Protein AF-0000000075576157 (afdb_homodimer)

pLDDT: mean 91.42, std 15.42, range [28.52, 98.88]

Radius of gyration: 27.67 Å; Cα contacts (8 Å, |Δi|>4): 1828; chains: 2; bounding box: 52×94×72 Å

Secondary structure (DSSP, 8-state):
--SSS--SS-EEEEEEEBTEEEETTTEEEEETTHHHHT-TT-BT-HHHHHHHHHHHTT-S---TTEE-SHHHHHHHHHHHHHT-SS-EEEEEES-HHHHHHHHHHHHHHHHS--EEEEETT----SSTTTSSSPPTTTEEEE--GGGTTSS-SSSS---------S--STTTT--HHHH-TTTT--GGGEEEEEE-SS-GGGT--PPPHHHHHHHHHHHHHTT-EEEEE-TTTTTTTTSSSSGGGGSGGGSSGGGS-SEEEE-GGGTTTS--EEEEEEHHHHHHHHHTT-----TTTT-HHHHHHHHHHHHHHHHHTHHHHHHHHHHHHHHHHHHHHHH-TTEEEEEEETTEEEEEEPTT--HHHHHHHHHHTTEE-EEETTTTEEEE---TT--HHHHHHHHHHHHHHHHHT-/--SSS--SS-EEEEEEEBTEEEETTTEEEEETTHHHHT-TT-BT-HHHHHHHHHHHTT-S---TTEE-SHHHHHHHHHHHHHT-SS-EEEEEES-HHHHHHHHHHHHHHHHS--EEEEETT----SSTTTSSSPPTTTEEEE--GGGTTSS-SSSS---------S--STTTT--HHHH-TTTT--GGGEEEEEE-SS-GGGT--PPPHHHHHHHHHHHHHTT-EEEEE-TTTTTTTTSSSSGGGGSGGGSSGGGS-SEEEE-GGGTTTS--EEEEEEHHHHHHHHHTT-----TTTT-HHHHHHHHHHHHHHHHHTHHHHHHHHHHHHHHHHHHHHHH-TTEEEEEEETTEEEEEEPTT--HHHHHHHHHHTTEE-EEETTTTEEEE---TT--HHHHHHHHHHHHHHHHHT-

Solvent-accessible surface area (backbone atoms only — not comparable to full-atom values): 41954 Å² total; per-residue (Å²): 104,70,57,64,59,79,67,95,77,72,39,36,55,69,32,40,42,44,55,34,36,34,28,76,79,60,41,62,21,42,36,25,28,15,38,61,48,7,9,35,72,15,30,54,36,65,71,54,44,50,46,51,51,60,33,40,75,32,37,41,50,48,30,76,76,45,39,67,70,34,56,62,50,34,44,52,53,50,36,59,74,53,60,51,48,57,62,62,34,56,38,32,39,40,36,39,32,57,16,36,50,49,45,54,50,49,34,23,69,75,58,71,28,69,27,31,35,35,43,62,61,46,59,54,44,59,42,80,85,46,23,85,82,56,59,67,86,38,36,46,64,40,82,47,74,86,44,52,67,52,79,57,82,56,84,72,75,82,70,82,71,77,79,72,78,81,89,62,73,69,65,78,71,60,40,60,75,72,65,42,80,66,66,82,60,68,45,66,53,28,11,23,40,44,44,40,61,17,45,32,79,68,59,36,54,52,72,30,61,65,53,51,42,48,54,50,50,47,22,43,76,45,65,14,40,39,35,38,45,25,28,71,30,23,67,13,30,43,34,32,48,40,28,58,66,78,31,71,66,35,59,36,56,91,46,30,65,42,26,39,18,28,10,35,40,47,32,37,43,46,74,21,15,22,32,35,25,28,42,71,57,39,50,47,39,54,73,71,62,55,66,67,74,58,65,54,42,59,28,50,41,50,31,45,43,27,40,52,47,52,50,52,36,59,78,64,42,36,30,60,48,11,23,54,49,18,51,50,52,51,53,55,51,48,57,48,38,74,75,29,84,57,37,64,48,74,35,59,45,22,30,36,35,26,44,31,37,25,89,88,52,59,28,60,59,46,48,53,46,32,38,75,70,30,33,42,64,43,68,33,66,90,78,18,26,40,32,36,33,39,23,49,71,62,47,69,66,57,50,52,51,47,53,51,46,49,50,53,42,60,60,58,75,104,106,69,57,64,59,80,66,97,78,72,38,36,54,69,33,40,42,45,57,32,35,33,28,76,78,61,41,62,22,43,37,25,28,16,39,61,50,9,9,37,70,14,28,50,33,67,71,54,43,50,48,50,51,59,32,40,74,31,39,42,50,48,31,77,75,44,38,67,69,36,57,63,49,32,44,53,54,49,38,60,76,55,60,52,48,58,64,62,34,54,40,33,40,40,37,38,32,57,17,36,52,48,46,53,49,50,34,22,69,75,58,72,29,69,27,30,36,36,44,62,62,46,59,56,44,61,42,80,86,46,24,83,83,58,59,68,87,38,34,47,62,40,81,49,75,85,44,52,67,53,80,57,83,55,86,70,76,82,72,82,74,77,77,74,74,82,89,62,74,68,65,77,69,60,42,62,74,73,66,41,82,66,66,81,62,67,44,68,53,28,11,25,40,43,44,40,62,17,46,32,79,68,58,37,54,50,70,30,58,65,53,50,43,48,54,50,51,48,23,44,76,46,66,16,40,40,34,38,46,25,29,71,27,22,67,12,30,43,35,32,49,40,27,58,65,76,32,72,67,34,60,36,56,93,45,28,63,41,26,39,18,27,10,36,38,48,31,38,46,45,73,22,14,23,33,35,26,28,41,72,58,41,52,48,39,54,75,71,63,57,66,65,74,59,66,54,41,58,28,52,41,50,31,45,42,27,42,52,48,53,50,51,36,62,76,62,41,37,30,61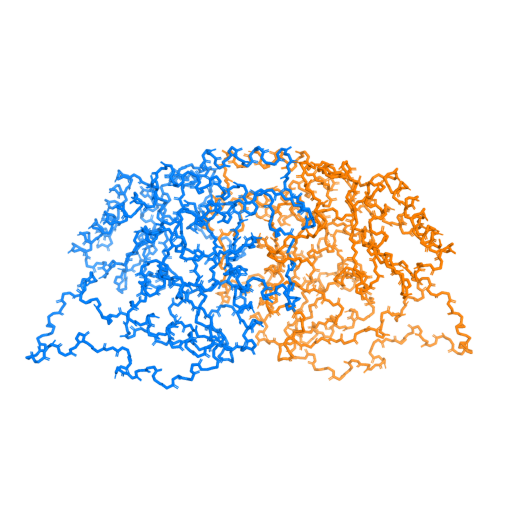,49,11,25,53,50,18,53,49,52,51,52,54,50,49,57,47,37,74,75,29,84,56,37,63,49,72,36,60,43,24,30,35,34,27,42,31,38,25,89,89,50,60,29,59,60,46,48,54,45,33,36,75,71,30,32,42,63,43,65,33,66,91,78,18,25,40,33,35,33,38,22,48,70,60,47,68,66,59,51,50,52,48,52,50,44,48,50,52,42,60,62,58,75,103

Organism: Acetobacterium woodii (strain ATCC 29683 / DSM 1030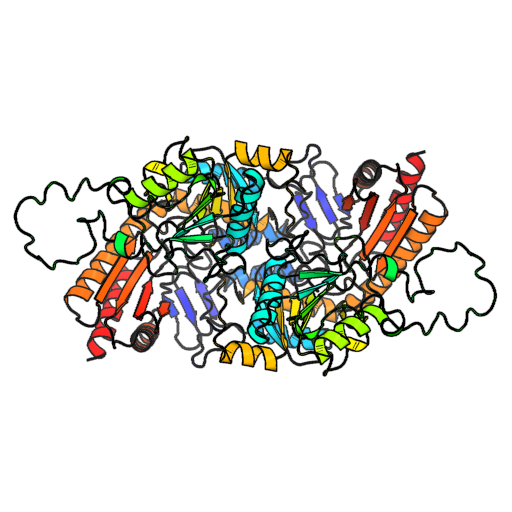 / JCM 2381 / KCTC 1655 / WB1) (NCBI:txid931626)

InterPro domains:
  IPR005814 Aminotransferase class-III [PF00202] (16-410)
  IPR015421 Pyridoxal phosphate-dependent transferase, major domain [G3DSA:3.40.640.10] (45-317)
  IPR015422 Pyridoxal phosphate-dependent transferase, small domain [G3DSA:3.90.1150.10] (16-404)
  IPR015424 Pyridoxal phosphate-dependent transferase [SSF53383] (5-413)
  IPR050103 Class-III Pyridoxal-phosphate-dependent Aminotransferase [PTHR11986] (16-411)

Nearest PDB structures (foldseek):
  4atp-assembly2_H  TM=8.299E-01  e=3.707E-27  Paenarthrobacter aurescens TC1
  4atp-assembly3_K  TM=8.215E-01  e=3.125E-27  Paenarthrobacter aurescens TC1
  4atq-assembly3_I  TM=8.291E-01  e=5.216E-27  Paenarthrobacter aurescens TC1
  4atq-assembly2_F  TM=8.213E-01  e=8.704E-27  Paenarthrobacter aurescens TC1
  4atq-assembly3_L  TM=8.216E-01  e=8.971E-26  Paenarthrobacter aurescens TC1

Structure (mmCIF, N/CA/C/O backbone):
data_AF-0000000075576157-model_v1
#
loop_
_entity.id
_entity.type
_entity.pdbx_description
1 polymer '4-aminobutyrate aminotransferase GabT1'
#
loop_
_atom_site.group_PDB
_atom_site.id
_atom_site.type_symbol
_atom_site.label_atom_id
_atom_site.label_alt_id
_atom_site.label_comp_id
_atom_site.label_asym_id
_atom_site.label_entity_id
_atom_site.label_seq_id
_atom_site.pdbx_PDB_ins_code
_atom_site.Cartn_x
_atom_site.Cartn_y
_atom_site.Cartn_z
_atom_site.occupancy
_atom_site.B_iso_or_equiv
_atom_site.auth_seq_id
_atom_site.auth_comp_id
_atom_site.auth_asym_id
_atom_site.auth_atom_id
_atom_site.pdbx_PDB_model_num
ATOM 1 N N . MET A 1 1 ? -13.992 -11.062 -5.684 1 58.94 1 MET A N 1
ATOM 2 C CA . MET A 1 1 ? -13.984 -10.758 -4.254 1 58.94 1 MET A CA 1
ATOM 3 C C . MET A 1 1 ? -14.711 -9.453 -3.971 1 58.94 1 MET A C 1
ATOM 5 O O . MET A 1 1 ? -14.555 -8.477 -4.707 1 58.94 1 MET A O 1
ATOM 9 N N . ARG A 1 2 ? -15.609 -9.547 -2.957 1 64.38 2 ARG A N 1
ATOM 10 C CA . ARG A 1 2 ? -16.438 -8.391 -2.629 1 64.38 2 ARG A CA 1
ATOM 11 C C . ARG A 1 2 ? -15.648 -7.348 -1.849 1 64.38 2 ARG A C 1
ATOM 13 O O . ARG A 1 2 ? -14.75 -7.691 -1.073 1 64.38 2 ARG A O 1
ATOM 20 N N . LEU A 1 3 ? -15.82 -6.121 -2.211 1 78.81 3 LEU A N 1
ATOM 21 C CA . LEU A 1 3 ? -15.141 -4.992 -1.582 1 78.81 3 LEU A CA 1
ATOM 22 C C . LEU A 1 3 ? -15.812 -4.613 -0.268 1 78.81 3 LEU A C 1
ATOM 24 O O . LEU A 1 3 ? -15.133 -4.352 0.729 1 78.81 3 LEU A O 1
ATOM 28 N N . PHE A 1 4 ? -17.203 -4.672 -0.301 1 82.5 4 PHE A N 1
ATOM 29 C CA . PHE A 1 4 ? -17.859 -4.027 0.825 1 82.5 4 PHE A CA 1
ATOM 30 C C . PHE A 1 4 ? -18.906 -4.953 1.436 1 82.5 4 PHE A C 1
ATOM 32 O O . PHE A 1 4 ? -19.406 -4.691 2.529 1 82.5 4 PHE A O 1
ATOM 39 N N . VAL A 1 5 ? -19.266 -6.051 0.739 1 69.62 5 VAL A N 1
ATOM 40 C CA . VAL A 1 5 ? -20.359 -6.898 1.218 1 69.62 5 VAL A CA 1
ATOM 41 C C . VAL A 1 5 ? -19.828 -8.289 1.565 1 69.62 5 VAL A C 1
ATOM 43 O O . VAL A 1 5 ? -18.875 -8.766 0.937 1 69.62 5 VAL A O 1
ATOM 46 N N . ARG A 1 6 ? -20.391 -8.797 2.523 1 70.69 6 ARG A N 1
ATOM 47 C CA . ARG A 1 6 ? -20 -10.133 2.965 1 70.69 6 ARG A CA 1
ATOM 48 C C . ARG A 1 6 ? -20.672 -11.203 2.123 1 70.69 6 ARG A C 1
ATOM 50 O O . ARG A 1 6 ? -21.812 -11.023 1.658 1 70.69 6 ARG A O 1
ATOM 57 N N . PRO A 1 7 ? -19.906 -12.258 1.978 1 70.06 7 PRO A N 1
ATOM 58 C CA . PRO A 1 7 ? -20.5 -13.352 1.215 1 70.06 7 PRO A CA 1
ATOM 59 C C . PRO A 1 7 ? -21.656 -14.023 1.947 1 70.06 7 PRO A C 1
ATOM 61 O O . PRO A 1 7 ? -21.75 -13.953 3.178 1 70.06 7 PRO A O 1
ATOM 64 N N . GLU A 1 8 ? -22.5 -14.648 1.133 1 75 8 GLU A N 1
ATOM 65 C CA . GLU A 1 8 ? -23.641 -15.391 1.662 1 75 8 GLU A CA 1
ATOM 66 C C . GLU A 1 8 ? -23.188 -16.625 2.43 1 75 8 GLU A C 1
ATOM 68 O O . GLU A 1 8 ? -23.891 -17.109 3.326 1 75 8 GLU A O 1
ATOM 73 N N . TRP A 1 9 ? -22.016 -17.188 2.125 1 82.81 9 TRP A N 1
ATOM 74 C CA . TRP A 1 9 ? -21.438 -18.359 2.789 1 82.81 9 TRP A CA 1
ATOM 75 C C . TRP A 1 9 ? -20.141 -17.984 3.5 1 82.81 9 TRP A C 1
ATOM 77 O O . TRP A 1 9 ? -19.062 -18.328 3.025 1 82.81 9 TRP A O 1
ATOM 87 N N . PRO A 1 10 ? -20.328 -17.562 4.727 1 88.81 10 PRO A N 1
ATOM 88 C CA . PRO A 1 10 ? -19.156 -17.031 5.434 1 88.81 10 PRO A CA 1
ATOM 89 C C . PRO A 1 10 ? -18.203 -18.125 5.914 1 88.81 10 PRO A C 1
ATOM 91 O O . PRO A 1 10 ? -18.656 -19.203 6.293 1 88.81 10 PRO A O 1
ATOM 94 N N . ILE A 1 11 ? -16.969 -17.953 5.84 1 95.19 11 ILE A N 1
ATOM 95 C CA . ILE A 1 11 ? -15.906 -18.734 6.469 1 95.19 11 ILE A CA 1
ATOM 96 C C . ILE A 1 11 ? -15.18 -17.859 7.496 1 95.19 11 ILE A C 1
ATOM 98 O O . ILE A 1 11 ? -14.266 -17.109 7.152 1 95.19 11 ILE A O 1
ATOM 102 N N . THR A 1 12 ? -15.523 -18 8.789 1 96.12 12 THR A N 1
ATOM 103 C CA . THR A 1 12 ? -14.961 -17.172 9.836 1 96.12 12 THR A CA 1
ATOM 104 C C . THR A 1 12 ? -13.664 -17.766 10.375 1 96.12 12 THR A C 1
ATOM 106 O O . THR A 1 12 ? -13.672 -18.859 10.953 1 96.12 12 THR A O 1
ATOM 109 N N . ALA A 1 13 ? -12.602 -17.094 10.219 1 97.19 13 ALA A N 1
ATOM 110 C CA . ALA A 1 13 ? -11.312 -17.562 10.711 1 97.19 13 ALA A CA 1
ATOM 111 C C . ALA A 1 13 ? -11.156 -17.297 12.203 1 97.19 13 ALA A C 1
ATOM 113 O O . ALA A 1 13 ? -11.484 -16.219 12.688 1 97.19 13 ALA A O 1
ATOM 114 N N . LEU A 1 14 ? -10.656 -18.266 12.914 1 97.44 14 LEU A N 1
ATOM 115 C CA . LEU A 1 14 ? -10.422 -18.156 14.344 1 97.44 14 LEU A CA 1
ATOM 116 C C . LEU A 1 14 ? -8.93 -18.062 14.648 1 97.44 14 LEU A C 1
ATOM 118 O O . LEU A 1 14 ? -8.5 -17.188 15.398 1 97.44 14 LEU A O 1
ATOM 122 N N . TRP A 1 15 ? -8.188 -18.922 14.164 1 97.75 15 TRP A N 1
ATOM 123 C CA . TRP A 1 15 ? -6.727 -18.922 14.242 1 97.75 15 TRP A CA 1
ATOM 124 C C . TRP A 1 15 ? -6.109 -19.672 13.07 1 97.75 15 TRP A C 1
ATOM 126 O O . TRP A 1 15 ? -6.816 -20.359 12.328 1 97.75 15 TRP A O 1
ATOM 136 N N . SER A 1 16 ? -4.824 -19.453 12.812 1 98 16 SER A N 1
ATOM 137 C CA . SER A 1 16 ? -4.133 -20.172 11.742 1 98 16 SER A CA 1
ATOM 138 C C . SER A 1 16 ? -2.717 -20.547 12.164 1 98 16 SER A C 1
ATOM 140 O O . SER A 1 16 ? -2.131 -19.922 13.047 1 98 16 SER A O 1
ATOM 142 N N . ARG A 1 17 ? -2.188 -21.625 11.594 1 97.75 17 ARG A N 1
ATOM 143 C CA . ARG A 1 17 ? -0.841 -22.125 11.852 1 97.75 17 ARG A CA 1
ATOM 144 C C . ARG A 1 17 ? -0.388 -23.078 10.758 1 97.75 17 ARG A C 1
ATOM 146 O O . ARG A 1 17 ? -1.129 -23.984 10.375 1 97.75 17 ARG A O 1
ATOM 153 N N . GLY A 1 18 ? 0.816 -22.859 10.344 1 98.12 18 GLY A N 1
ATOM 154 C CA . GLY A 1 18 ? 1.29 -23.75 9.289 1 98.12 18 GLY A CA 1
ATOM 155 C C . GLY A 1 18 ? 0.421 -23.703 8.039 1 98.12 18 GLY A C 1
ATOM 156 O O . GLY A 1 18 ? 0.15 -22.625 7.504 1 98.12 18 GLY A O 1
ATOM 157 N N . THR A 1 19 ? -0.032 -24.906 7.664 1 98.56 19 THR A N 1
ATOM 158 C CA . THR A 1 19 ? -0.847 -24.984 6.457 1 98.56 19 THR A CA 1
ATOM 159 C C . THR A 1 19 ? -2.332 -24.922 6.805 1 98.56 19 THR A C 1
ATOM 161 O O . THR A 1 19 ? -3.186 -25.078 5.93 1 98.56 19 THR A O 1
ATOM 164 N N . ARG A 1 20 ? -2.668 -24.562 8.031 1 98.38 20 ARG A N 1
ATOM 165 C CA . ARG A 1 20 ? -4.043 -24.766 8.469 1 98.38 20 ARG A CA 1
ATOM 166 C C . ARG A 1 20 ? -4.668 -23.469 8.961 1 98.38 20 ARG A C 1
ATOM 168 O O . ARG A 1 20 ? -3.971 -22.609 9.5 1 98.38 20 ARG A O 1
ATOM 175 N N . VAL A 1 21 ? -5.961 -23.344 8.773 1 98.38 21 VAL A N 1
ATOM 176 C CA . VAL A 1 21 ? -6.805 -22.297 9.32 1 98.38 21 VAL A CA 1
ATOM 177 C C . VAL A 1 21 ? -7.996 -22.906 10.047 1 98.38 21 VAL A C 1
ATOM 179 O O . VAL A 1 21 ? -8.734 -23.703 9.477 1 98.38 21 VAL A O 1
ATOM 182 N N . MET A 1 22 ? -8.141 -22.578 11.281 1 98.5 22 MET A N 1
ATOM 183 C CA . MET A 1 22 ? -9.312 -22.984 12.047 1 98.5 22 MET A CA 1
ATOM 184 C C . MET A 1 22 ? -10.469 -22.016 11.82 1 98.5 22 MET A C 1
ATOM 186 O O . MET A 1 22 ? -10.312 -20.812 11.953 1 98.5 22 MET A O 1
ATOM 190 N N . THR A 1 23 ? -11.633 -22.594 11.453 1 98 23 THR A N 1
ATOM 191 C CA . THR A 1 23 ? -12.789 -21.766 11.164 1 98 23 THR A CA 1
ATOM 192 C C . THR A 1 23 ? -13.961 -22.125 12.062 1 98 23 THR A C 1
ATOM 194 O O . THR A 1 23 ? -14 -23.219 12.633 1 98 23 THR A O 1
ATOM 197 N N . LYS A 1 24 ? -14.867 -21.203 12.195 1 97.19 24 LYS A N 1
ATOM 198 C CA . LYS A 1 24 ? -16.078 -21.438 13 1 97.19 24 LYS A CA 1
ATOM 199 C C . LYS A 1 24 ? -17.016 -22.406 12.305 1 97.19 24 LYS A C 1
ATOM 201 O O . LYS A 1 24 ? -17.594 -23.281 12.961 1 97.19 24 LYS A O 1
ATOM 206 N N . GLU A 1 25 ? -17.219 -22.359 11.023 1 96.5 25 GLU A N 1
ATOM 207 C CA . GLU A 1 25 ? -18.25 -23.047 10.273 1 96.5 25 GLU A CA 1
ATOM 208 C C . GLU A 1 25 ? -17.766 -24.406 9.766 1 96.5 25 GLU A C 1
ATOM 210 O O . GLU A 1 25 ? -18.547 -25.359 9.664 1 96.5 25 GLU A O 1
ATOM 215 N N . TYR A 1 26 ? -16.375 -24.516 9.5 1 97.19 26 TYR A N 1
ATOM 216 C CA . TYR A 1 26 ? -15.922 -25.672 8.75 1 97.19 26 TYR A CA 1
ATOM 217 C C . TYR A 1 26 ? -14.789 -26.391 9.484 1 97.19 26 TYR A C 1
ATOM 219 O O . TYR A 1 26 ? -14.141 -27.281 8.922 1 97.19 26 TYR A O 1
ATOM 227 N N . GLY A 1 27 ? -14.555 -25.984 10.672 1 97.94 27 GLY A N 1
ATOM 228 C CA . GLY A 1 27 ? -13.453 -26.594 11.398 1 97.94 27 GLY A CA 1
ATOM 229 C C . GLY A 1 27 ? -12.094 -26.219 10.836 1 97.94 27 GLY A C 1
ATOM 230 O O . GLY A 1 27 ? -11.898 -25.109 10.344 1 97.94 27 GLY A O 1
ATOM 231 N N . GLU A 1 28 ? -11.172 -27.188 10.992 1 98.31 28 GLU A N 1
ATOM 232 C CA . GLU A 1 28 ? -9.82 -26.922 10.508 1 98.31 28 GLU A CA 1
ATOM 233 C C . GLU A 1 28 ? -9.703 -27.203 9.016 1 98.31 28 GLU A C 1
ATOM 235 O O . GLU A 1 28 ? -10.07 -28.297 8.555 1 98.31 28 GLU A O 1
ATOM 240 N N . LEU A 1 29 ? -9.203 -26.234 8.297 1 98.56 29 LEU A N 1
ATOM 241 C CA . LEU A 1 29 ? -9.023 -26.344 6.855 1 98.56 29 LEU A CA 1
ATOM 242 C C . LEU A 1 29 ? -7.539 -26.297 6.488 1 98.56 29 LEU A C 1
ATOM 244 O O . LEU A 1 29 ? -6.777 -25.516 7.062 1 98.56 29 LEU A O 1
ATOM 248 N N . VAL A 1 30 ? -7.121 -27.219 5.609 1 98.81 30 VAL A N 1
ATOM 249 C CA . VAL A 1 30 ? -5.836 -27.016 4.949 1 98.81 30 VAL A CA 1
ATOM 250 C C . VAL A 1 30 ? -5.961 -25.938 3.883 1 98.81 30 VAL A C 1
ATOM 252 O O . VAL A 1 30 ? -6.777 -26.047 2.965 1 98.81 30 VAL A O 1
ATOM 255 N N . ASP A 1 31 ? -5.238 -24.906 4.008 1 98.56 31 ASP A N 1
ATOM 256 C CA . ASP A 1 31 ? -5.301 -23.766 3.09 1 98.56 31 ASP A CA 1
ATOM 257 C C . ASP A 1 31 ? -4.41 -24 1.872 1 98.56 31 ASP A C 1
ATOM 259 O O . ASP A 1 31 ? -3.195 -23.797 1.938 1 98.56 31 ASP A O 1
ATOM 263 N N . MET A 1 32 ? -5.004 -24.25 0.774 1 98.62 32 MET A N 1
ATOM 264 C CA . MET A 1 32 ? -4.262 -24.5 -0.459 1 98.62 32 MET A CA 1
ATOM 265 C C . MET A 1 32 ? -3.998 -23.188 -1.208 1 98.62 32 MET A C 1
ATOM 267 O O . MET A 1 32 ? -3.566 -23.219 -2.361 1 98.62 32 MET A O 1
ATOM 271 N N . GLU A 1 33 ? -4.234 -22.031 -0.579 1 97.38 33 GLU A N 1
ATOM 272 C CA . GLU A 1 33 ? -4.023 -20.719 -1.175 1 97.38 33 GLU A CA 1
ATOM 273 C C . GLU A 1 33 ? -2.967 -19.922 -0.406 1 97.38 33 GLU A C 1
ATOM 275 O O . GLU A 1 33 ? -2.504 -18.875 -0.872 1 97.38 33 GLU A O 1
ATOM 280 N N . SER A 1 34 ? -2.607 -20.406 0.728 1 97.62 34 SER A N 1
ATOM 281 C CA . SER A 1 34 ? -1.552 -19.812 1.545 1 97.62 34 SER A CA 1
ATOM 282 C C . SER A 1 34 ? -1.84 -18.359 1.846 1 97.62 34 SER A C 1
ATOM 284 O O . SER A 1 34 ? -0.981 -17.484 1.643 1 97.62 34 SER A O 1
ATOM 286 N N . GLY A 1 35 ? -3.021 -18.047 2.287 1 95.88 35 GLY A N 1
ATOM 287 C CA . GLY A 1 35 ? -3.35 -16.672 2.631 1 95.88 35 GLY A CA 1
ATOM 288 C C . GLY A 1 35 ? -3.205 -15.719 1.462 1 95.88 35 GLY A C 1
ATOM 289 O O . GLY A 1 35 ? -2.502 -14.711 1.562 1 95.88 35 GLY A O 1
ATOM 290 N N . CYS A 1 36 ? -3.887 -15.961 0.371 1 94.5 36 CYS A N 1
ATOM 291 C CA . CYS A 1 36 ? -3.809 -15.164 -0.851 1 94.5 36 CYS A CA 1
ATOM 292 C C . CYS A 1 36 ? -2.391 -15.156 -1.405 1 94.5 36 CYS A C 1
ATOM 294 O O . CYS A 1 36 ? -1.872 -14.102 -1.779 1 94.5 36 CYS A O 1
ATOM 296 N N . TRP A 1 37 ? -1.771 -16.234 -1.283 1 96.88 37 TRP A N 1
ATOM 297 C CA . TRP A 1 37 ? -0.481 -16.516 -1.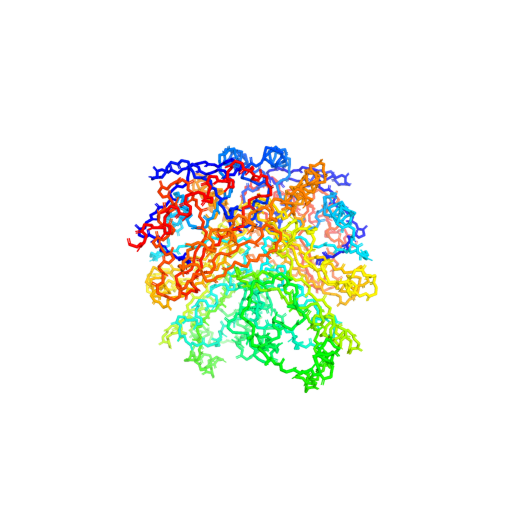903 1 96.88 37 TRP A CA 1
ATOM 298 C C . TRP A 1 37 ? 0.65 -15.844 -1.137 1 96.88 37 TRP A C 1
ATOM 300 O O . TRP A 1 37 ? 1.803 -15.859 -1.576 1 96.88 37 TRP A O 1
ATOM 310 N N . ALA A 1 38 ? 0.402 -15.289 0.044 1 97.31 38 ALA A N 1
ATOM 311 C CA . ALA A 1 38 ? 1.387 -14.477 0.753 1 97.31 38 ALA A CA 1
ATOM 312 C C . ALA A 1 38 ? 2.135 -15.305 1.794 1 97.31 38 ALA A C 1
ATOM 314 O O . ALA A 1 38 ? 3.312 -15.055 2.064 1 97.31 38 ALA A O 1
ATOM 315 N N . ALA A 1 39 ? 1.505 -16.266 2.369 1 97.94 39 ALA A N 1
ATOM 316 C CA . ALA A 1 39 ? 2.113 -17.062 3.422 1 97.94 39 ALA A CA 1
ATOM 317 C C . ALA A 1 39 ? 2.879 -18.25 2.836 1 97.94 39 ALA A C 1
ATOM 319 O O . ALA A 1 39 ? 2.537 -19.406 3.09 1 97.94 39 ALA A O 1
ATOM 320 N N . VAL A 1 40 ? 3.967 -17.984 2.186 1 98.06 40 VAL A N 1
ATOM 321 C CA . VAL A 1 40 ? 4.719 -19 1.458 1 98.06 40 VAL A CA 1
ATOM 322 C C . VAL A 1 40 ? 5.301 -20.016 2.439 1 98.06 40 VAL A C 1
ATOM 324 O O . VAL A 1 40 ? 5.461 -21.188 2.104 1 98.06 40 VAL A O 1
ATOM 327 N N . LEU A 1 41 ? 5.586 -19.609 3.697 1 98.56 41 LEU A N 1
ATOM 328 C CA . LEU A 1 41 ? 6.133 -20.484 4.723 1 98.56 41 LEU A CA 1
ATOM 329 C C . LEU A 1 41 ? 5.043 -20.922 5.695 1 98.56 41 LEU A C 1
ATOM 331 O O . LEU A 1 41 ? 5.344 -21.422 6.785 1 98.56 41 LEU A O 1
ATOM 335 N N . GLY A 1 42 ? 3.814 -20.719 5.312 1 98.31 42 GLY A N 1
ATOM 336 C CA . GLY A 1 42 ? 2.693 -21.078 6.168 1 98.31 42 GLY A CA 1
ATOM 337 C C . GLY A 1 42 ? 2.27 -19.969 7.102 1 98.31 42 GLY A C 1
ATOM 338 O O . GLY A 1 42 ? 3.004 -18.984 7.285 1 98.31 42 GLY A O 1
ATOM 339 N N . HIS A 1 43 ? 1.118 -20.172 7.691 1 98.25 43 HIS A N 1
ATOM 340 C CA . HIS A 1 43 ? 0.495 -19.172 8.562 1 98.25 43 HIS A CA 1
ATOM 341 C C . HIS A 1 43 ? 1.192 -19.109 9.914 1 98.25 43 HIS A C 1
ATOM 343 O O . HIS A 1 43 ? 1.601 -20.141 10.453 1 98.25 43 HIS A O 1
ATOM 349 N N . ASN A 1 44 ? 1.306 -17.875 10.383 1 97.44 44 ASN A N 1
ATOM 350 C CA . ASN A 1 44 ? 1.808 -17.656 11.734 1 97.44 44 ASN A CA 1
ATOM 351 C C . ASN A 1 44 ? 3.068 -18.469 12.008 1 97.44 44 ASN A C 1
ATOM 353 O O . ASN A 1 44 ? 3.16 -19.156 13.031 1 97.44 44 ASN A O 1
ATOM 357 N N . HIS A 1 45 ? 3.939 -18.375 11.094 1 97.94 45 HIS A N 1
ATOM 358 C CA . HIS A 1 45 ? 5.195 -19.094 11.297 1 97.94 45 HIS A CA 1
ATOM 359 C C . HIS A 1 45 ? 5.871 -18.656 12.594 1 97.94 45 HIS A C 1
ATOM 361 O O . HIS A 1 45 ? 6.027 -17.453 12.844 1 97.94 45 HIS A O 1
ATOM 367 N N . PRO A 1 46 ? 6.355 -19.547 13.398 1 98.12 46 PRO A N 1
ATOM 368 C CA . PRO A 1 46 ? 6.836 -19.203 14.734 1 98.12 46 PRO A CA 1
ATOM 369 C C . PRO A 1 46 ? 8 -18.219 14.703 1 98.12 46 PRO A C 1
ATOM 371 O O . PRO A 1 46 ? 8.07 -17.312 15.539 1 98.12 46 PRO A O 1
ATOM 374 N N . ASP A 1 47 ? 8.93 -18.359 13.781 1 98.25 47 ASP A N 1
ATOM 375 C CA . ASP A 1 47 ? 10.07 -17.453 13.688 1 98.25 47 ASP A CA 1
ATOM 376 C C . ASP A 1 47 ? 9.625 -16.047 13.297 1 98.25 47 ASP A C 1
ATOM 378 O O . ASP A 1 47 ? 10.188 -15.055 13.773 1 98.25 47 ASP A O 1
ATOM 382 N N . VAL A 1 48 ? 8.641 -15.961 12.438 1 97.44 48 VAL A N 1
ATOM 383 C CA . VAL A 1 48 ? 8.094 -14.672 12.023 1 97.44 48 VAL A CA 1
ATOM 384 C C . VAL A 1 48 ? 7.387 -14 13.195 1 97.44 48 VAL A C 1
ATOM 386 O O . VAL A 1 48 ? 7.59 -12.812 13.461 1 97.44 48 VAL A O 1
ATOM 389 N N . VAL A 1 49 ? 6.59 -14.781 13.906 1 98.19 49 VAL A N 1
ATOM 390 C CA . VAL A 1 49 ? 5.855 -14.281 15.062 1 98.19 49 VAL A CA 1
ATOM 391 C C . VAL A 1 49 ? 6.84 -13.758 16.109 1 98.19 49 VAL A C 1
ATOM 393 O O . VAL A 1 49 ? 6.641 -12.688 16.672 1 98.19 49 VAL A O 1
ATOM 396 N N . ARG A 1 50 ? 7.883 -14.484 16.328 1 98.56 50 ARG A N 1
ATOM 397 C CA . ARG A 1 50 ? 8.906 -14.086 17.297 1 98.56 50 ARG A CA 1
ATOM 398 C C . ARG A 1 50 ? 9.523 -12.734 16.906 1 98.56 50 ARG A C 1
ATOM 400 O O . ARG A 1 50 ? 9.672 -11.859 17.766 1 98.56 50 ARG A O 1
ATOM 407 N N . VAL A 1 51 ? 9.875 -12.578 15.664 1 98.25 51 VAL A N 1
ATOM 408 C CA . VAL A 1 51 ? 10.5 -11.352 15.18 1 98.25 51 VAL A CA 1
ATOM 409 C C . VAL A 1 51 ? 9.531 -10.18 15.344 1 98.25 51 VAL A C 1
ATOM 411 O O . VAL A 1 51 ? 9.945 -9.07 15.688 1 98.25 51 VAL A O 1
ATOM 414 N N . ILE A 1 52 ? 8.258 -10.406 15.055 1 98.38 52 ILE A N 1
ATOM 415 C CA . ILE A 1 52 ? 7.266 -9.344 15.234 1 98.38 52 ILE A CA 1
ATOM 416 C C . ILE A 1 52 ? 7.223 -8.914 16.703 1 98.38 52 ILE A C 1
ATOM 418 O O . ILE A 1 52 ? 7.277 -7.723 17 1 98.38 52 ILE A O 1
ATOM 422 N N . HIS A 1 53 ? 7.215 -9.898 17.625 1 98.31 53 HIS A N 1
ATOM 423 C CA . HIS A 1 53 ? 7.211 -9.602 19.062 1 98.31 53 HIS A CA 1
ATOM 424 C C . HIS A 1 53 ? 8.422 -8.75 19.438 1 98.31 53 HIS A C 1
ATOM 426 O O . HIS A 1 53 ? 8.266 -7.695 20.062 1 98.31 53 HIS A O 1
ATOM 432 N N . GLU A 1 54 ? 9.547 -9.172 19.031 1 98.19 54 GLU A N 1
ATOM 433 C CA . GLU A 1 54 ? 10.797 -8.516 19.406 1 98.19 54 GLU A CA 1
ATOM 434 C C . GLU A 1 54 ? 10.852 -7.094 18.844 1 98.19 54 GLU A C 1
ATOM 436 O O . GLU A 1 54 ? 11.211 -6.156 19.562 1 98.19 54 GLU A O 1
ATOM 441 N N . GLN A 1 55 ? 10.5 -6.949 17.609 1 97.81 55 GLN A N 1
ATOM 442 C CA . GLN A 1 55 ? 10.648 -5.664 16.938 1 97.81 55 GLN A CA 1
ATOM 443 C C . GLN A 1 55 ? 9.648 -4.645 17.469 1 97.81 55 GLN A C 1
ATOM 445 O O . GLN A 1 55 ? 9.984 -3.473 17.656 1 97.81 55 GLN A O 1
ATOM 450 N N . VAL A 1 56 ? 8.406 -5.055 17.703 1 97.25 56 VAL A N 1
ATOM 451 C CA . VAL A 1 56 ? 7.363 -4.105 18.094 1 97.25 56 VAL A CA 1
ATOM 452 C C . VAL A 1 56 ? 7.605 -3.637 19.531 1 97.25 56 VAL A C 1
ATOM 454 O O . VAL A 1 56 ? 7.145 -2.562 19.922 1 97.25 56 VAL A O 1
ATOM 457 N N . ASP A 1 57 ? 8.336 -4.414 20.281 1 97.25 57 ASP A N 1
ATOM 458 C CA . ASP A 1 57 ? 8.68 -4.02 21.656 1 97.25 57 ASP A CA 1
ATOM 459 C C . ASP A 1 57 ? 9.711 -2.898 21.656 1 97.25 57 ASP A C 1
ATOM 461 O O . ASP A 1 57 ? 9.883 -2.207 22.656 1 97.25 57 ASP A O 1
ATOM 465 N N . THR A 1 58 ? 10.383 -2.727 20.531 1 96.56 58 THR A N 1
ATOM 466 C CA . THR A 1 58 ? 11.484 -1.773 20.5 1 96.56 58 THR A CA 1
ATOM 467 C C . THR A 1 58 ? 11.203 -0.645 19.516 1 96.56 58 THR A C 1
ATOM 469 O O . THR A 1 58 ? 11.344 0.532 19.859 1 96.56 58 THR A O 1
ATOM 472 N N . LEU A 1 59 ? 10.875 -0.988 18.312 1 97.56 59 LEU A N 1
ATOM 473 C CA . LEU A 1 59 ? 10.727 -0.009 17.234 1 97.56 59 LEU A CA 1
ATOM 474 C C . LEU A 1 59 ? 9.711 -0.49 16.203 1 97.56 59 LEU A C 1
ATOM 476 O O . LEU A 1 59 ? 10.07 -1.209 15.266 1 97.56 59 LEU A O 1
ATOM 480 N N . LEU A 1 60 ? 8.547 0.039 16.328 1 96.75 60 LEU A N 1
ATOM 481 C CA . LEU A 1 60 ? 7.473 -0.34 15.414 1 96.75 60 LEU A CA 1
ATOM 482 C C . LEU A 1 60 ? 7.574 0.436 14.102 1 96.75 60 LEU A C 1
ATOM 484 O O . LEU A 1 60 ? 7.414 -0.138 13.023 1 96.75 60 LEU A O 1
ATOM 488 N N . HIS A 1 61 ? 7.793 1.656 14.141 1 96.38 61 HIS A N 1
ATOM 489 C CA . HIS A 1 61 ? 7.715 2.598 13.031 1 96.38 61 HIS A CA 1
ATOM 490 C C . HIS A 1 61 ? 8.562 3.838 13.297 1 96.38 61 HIS A C 1
ATOM 492 O O . HIS A 1 61 ? 8.742 4.234 14.445 1 96.38 61 HIS A O 1
ATOM 498 N N . THR A 1 62 ? 9.164 4.324 12.25 1 89.25 62 THR A N 1
ATOM 499 C CA . THR A 1 62 ? 9.852 5.602 12.383 1 89.25 62 THR A CA 1
ATOM 500 C C . THR A 1 62 ? 9.656 6.453 11.133 1 89.25 62 THR A C 1
ATOM 502 O O . THR A 1 62 ? 9.062 5.996 10.148 1 89.25 62 THR A O 1
ATOM 505 N N . HIS A 1 63 ? 10.133 7.617 11.188 1 89.56 63 HIS A N 1
ATOM 506 C CA . HIS A 1 63 ? 10.195 8.531 10.047 1 89.56 63 HIS A CA 1
ATOM 507 C C . HIS A 1 63 ? 11.281 8.109 9.07 1 89.56 63 HIS A C 1
ATOM 509 O O . HIS A 1 63 ? 12.281 7.504 9.461 1 89.56 63 HIS A O 1
ATOM 515 N N . GLN A 1 64 ? 11.117 8.5 7.852 1 87 64 GLN A N 1
ATOM 516 C CA . GLN A 1 64 ? 12.023 8.086 6.785 1 87 64 GLN A CA 1
ATOM 517 C C . GLN A 1 64 ? 13.422 8.672 6.988 1 87 64 GLN A C 1
ATOM 519 O O . GLN A 1 64 ? 14.398 8.188 6.418 1 87 64 GLN A O 1
ATOM 524 N N . PHE A 1 65 ? 13.5 9.727 7.777 1 89.19 65 PHE A N 1
ATOM 525 C CA . PHE A 1 65 ? 14.805 10.32 8.055 1 89.19 65 PHE A CA 1
ATOM 526 C C . PHE A 1 65 ? 15.617 9.43 8.992 1 89.19 65 PHE A C 1
ATOM 528 O O . PHE A 1 65 ? 16.844 9.555 9.078 1 89.19 65 PHE A O 1
ATOM 535 N N . PHE A 1 66 ? 14.914 8.625 9.719 1 92.31 66 PHE A N 1
ATOM 536 C CA . PHE A 1 66 ? 15.602 7.695 10.617 1 92.31 66 PHE A CA 1
ATOM 537 C C . PHE A 1 66 ? 16.031 6.441 9.867 1 92.31 66 PHE A C 1
ATOM 539 O O . PHE A 1 66 ? 15.305 5.953 9 1 92.31 66 PHE A O 1
ATOM 546 N N . GLN A 1 67 ? 17.156 5.957 10.234 1 91.94 67 GLN A N 1
ATOM 547 C CA . GLN A 1 67 ? 17.703 4.77 9.586 1 91.94 67 GLN A CA 1
ATOM 548 C C . GLN A 1 67 ? 17.766 3.592 10.555 1 91.94 67 GLN A C 1
ATOM 550 O O . GLN A 1 67 ? 17.891 3.781 11.766 1 91.94 67 GLN A O 1
ATOM 555 N N . THR A 1 68 ? 17.609 2.449 10.031 1 92.88 68 THR A N 1
ATOM 556 C CA . THR A 1 68 ? 17.922 1.181 10.68 1 92.88 68 THR A CA 1
ATOM 557 C C . THR A 1 68 ? 18.797 0.315 9.781 1 92.88 68 THR A C 1
ATOM 559 O O . THR A 1 68 ? 19.031 0.647 8.617 1 92.88 68 THR A O 1
ATOM 562 N N . GLU A 1 69 ? 19.281 -0.779 10.273 1 93.06 69 GLU A N 1
ATOM 563 C CA . GLU A 1 69 ? 20.172 -1.635 9.5 1 93.06 69 GLU A CA 1
ATOM 564 C C . GLU A 1 69 ? 19.391 -2.518 8.531 1 93.06 69 GLU A C 1
ATOM 566 O O . GLU A 1 69 ? 19.953 -3.086 7.598 1 93.06 69 GLU A O 1
ATOM 571 N N . HIS A 1 70 ? 18.156 -2.582 8.672 1 95.88 70 HIS A N 1
ATOM 572 C CA . HIS A 1 70 ? 17.375 -3.68 8.109 1 95.88 70 HIS A CA 1
ATOM 573 C C . HIS A 1 70 ? 17.25 -3.543 6.598 1 95.88 70 HIS A C 1
ATOM 575 O O . HIS A 1 70 ? 17.422 -4.52 5.863 1 95.88 70 HIS A O 1
ATOM 581 N N . PRO A 1 71 ? 16.969 -2.326 6.062 1 95.12 71 PRO A N 1
ATOM 582 C CA . PRO A 1 71 ? 16.766 -2.238 4.613 1 95.12 71 PRO A CA 1
ATOM 583 C C . PRO A 1 71 ? 18 -2.656 3.816 1 95.12 71 PRO A C 1
ATOM 585 O O . PRO A 1 71 ? 17.891 -3.457 2.885 1 95.12 71 PRO A O 1
ATOM 588 N N . GLU A 1 72 ? 19.109 -2.184 4.16 1 94.25 72 GLU A N 1
ATOM 589 C CA . GLU A 1 72 ? 20.328 -2.5 3.428 1 94.25 72 GLU A CA 1
ATOM 590 C C . GLU A 1 72 ? 20.703 -3.975 3.576 1 94.25 72 GLU A C 1
ATOM 592 O O . GLU A 1 72 ? 21.062 -4.629 2.598 1 94.25 72 GLU A O 1
ATOM 597 N N . LYS A 1 73 ? 20.641 -4.469 4.773 1 97.69 73 LYS A N 1
ATOM 598 C CA . LYS A 1 73 ? 20.938 -5.875 5.02 1 97.69 73 LYS A CA 1
ATOM 599 C C . LYS A 1 73 ? 19.969 -6.781 4.27 1 97.69 73 LYS A C 1
ATOM 601 O O . LYS A 1 73 ? 20.359 -7.852 3.787 1 97.69 73 LYS A O 1
ATOM 606 N N . LEU A 1 74 ? 18.75 -6.359 4.23 1 98.31 74 LEU A N 1
ATOM 607 C CA . LEU A 1 74 ? 17.75 -7.137 3.523 1 98.31 74 LEU A CA 1
ATOM 608 C C . LEU A 1 74 ? 18.109 -7.289 2.051 1 98.31 74 LEU A C 1
ATOM 610 O O . LEU A 1 74 ? 18.016 -8.383 1.494 1 98.31 74 LEU A O 1
ATOM 614 N N . VAL A 1 75 ? 18.5 -6.211 1.4 1 97.88 75 VAL A N 1
ATOM 615 C CA . VAL A 1 75 ? 18.875 -6.27 -0.007 1 97.88 75 VAL A CA 1
ATOM 616 C C . VAL A 1 75 ? 20.078 -7.207 -0.18 1 97.88 75 VAL A C 1
ATOM 618 O O . VAL A 1 75 ? 20.094 -8.031 -1.099 1 97.88 75 VAL A O 1
ATOM 621 N N . GLU A 1 76 ? 21.031 -7.086 0.669 1 98.19 76 GLU A N 1
ATOM 622 C CA . GLU A 1 76 ? 22.234 -7.914 0.607 1 98.19 76 GLU A CA 1
ATOM 623 C C . GLU A 1 76 ? 21.891 -9.391 0.769 1 98.19 76 GLU A C 1
ATOM 625 O O . GLU A 1 76 ? 22.328 -10.227 -0.036 1 98.19 76 GLU A O 1
ATOM 630 N N . GLU A 1 77 ? 21.156 -9.727 1.796 1 98.81 77 GLU A N 1
ATOM 631 C CA . GLU A 1 77 ? 20.797 -11.102 2.109 1 98.81 77 GLU A CA 1
ATOM 632 C C . GLU A 1 77 ? 19.938 -11.711 1.005 1 98.81 77 GLU A C 1
ATOM 634 O O . GLU A 1 77 ? 20.141 -12.867 0.624 1 98.81 77 GLU A O 1
ATOM 639 N N . LEU A 1 78 ? 19.016 -10.961 0.489 1 98.81 78 LEU A N 1
ATOM 640 C CA . LEU A 1 78 ? 18.156 -11.445 -0.583 1 98.81 78 LEU A CA 1
ATOM 641 C C . LEU A 1 78 ? 18.953 -11.664 -1.866 1 98.81 78 LEU A C 1
ATOM 643 O O . LEU A 1 78 ? 18.75 -12.648 -2.574 1 98.81 78 LEU A O 1
ATOM 647 N N . SER A 1 79 ? 19.797 -10.688 -2.174 1 98.5 79 SER A N 1
ATOM 648 C CA . SER A 1 79 ? 20.625 -10.797 -3.373 1 98.5 79 SER A CA 1
ATOM 649 C C . SER A 1 79 ? 21.5 -12.055 -3.33 1 98.5 79 SER A C 1
ATOM 651 O O . SER A 1 79 ? 21.641 -12.742 -4.34 1 98.5 79 SER A O 1
ATOM 653 N N . GLU A 1 80 ? 22.047 -12.273 -2.205 1 98.62 80 GLU A N 1
ATOM 654 C CA . GLU A 1 80 ? 22.891 -13.453 -2.035 1 98.62 80 GLU A CA 1
ATOM 655 C C . GLU A 1 80 ? 22.078 -14.742 -2.133 1 98.62 80 GLU A C 1
ATOM 657 O O . GLU A 1 80 ? 22.438 -15.656 -2.877 1 98.62 80 GLU A O 1
ATOM 662 N N . ALA A 1 81 ? 20.984 -14.82 -1.435 1 98.75 81 ALA A N 1
ATOM 663 C CA . ALA A 1 81 ? 20.156 -16.016 -1.389 1 98.75 81 ALA A CA 1
ATOM 664 C C . ALA A 1 81 ? 19.609 -16.359 -2.773 1 98.75 81 ALA A C 1
ATOM 666 O O . ALA A 1 81 ? 19.578 -17.531 -3.16 1 98.75 81 ALA A O 1
ATOM 667 N N . ALA A 1 82 ? 19.234 -15.336 -3.51 1 98.62 82 ALA A N 1
ATOM 668 C CA . ALA A 1 82 ? 18.578 -15.531 -4.797 1 98.62 82 ALA A CA 1
ATOM 669 C C . ALA A 1 82 ? 19.594 -15.547 -5.938 1 98.62 82 ALA A C 1
ATOM 671 O O . ALA A 1 82 ? 19.234 -15.75 -7.098 1 98.62 82 ALA A O 1
ATOM 672 N N . LYS A 1 83 ? 20.859 -15.289 -5.594 1 97.75 83 LYS A N 1
ATOM 673 C CA . LYS A 1 83 ? 21.906 -15.203 -6.598 1 97.75 83 LYS A CA 1
ATOM 674 C C . LYS A 1 83 ? 21.531 -14.234 -7.715 1 97.75 83 LYS A C 1
ATOM 676 O O . LYS A 1 83 ? 21.578 -14.594 -8.891 1 97.75 83 LYS A O 1
ATOM 681 N N . LEU A 1 84 ? 21.188 -13.031 -7.301 1 98.12 84 LEU A N 1
ATOM 682 C CA . LEU A 1 84 ? 20.828 -12.023 -8.289 1 98.12 84 LEU A CA 1
ATOM 683 C C . LEU A 1 84 ? 22.016 -11.695 -9.188 1 98.12 84 LEU A C 1
ATOM 685 O O . LEU A 1 84 ? 23.156 -11.617 -8.719 1 98.12 84 LEU A O 1
ATOM 689 N N . PRO A 1 85 ? 21.766 -11.539 -10.477 1 96.88 85 PRO A N 1
ATOM 690 C CA . PRO A 1 85 ? 22.859 -11.438 -11.445 1 96.88 85 PRO A CA 1
ATOM 691 C C . PRO A 1 85 ? 23.516 -10.062 -11.445 1 96.88 85 PRO A C 1
ATOM 693 O O . PRO A 1 85 ? 24.531 -9.859 -12.125 1 96.88 85 PRO A O 1
ATOM 696 N N . SER A 1 86 ? 22.969 -9.109 -10.719 1 96.5 86 SER A N 1
ATOM 697 C CA . SER A 1 86 ? 23.5 -7.758 -10.617 1 96.5 86 SER A CA 1
ATOM 698 C C . SER A 1 86 ? 23.375 -7.211 -9.203 1 96.5 86 SER A C 1
ATOM 700 O O . SER A 1 86 ? 22.75 -7.848 -8.344 1 96.5 86 SER A O 1
ATOM 702 N N . LYS A 1 87 ? 24.078 -6.074 -9.016 1 97 87 LYS A N 1
ATOM 703 C CA . LYS A 1 87 ? 23.891 -5.367 -7.754 1 97 87 LYS A CA 1
ATOM 704 C C . LYS A 1 87 ? 22.625 -4.516 -7.781 1 97 87 LYS A C 1
ATOM 706 O O . LYS A 1 87 ? 22.344 -3.836 -8.773 1 97 87 LYS A O 1
ATOM 711 N N . TYR A 1 88 ? 21.891 -4.652 -6.707 1 97.62 88 TYR A N 1
ATOM 712 C CA . TYR A 1 88 ? 20.625 -3.926 -6.637 1 97.62 88 TYR A CA 1
ATOM 713 C C . TYR A 1 88 ? 20.562 -3.043 -5.398 1 97.62 88 TYR A C 1
ATOM 715 O O . TYR A 1 88 ? 21.219 -3.328 -4.395 1 97.62 88 TYR A O 1
ATOM 723 N N . SER A 1 89 ? 19.875 -1.93 -5.469 1 96.88 89 SER A N 1
ATOM 724 C CA . SER A 1 89 ? 19.359 -1.158 -4.34 1 96.88 89 SER A CA 1
ATOM 725 C C . SER A 1 89 ? 17.859 -1.406 -4.141 1 96.88 89 SER A C 1
ATOM 727 O O . SER A 1 89 ? 17.172 -1.848 -5.059 1 96.88 89 SER A O 1
ATOM 729 N N . GLY A 1 90 ? 17.438 -1.211 -2.902 1 96.62 90 GLY A N 1
ATOM 730 C CA . GLY A 1 90 ? 16.047 -1.542 -2.641 1 96.62 90 GLY A CA 1
ATOM 731 C C . GLY A 1 90 ? 15.312 -0.459 -1.875 1 96.62 90 GLY A C 1
ATOM 732 O O . GLY A 1 90 ? 15.922 0.278 -1.095 1 96.62 90 GLY A O 1
ATOM 733 N N . SER A 1 91 ? 14.039 -0.296 -2.152 1 96.19 91 SER A N 1
ATOM 734 C CA . SER A 1 91 ? 13.07 0.45 -1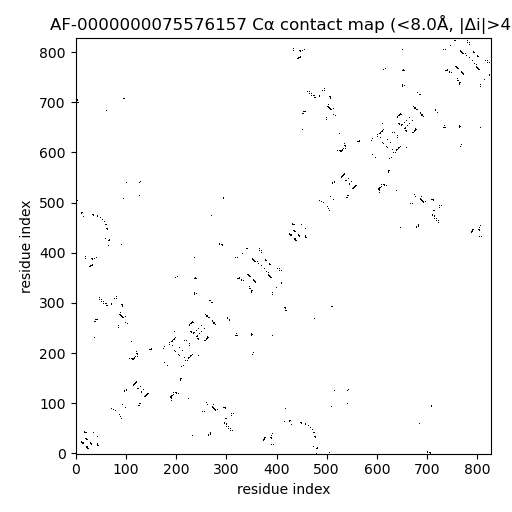.356 1 96.19 91 SER A CA 1
ATOM 735 C C . SER A 1 91 ? 11.883 -0.425 -0.969 1 96.19 91 SER A C 1
ATOM 737 O O . SER A 1 91 ? 11.391 -1.206 -1.784 1 96.19 91 SER A O 1
ATOM 739 N N . PHE A 1 92 ? 11.484 -0.297 0.215 1 96.94 92 PHE A N 1
ATOM 740 C CA . PHE A 1 92 ? 10.484 -1.207 0.751 1 96.94 92 PHE A CA 1
ATOM 741 C C . PHE A 1 92 ? 9.195 -0.46 1.078 1 96.94 92 PHE A C 1
ATOM 743 O O . PHE A 1 92 ? 9.227 0.626 1.66 1 96.94 92 PHE A O 1
ATOM 750 N N . LEU A 1 93 ? 8.094 -1.025 0.607 1 96.75 93 LEU A N 1
ATOM 751 C CA . LEU A 1 93 ? 6.773 -0.408 0.684 1 96.75 93 LEU A CA 1
ATOM 752 C C . LEU A 1 93 ? 5.781 -1.334 1.377 1 96.75 93 LEU A C 1
ATOM 754 O O . LEU A 1 93 ? 6.172 -2.172 2.193 1 96.75 93 LEU A O 1
ATOM 758 N N . SER A 1 94 ? 4.41 -1.192 0.979 1 96.5 94 SER A N 1
ATOM 759 C CA . SER A 1 94 ? 3.439 -1.928 1.783 1 96.5 94 SER A CA 1
ATOM 760 C C . SER A 1 94 ? 2.572 -2.83 0.913 1 96.5 94 SER A C 1
ATOM 762 O O . SER A 1 94 ? 1.883 -3.715 1.422 1 96.5 94 SER A O 1
ATOM 764 N N . SER A 1 95 ? 2.578 -2.635 -0.376 1 96.12 95 SER A N 1
ATOM 765 C CA . SER A 1 95 ? 1.738 -3.475 -1.224 1 96.12 95 SER A CA 1
ATOM 766 C C . SER A 1 95 ? 2.418 -3.768 -2.557 1 96.12 95 SER A C 1
ATOM 768 O O . SER A 1 95 ? 3.158 -2.932 -3.08 1 96.12 95 SER A O 1
ATOM 770 N N . GLY A 1 96 ? 2.102 -4.895 -3.084 1 96.69 96 GLY A N 1
ATOM 771 C CA . GLY A 1 96 ? 2.643 -5.266 -4.383 1 96.69 96 GLY A CA 1
ATOM 772 C C . GLY A 1 96 ? 2.227 -4.316 -5.492 1 96.69 96 GLY A C 1
ATOM 773 O O . GLY A 1 96 ? 3.027 -3.998 -6.375 1 96.69 96 GLY A O 1
ATOM 774 N N . SER A 1 97 ? 1.007 -3.891 -5.445 1 95.38 97 SER A N 1
ATOM 775 C CA . SER A 1 97 ? 0.517 -2.947 -6.449 1 95.38 97 SER A CA 1
ATOM 776 C C . SER A 1 97 ? 1.339 -1.664 -6.445 1 95.38 97 SER A C 1
ATOM 778 O O . SER A 1 97 ? 1.678 -1.137 -7.508 1 95.38 97 SER A O 1
ATOM 780 N N . GLU A 1 98 ? 1.686 -1.163 -5.301 1 94.75 98 GLU A N 1
ATOM 781 C CA . GLU A 1 98 ? 2.506 0.041 -5.199 1 94.75 98 GLU A CA 1
ATOM 782 C C . GLU A 1 98 ? 3.918 -0.208 -5.723 1 94.75 98 GLU A C 1
ATOM 784 O O . GLU A 1 98 ? 4.512 0.664 -6.359 1 94.75 98 GLU A O 1
ATOM 789 N N . ALA A 1 99 ? 4.391 -1.37 -5.391 1 97.12 99 ALA A N 1
ATOM 790 C CA . ALA A 1 99 ? 5.742 -1.708 -5.828 1 97.12 99 ALA A CA 1
ATOM 791 C C . ALA A 1 99 ? 5.836 -1.738 -7.352 1 97.12 99 ALA A C 1
ATOM 793 O O . ALA A 1 99 ? 6.77 -1.183 -7.934 1 97.12 99 ALA A O 1
ATOM 794 N N . VAL A 1 100 ? 4.852 -2.365 -7.984 1 97.62 100 VAL A N 1
ATOM 795 C CA . VAL A 1 100 ? 4.844 -2.441 -9.445 1 97.62 100 VAL A CA 1
ATOM 796 C C . VAL A 1 100 ? 4.641 -1.048 -10.031 1 97.62 100 VAL A C 1
ATOM 798 O O . VAL A 1 100 ? 5.316 -0.67 -10.992 1 97.62 100 VAL A O 1
ATOM 801 N N . SER A 1 101 ? 3.75 -0.32 -9.477 1 96.62 101 SER A N 1
ATOM 802 C CA . SER A 1 101 ? 3.496 1.039 -9.945 1 96.62 101 SER A CA 1
ATOM 803 C C . SER A 1 101 ? 4.754 1.895 -9.867 1 96.62 101 SER A C 1
ATOM 805 O O . SER A 1 101 ? 5.062 2.643 -10.797 1 96.62 101 SER A O 1
ATOM 807 N N . LEU A 1 102 ? 5.441 1.786 -8.75 1 96.69 102 LEU A N 1
ATOM 808 C CA . LEU A 1 102 ? 6.672 2.553 -8.586 1 96.69 102 LEU A CA 1
ATOM 809 C C . LEU A 1 102 ? 7.727 2.111 -9.602 1 96.69 102 LEU A C 1
ATOM 811 O O . LEU A 1 102 ? 8.422 2.947 -10.18 1 96.69 102 LEU A O 1
ATOM 815 N N . ALA A 1 103 ? 7.84 0.844 -9.812 1 98.19 103 ALA A N 1
ATOM 816 C CA . ALA A 1 103 ? 8.805 0.332 -10.781 1 98.19 103 ALA A CA 1
ATOM 817 C C . ALA A 1 103 ? 8.516 0.868 -12.18 1 98.19 103 ALA A C 1
ATOM 819 O O . ALA A 1 103 ? 9.422 1.301 -12.883 1 98.19 103 ALA A O 1
ATOM 820 N N . VAL A 1 104 ? 7.305 0.801 -12.547 1 97.81 104 VAL A N 1
ATOM 821 C CA . VAL A 1 104 ? 6.887 1.281 -13.859 1 97.81 104 VAL A CA 1
ATOM 822 C C . VAL A 1 104 ? 7.141 2.783 -13.969 1 97.81 104 VAL A C 1
ATOM 824 O O . VAL A 1 104 ? 7.68 3.258 -14.969 1 97.81 104 VAL A O 1
ATOM 827 N N . MET A 1 105 ? 6.781 3.506 -12.969 1 96.19 105 MET A N 1
ATOM 828 C CA . MET A 1 105 ? 6.992 4.949 -12.953 1 96.19 105 MET A CA 1
ATOM 829 C C . MET A 1 105 ? 8.477 5.285 -13.062 1 96.19 105 MET A C 1
ATOM 831 O O . MET A 1 105 ? 8.859 6.188 -13.805 1 96.19 105 MET A O 1
ATOM 835 N N . LEU A 1 106 ? 9.281 4.594 -12.289 1 97.38 106 LEU A N 1
ATOM 836 C CA . LEU A 1 106 ? 10.719 4.82 -12.344 1 97.38 106 LEU A CA 1
ATOM 837 C C . LEU A 1 106 ? 11.258 4.57 -13.75 1 97.38 106 LEU A C 1
ATOM 839 O O . LEU A 1 106 ? 12.117 5.312 -14.227 1 97.38 106 LEU A O 1
ATOM 843 N N . SER A 1 107 ? 10.758 3.514 -14.398 1 98.38 107 SER A N 1
ATOM 844 C CA . SER A 1 107 ? 11.219 3.234 -15.758 1 98.38 107 SER A CA 1
ATOM 845 C C . SER A 1 107 ? 10.883 4.383 -16.703 1 98.38 107 SER A C 1
ATOM 847 O O . SER A 1 107 ? 11.68 4.727 -17.578 1 98.38 107 SER A O 1
ATOM 849 N N . GLU A 1 108 ? 9.711 4.969 -16.594 1 97.25 108 GLU A N 1
ATOM 850 C CA . GLU A 1 108 ? 9.328 6.133 -17.391 1 97.25 108 GLU A CA 1
ATOM 851 C C . GLU A 1 108 ? 10.258 7.312 -17.125 1 97.25 108 GLU A C 1
ATOM 853 O O . GLU A 1 108 ? 10.75 7.945 -18.062 1 97.25 108 GLU A O 1
ATOM 858 N N . LEU A 1 109 ? 10.445 7.613 -15.836 1 96.12 109 LEU A N 1
ATOM 859 C CA . LEU A 1 109 ? 11.219 8.781 -15.445 1 96.12 109 LEU A CA 1
ATOM 860 C C . LEU A 1 109 ? 12.68 8.633 -15.859 1 96.12 109 LEU A C 1
ATOM 862 O O . LEU A 1 109 ? 13.312 9.609 -16.266 1 96.12 109 LEU A O 1
ATOM 866 N N . LEU A 1 110 ? 13.18 7.48 -15.781 1 98.06 110 LEU A N 1
ATOM 867 C CA . LEU A 1 110 ? 14.594 7.23 -16.062 1 98.06 110 LEU A CA 1
ATOM 868 C C . LEU A 1 110 ? 14.852 7.238 -17.562 1 98.06 110 LEU A C 1
ATOM 870 O O . LEU A 1 110 ? 15.945 7.605 -18.016 1 98.06 110 LEU A O 1
ATOM 874 N N . THR A 1 111 ? 13.867 6.848 -18.391 1 98.31 111 THR A N 1
ATOM 875 C CA . THR A 1 111 ? 14.062 6.742 -19.828 1 98.31 111 THR A CA 1
ATOM 876 C C . THR A 1 111 ? 13.547 7.988 -20.531 1 98.31 111 THR A C 1
ATOM 878 O O . THR A 1 111 ? 13.914 8.258 -21.688 1 98.31 111 THR A O 1
ATOM 881 N N . GLY A 1 112 ? 12.602 8.664 -19.859 1 97.19 112 GLY A N 1
ATOM 882 C CA . GLY A 1 112 ? 11.953 9.805 -20.484 1 97.19 112 GLY A CA 1
ATOM 883 C C . GLY A 1 112 ? 10.836 9.414 -21.438 1 97.19 112 GLY A C 1
ATOM 884 O O . GLY A 1 112 ? 10.266 10.266 -22.109 1 97.19 112 GLY A O 1
ATOM 885 N N . LYS A 1 113 ? 10.555 8.141 -21.531 1 97.25 113 LYS A N 1
ATOM 886 C CA . LYS A 1 113 ? 9.484 7.605 -22.359 1 97.25 113 LYS A CA 1
ATOM 887 C C . LYS A 1 113 ? 8.242 7.301 -21.531 1 97.25 113 LYS A C 1
ATOM 889 O O . LYS A 1 113 ? 8.32 7.184 -20.312 1 97.25 113 LYS A O 1
ATOM 894 N N . ARG A 1 114 ? 7.094 7.137 -22.219 1 93.75 114 ARG A N 1
ATOM 895 C CA . ARG A 1 114 ? 5.863 6.996 -21.453 1 93.75 114 ARG A CA 1
ATOM 896 C C . ARG A 1 114 ? 5.16 5.684 -21.781 1 93.75 114 ARG A C 1
ATOM 898 O O . ARG A 1 114 ? 4.348 5.195 -20.984 1 93.75 114 ARG A O 1
ATOM 905 N N . LYS A 1 115 ? 5.41 5.168 -22.859 1 97.5 115 LYS A N 1
ATOM 906 C CA . LYS A 1 115 ? 4.727 3.943 -23.281 1 97.5 115 LYS A CA 1
ATOM 907 C C . LYS A 1 115 ? 5.441 2.707 -22.734 1 97.5 115 LYS A C 1
ATOM 909 O O . LYS A 1 115 ? 6.672 2.67 -22.672 1 97.5 115 LYS A O 1
ATOM 914 N N . LYS A 1 116 ? 4.703 1.743 -22.328 1 98.5 116 LYS A N 1
ATOM 915 C CA . LYS A 1 116 ? 5.238 0.473 -21.859 1 98.5 116 LYS A CA 1
ATOM 916 C C . LYS A 1 116 ? 4.695 -0.697 -22.672 1 98.5 116 LYS A C 1
ATOM 918 O O . LYS A 1 116 ? 3.588 -0.627 -23.203 1 98.5 116 LYS A O 1
ATOM 923 N N . LEU A 1 117 ? 5.5 -1.675 -22.828 1 98.38 117 LEU A N 1
ATOM 924 C CA . LEU A 1 117 ? 5.113 -2.928 -23.469 1 98.38 117 LEU A CA 1
ATOM 925 C C . LEU A 1 117 ? 4.812 -4 -22.422 1 98.38 117 LEU A C 1
ATOM 927 O O . LEU A 1 117 ? 5.566 -4.168 -21.469 1 98.38 117 LEU A O 1
ATOM 931 N N . CYS A 1 118 ? 3.695 -4.633 -22.547 1 97.56 118 CYS A N 1
ATOM 932 C CA . CYS A 1 118 ? 3.281 -5.742 -21.688 1 97.56 118 CYS A CA 1
ATOM 933 C C . CYS A 1 118 ? 2.578 -6.82 -22.5 1 97.56 118 CYS A C 1
ATOM 935 O O . CYS A 1 118 ? 2.412 -6.684 -23.719 1 97.56 118 CYS A O 1
ATOM 937 N N . MET A 1 119 ? 2.359 -7.949 -21.922 1 96.06 119 MET A N 1
ATOM 938 C CA . MET A 1 119 ? 1.578 -9.016 -22.547 1 96.06 119 MET A CA 1
ATOM 939 C C . MET A 1 119 ? 0.176 -9.078 -21.953 1 96.06 119 MET A C 1
ATOM 941 O O . MET A 1 119 ? -0.006 -8.859 -20.75 1 96.06 119 MET A O 1
ATOM 945 N N . ASN A 1 120 ? -0.783 -9.438 -22.734 1 93.81 120 ASN A N 1
ATOM 946 C CA . ASN A 1 120 ? -2.18 -9.445 -22.297 1 93.81 120 ASN A CA 1
ATOM 947 C C . ASN A 1 120 ? -2.41 -10.422 -21.156 1 93.81 120 ASN A C 1
ATOM 949 O O . ASN A 1 120 ? -3.377 -10.281 -20.406 1 93.81 120 ASN A O 1
ATOM 953 N N . ILE A 1 121 ? -1.556 -11.336 -20.922 1 93.56 121 ILE A N 1
ATOM 954 C CA . ILE A 1 121 ? -1.738 -12.367 -19.891 1 93.56 121 ILE A CA 1
ATOM 955 C C . ILE A 1 121 ? -1.157 -11.883 -18.562 1 93.56 121 ILE A C 1
ATOM 957 O O . ILE A 1 121 ? -1.282 -12.562 -17.547 1 93.56 121 ILE A O 1
ATOM 961 N N . THR A 1 122 ? -0.615 -10.68 -18.578 1 95.19 122 THR A N 1
ATOM 962 C CA . THR A 1 122 ? 0.123 -10.195 -17.422 1 95.19 122 THR A CA 1
ATOM 963 C C . THR A 1 122 ? -0.794 -9.422 -16.484 1 95.19 122 THR A C 1
ATOM 965 O O . THR A 1 122 ? -1.499 -8.508 -16.906 1 95.19 122 THR A O 1
ATOM 968 N N . TYR A 1 123 ? -0.822 -9.852 -15.227 1 94.38 123 TYR A N 1
ATOM 969 C CA . TYR A 1 123 ? -1.463 -9.086 -14.164 1 94.38 123 TYR A CA 1
ATOM 970 C C . TYR A 1 123 ? -0.442 -8.242 -13.414 1 94.38 123 TYR A C 1
ATOM 972 O O . TYR A 1 123 ? 0.544 -8.766 -12.891 1 94.38 123 TYR A O 1
ATOM 980 N N . LEU A 1 124 ? -0.699 -6.934 -13.312 1 95.5 124 LEU A N 1
ATOM 981 C CA . LEU A 1 124 ? 0.323 -6.051 -12.766 1 95.5 124 LEU A CA 1
ATOM 982 C C . LEU A 1 124 ? -0.131 -5.453 -11.438 1 95.5 124 LEU A C 1
ATOM 984 O O . LEU A 1 124 ? 0.626 -4.73 -10.789 1 95.5 124 LEU A O 1
ATOM 988 N N . GLY A 1 125 ? -1.32 -5.742 -10.984 1 92.88 125 GLY A N 1
ATOM 989 C CA . GLY A 1 125 ? -1.783 -5.199 -9.719 1 92.88 125 GLY A CA 1
ATOM 990 C C . GLY A 1 125 ? -3.098 -4.449 -9.836 1 92.88 125 GLY A C 1
ATOM 991 O O . GLY A 1 125 ? -3.74 -4.473 -10.891 1 92.88 125 GLY A O 1
ATOM 992 N N . ALA A 1 126 ? -3.445 -3.777 -8.75 1 90.25 126 ALA A N 1
ATOM 993 C CA . ALA A 1 126 ? -4.801 -3.246 -8.641 1 90.25 126 ALA A CA 1
ATOM 994 C C . ALA A 1 126 ? -4.809 -1.729 -8.805 1 90.25 126 ALA A C 1
ATOM 996 O O . ALA A 1 126 ? -5.867 -1.126 -9.008 1 90.25 126 ALA A O 1
ATOM 997 N N . CYS A 1 127 ? -3.682 -1.113 -8.805 1 89.44 127 CYS A N 1
ATOM 998 C CA . CYS A 1 127 ? -3.643 0.334 -8.977 1 89.44 127 CYS A CA 1
ATOM 999 C C . CYS A 1 127 ? -4.219 0.736 -10.328 1 89.44 127 CYS A C 1
ATOM 1001 O O . CYS A 1 127 ? -4.109 -0.01 -11.305 1 89.44 127 CYS A O 1
ATOM 1003 N N . LYS A 1 128 ? -4.742 1.854 -10.32 1 87.12 128 LYS A N 1
ATOM 1004 C CA . LYS A 1 128 ? -5.453 2.34 -11.5 1 87.12 128 LYS A CA 1
ATOM 1005 C C . LYS A 1 128 ? -4.547 2.33 -12.727 1 87.12 128 LYS A C 1
ATOM 1007 O O . LYS A 1 128 ? -4.992 2.025 -13.836 1 87.12 128 LYS A O 1
ATOM 1012 N N . ASP A 1 129 ? -3.355 2.607 -12.555 1 89.19 129 ASP A N 1
ATOM 1013 C CA . ASP A 1 129 ? -2.443 2.729 -13.695 1 89.19 129 ASP A CA 1
ATOM 1014 C C . ASP A 1 129 ? -2.006 1.354 -14.195 1 89.19 129 ASP A C 1
ATOM 1016 O O . ASP A 1 129 ? -1.438 1.235 -15.281 1 89.19 129 ASP A O 1
ATOM 1020 N N . LEU A 1 130 ? -2.359 0.308 -13.5 1 92.81 130 LEU A N 1
ATOM 1021 C CA . LEU A 1 130 ? -1.859 -1.026 -13.812 1 92.81 130 LEU A CA 1
ATOM 1022 C C . LEU A 1 130 ? -2.988 -1.934 -14.289 1 92.81 130 LEU A C 1
ATOM 1024 O O . LEU A 1 130 ? -2.744 -2.932 -14.969 1 92.81 130 LEU A O 1
ATOM 1028 N N . ARG A 1 131 ? -4.164 -1.607 -13.938 1 89.38 131 ARG A N 1
ATOM 1029 C CA . ARG A 1 131 ? -5.289 -2.529 -14.055 1 89.38 131 ARG A CA 1
ATOM 1030 C C . ARG A 1 131 ? -5.746 -2.66 -15.5 1 89.38 131 ARG A C 1
ATOM 1032 O O . ARG A 1 131 ? -5.688 -1.695 -16.266 1 89.38 131 ARG A O 1
ATOM 1039 N N . HIS A 1 132 ? -6.246 -3.934 -15.812 1 87.56 132 HIS A N 1
ATOM 1040 C CA . HIS A 1 132 ? -6.883 -4.164 -17.109 1 87.56 132 HIS A CA 1
ATOM 1041 C C . HIS A 1 132 ? -8.266 -3.525 -17.156 1 87.56 132 HIS A C 1
ATOM 1043 O O . HIS A 1 132 ? -8.984 -3.496 -16.156 1 87.56 132 HIS A O 1
ATOM 1049 N N . PRO A 1 133 ? -8.711 -3.113 -18.312 1 89.69 133 PRO A N 1
ATOM 1050 C CA . PRO A 1 133 ? -7.883 -2.855 -19.5 1 89.69 133 PRO A CA 1
ATOM 1051 C C . PRO A 1 133 ? -6.973 -1.641 -19.328 1 89.69 133 PRO A C 1
ATOM 1053 O O . PRO A 1 133 ? -7.402 -0.612 -18.797 1 89.69 133 PRO A O 1
ATOM 1056 N N . ARG A 1 134 ? -5.797 -1.825 -19.703 1 92.31 134 ARG A N 1
ATOM 1057 C CA . ARG A 1 134 ? -4.828 -0.745 -19.531 1 92.31 134 ARG A CA 1
ATOM 1058 C C . ARG A 1 134 ? -4.996 0.315 -20.609 1 92.31 134 ARG A C 1
ATOM 1060 O O . ARG A 1 134 ? -5.484 0.021 -21.703 1 92.31 134 ARG A O 1
ATOM 1067 N N . ASP A 1 135 ? -4.691 1.554 -20.281 1 91.19 135 ASP A N 1
ATOM 1068 C CA . ASP A 1 135 ? -4.82 2.699 -21.172 1 91.19 135 ASP A CA 1
ATOM 1069 C C . ASP A 1 135 ? -3.855 2.584 -22.344 1 91.19 135 ASP A C 1
ATOM 1071 O O . ASP A 1 135 ? -2.639 2.693 -22.172 1 91.19 135 ASP A O 1
ATOM 1075 N N . ASN A 1 136 ? -4.387 2.506 -23.578 1 93 136 ASN A N 1
ATOM 1076 C CA . ASN A 1 136 ? -3.59 2.258 -24.781 1 93 136 ASN A CA 1
ATOM 1077 C C . ASN A 1 136 ? -2.701 3.453 -25.109 1 93 136 ASN A C 1
ATOM 1079 O O . ASN A 1 136 ? -1.802 3.346 -25.953 1 93 136 ASN A O 1
ATOM 1083 N N . THR A 1 137 ? -2.959 4.582 -24.453 1 91.69 137 THR A N 1
ATOM 1084 C CA . THR A 1 137 ? -2.072 5.73 -24.609 1 91.69 137 THR A CA 1
ATOM 1085 C C . THR A 1 137 ? -0.696 5.441 -24.016 1 91.69 137 THR A C 1
ATOM 1087 O O . THR A 1 137 ? 0.319 5.91 -24.531 1 91.69 137 THR A O 1
ATOM 1090 N N . TYR A 1 138 ? -0.705 4.555 -23.016 1 94.88 138 TYR A N 1
ATOM 1091 C CA . TYR A 1 138 ? 0.539 4.402 -22.266 1 94.88 138 TYR A CA 1
ATOM 1092 C C . TYR A 1 138 ? 1.019 2.957 -22.297 1 94.88 138 TYR A C 1
ATOM 1094 O O . TYR A 1 138 ? 2.152 2.666 -21.906 1 94.88 138 TYR A O 1
ATOM 1102 N N . TRP A 1 139 ? 0.131 2.061 -22.781 1 97.06 139 TRP A N 1
ATOM 1103 C CA . TRP A 1 139 ? 0.472 0.642 -22.766 1 97.06 139 TRP A CA 1
ATOM 1104 C C . TRP A 1 139 ? 0.202 -0.001 -24.125 1 97.06 139 TRP A C 1
ATOM 1106 O O . TRP A 1 139 ? -0.79 0.32 -24.781 1 97.06 139 TRP A O 1
ATOM 1116 N N . ASP A 1 140 ? 1.059 -0.798 -24.578 1 96.69 140 ASP A N 1
ATOM 1117 C CA . ASP A 1 140 ? 0.778 -1.817 -25.594 1 96.69 140 ASP A CA 1
ATOM 1118 C C . ASP A 1 140 ? 0.702 -3.205 -24.953 1 96.69 140 ASP A C 1
ATOM 1120 O O . ASP A 1 140 ? 1.722 -3.766 -24.547 1 96.69 140 ASP A O 1
ATOM 1124 N N . ASP A 1 141 ? -0.452 -3.725 -24.844 1 95.25 141 ASP A N 1
ATOM 1125 C CA . ASP A 1 141 ? -0.686 -5.082 -24.359 1 95.25 141 ASP A CA 1
ATOM 1126 C C . ASP A 1 141 ? -0.724 -6.078 -25.516 1 95.25 141 ASP A C 1
ATOM 1128 O O . ASP A 1 141 ? -1.784 -6.32 -26.109 1 95.25 141 ASP A O 1
ATOM 1132 N N . LEU A 1 142 ? 0.316 -6.75 -25.672 1 94.19 142 LEU A N 1
ATOM 1133 C CA . LEU A 1 142 ? 0.429 -7.668 -26.797 1 94.19 142 LEU A CA 1
ATOM 1134 C C . LEU A 1 142 ? -0.405 -8.922 -26.562 1 94.19 142 LEU A C 1
ATOM 1136 O O . LEU A 1 142 ? -0.303 -9.555 -25.5 1 94.19 142 LEU A O 1
ATOM 1140 N N . ASP A 1 143 ? -1.221 -9.195 -27.547 1 93.19 143 ASP A N 1
ATOM 1141 C CA . ASP A 1 143 ? -1.924 -10.469 -27.484 1 93.19 143 ASP A CA 1
ATOM 1142 C C . ASP A 1 143 ? -0.983 -11.633 -27.797 1 93.19 143 ASP A C 1
ATOM 1144 O O . ASP A 1 143 ? -0.625 -11.852 -28.953 1 93.19 143 ASP A O 1
ATOM 1148 N N . VAL A 1 144 ? -0.691 -12.391 -26.75 1 91.5 144 VAL A N 1
ATOM 1149 C CA . VAL A 1 144 ? 0.278 -13.469 -26.953 1 91.5 144 VAL A CA 1
ATOM 1150 C C . VAL A 1 144 ? -0.415 -14.82 -26.812 1 91.5 144 VAL A C 1
ATOM 1152 O O . VAL A 1 144 ? 0.245 -15.852 -26.656 1 91.5 144 VAL A O 1
ATOM 1155 N N . THR A 1 145 ? -1.657 -14.875 -26.812 1 88.31 145 THR A N 1
ATOM 1156 C CA . THR A 1 145 ? -2.436 -16.094 -26.609 1 88.31 145 THR A CA 1
ATOM 1157 C C . THR A 1 145 ? -2.045 -17.156 -27.641 1 88.31 145 THR A C 1
ATOM 1159 O O . THR A 1 145 ? -1.908 -18.328 -27.297 1 88.31 145 THR A O 1
ATOM 1162 N N . GLY A 1 146 ? -1.841 -16.719 -28.797 1 83.81 146 GLY A N 1
ATOM 1163 C CA . GLY A 1 146 ? -1.49 -17.641 -29.859 1 83.81 146 GLY A CA 1
ATOM 1164 C C . GLY A 1 146 ? -0.067 -18.156 -29.766 1 83.81 146 GLY A C 1
ATOM 1165 O O . GLY A 1 146 ? 0.287 -19.141 -30.406 1 83.81 146 GLY A O 1
ATOM 1166 N N . CYS A 1 147 ? 0.76 -17.5 -28.938 1 85.69 147 CYS A N 1
ATOM 1167 C CA . CYS A 1 147 ? 2.172 -17.859 -28.828 1 85.69 147 CYS A CA 1
ATOM 1168 C C . CYS A 1 147 ? 2.42 -18.766 -27.641 1 85.69 147 CYS A C 1
ATOM 1170 O O . CYS A 1 147 ? 3.5 -19.359 -27.5 1 85.69 147 CYS A O 1
ATOM 1172 N N . LEU A 1 148 ? 1.554 -18.922 -26.766 1 84.69 148 LEU A N 1
ATOM 1173 C CA . LEU A 1 148 ? 1.751 -19.641 -25.5 1 84.69 148 LEU A CA 1
ATOM 1174 C C . LEU A 1 148 ? 2.117 -21.094 -25.766 1 84.69 148 LEU A C 1
ATOM 1176 O O . LEU A 1 148 ? 2.811 -21.719 -24.953 1 84.69 148 LEU A O 1
ATOM 1180 N N . GLY A 1 149 ? 1.705 -21.594 -26.875 1 76.38 149 GLY A N 1
ATOM 1181 C CA . GLY A 1 149 ? 2.008 -22.984 -27.203 1 76.38 149 GLY A CA 1
ATOM 1182 C C . GLY A 1 149 ? 3.268 -23.141 -28.031 1 76.38 149 GLY A C 1
ATOM 1183 O O . GLY A 1 149 ? 3.66 -24.266 -28.359 1 76.38 149 GLY A O 1
ATOM 1184 N N . CYS A 1 150 ? 3.9 -21.859 -28.375 1 66.12 150 CYS A N 1
ATOM 1185 C CA . CYS A 1 150 ? 5.066 -21.859 -29.25 1 66.12 150 CYS A CA 1
ATOM 1186 C C . CYS A 1 150 ? 6.316 -22.281 -28.5 1 66.12 150 CYS A C 1
ATOM 1188 O O . CYS A 1 150 ? 6.672 -21.672 -27.484 1 66.12 150 CYS A O 1
ATOM 1190 N N . GLY A 1 151 ? 6.914 -23.359 -28.766 1 53.78 151 GLY A N 1
ATOM 1191 C CA . GLY A 1 151 ? 8.148 -23.875 -28.172 1 53.78 151 GLY A CA 1
ATOM 1192 C C . GLY A 1 151 ? 7.961 -25.188 -27.453 1 53.78 151 GLY A C 1
ATOM 1193 O O . GLY A 1 151 ? 8.938 -25.891 -27.188 1 53.78 151 GLY A O 1
ATOM 1194 N N . GLU A 1 152 ? 6.969 -25.141 -26.438 1 44.91 152 GLU A N 1
ATOM 1195 C CA . GLU A 1 152 ? 6.938 -26.344 -25.609 1 44.91 152 GLU A CA 1
ATOM 1196 C C . GLU A 1 152 ? 6.484 -27.547 -26.406 1 44.91 152 GLU A C 1
ATOM 1198 O O . GLU A 1 152 ? 5.289 -27.719 -26.672 1 44.91 152 GLU A O 1
ATOM 1203 N N . LEU A 1 153 ? 6.957 -28.109 -27.453 1 35.94 153 LEU A N 1
ATOM 1204 C CA . LEU A 1 153 ? 6.781 -29.562 -27.359 1 35.94 153 LEU A CA 1
ATOM 1205 C C . LEU A 1 153 ? 6.848 -30.016 -25.906 1 35.94 153 LEU A C 1
ATOM 1207 O O . LEU A 1 153 ? 6.773 -31.219 -25.625 1 35.94 153 LEU A O 1
ATOM 1211 N N . GLY A 1 154 ? 7.613 -29.453 -24.969 1 31.95 154 GLY A N 1
ATOM 1212 C CA . GLY A 1 154 ? 7.641 -30.219 -23.75 1 31.95 154 GLY A CA 1
ATOM 1213 C C . GLY A 1 154 ? 6.27 -30.406 -23.125 1 31.95 154 GLY A C 1
ATOM 1214 O O . GLY A 1 154 ? 5.25 -30.203 -23.797 1 31.95 154 GLY A O 1
ATOM 1215 N N . THR A 1 155 ? 5.953 -29.922 -21.75 1 31.91 155 THR A N 1
ATOM 1216 C CA . THR A 1 155 ? 5.062 -30.562 -20.797 1 31.91 155 THR A CA 1
ATOM 1217 C C . THR A 1 155 ? 3.604 -30.234 -21.109 1 31.91 155 THR A C 1
ATOM 1219 O O . THR A 1 155 ? 2.701 -30.641 -20.375 1 31.91 155 THR A O 1
ATOM 1222 N N . MET A 1 156 ? 3.131 -29.25 -21.719 1 33.31 156 MET A N 1
ATOM 1223 C CA . MET A 1 156 ? 1.677 -29.312 -21.609 1 33.31 156 MET A CA 1
ATOM 1224 C C . MET A 1 156 ? 1.104 -30.438 -22.453 1 33.31 156 MET A C 1
ATOM 1226 O O . MET A 1 156 ? 1.64 -30.75 -23.516 1 33.31 156 MET A O 1
ATOM 1230 N N . GLY A 1 157 ? 0.2 -31.391 -22 1 31.03 157 GLY A N 1
ATOM 1231 C CA . GLY A 1 157 ? -0.476 -32.594 -22.438 1 31.03 157 GLY A CA 1
ATOM 1232 C C . GLY A 1 157 ? -1.117 -32.469 -23.797 1 31.03 157 GLY A C 1
ATOM 1233 O O . GLY A 1 157 ? -1.927 -33.312 -24.203 1 31.03 157 GLY A O 1
ATOM 1234 N N . CYS A 1 158 ? -1.21 -31.406 -24.547 1 29.88 158 CYS A N 1
ATOM 1235 C CA . CYS A 1 158 ? -2.102 -31.719 -25.656 1 29.88 158 CYS A CA 1
ATOM 1236 C C . CYS A 1 158 ? -1.474 -32.75 -26.578 1 29.88 158 CYS A C 1
ATOM 1238 O O . CYS A 1 158 ? -0.413 -32.531 -27.156 1 29.88 158 CYS A O 1
ATOM 1240 N N . ASN A 1 159 ? -1.654 -34.125 -26.359 1 29.44 159 ASN A N 1
ATOM 1241 C CA . ASN A 1 159 ? -1.534 -35.312 -27.188 1 29.44 159 ASN A CA 1
ATOM 1242 C C . ASN A 1 159 ? -2.064 -35.062 -28.594 1 29.44 159 ASN A C 1
ATOM 1244 O O . ASN A 1 159 ? -2.145 -36 -29.406 1 29.44 159 ASN A O 1
ATOM 1248 N N . LYS A 1 160 ? -3.131 -34.281 -28.906 1 32 160 LYS A N 1
ATOM 1249 C CA . LYS A 1 160 ? -3.695 -34.625 -30.203 1 32 160 LYS A CA 1
ATOM 1250 C C . LYS A 1 160 ? -2.682 -34.438 -31.328 1 32 160 LYS A C 1
ATOM 1252 O O . LYS A 1 160 ? -2.027 -33.375 -31.391 1 32 160 LYS A O 1
ATOM 1257 N N . ARG A 1 161 ? -2.201 -35.5 -32.062 1 31.47 161 ARG A N 1
ATOM 1258 C CA . ARG A 1 161 ? -1.5 -35.969 -33.25 1 31.47 161 ARG A CA 1
ATOM 1259 C C . ARG A 1 161 ? -1.97 -35.219 -34.5 1 31.47 161 ARG A C 1
ATOM 1261 O O . ARG A 1 161 ? -2.91 -35.625 -35.156 1 31.47 161 ARG A O 1
ATOM 1268 N N . SER A 1 162 ? -2.43 -34 -34.656 1 30.28 162 SER A N 1
ATOM 1269 C CA . SER A 1 162 ? -2.598 -33.812 -36.094 1 30.28 162 SER A CA 1
ATOM 1270 C C . SER A 1 162 ? -1.311 -34.156 -36.844 1 30.28 162 SER A C 1
ATOM 1272 O O . SER A 1 162 ? -0.221 -33.75 -36.406 1 30.28 162 SER A O 1
ATOM 1274 N N . GLU A 1 163 ? -1.189 -35.219 -37.594 1 28.61 163 GLU A N 1
ATOM 1275 C CA . GLU A 1 163 ? -0.373 -35.75 -38.688 1 28.61 163 GLU A CA 1
ATOM 1276 C C . GLU A 1 163 ? 0.084 -34.625 -39.625 1 28.61 163 GLU A C 1
ATOM 1278 O O . GLU A 1 163 ? -0.609 -34.281 -40.594 1 28.61 163 GLU A O 1
ATOM 1283 N N . ILE A 1 164 ? 0.359 -33.375 -39.25 1 29.34 164 ILE A N 1
ATOM 1284 C CA . ILE A 1 164 ? 0.941 -32.656 -40.375 1 29.34 164 ILE A CA 1
ATOM 1285 C C . ILE A 1 164 ? 2.096 -33.469 -40.969 1 29.34 164 ILE A C 1
ATOM 1287 O O . ILE A 1 164 ? 2.889 -34.062 -40.25 1 29.34 164 ILE A O 1
ATOM 1291 N N . ASN A 1 165 ? 2.117 -33.812 -42.25 1 28.88 165 ASN A N 1
ATOM 1292 C CA . ASN A 1 165 ? 3.113 -34.438 -43.125 1 28.88 165 ASN A CA 1
ATOM 1293 C C . ASN A 1 165 ? 4.531 -34.031 -42.719 1 28.88 165 ASN A C 1
ATOM 1295 O O . ASN A 1 165 ? 4.715 -33.062 -41.969 1 28.88 165 ASN A O 1
ATOM 1299 N N . GLY A 1 166 ? 5.594 -34.188 -43.625 1 29.7 166 GLY A N 1
ATOM 1300 C CA . GLY A 1 166 ? 7.035 -34.375 -43.688 1 29.7 166 GLY A CA 1
ATOM 1301 C C . GLY A 1 166 ? 7.812 -33.281 -42.969 1 29.7 166 GLY A C 1
ATOM 1302 O O . GLY A 1 166 ? 8.719 -33.594 -42.188 1 29.7 166 GLY A O 1
ATOM 1303 N N . ASN A 1 167 ? 8.031 -32.062 -43.719 1 30.41 167 ASN A N 1
ATOM 1304 C CA . ASN A 1 167 ? 9.164 -31.203 -43.469 1 30.41 167 ASN A CA 1
ATOM 1305 C C . ASN A 1 167 ? 9.047 -30.531 -42.094 1 30.41 167 ASN A C 1
ATOM 1307 O O . ASN A 1 167 ? 8.43 -29.469 -41.969 1 30.41 167 ASN A O 1
ATOM 1311 N N . THR A 1 168 ? 8.75 -31.109 -41.031 1 34.22 168 THR A N 1
ATOM 1312 C CA . THR A 1 168 ? 8.555 -30.906 -39.594 1 34.22 168 THR A CA 1
ATOM 1313 C C . THR A 1 168 ? 9.742 -30.172 -38.969 1 34.22 168 THR A C 1
ATOM 1315 O O . THR A 1 168 ? 9.773 -29.922 -37.781 1 34.22 168 THR A O 1
ATOM 1318 N N . LYS A 1 169 ? 10.922 -30.297 -39.531 1 35.72 169 LYS A N 1
ATOM 1319 C CA . LYS A 1 169 ? 12.18 -29.797 -39 1 35.72 169 LYS A CA 1
ATOM 1320 C C . LYS A 1 169 ? 12.141 -28.281 -38.812 1 35.72 169 LYS A C 1
ATOM 1322 O O . LYS A 1 169 ? 12.938 -27.734 -38.062 1 35.72 169 LYS A O 1
ATOM 1327 N N . ASP A 1 170 ? 11.68 -27.531 -39.75 1 33.59 170 ASP A N 1
ATOM 1328 C CA . ASP A 1 170 ? 11.844 -26.078 -39.812 1 33.59 170 ASP A CA 1
ATOM 1329 C C . ASP A 1 170 ? 10.945 -25.391 -38.781 1 33.59 170 ASP A C 1
ATOM 1331 O O . ASP A 1 170 ? 10.797 -24.172 -38.812 1 33.59 170 ASP A O 1
ATOM 1335 N N . THR A 1 171 ? 10.031 -26 -38.188 1 38.25 171 THR A N 1
ATOM 1336 C CA . THR A 1 171 ? 9.109 -25.391 -37.219 1 38.25 171 THR A CA 1
ATOM 1337 C C . THR A 1 171 ? 9.844 -25.016 -35.938 1 38.25 171 THR A C 1
ATOM 1339 O O . THR A 1 171 ? 9.328 -24.219 -35.156 1 38.25 171 THR A O 1
ATOM 1342 N N . ASN A 1 172 ? 10.773 -25.766 -35.5 1 40 172 ASN A N 1
ATOM 1343 C CA . ASN A 1 172 ? 11.523 -25.547 -34.281 1 40 172 ASN A CA 1
ATOM 1344 C C . ASN A 1 172 ? 12.227 -24.203 -34.281 1 40 172 ASN A C 1
ATOM 1346 O O . ASN A 1 172 ? 12.516 -23.641 -33.219 1 40 172 ASN A O 1
ATOM 1350 N N . GLU A 1 173 ? 12.859 -23.844 -35.438 1 41.91 173 GLU A N 1
ATOM 1351 C CA . GLU A 1 173 ? 13.68 -22.641 -35.5 1 41.91 173 GLU A CA 1
ATOM 1352 C C . GLU A 1 173 ? 12.828 -21.406 -35.75 1 41.91 173 GLU A C 1
ATOM 1354 O O . GLU A 1 173 ? 13.336 -20.375 -36.188 1 41.91 173 GLU A O 1
ATOM 1359 N N . ARG A 1 174 ? 11.523 -21.594 -35.875 1 48.56 174 ARG A N 1
ATOM 1360 C CA . ARG A 1 174 ? 10.805 -20.344 -36.094 1 48.56 174 ARG A CA 1
ATOM 1361 C C . ARG A 1 174 ? 10.953 -19.391 -34.906 1 48.56 174 ARG A C 1
ATOM 1363 O O . ARG A 1 174 ? 10.523 -19.703 -33.812 1 48.56 174 ARG A O 1
ATOM 1370 N N . ASN A 1 175 ? 12.055 -18.562 -34.969 1 62.19 175 ASN A N 1
ATOM 1371 C CA . ASN A 1 175 ? 12.352 -17.5 -34 1 62.19 175 ASN A CA 1
ATOM 1372 C C . ASN A 1 175 ? 11.375 -16.344 -34.156 1 62.19 175 ASN A C 1
ATOM 1374 O O . ASN A 1 175 ? 10.727 -16.188 -35.188 1 62.19 175 ASN A O 1
ATOM 1378 N N . CYS A 1 176 ? 10.867 -15.891 -33.031 1 69.75 176 CYS A N 1
ATOM 1379 C CA . CYS A 1 176 ? 9.914 -14.789 -32.938 1 69.75 176 CYS A CA 1
ATOM 1380 C C . CYS A 1 176 ? 10.219 -13.719 -34 1 69.75 176 CYS A C 1
ATOM 1382 O O . CYS A 1 176 ? 9.297 -13.133 -34.562 1 69.75 176 CYS A O 1
ATOM 1384 N N . ALA A 1 177 ? 11.445 -13.672 -34.312 1 66.31 177 ALA A N 1
ATOM 1385 C CA . ALA A 1 177 ? 11.836 -12.672 -35.312 1 66.31 177 ALA A CA 1
ATOM 1386 C C . ALA A 1 177 ? 11.344 -13.062 -36.688 1 66.31 177 ALA A C 1
ATOM 1388 O O . ALA A 1 177 ? 10.898 -12.211 -37.469 1 66.31 177 ALA A O 1
ATOM 1389 N N . THR A 1 178 ? 11.422 -14.281 -36.844 1 66.81 178 THR A N 1
ATOM 1390 C CA . THR A 1 178 ? 11.094 -14.758 -38.188 1 66.81 178 THR A CA 1
ATOM 1391 C C . THR A 1 178 ? 9.578 -14.891 -38.375 1 66.81 178 THR A C 1
ATOM 1393 O O . THR A 1 178 ? 9.055 -14.688 -39.469 1 66.81 178 THR A O 1
ATOM 1396 N N . CYS A 1 179 ? 8.953 -15.188 -37.219 1 73.19 179 CYS A N 1
ATOM 1397 C CA . CYS A 1 179 ? 7.5 -15.312 -37.312 1 73.19 179 CYS A CA 1
ATOM 1398 C C . CYS A 1 179 ? 6.855 -13.969 -37.625 1 73.19 179 CYS A C 1
ATOM 1400 O O . CYS A 1 179 ? 5.789 -13.922 -38.25 1 73.19 179 CYS A O 1
ATOM 1402 N N . GLY A 1 180 ? 7.473 -12.914 -37.406 1 71.5 180 GLY A N 1
ATOM 1403 C CA . GLY A 1 180 ? 7.113 -11.562 -37.812 1 71.5 180 GLY A CA 1
ATOM 1404 C C . GLY A 1 180 ? 5.879 -11.039 -37.094 1 71.5 180 GLY A C 1
ATOM 1405 O O . GLY A 1 180 ? 5.422 -9.93 -37.375 1 71.5 180 GLY A O 1
ATOM 1406 N N . ARG A 1 181 ? 5.367 -11.758 -36.219 1 80.38 181 ARG A N 1
ATOM 1407 C CA . ARG A 1 181 ? 4.094 -11.414 -35.594 1 80.38 181 ARG A CA 1
ATOM 1408 C C . ARG A 1 181 ? 4.188 -10.07 -34.875 1 80.38 181 ARG A C 1
ATOM 1410 O O . ARG A 1 181 ? 3.229 -9.289 -34.875 1 80.38 181 ARG A O 1
ATOM 1417 N N . TYR A 1 182 ? 5.348 -9.805 -34.375 1 84.88 182 TYR A N 1
ATOM 1418 C CA . TYR A 1 182 ? 5.461 -8.602 -33.562 1 84.88 182 TYR A CA 1
ATOM 1419 C C . TYR A 1 182 ? 6.469 -7.633 -34.156 1 84.88 182 TYR A C 1
ATOM 1421 O O . TYR A 1 182 ? 6.918 -6.699 -33.469 1 84.88 182 TYR A O 1
ATOM 1429 N N . ASN A 1 183 ? 6.789 -7.777 -35.438 1 82.38 183 ASN A N 1
ATOM 1430 C CA . ASN A 1 183 ? 7.758 -6.934 -36.125 1 82.38 183 ASN A CA 1
ATOM 1431 C C . ASN A 1 183 ? 7.215 -5.527 -36.344 1 82.38 183 ASN A C 1
ATOM 1433 O O . ASN A 1 183 ? 7.977 -4.598 -36.625 1 82.38 183 ASN A O 1
ATOM 1437 N N . HIS A 1 184 ? 5.961 -5.371 -36.219 1 86.62 184 HIS A N 1
ATOM 1438 C CA . HIS A 1 184 ? 5.332 -4.078 -36.469 1 86.62 184 HIS A CA 1
ATOM 1439 C C . HIS A 1 184 ? 5.551 -3.137 -35.281 1 86.62 184 HIS A C 1
ATOM 1441 O O . HIS A 1 184 ? 5.34 -1.927 -35.406 1 86.62 184 HIS A O 1
ATOM 1447 N N . LEU A 1 185 ? 6.02 -3.648 -34.25 1 91.81 185 LEU A N 1
ATOM 1448 C CA . LEU A 1 185 ? 6.168 -2.842 -33.062 1 91.81 185 LEU A CA 1
ATOM 1449 C C . LEU A 1 185 ? 7.344 -1.879 -33.188 1 91.81 185 LEU A C 1
ATOM 1451 O O . LEU A 1 185 ? 8.391 -2.242 -33.719 1 91.81 185 LEU A O 1
ATOM 1455 N N . ASN A 1 186 ? 7.152 -0.665 -32.844 1 95.81 186 ASN A N 1
ATOM 1456 C CA . ASN A 1 186 ? 8.242 0.292 -32.688 1 95.81 186 ASN A CA 1
ATOM 1457 C C . ASN A 1 186 ? 8.82 0.257 -31.266 1 95.81 186 ASN A C 1
ATOM 1459 O O . ASN A 1 186 ? 8.406 1.028 -30.406 1 95.81 186 ASN A O 1
ATOM 1463 N N . PHE A 1 187 ? 9.836 -0.436 -31.172 1 96.81 187 PHE A N 1
ATOM 1464 C CA . PHE A 1 187 ? 10.383 -0.719 -29.844 1 96.81 187 PHE A CA 1
ATOM 1465 C C . PHE A 1 187 ? 11.023 0.527 -29.25 1 96.81 187 PHE A C 1
ATOM 1467 O O . PHE A 1 187 ? 11.234 0.601 -28.031 1 96.81 187 PHE A O 1
ATOM 1474 N N . SER A 1 188 ? 11.352 1.521 -30 1 97.44 188 SER A N 1
ATOM 1475 C CA . SER A 1 188 ? 12.031 2.719 -29.516 1 97.44 188 SER A CA 1
ATOM 1476 C C . SER A 1 188 ? 11.109 3.57 -28.656 1 97.44 188 SER A C 1
ATOM 1478 O O . SER A 1 188 ? 11.57 4.453 -27.938 1 97.44 188 SER A O 1
ATOM 1480 N N . GLN A 1 189 ? 9.867 3.301 -28.656 1 97.88 189 GLN A N 1
ATOM 1481 C CA . GLN A 1 189 ? 8.914 4.141 -27.938 1 97.88 189 GLN A CA 1
ATOM 1482 C C . GLN A 1 189 ? 8.734 3.66 -26.5 1 97.88 189 GLN A C 1
ATOM 1484 O O . GLN A 1 189 ? 8.172 4.375 -25.672 1 97.88 189 GLN A O 1
ATOM 1489 N N . TYR A 1 190 ? 9.211 2.486 -26.219 1 98.56 190 TYR A N 1
ATOM 1490 C CA . TYR A 1 190 ? 8.859 1.879 -24.938 1 98.56 190 TYR A CA 1
ATOM 1491 C C . TYR A 1 190 ? 9.852 2.281 -23.859 1 98.56 190 TYR A C 1
ATOM 1493 O O . TYR A 1 190 ? 11.062 2.156 -24.047 1 98.56 190 TYR A O 1
ATOM 1501 N N . ALA A 1 191 ? 9.266 2.701 -22.734 1 98.69 191 ALA A N 1
ATOM 1502 C CA . ALA A 1 191 ? 10.055 2.918 -21.531 1 98.69 191 ALA A CA 1
ATOM 1503 C C . ALA A 1 191 ? 10.555 1.594 -20.953 1 98.69 191 ALA A C 1
ATOM 1505 O O . ALA A 1 191 ? 11.648 1.525 -20.391 1 98.69 191 ALA A O 1
ATOM 1506 N N . SER A 1 192 ? 9.68 0.579 -21.109 1 98.81 192 SER A N 1
ATOM 1507 C CA . SER A 1 192 ? 10.016 -0.699 -20.5 1 98.81 192 SER A CA 1
ATOM 1508 C C . SER A 1 192 ? 9.172 -1.832 -21.078 1 98.81 192 SER A C 1
ATOM 1510 O O . SER A 1 192 ? 8.125 -1.59 -21.672 1 98.81 192 SER A O 1
ATOM 1512 N N . PHE A 1 193 ? 9.703 -3.016 -21.062 1 98.62 193 PHE A N 1
ATOM 1513 C CA . PHE A 1 193 ? 8.945 -4.258 -21.109 1 98.62 193 PHE A CA 1
ATOM 1514 C C . PHE A 1 193 ? 8.609 -4.754 -19.703 1 98.62 193 PHE A C 1
ATOM 1516 O O . PHE A 1 193 ? 9.508 -5.074 -18.922 1 98.62 193 PHE A O 1
ATOM 1523 N N . VAL A 1 194 ? 7.316 -4.723 -19.297 1 98.5 194 VAL A N 1
ATOM 1524 C CA . VAL A 1 194 ? 6.832 -5.086 -17.984 1 98.5 194 VAL A CA 1
ATOM 1525 C C . VAL A 1 194 ? 6.102 -6.426 -18.047 1 98.5 194 VAL A C 1
ATOM 1527 O O . VAL A 1 194 ? 5.109 -6.566 -18.766 1 98.5 194 VAL A O 1
ATOM 1530 N N . PHE A 1 195 ? 6.578 -7.418 -17.281 1 93.69 195 PHE A N 1
ATOM 1531 C CA . PHE A 1 195 ? 5.828 -8.664 -17.375 1 93.69 195 PHE A CA 1
ATOM 1532 C C . PHE A 1 195 ? 5.93 -9.445 -16.062 1 93.69 195 PHE A C 1
ATOM 1534 O O . PHE A 1 195 ? 6.734 -9.109 -15.195 1 93.69 195 PHE A O 1
ATOM 1541 N N . GLU A 1 196 ? 5.09 -10.414 -15.914 1 95.44 196 GLU A N 1
ATOM 1542 C CA . GLU A 1 196 ? 5.055 -11.414 -14.852 1 95.44 196 GLU A CA 1
ATOM 1543 C C . GLU A 1 196 ? 5.566 -12.766 -15.352 1 95.44 196 GLU A C 1
ATOM 1545 O O . GLU A 1 196 ? 5.129 -13.25 -16.391 1 95.44 196 GLU A O 1
ATOM 1550 N N . PRO A 1 197 ? 6.426 -13.383 -14.625 1 94.5 197 PRO A N 1
ATOM 1551 C CA . PRO A 1 197 ? 6.98 -14.664 -15.078 1 94.5 197 PRO A CA 1
ATOM 1552 C C . PRO A 1 197 ? 6.051 -15.844 -14.797 1 94.5 197 PRO A C 1
ATOM 1554 O O . PRO A 1 197 ? 6.469 -16.828 -14.195 1 94.5 197 PRO A O 1
ATOM 1557 N N . GLY A 1 198 ? 4.727 -15.773 -15.227 1 89.75 198 GLY A N 1
ATOM 1558 C CA . GLY A 1 198 ? 3.986 -17.031 -15.289 1 89.75 198 GLY A CA 1
ATOM 1559 C C . GLY A 1 198 ? 2.762 -17.031 -14.398 1 89.75 198 GLY A C 1
ATOM 1560 O O . GLY A 1 198 ? 1.979 -17.984 -14.422 1 89.75 198 GLY A O 1
ATOM 1561 N N . ASN A 1 199 ? 2.389 -16.094 -13.523 1 88.19 199 ASN A N 1
ATOM 1562 C CA . ASN A 1 199 ? 1.186 -16.125 -12.703 1 88.19 199 ASN A CA 1
ATOM 1563 C C . ASN A 1 199 ? -0.071 -15.883 -13.531 1 88.19 199 ASN A C 1
ATOM 1565 O O . ASN A 1 199 ? -0.997 -16.703 -13.516 1 88.19 199 ASN A O 1
ATOM 1569 N N . SER A 1 200 ? -0.07 -14.812 -14.328 1 86.81 200 SER A N 1
ATOM 1570 C CA . SER A 1 200 ? -1.142 -14.461 -15.25 1 86.81 200 SER A CA 1
ATOM 1571 C C . SER A 1 200 ? -2.492 -14.43 -14.547 1 86.81 200 SER A C 1
ATOM 1573 O O . SER A 1 200 ? -3.443 -15.078 -14.977 1 86.81 200 SER A O 1
ATOM 1575 N N . GLY A 1 201 ? -2.516 -13.758 -13.43 1 82.69 201 GLY A N 1
ATOM 1576 C CA . GLY A 1 201 ? -3.764 -13.578 -12.703 1 82.69 201 GLY A CA 1
ATOM 1577 C C . GLY A 1 201 ? -4.293 -14.867 -12.102 1 82.69 201 GLY A C 1
ATOM 1578 O O . GLY A 1 201 ? -5.496 -15.008 -11.875 1 82.69 201 GLY A O 1
ATOM 1579 N N . GLY A 1 202 ? -3.461 -15.859 -11.969 1 89.12 202 GLY A N 1
ATOM 1580 C CA . GLY A 1 202 ? -3.869 -17.109 -11.352 1 89.12 202 GLY A CA 1
ATOM 1581 C C . GLY A 1 202 ? -4.078 -18.234 -12.352 1 89.12 202 GLY A C 1
ATOM 1582 O O . GLY A 1 202 ? -4.309 -19.375 -11.961 1 89.12 202 GLY A O 1
ATOM 1583 N N . LEU A 1 203 ? -3.865 -17.969 -13.602 1 91.94 203 LEU A N 1
ATOM 1584 C CA . LEU A 1 203 ? -4.074 -18.984 -14.633 1 91.94 203 LEU A CA 1
ATOM 1585 C C . LEU A 1 203 ? -2.789 -19.75 -14.906 1 91.94 203 LEU A C 1
ATOM 1587 O O . LEU A 1 203 ? -2.814 -20.797 -15.547 1 91.94 203 LEU A O 1
ATOM 1591 N N . VAL A 1 204 ? -1.759 -19.266 -14.453 1 94.81 204 VAL A N 1
ATOM 1592 C CA . VAL A 1 204 ? -0.431 -19.859 -14.594 1 94.81 204 VAL A CA 1
ATOM 1593 C C . VAL A 1 204 ? -0.116 -20.062 -16.078 1 94.81 204 VAL A C 1
ATOM 1595 O O . VAL A 1 204 ? 0.228 -21.188 -16.484 1 94.81 204 VAL A O 1
ATOM 1598 N N . LEU A 1 205 ? -0.313 -19.016 -16.797 1 92.19 205 LEU A N 1
ATOM 1599 C CA . LEU A 1 205 ? 0.14 -18.984 -18.188 1 92.19 205 LEU A CA 1
ATOM 1600 C C . LEU A 1 205 ? 1.575 -18.484 -18.281 1 92.19 205 LEU A C 1
ATOM 1602 O O . LEU A 1 205 ? 1.85 -17.312 -17.984 1 92.19 205 LEU A O 1
ATOM 1606 N N . THR A 1 206 ? 2.484 -19.328 -18.594 1 89.56 206 THR A N 1
ATOM 1607 C CA . THR A 1 206 ? 3.9 -18.969 -18.641 1 89.56 206 THR A CA 1
ATOM 1608 C C . THR A 1 206 ? 4.297 -18.484 -20.016 1 89.56 206 THR A C 1
ATOM 1610 O O . THR A 1 206 ? 4.152 -19.203 -21.016 1 89.56 206 THR A O 1
ATOM 1613 N N . PRO A 1 207 ? 4.785 -17.266 -20.078 1 90.56 207 PRO A N 1
ATOM 1614 C CA . PRO A 1 207 ? 5.266 -16.812 -21.391 1 90.56 207 PRO A CA 1
ATOM 1615 C C . PRO A 1 207 ? 6.438 -17.656 -21.906 1 90.56 207 PRO A C 1
ATOM 1617 O O . PRO A 1 207 ? 7.375 -17.938 -21.156 1 90.56 207 PRO A O 1
ATOM 1620 N N . PRO A 1 208 ? 6.395 -17.984 -23.188 1 90.19 208 PRO A N 1
ATOM 1621 C CA . PRO A 1 208 ? 7.5 -18.781 -23.719 1 90.19 208 PRO A CA 1
ATOM 1622 C C . PRO A 1 208 ? 8.844 -18.062 -23.656 1 90.19 208 PRO A C 1
ATOM 1624 O O . PRO A 1 208 ? 8.906 -16.844 -23.891 1 90.19 208 PRO A O 1
ATOM 1627 N N . ALA A 1 209 ? 9.867 -18.844 -23.375 1 92.12 209 ALA A N 1
ATOM 1628 C CA . ALA A 1 209 ? 11.203 -18.266 -23.203 1 92.12 209 ALA A CA 1
ATOM 1629 C C . ALA A 1 209 ? 11.656 -17.516 -24.453 1 92.12 209 ALA A C 1
ATOM 1631 O O . ALA A 1 209 ? 12.25 -16.453 -24.359 1 92.12 209 ALA A O 1
ATOM 1632 N N . LYS A 1 210 ? 11.383 -18.078 -25.609 1 90.38 210 LYS A N 1
ATOM 1633 C CA . LYS A 1 210 ? 11.805 -17.453 -26.859 1 90.38 210 LYS A CA 1
ATOM 1634 C C . LYS A 1 210 ? 11.125 -16.109 -27.062 1 90.38 210 LYS A C 1
ATOM 1636 O O . LYS A 1 210 ? 11.742 -15.156 -27.562 1 90.38 210 LYS A O 1
ATOM 1641 N N . LEU A 1 211 ? 9.883 -16.062 -26.703 1 91.94 211 LEU A N 1
ATOM 1642 C CA . LEU A 1 211 ? 9.133 -14.82 -26.859 1 91.94 211 LEU A CA 1
ATOM 1643 C C . LEU A 1 211 ? 9.664 -13.75 -25.891 1 91.94 211 LEU A C 1
ATOM 1645 O O . LEU A 1 211 ? 9.867 -12.602 -26.297 1 91.94 211 LEU A O 1
ATOM 1649 N N . VAL A 1 212 ? 9.875 -14.125 -24.641 1 94.75 212 VAL A N 1
ATOM 1650 C CA . VAL A 1 212 ? 10.383 -13.203 -23.641 1 94.75 212 VAL A CA 1
ATOM 1651 C C . VAL A 1 212 ? 11.766 -12.695 -24.047 1 94.75 212 VAL A C 1
ATOM 1653 O O . VAL A 1 212 ? 12.047 -11.5 -23.953 1 94.75 212 VAL A O 1
ATOM 1656 N N . THR A 1 213 ? 12.578 -13.641 -24.547 1 94 213 THR A N 1
ATOM 1657 C CA . THR A 1 213 ? 13.906 -13.273 -25.016 1 94 213 THR A CA 1
ATOM 1658 C C . THR A 1 213 ? 13.812 -12.25 -26.156 1 94 213 THR A C 1
ATOM 1660 O O . THR A 1 213 ? 14.539 -11.25 -26.141 1 94 213 THR A O 1
ATOM 1663 N N . PHE A 1 214 ? 12.922 -12.5 -27.062 1 93.12 214 PHE A N 1
ATOM 1664 C CA . PHE A 1 214 ? 12.75 -11.617 -28.219 1 93.12 214 PHE A CA 1
ATOM 1665 C C . PHE A 1 214 ? 12.297 -10.234 -27.766 1 93.12 214 PHE A C 1
ATOM 1667 O O . PHE A 1 214 ? 12.922 -9.227 -28.109 1 93.12 214 PHE A O 1
ATOM 1674 N N . LEU A 1 215 ? 11.242 -10.133 -26.984 1 95.94 215 LEU A N 1
ATOM 1675 C CA . LEU A 1 215 ? 10.672 -8.859 -26.562 1 95.94 215 LEU A CA 1
ATOM 1676 C C . LEU A 1 215 ? 11.641 -8.102 -25.656 1 95.94 215 LEU A C 1
ATOM 1678 O O . LEU A 1 215 ? 11.867 -6.902 -25.859 1 95.94 215 LEU A O 1
ATOM 1682 N N . ALA A 1 216 ? 12.211 -8.781 -24.688 1 97 216 ALA A N 1
ATOM 1683 C CA . ALA A 1 216 ? 13.164 -8.172 -23.75 1 97 216 ALA A CA 1
ATOM 1684 C C . ALA A 1 216 ? 14.391 -7.656 -24.5 1 97 216 ALA A C 1
ATOM 1686 O O . ALA A 1 216 ? 14.867 -6.547 -24.234 1 97 216 ALA A O 1
ATOM 1687 N N . GLY A 1 217 ? 14.898 -8.523 -25.359 1 96.06 217 GLY A N 1
ATOM 1688 C CA . GLY A 1 217 ? 16.062 -8.133 -26.125 1 96.06 217 GLY A CA 1
ATOM 1689 C C . GLY A 1 217 ? 15.836 -6.898 -26.984 1 96.06 217 GLY A C 1
ATOM 1690 O O . GLY A 1 217 ? 16.672 -6 -27.031 1 96.06 217 GLY A O 1
ATOM 1691 N N . LYS A 1 218 ? 14.719 -6.852 -27.688 1 96.31 218 LYS A N 1
ATOM 1692 C CA . LYS A 1 218 ? 14.398 -5.738 -28.578 1 96.31 218 LYS A CA 1
ATOM 1693 C C . LYS A 1 218 ? 14.18 -4.453 -27.781 1 96.31 218 LYS A C 1
ATOM 1695 O O . LYS A 1 218 ? 14.641 -3.383 -28.188 1 96.31 218 LYS A O 1
ATOM 1700 N N . VAL A 1 219 ? 13.477 -4.523 -26.656 1 97.75 219 VAL A N 1
ATOM 1701 C CA . VAL A 1 219 ? 13.219 -3.348 -25.844 1 97.75 219 VAL A CA 1
ATOM 1702 C C . VAL A 1 219 ? 14.531 -2.801 -25.281 1 97.75 219 VAL A C 1
ATOM 1704 O O . VAL A 1 219 ? 14.781 -1.594 -25.328 1 97.75 219 VAL A O 1
ATOM 1707 N N . ARG A 1 220 ? 15.367 -3.666 -24.797 1 97.19 220 ARG A N 1
ATOM 1708 C CA . ARG A 1 220 ? 16.641 -3.25 -24.234 1 97.19 220 ARG A CA 1
ATOM 1709 C C . ARG A 1 220 ? 17.531 -2.619 -25.312 1 97.19 220 ARG A C 1
ATOM 1711 O O . ARG A 1 220 ? 18.141 -1.576 -25.078 1 97.19 220 ARG A O 1
ATOM 1718 N N . ALA A 1 221 ? 17.609 -3.264 -26.438 1 96.44 221 ALA A N 1
ATOM 1719 C CA . ALA A 1 221 ? 18.422 -2.756 -27.547 1 96.44 221 ALA A CA 1
ATOM 1720 C C . ALA A 1 221 ? 17.969 -1.358 -27.953 1 96.44 221 ALA A C 1
ATOM 1722 O O . ALA A 1 221 ? 18.781 -0.547 -28.406 1 96.44 221 ALA A O 1
ATOM 1723 N N . ALA A 1 222 ? 16.719 -1.057 -27.75 1 97.56 222 ALA A N 1
ATOM 1724 C CA . ALA A 1 222 ? 16.156 0.226 -28.156 1 97.56 222 ALA A CA 1
ATOM 1725 C C . ALA A 1 222 ? 16.234 1.244 -27.016 1 97.56 222 ALA A C 1
ATOM 1727 O O . ALA A 1 222 ? 15.711 2.357 -27.141 1 97.56 222 ALA A O 1
ATOM 1728 N N . GLY A 1 223 ? 16.781 0.886 -25.891 1 97.75 223 GLY A N 1
ATOM 1729 C CA . GLY A 1 223 ? 17 1.827 -24.812 1 97.75 223 GLY A CA 1
ATOM 1730 C C . GLY A 1 223 ? 15.969 1.729 -23.703 1 97.75 223 GLY A C 1
ATOM 1731 O O . GLY A 1 223 ? 15.984 2.521 -22.766 1 97.75 223 GLY A O 1
ATOM 1732 N N . GLY A 1 224 ? 15.039 0.79 -23.812 1 98.56 224 GLY A N 1
ATOM 1733 C CA . GLY A 1 224 ? 14.062 0.563 -22.766 1 98.56 224 GLY A CA 1
ATOM 1734 C C . GLY A 1 224 ? 14.586 -0.31 -21.641 1 98.56 224 GLY A C 1
ATOM 1735 O O . GLY A 1 224 ? 15.688 -0.852 -21.734 1 98.56 224 GLY A O 1
ATOM 1736 N N . LEU A 1 225 ? 13.805 -0.385 -20.578 1 98.81 225 LEU A N 1
ATOM 1737 C CA . LEU A 1 225 ? 14.203 -1.13 -19.391 1 98.81 225 LEU A CA 1
ATOM 1738 C C . LEU A 1 225 ? 13.367 -2.391 -19.234 1 98.81 225 LEU A C 1
ATOM 1740 O O . LEU A 1 225 ? 12.305 -2.518 -19.844 1 98.81 225 LEU A O 1
ATOM 1744 N N . LEU A 1 226 ? 13.891 -3.324 -18.469 1 98.81 226 LEU A N 1
ATOM 1745 C CA . LEU A 1 226 ? 13.164 -4.543 -18.125 1 98.81 226 LEU A CA 1
ATOM 1746 C C . LEU A 1 226 ? 12.625 -4.48 -16.703 1 98.81 226 LEU A C 1
ATOM 1748 O O . LEU A 1 226 ? 13.398 -4.391 -15.75 1 98.81 226 LEU A O 1
ATOM 1752 N N . VAL A 1 227 ? 11.297 -4.512 -16.562 1 98.81 227 VAL A N 1
ATOM 1753 C CA . VAL A 1 227 ? 10.609 -4.527 -15.266 1 98.81 227 VAL A CA 1
ATOM 1754 C C . VAL A 1 227 ? 9.945 -5.883 -15.055 1 98.81 227 VAL A C 1
ATOM 1756 O O . VAL A 1 227 ? 9.055 -6.277 -15.82 1 98.81 227 VAL A O 1
ATOM 1759 N N . VAL A 1 228 ? 10.344 -6.551 -14.008 1 98.69 228 VAL A N 1
ATOM 1760 C CA . VAL A 1 228 ? 9.773 -7.867 -13.742 1 98.69 228 VAL A CA 1
ATOM 1761 C C . VAL A 1 228 ? 8.906 -7.809 -12.484 1 98.69 228 VAL A C 1
ATOM 1763 O O . VAL A 1 228 ? 9.352 -7.348 -11.438 1 98.69 228 VAL A O 1
ATOM 1766 N N . ASN A 1 229 ? 7.676 -8.203 -12.648 1 98.38 229 ASN A N 1
ATOM 1767 C CA . ASN A 1 229 ? 6.762 -8.336 -11.516 1 98.38 229 ASN A CA 1
ATOM 1768 C C . ASN A 1 229 ? 6.875 -9.703 -10.859 1 98.38 229 ASN A C 1
ATOM 1770 O O . ASN A 1 229 ? 6.359 -10.695 -11.383 1 98.38 229 ASN A O 1
ATOM 1774 N N . GLU A 1 230 ? 7.5 -9.719 -9.672 1 98.69 230 GLU A N 1
ATOM 1775 C CA . GLU A 1 230 ? 7.73 -10.961 -8.93 1 98.69 230 GLU A CA 1
ATOM 1776 C C . GLU A 1 230 ? 6.898 -11 -7.652 1 98.69 230 GLU A C 1
ATOM 1778 O O . GLU A 1 230 ? 7.199 -11.758 -6.73 1 98.69 230 GLU A O 1
ATOM 1783 N N . VAL A 1 231 ? 5.852 -10.188 -7.59 1 98.38 231 VAL A N 1
ATOM 1784 C CA . VAL A 1 231 ? 5.023 -10.094 -6.395 1 98.38 231 VAL A CA 1
ATOM 1785 C C . VAL A 1 231 ? 4.48 -11.477 -6.027 1 98.38 231 VAL A C 1
ATOM 1787 O O . VAL A 1 231 ? 4.531 -11.875 -4.863 1 98.38 231 VAL A O 1
ATOM 1790 N N . THR A 1 232 ? 4 -12.172 -7.023 1 97.44 232 THR A N 1
ATOM 1791 C CA . THR A 1 232 ? 3.443 -13.492 -6.777 1 97.44 232 THR A CA 1
ATOM 1792 C C . THR A 1 232 ? 4.48 -14.578 -7.051 1 97.44 232 THR A C 1
ATOM 1794 O O . THR A 1 232 ? 4.566 -15.562 -6.316 1 97.44 232 THR A O 1
ATOM 1797 N N . THR A 1 233 ? 5.293 -14.414 -8.039 1 98.06 233 THR A N 1
ATOM 1798 C CA . THR A 1 233 ? 6.129 -15.484 -8.578 1 98.06 233 THR A CA 1
ATOM 1799 C C . THR A 1 233 ? 7.43 -15.602 -7.793 1 98.06 233 THR A C 1
ATOM 1801 O O . THR A 1 233 ? 8.172 -16.578 -7.945 1 98.06 233 THR A O 1
ATOM 1804 N N . GLY A 1 234 ? 7.707 -14.672 -6.891 1 98.31 234 GLY A N 1
ATOM 1805 C CA . GLY A 1 234 ? 8.938 -14.703 -6.117 1 98.31 234 GLY A CA 1
ATOM 1806 C C . GLY A 1 234 ? 8.859 -15.625 -4.914 1 98.31 234 GLY A C 1
ATOM 1807 O O . GLY A 1 234 ? 7.82 -16.219 -4.648 1 98.31 234 GLY A O 1
ATOM 1808 N N . PHE A 1 235 ? 10.008 -15.852 -4.352 1 98.62 235 PHE A N 1
ATOM 1809 C CA . PHE A 1 235 ? 10.172 -16.531 -3.072 1 98.62 235 PHE A CA 1
ATOM 1810 C C . PHE A 1 235 ? 9.781 -18 -3.189 1 98.62 235 PHE A C 1
ATOM 1812 O O . PHE A 1 235 ? 9.016 -18.516 -2.365 1 98.62 235 PHE A O 1
ATOM 1819 N N . GLY A 1 236 ? 10.125 -18.625 -4.266 1 98.44 236 GLY A N 1
ATOM 1820 C CA . GLY A 1 236 ? 10.047 -20.062 -4.387 1 98.44 236 GLY A CA 1
ATOM 1821 C C . GLY A 1 236 ? 8.773 -20.547 -5.062 1 98.44 236 GLY A C 1
ATOM 1822 O O . GLY A 1 236 ? 8.617 -21.734 -5.332 1 98.44 236 GLY A O 1
ATOM 1823 N N . ARG A 1 237 ? 7.914 -19.641 -5.398 1 98.06 237 ARG A N 1
ATOM 1824 C CA . ARG A 1 237 ? 6.602 -20.016 -5.926 1 98.06 237 ARG A CA 1
ATOM 1825 C C . ARG A 1 237 ? 6.734 -20.766 -7.246 1 98.06 237 ARG A C 1
ATOM 1827 O O . ARG A 1 237 ? 5.957 -21.672 -7.535 1 98.06 237 ARG A O 1
ATOM 1834 N N . THR A 1 238 ? 7.77 -20.375 -8.047 1 97.38 238 THR A N 1
ATOM 1835 C CA . THR A 1 238 ? 7.91 -20.953 -9.375 1 97.38 238 THR A CA 1
ATOM 1836 C C . THR A 1 238 ? 8.93 -22.094 -9.367 1 97.38 238 THR A C 1
ATOM 1838 O O . THR A 1 238 ? 9.203 -22.688 -10.406 1 97.38 238 THR A O 1
ATOM 1841 N N . GLY A 1 239 ? 9.445 -22.375 -8.227 1 97.56 239 GLY A N 1
ATOM 1842 C CA . GLY A 1 239 ? 10.492 -23.375 -8.125 1 97.56 239 GLY A CA 1
ATOM 1843 C C . GLY A 1 239 ? 11.891 -22.781 -8.125 1 97.56 239 GLY A C 1
ATOM 1844 O O . GLY A 1 239 ? 12.875 -23.5 -7.957 1 97.56 239 GLY A O 1
ATOM 1845 N N . GLU A 1 240 ? 11.977 -21.5 -8.375 1 98.25 240 GLU A N 1
ATOM 1846 C CA . GLU A 1 240 ? 13.164 -20.672 -8.211 1 98.25 240 GLU A CA 1
ATOM 1847 C C . GLU A 1 240 ? 12.914 -19.531 -7.234 1 98.25 240 GLU A C 1
ATOM 1849 O O . GLU A 1 240 ? 11.773 -19.297 -6.836 1 98.25 240 GLU A O 1
ATOM 1854 N N . TRP A 1 241 ? 14 -18.906 -6.762 1 98.75 241 TRP A N 1
ATOM 1855 C CA . TRP A 1 241 ? 13.789 -17.766 -5.891 1 98.75 241 TRP A CA 1
ATOM 1856 C C . TRP A 1 241 ? 12.898 -16.719 -6.566 1 98.75 241 TRP A C 1
ATOM 1858 O O . TRP A 1 241 ? 11.984 -16.172 -5.941 1 98.75 241 TRP A O 1
ATOM 1868 N N . PHE A 1 242 ? 13.219 -16.5 -7.848 1 98.62 242 PHE A N 1
ATOM 1869 C CA . PHE A 1 242 ? 12.414 -15.594 -8.664 1 98.62 242 PHE A CA 1
ATOM 1870 C C . PHE A 1 242 ? 12.086 -16.219 -10.008 1 98.62 242 PHE A C 1
ATOM 1872 O O . PHE A 1 242 ? 12.891 -16.984 -10.555 1 98.62 242 PHE A O 1
ATOM 1879 N N . GLY A 1 243 ? 10.883 -15.867 -10.523 1 98.06 243 GLY A N 1
ATOM 1880 C CA . GLY A 1 243 ? 10.391 -16.438 -11.766 1 98.06 243 GLY A CA 1
ATOM 1881 C C . GLY A 1 243 ? 11.242 -16.094 -12.961 1 98.06 243 GLY A C 1
ATOM 1882 O O . GLY A 1 243 ? 11.359 -16.875 -13.906 1 98.06 243 GLY A O 1
ATOM 1883 N N . PHE A 1 244 ? 11.836 -14.891 -12.969 1 98 244 PHE A N 1
ATOM 1884 C CA . PHE A 1 244 ? 12.602 -14.461 -14.133 1 98 244 PHE A CA 1
ATOM 1885 C C . PHE A 1 244 ? 13.805 -15.375 -14.352 1 98 244 PHE A C 1
ATOM 1887 O O . PHE A 1 244 ? 14.352 -15.43 -15.453 1 98 244 PHE A O 1
ATOM 1894 N N . GLN A 1 245 ? 14.18 -16.141 -13.328 1 98.06 245 GLN A N 1
ATOM 1895 C CA . GLN A 1 245 ? 15.359 -17 -13.406 1 98.06 245 GLN A CA 1
ATOM 1896 C C . GLN A 1 245 ? 15.109 -18.188 -14.328 1 98.06 245 GLN A C 1
ATOM 1898 O O . GLN A 1 245 ? 16.047 -18.875 -14.734 1 98.06 245 GLN A O 1
ATOM 1903 N N . HIS A 1 246 ? 13.891 -18.422 -14.688 1 96.75 246 HIS A N 1
ATOM 1904 C CA . HIS A 1 246 ? 13.547 -19.453 -15.672 1 96.75 246 HIS A CA 1
ATOM 1905 C C . HIS A 1 246 ? 13.875 -18.984 -17.078 1 96.75 246 HIS A C 1
ATOM 1907 O O . HIS A 1 246 ? 13.875 -19.797 -18.016 1 96.75 246 HIS A O 1
ATOM 1913 N N . TYR A 1 247 ? 14.094 -17.734 -17.266 1 96.5 247 TYR A N 1
ATOM 1914 C CA . TYR A 1 247 ? 14.469 -17.156 -18.547 1 96.5 247 TYR A CA 1
ATOM 1915 C C . TYR A 1 247 ? 15.969 -16.891 -18.625 1 96.5 247 TYR A C 1
ATOM 1917 O O . TYR A 1 247 ? 16.438 -15.859 -18.141 1 96.5 247 TYR A O 1
ATOM 1925 N N . GLU A 1 248 ? 16.656 -17.719 -19.359 1 95.69 248 GLU A N 1
ATOM 1926 C CA . GLU A 1 248 ? 18.109 -17.688 -19.406 1 95.69 248 GLU A CA 1
ATOM 1927 C C . GLU A 1 248 ? 18.625 -16.312 -19.828 1 95.69 248 GLU A C 1
ATOM 1929 O O . GLU A 1 248 ? 19.656 -15.859 -19.359 1 95.69 248 GLU A O 1
ATOM 1934 N N . PHE A 1 249 ? 17.891 -15.664 -20.641 1 94.62 249 PHE A N 1
ATOM 1935 C CA . PHE A 1 249 ? 18.234 -14.344 -21.141 1 94.62 249 PHE A CA 1
ATOM 1936 C C . PHE A 1 249 ? 18.469 -13.367 -20 1 94.62 249 PHE A C 1
ATOM 1938 O O . PHE A 1 249 ? 19.328 -12.484 -20.078 1 94.62 249 PHE A O 1
ATOM 1945 N N . MET A 1 250 ? 17.844 -13.578 -18.906 1 97.12 250 MET A N 1
ATOM 1946 C CA . MET A 1 250 ? 17.844 -12.594 -17.828 1 97.12 250 MET A CA 1
ATOM 1947 C C . MET A 1 250 ? 18.797 -12.992 -16.719 1 97.12 250 MET A C 1
ATOM 1949 O O . MET A 1 250 ? 18.891 -12.312 -15.695 1 97.12 250 MET A O 1
ATOM 1953 N N . ASN A 1 251 ? 19.547 -14.062 -16.859 1 96.88 251 ASN A N 1
ATOM 1954 C CA . ASN A 1 251 ? 20.359 -14.602 -15.773 1 96.88 251 ASN A CA 1
ATOM 1955 C C . ASN A 1 251 ? 21.812 -14.156 -15.875 1 96.88 251 ASN A C 1
ATOM 1957 O O . ASN A 1 251 ? 22.672 -14.648 -15.141 1 96.88 251 ASN A O 1
ATOM 1961 N N . ASP A 1 252 ? 22.062 -13.227 -16.734 1 94.94 252 ASP A N 1
ATOM 1962 C CA . ASP A 1 252 ? 23.391 -12.617 -16.766 1 94.94 252 ASP A CA 1
ATOM 1963 C C . ASP A 1 252 ? 23.312 -11.133 -16.422 1 94.94 252 ASP A C 1
ATOM 1965 O O . ASP A 1 252 ? 22.25 -10.523 -16.484 1 94.94 252 ASP A O 1
ATOM 1969 N N . GLU A 1 253 ? 24.422 -10.578 -16.078 1 93.94 253 GLU A N 1
ATOM 1970 C CA . GLU A 1 253 ? 24.484 -9.219 -15.562 1 93.94 253 GLU A CA 1
ATOM 1971 C C . GLU A 1 253 ? 23.969 -8.219 -16.594 1 93.94 253 GLU A C 1
ATOM 1973 O O . GLU A 1 253 ? 23.203 -7.309 -16.266 1 93.94 253 GLU A O 1
ATOM 1978 N N . SER A 1 254 ? 24.266 -8.375 -17.844 1 93.44 254 SER A N 1
ATOM 1979 C CA . SER A 1 254 ? 23.938 -7.406 -18.875 1 93.44 254 SER A CA 1
ATOM 1980 C C . SER A 1 254 ? 22.453 -7.418 -19.188 1 93.44 254 SER A C 1
ATOM 1982 O O . SER A 1 254 ? 21.891 -6.398 -19.594 1 93.44 254 SER A O 1
ATOM 1984 N N . ASN A 1 255 ? 21.844 -8.617 -18.938 1 95.06 255 ASN A N 1
ATOM 1985 C CA . ASN A 1 255 ? 20.438 -8.742 -19.297 1 95.06 255 ASN A CA 1
ATOM 1986 C C . ASN A 1 255 ? 19.547 -8.883 -18.078 1 95.06 255 ASN A C 1
ATOM 1988 O O . ASN A 1 255 ? 18.344 -9.125 -18.188 1 95.06 255 ASN A O 1
ATOM 1992 N N . ALA A 1 256 ? 20.172 -8.672 -16.922 1 97.38 256 ALA A N 1
ATOM 1993 C CA . ALA A 1 256 ? 19.438 -8.758 -15.672 1 97.38 256 ALA A CA 1
ATOM 1994 C C . ALA A 1 256 ? 18.25 -7.793 -15.672 1 97.38 256 ALA A C 1
ATOM 1996 O O . ALA A 1 256 ? 18.297 -6.742 -16.312 1 97.38 256 ALA A O 1
ATOM 1997 N N . PRO A 1 257 ? 17.156 -8.195 -15 1 98.69 257 PRO A N 1
ATOM 1998 C CA . PRO A 1 257 ? 16.078 -7.219 -14.844 1 98.69 257 PRO A CA 1
ATOM 1999 C C . PRO A 1 257 ? 16.562 -5.891 -14.266 1 98.69 257 PRO A C 1
ATOM 2001 O O . PRO A 1 257 ? 17.422 -5.875 -13.375 1 98.69 257 PRO A O 1
ATOM 2004 N N . ASP A 1 258 ? 16.047 -4.785 -14.805 1 98.81 258 ASP A N 1
ATOM 2005 C CA . ASP A 1 258 ? 16.438 -3.463 -14.32 1 98.81 258 ASP A CA 1
ATOM 2006 C C . ASP A 1 258 ? 15.719 -3.119 -13.016 1 98.81 258 ASP A C 1
ATOM 2008 O O . ASP A 1 258 ? 16.281 -2.467 -12.141 1 98.81 258 ASP A O 1
ATOM 2012 N N . LEU A 1 259 ? 14.484 -3.471 -12.953 1 98.75 259 LEU A N 1
ATOM 2013 C CA . LEU A 1 259 ? 13.641 -3.291 -11.781 1 98.75 259 LEU A CA 1
ATOM 2014 C C . LEU A 1 259 ? 12.867 -4.566 -11.469 1 98.75 259 LEU A C 1
ATOM 2016 O O . LEU A 1 259 ? 12.352 -5.227 -12.375 1 98.75 259 LEU A O 1
ATOM 2020 N N . ILE A 1 260 ? 12.82 -4.934 -10.195 1 98.88 260 ILE A N 1
ATOM 2021 C CA . ILE A 1 260 ? 12.094 -6.109 -9.727 1 98.88 260 ILE A CA 1
ATOM 2022 C C . ILE A 1 260 ? 11.117 -5.711 -8.625 1 98.88 260 ILE A C 1
ATOM 2024 O O . ILE A 1 260 ? 11.523 -5.164 -7.598 1 98.88 260 ILE A O 1
ATOM 2028 N N . ALA A 1 261 ? 9.844 -5.93 -8.844 1 98.75 261 ALA A N 1
ATOM 2029 C CA . ALA A 1 261 ? 8.844 -5.691 -7.816 1 98.75 261 ALA A CA 1
ATOM 2030 C C . ALA A 1 261 ? 8.578 -6.953 -7 1 98.75 261 ALA A C 1
ATOM 2032 O O . ALA A 1 261 ? 8.438 -8.047 -7.562 1 98.75 261 ALA A O 1
ATOM 2033 N N . LEU A 1 262 ? 8.547 -6.797 -5.715 1 98.75 262 LEU A N 1
ATOM 2034 C CA . LEU A 1 262 ? 8.359 -7.914 -4.797 1 98.75 262 LEU A CA 1
ATOM 2035 C C . LEU A 1 262 ? 7.16 -7.68 -3.889 1 98.75 262 LEU A C 1
ATOM 2037 O O . LEU A 1 262 ? 6.73 -6.539 -3.701 1 98.75 262 LEU A O 1
ATOM 2041 N N . GLY A 1 263 ? 6.641 -8.695 -3.287 1 98.25 263 GLY A N 1
ATOM 2042 C CA . GLY A 1 263 ? 5.566 -8.68 -2.309 1 98.25 263 GLY A CA 1
ATOM 2043 C C . GLY A 1 263 ? 5.254 -10.055 -1.747 1 98.25 263 GLY A C 1
ATOM 2044 O O . GLY A 1 263 ? 6.16 -10.852 -1.504 1 98.25 263 GLY A O 1
ATOM 2045 N N . LYS A 1 264 ? 4.059 -10.258 -1.324 1 97.38 264 LYS A N 1
ATOM 2046 C CA . LYS A 1 264 ? 3.486 -11.523 -0.86 1 97.38 264 LYS A CA 1
ATOM 2047 C C . LYS A 1 264 ? 4.492 -12.305 -0.021 1 97.38 264 LYS A C 1
ATOM 2049 O O . LYS A 1 264 ? 4.672 -12.023 1.165 1 97.38 264 LYS A O 1
ATOM 2054 N N . GLY A 1 265 ? 5.262 -13.156 -0.643 1 98.25 265 GLY A N 1
ATOM 2055 C CA . GLY A 1 265 ? 6.211 -14.008 0.064 1 98.25 265 GLY A CA 1
ATOM 2056 C C . GLY A 1 265 ? 7.227 -13.219 0.869 1 98.25 265 GLY A C 1
ATOM 2057 O O . GLY A 1 265 ? 7.762 -13.719 1.863 1 98.25 265 GLY A O 1
ATOM 2058 N N . LEU A 1 266 ? 7.453 -11.977 0.54 1 98.69 266 LEU A N 1
ATOM 2059 C CA . LEU A 1 266 ? 8.406 -11.109 1.218 1 98.69 266 LEU A CA 1
ATOM 2060 C C . LEU A 1 266 ? 8.047 -10.938 2.689 1 98.69 266 LEU A C 1
ATOM 2062 O O . LEU A 1 266 ? 8.922 -10.836 3.545 1 98.69 266 LEU A O 1
ATOM 2066 N N . GLY A 1 267 ? 6.797 -10.945 2.963 1 98.31 267 GLY A N 1
ATOM 2067 C CA . GLY A 1 267 ? 6.34 -10.68 4.316 1 98.31 267 GLY A CA 1
ATOM 2068 C C . GLY A 1 267 ? 5.723 -11.891 4.988 1 98.31 267 GLY A C 1
ATOM 2069 O O . GLY A 1 267 ? 5.461 -11.867 6.195 1 98.31 267 GLY A O 1
ATOM 2070 N N . ASN A 1 268 ? 5.379 -12.906 4.184 1 98.44 268 ASN A N 1
ATOM 2071 C CA . ASN A 1 268 ? 4.727 -14.109 4.691 1 98.44 268 ASN A CA 1
ATOM 2072 C C . ASN A 1 268 ? 3.498 -13.766 5.531 1 98.44 268 ASN A C 1
ATOM 2074 O O . ASN A 1 268 ? 3.324 -14.297 6.629 1 98.44 268 ASN A O 1
ATOM 2078 N N . GLY A 1 269 ? 2.717 -12.906 5.051 1 97.44 269 GLY A N 1
ATOM 2079 C CA . GLY A 1 269 ? 1.495 -12.516 5.738 1 97.44 269 GLY A CA 1
ATOM 2080 C C . GLY A 1 269 ? 1.538 -11.094 6.27 1 97.44 269 GLY A C 1
ATOM 2081 O O . GLY A 1 269 ? 0.501 -10.523 6.621 1 97.44 269 GLY A O 1
ATOM 2082 N N . TYR A 1 270 ? 2.664 -10.492 6.453 1 98.12 270 TYR A N 1
ATOM 2083 C CA . TYR A 1 270 ? 2.797 -9.086 6.816 1 98.12 270 TYR A CA 1
ATOM 2084 C C . TYR A 1 270 ? 2.824 -8.195 5.578 1 98.12 270 TYR A C 1
ATOM 2086 O O . TYR A 1 270 ? 3.447 -8.547 4.57 1 98.12 270 TYR A O 1
ATOM 2094 N N . PRO A 1 271 ? 2.119 -7.051 5.633 1 97.56 271 PRO A N 1
ATOM 2095 C CA . PRO A 1 271 ? 2.117 -6.172 4.461 1 97.56 271 PRO A CA 1
ATOM 2096 C C . PRO A 1 271 ? 3.469 -5.496 4.23 1 97.56 271 PRO A C 1
ATOM 2098 O O . PRO A 1 271 ? 3.82 -4.551 4.938 1 97.56 271 PRO A O 1
ATOM 2101 N N . ILE A 1 272 ? 4.219 -5.941 3.273 1 98.25 272 ILE A N 1
ATOM 2102 C CA . ILE A 1 272 ? 5.484 -5.371 2.822 1 98.25 272 ILE A CA 1
ATOM 2103 C C . ILE A 1 272 ? 5.711 -5.719 1.354 1 98.25 272 ILE A C 1
ATOM 2105 O O . ILE A 1 272 ? 5.32 -6.793 0.895 1 98.25 272 ILE A O 1
ATOM 2109 N N . SER A 1 273 ? 6.195 -4.812 0.665 1 98.31 273 SER A N 1
ATOM 2110 C CA . SER A 1 273 ? 6.609 -4.973 -0.725 1 98.31 273 SER A CA 1
ATOM 2111 C C . SER A 1 273 ? 7.938 -4.27 -0.988 1 98.31 273 SER A C 1
ATOM 2113 O O . SER A 1 273 ? 8.523 -3.676 -0.08 1 98.31 273 SER A O 1
ATOM 2115 N N . ALA A 1 274 ? 8.477 -4.41 -2.182 1 98.44 274 ALA A N 1
ATOM 2116 C CA . ALA A 1 274 ? 9.758 -3.783 -2.48 1 98.44 274 ALA A CA 1
ATOM 2117 C C . ALA A 1 274 ? 9.914 -3.535 -3.979 1 98.44 274 ALA A C 1
ATOM 2119 O O . ALA A 1 274 ? 9.281 -4.211 -4.793 1 98.44 274 ALA A O 1
ATOM 2120 N N . VAL A 1 275 ? 10.664 -2.604 -4.246 1 98.12 275 VAL A N 1
ATOM 2121 C CA . VAL A 1 275 ? 11.242 -2.445 -5.578 1 98.12 275 VAL A CA 1
ATOM 2122 C C . VAL A 1 275 ? 12.766 -2.539 -5.504 1 98.12 275 VAL A C 1
ATOM 2124 O O . VAL A 1 275 ? 13.398 -1.784 -4.766 1 98.12 275 VAL A O 1
ATOM 2127 N N . LEU A 1 276 ? 13.297 -3.5 -6.129 1 98.5 276 LEU A N 1
ATOM 2128 C CA . LEU A 1 276 ? 14.742 -3.568 -6.344 1 98.5 276 LEU A CA 1
ATOM 2129 C C . LEU A 1 276 ? 15.125 -2.922 -7.672 1 98.5 276 LEU A C 1
ATOM 2131 O O . LEU A 1 276 ? 14.477 -3.164 -8.695 1 98.5 276 LEU A O 1
ATOM 2135 N N . VAL A 1 277 ? 16.078 -2.111 -7.625 1 98.19 277 VAL A N 1
ATOM 2136 C CA . VAL A 1 277 ? 16.547 -1.386 -8.797 1 98.19 277 VAL A CA 1
ATOM 2137 C C . VAL A 1 277 ? 18.062 -1.583 -8.961 1 98.19 277 VAL A C 1
ATOM 2139 O O . VAL A 1 277 ? 18.812 -1.496 -7.984 1 98.19 277 VAL A O 1
ATOM 2142 N N . ARG A 1 278 ? 18.469 -1.911 -10.203 1 97.94 278 ARG A N 1
ATOM 2143 C CA . ARG A 1 278 ? 19.906 -1.998 -10.414 1 97.94 278 ARG A CA 1
ATOM 2144 C C . ARG A 1 278 ? 20.609 -0.755 -9.883 1 97.94 278 ARG A C 1
ATOM 2146 O O . ARG A 1 278 ? 20.125 0.364 -10.055 1 97.94 278 ARG A O 1
ATOM 2153 N N . GLU A 1 279 ? 21.75 -0.956 -9.312 1 96.19 279 GLU A N 1
ATOM 2154 C CA . GLU A 1 279 ? 22.438 0.085 -8.555 1 96.19 279 GLU A CA 1
ATOM 2155 C C . GLU A 1 279 ? 22.688 1.317 -9.414 1 96.19 279 GLU A C 1
ATOM 2157 O O . GLU A 1 279 ? 22.547 2.449 -8.953 1 96.19 279 GLU A O 1
ATOM 2162 N N . ASN A 1 280 ? 23.156 1.136 -10.633 1 96.12 280 ASN A N 1
ATOM 2163 C CA . ASN A 1 280 ? 23.422 2.27 -11.516 1 96.12 280 ASN A CA 1
ATOM 2164 C C . ASN A 1 280 ? 22.172 3.082 -11.781 1 96.12 280 ASN A C 1
ATOM 2166 O O . ASN A 1 280 ? 22.219 4.312 -11.852 1 96.12 280 ASN A O 1
ATOM 2170 N N . LEU A 1 281 ? 21.047 2.422 -11.961 1 97.19 281 LEU A N 1
ATOM 2171 C CA . LEU A 1 281 ? 19.781 3.104 -12.195 1 97.19 281 LEU A CA 1
ATOM 2172 C C . LEU A 1 281 ? 19.297 3.793 -10.922 1 97.19 281 LEU A C 1
ATOM 2174 O O . LEU A 1 281 ? 18.688 4.863 -10.992 1 97.19 281 LEU A O 1
ATOM 2178 N N . ALA A 1 282 ? 19.5 3.127 -9.797 1 96.56 282 ALA A N 1
ATOM 2179 C CA . ALA A 1 282 ? 19.156 3.748 -8.516 1 96.56 282 ALA A CA 1
ATOM 2180 C C . ALA A 1 282 ? 19.922 5.062 -8.328 1 96.56 282 ALA A C 1
ATOM 2182 O O . ALA A 1 282 ? 19.328 6.062 -7.902 1 96.56 282 ALA A O 1
ATOM 2183 N N . MET A 1 283 ? 21.188 5.078 -8.625 1 94.88 283 MET A N 1
ATOM 2184 C CA . MET A 1 283 ? 22 6.285 -8.539 1 94.88 283 MET A CA 1
ATOM 2185 C C . MET A 1 283 ? 21.5 7.352 -9.508 1 94.88 283 MET A C 1
ATOM 2187 O O . MET A 1 283 ? 21.438 8.531 -9.164 1 94.88 283 MET A O 1
ATOM 2191 N N . ALA A 1 284 ? 21.156 6.891 -10.695 1 96.38 284 ALA A N 1
ATOM 2192 C CA . ALA A 1 284 ? 20.625 7.82 -11.68 1 96.38 284 ALA A CA 1
ATOM 2193 C C . ALA A 1 284 ? 19.328 8.469 -11.18 1 96.38 284 ALA A C 1
ATOM 2195 O O . ALA A 1 284 ? 19.109 9.664 -11.383 1 96.38 284 ALA A O 1
ATOM 2196 N N . ALA A 1 285 ? 18.469 7.637 -10.594 1 95.81 285 ALA A N 1
ATOM 2197 C CA . ALA A 1 285 ? 17.234 8.164 -10.047 1 95.81 285 ALA A CA 1
ATOM 2198 C C . ALA A 1 285 ? 17.5 9.242 -9.008 1 95.81 285 ALA A C 1
ATOM 2200 O O . ALA A 1 285 ? 16.844 10.281 -8.992 1 95.81 285 ALA A O 1
ATOM 2201 N N . GLU A 1 286 ? 18.438 9.031 -8.133 1 92.75 286 GLU A N 1
ATOM 2202 C CA . GLU A 1 286 ? 18.797 10 -7.102 1 92.75 286 GLU A CA 1
ATOM 2203 C C . GLU A 1 286 ? 19.359 11.281 -7.723 1 92.75 286 GLU A C 1
ATOM 2205 O O . GLU A 1 286 ? 19.031 12.383 -7.285 1 92.75 286 GLU A O 1
ATOM 2210 N N . MET A 1 287 ? 20.219 11.117 -8.703 1 93 287 MET A N 1
ATOM 2211 C CA . MET A 1 287 ? 20.844 12.258 -9.375 1 93 287 MET A CA 1
ATOM 2212 C C . MET A 1 287 ? 19.797 13.109 -10.094 1 93 287 MET A C 1
ATOM 2214 O O . MET A 1 287 ? 19.938 14.328 -10.18 1 93 287 MET A O 1
ATOM 2218 N N . MET A 1 288 ? 18.797 12.422 -10.578 1 94.19 288 MET A N 1
ATOM 2219 C CA . MET A 1 288 ? 17.719 13.117 -11.289 1 94.19 288 MET A CA 1
ATOM 2220 C C . MET A 1 288 ? 16.766 13.781 -10.305 1 94.19 288 MET A C 1
ATOM 2222 O O . MET A 1 288 ? 15.852 14.5 -10.719 1 94.19 288 MET A O 1
ATOM 2226 N N . GLY A 1 289 ? 16.922 13.523 -9.016 1 90.56 289 GLY A N 1
ATOM 2227 C CA . GLY A 1 289 ? 16.094 14.141 -7.996 1 90.56 289 GLY A CA 1
ATOM 2228 C C . GLY A 1 289 ? 14.719 13.5 -7.863 1 90.56 289 GLY A C 1
ATOM 2229 O O . GLY A 1 289 ? 13.773 14.133 -7.398 1 90.56 289 GLY A O 1
ATOM 2230 N N . ILE A 1 290 ? 14.594 12.258 -8.305 1 90.94 290 ILE A N 1
ATOM 2231 C CA . ILE A 1 290 ? 13.328 11.539 -8.18 1 90.94 290 ILE A CA 1
ATOM 2232 C C . ILE A 1 290 ? 13.055 11.234 -6.711 1 90.94 290 ILE A C 1
ATOM 2234 O O . ILE A 1 290 ? 13.906 10.688 -6.012 1 90.94 290 ILE A O 1
ATOM 2238 N N . ARG A 1 291 ? 11.859 11.656 -6.285 1 87 291 ARG A N 1
ATOM 2239 C CA . ARG A 1 291 ? 11.461 11.445 -4.898 1 87 291 ARG A CA 1
ATOM 2240 C C . ARG A 1 291 ? 10.141 10.672 -4.82 1 87 291 ARG A C 1
ATOM 2242 O O . ARG A 1 291 ? 9.281 10.812 -5.695 1 87 291 ARG A O 1
ATOM 2249 N N . TYR A 1 292 ? 10.07 9.852 -3.875 1 88.44 292 TYR A N 1
ATOM 2250 C CA . TYR A 1 292 ? 8.883 9.062 -3.572 1 88.44 292 TYR A CA 1
ATOM 2251 C C . TYR A 1 292 ? 8.648 8.977 -2.068 1 88.44 292 TYR A C 1
ATOM 2253 O O . TYR A 1 292 ? 9.516 8.508 -1.325 1 88.44 292 TYR A O 1
ATOM 2261 N N . VAL A 1 293 ? 7.508 9.469 -1.646 1 83.62 293 VAL A N 1
ATOM 2262 C CA . VAL A 1 293 ? 7.266 9.523 -0.208 1 83.62 293 VAL A CA 1
ATOM 2263 C C . VAL A 1 293 ? 6.105 8.602 0.157 1 83.62 293 VAL A C 1
ATOM 2265 O O . VAL A 1 293 ? 5.02 8.703 -0.422 1 83.62 293 VAL A O 1
ATOM 2268 N N . GLN A 1 294 ? 6.363 7.723 1.003 1 88.69 294 GLN A N 1
ATOM 2269 C CA . GLN A 1 294 ? 5.387 6.859 1.655 1 88.69 294 GLN A CA 1
ATOM 2270 C C . GLN A 1 294 ? 5.652 6.758 3.154 1 88.69 294 GLN A C 1
ATOM 2272 O O . GLN A 1 294 ? 6.809 6.703 3.582 1 88.69 294 GLN A O 1
ATOM 2277 N N . SER A 1 295 ? 4.602 6.719 3.904 1 91.31 295 SER A N 1
ATOM 2278 C CA . SER A 1 295 ? 4.754 6.773 5.355 1 91.31 295 SER A CA 1
ATOM 2279 C C . SER A 1 295 ? 5.512 5.559 5.875 1 91.31 295 SER A C 1
ATOM 2281 O O . SER A 1 295 ? 6.211 5.645 6.887 1 91.31 295 SER A O 1
ATOM 2283 N N . HIS A 1 296 ? 5.438 4.512 5.172 1 94.38 296 HIS A N 1
ATOM 2284 C CA . HIS A 1 296 ? 6.012 3.283 5.707 1 94.38 296 HIS A CA 1
ATOM 2285 C C . HIS A 1 296 ? 7.16 2.789 4.836 1 94.38 296 HIS A C 1
ATOM 2287 O O . HIS A 1 296 ? 7.422 1.586 4.766 1 94.38 296 HIS A O 1
ATOM 2293 N N . ILE A 1 297 ? 7.746 3.697 4.141 1 94.06 297 ILE A N 1
ATOM 2294 C CA . ILE A 1 297 ? 8.906 3.332 3.334 1 94.06 297 ILE A CA 1
ATOM 2295 C C . ILE A 1 297 ? 10.039 2.875 4.246 1 94.06 297 ILE A C 1
ATOM 2297 O O . ILE A 1 297 ? 10.375 3.553 5.219 1 94.06 297 ILE A O 1
ATOM 2301 N N . ASP A 1 298 ? 10.602 1.715 4.023 1 94.31 298 ASP A N 1
ATOM 2302 C CA . ASP A 1 298 ? 11.766 1.141 4.703 1 94.31 298 ASP A CA 1
ATOM 2303 C C . ASP A 1 298 ? 11.492 0.972 6.195 1 94.31 298 ASP A C 1
ATOM 2305 O O . ASP A 1 298 ? 12.406 1.104 7.016 1 94.31 298 ASP A O 1
ATOM 2309 N N . ASP A 1 299 ? 10.25 0.706 6.508 1 95.25 299 ASP A N 1
ATOM 2310 C CA . ASP A 1 299 ? 9.859 0.499 7.902 1 95.25 299 ASP A CA 1
ATOM 2311 C C . ASP A 1 299 ? 10.656 -0.645 8.531 1 95.25 299 ASP A C 1
ATOM 2313 O O . ASP A 1 299 ? 10.797 -1.71 7.926 1 95.25 299 ASP A O 1
ATOM 2317 N N . PRO A 1 300 ? 11.086 -0.462 9.742 1 95.94 300 PRO A N 1
ATOM 2318 C CA . PRO A 1 300 ? 11.969 -1.457 10.367 1 95.94 300 PRO A CA 1
ATOM 2319 C C . PRO A 1 300 ? 11.273 -2.799 10.586 1 95.94 300 PRO A C 1
ATOM 2321 O O . PRO A 1 300 ? 11.883 -3.854 10.398 1 95.94 300 PRO A O 1
ATOM 2324 N N . LEU A 1 301 ? 10.031 -2.848 10.984 1 97.5 301 LEU A N 1
ATOM 2325 C CA . LEU A 1 301 ? 9.328 -4.094 11.266 1 97.5 301 LEU A CA 1
ATOM 2326 C C . LEU A 1 301 ? 9.242 -4.965 10.016 1 97.5 301 LEU A C 1
ATOM 2328 O O . LEU A 1 301 ? 9.641 -6.133 10.039 1 97.5 301 LEU A O 1
ATOM 2332 N N . GLY A 1 302 ? 8.742 -4.375 8.922 1 97.94 302 GLY A N 1
ATOM 2333 C CA . GLY A 1 302 ? 8.609 -5.129 7.688 1 97.94 302 GLY A CA 1
ATOM 2334 C C . GLY A 1 302 ? 9.93 -5.668 7.172 1 97.94 302 GLY A C 1
ATOM 2335 O O . GLY A 1 302 ? 10.016 -6.832 6.766 1 97.94 302 GLY A O 1
ATOM 2336 N N . CYS A 1 303 ? 10.938 -4.855 7.223 1 98.12 303 CYS A N 1
ATOM 2337 C CA . CYS A 1 303 ? 12.242 -5.254 6.715 1 98.12 303 CYS A CA 1
ATOM 2338 C C . CYS A 1 303 ? 12.844 -6.363 7.566 1 98.12 303 CYS A C 1
ATOM 2340 O O . CYS A 1 303 ? 13.445 -7.301 7.039 1 98.12 303 CYS A O 1
ATOM 2342 N N . ARG A 1 304 ? 12.703 -6.27 8.859 1 98.56 304 ARG A N 1
ATOM 2343 C CA . ARG A 1 304 ? 13.242 -7.309 9.734 1 98.56 304 ARG A CA 1
ATOM 2344 C C . ARG A 1 304 ? 12.516 -8.633 9.516 1 98.56 304 ARG A C 1
ATOM 2346 O O . ARG A 1 304 ? 13.133 -9.695 9.523 1 98.56 304 ARG A O 1
ATOM 2353 N N . ILE A 1 305 ? 11.211 -8.57 9.391 1 98.75 305 ILE A N 1
ATOM 2354 C CA . ILE A 1 305 ? 10.422 -9.758 9.086 1 98.75 305 ILE A CA 1
ATOM 2355 C C . ILE A 1 305 ? 10.938 -10.406 7.805 1 98.75 305 ILE A C 1
ATOM 2357 O O . ILE A 1 305 ? 11.18 -11.617 7.766 1 98.75 305 ILE A O 1
ATOM 2361 N N . ALA A 1 306 ? 11.133 -9.594 6.793 1 98.88 306 ALA A N 1
ATOM 2362 C CA . ALA A 1 306 ? 11.594 -10.094 5.5 1 98.88 306 ALA A CA 1
ATOM 2363 C C . ALA A 1 306 ? 12.945 -10.789 5.629 1 98.88 306 ALA A C 1
ATOM 2365 O O . ALA A 1 306 ? 13.188 -11.828 5.012 1 98.88 306 ALA A O 1
ATOM 2366 N N . ARG A 1 307 ? 13.812 -10.227 6.418 1 98.88 307 ARG A N 1
ATOM 2367 C CA . ARG A 1 307 ? 15.125 -10.836 6.645 1 98.88 307 ARG A CA 1
ATOM 2368 C C . ARG A 1 307 ? 14.984 -12.211 7.289 1 98.88 307 ARG A C 1
ATOM 2370 O O . ARG A 1 307 ? 15.68 -13.156 6.914 1 98.88 307 ARG A O 1
ATOM 2377 N N . GLU A 1 308 ? 14.086 -12.297 8.266 1 98.88 308 GLU A N 1
ATOM 2378 C CA . GLU A 1 308 ? 13.852 -13.578 8.922 1 98.88 308 GLU A CA 1
ATOM 2379 C C . GLU A 1 308 ? 13.312 -14.609 7.934 1 98.88 308 GLU A C 1
ATOM 2381 O O . GLU A 1 308 ? 13.672 -15.789 8 1 98.88 308 GLU A O 1
ATOM 2386 N N . ILE A 1 309 ? 12.477 -14.211 7.062 1 98.88 309 ILE A N 1
ATOM 2387 C CA . ILE A 1 309 ? 11.898 -15.102 6.059 1 98.88 309 ILE A CA 1
ATOM 2388 C C . ILE A 1 309 ? 13.008 -15.656 5.164 1 98.88 309 ILE A C 1
ATOM 2390 O O . ILE A 1 309 ? 13.055 -16.859 4.898 1 98.88 309 ILE A O 1
ATOM 2394 N N . ILE A 1 310 ? 13.859 -14.758 4.684 1 98.88 310 ILE A N 1
ATOM 2395 C CA . ILE A 1 310 ? 14.969 -15.18 3.836 1 98.88 310 ILE A CA 1
ATOM 2396 C C . ILE A 1 310 ? 15.812 -16.219 4.574 1 98.88 310 ILE A C 1
ATOM 2398 O O . ILE A 1 310 ? 16.172 -17.25 4.008 1 98.88 310 ILE A O 1
ATOM 2402 N N . LYS A 1 311 ? 16.109 -15.922 5.82 1 98.88 311 LYS A N 1
ATOM 2403 C CA . LYS A 1 311 ? 16.891 -16.844 6.641 1 98.88 311 LYS A CA 1
ATOM 2404 C C . LYS A 1 311 ? 16.234 -18.219 6.723 1 98.88 311 LYS A C 1
ATOM 2406 O O . LYS A 1 311 ? 16.875 -19.234 6.508 1 98.88 311 LYS A O 1
ATOM 2411 N N . VAL A 1 312 ? 14.945 -18.25 7.004 1 98.81 312 VAL A N 1
ATOM 2412 C CA . VAL A 1 312 ? 14.195 -19.5 7.152 1 98.81 312 VAL A CA 1
ATOM 2413 C C . VAL A 1 312 ? 14.18 -20.25 5.824 1 98.81 312 VAL A C 1
ATOM 2415 O O . VAL A 1 312 ? 14.352 -21.469 5.801 1 98.81 312 VAL A O 1
ATOM 2418 N N . MET A 1 313 ? 14.016 -19.547 4.75 1 98.81 313 MET A N 1
ATOM 2419 C CA . MET A 1 313 ? 13.945 -20.172 3.43 1 98.81 313 MET A CA 1
ATOM 2420 C C . MET A 1 313 ? 15.273 -20.812 3.053 1 98.81 313 MET A C 1
ATOM 2422 O O . MET A 1 313 ? 15.305 -21.906 2.492 1 98.81 313 MET A O 1
ATOM 2426 N N . VAL A 1 314 ? 16.344 -20.062 3.326 1 98.81 314 VAL A N 1
ATOM 2427 C CA . VAL A 1 314 ? 17.672 -20.562 2.996 1 98.81 314 VAL A CA 1
ATOM 2428 C C . VAL A 1 314 ? 18.016 -21.766 3.861 1 98.81 314 VAL A C 1
ATOM 2430 O O . VAL A 1 314 ? 18.422 -22.812 3.346 1 98.81 314 VAL A O 1
ATOM 2433 N N . GLU A 1 315 ? 17.797 -21.672 5.145 1 98.62 315 GLU A N 1
ATOM 2434 C CA . GLU A 1 315 ? 18.156 -22.734 6.086 1 98.62 315 GLU A CA 1
ATOM 2435 C C . GLU A 1 315 ? 17.344 -24 5.844 1 98.62 315 GLU A C 1
ATOM 2437 O O . GLU A 1 315 ? 17.844 -25.109 5.98 1 98.62 315 GLU A O 1
ATOM 2442 N N . GLY A 1 316 ? 16.141 -23.797 5.461 1 98.56 316 GLY A N 1
ATOM 2443 C CA . GLY A 1 316 ? 15.258 -24.922 5.246 1 98.56 316 GLY A CA 1
ATOM 2444 C C . GLY A 1 316 ? 15.266 -25.422 3.812 1 98.56 316 GLY A C 1
ATOM 2445 O O . GLY A 1 316 ? 14.602 -26.406 3.488 1 98.56 316 GLY A O 1
ATOM 2446 N N . GLU A 1 317 ? 15.961 -24.766 2.938 1 98.62 317 GLU A N 1
ATOM 2447 C CA . GLU A 1 317 ? 16 -25.078 1.513 1 98.62 317 GLU A CA 1
ATOM 2448 C C . GLU A 1 317 ? 14.594 -25.156 0.92 1 98.62 317 GLU A C 1
ATOM 2450 O O . GLU A 1 317 ? 14.273 -26.094 0.193 1 98.62 317 GLU A O 1
ATOM 2455 N N . TRP A 1 318 ? 13.844 -24.203 1.248 1 98.75 318 TRP A N 1
ATOM 2456 C CA . TRP A 1 318 ? 12.414 -24.297 0.955 1 98.75 318 TRP A CA 1
ATOM 2457 C C . TRP A 1 318 ? 12.148 -24.062 -0.528 1 98.75 318 TRP A C 1
ATOM 2459 O O . TRP A 1 318 ? 11.148 -24.531 -1.068 1 98.75 318 TRP A O 1
ATOM 2469 N N . VAL A 1 319 ? 13.031 -23.328 -1.222 1 98.75 319 VAL A N 1
ATOM 2470 C CA . VAL A 1 319 ? 12.852 -23.125 -2.656 1 98.75 319 VAL A CA 1
ATOM 2471 C C . VAL A 1 319 ? 12.961 -24.453 -3.383 1 98.75 319 VAL A C 1
ATOM 2473 O O . VAL A 1 319 ? 12.102 -24.797 -4.199 1 98.75 319 VAL A O 1
ATOM 2476 N N . LEU A 1 320 ? 13.961 -25.219 -3.049 1 98.38 320 LEU A N 1
ATOM 2477 C CA . LEU A 1 320 ? 14.172 -26.531 -3.652 1 98.38 320 LEU A CA 1
ATOM 2478 C C . LEU A 1 320 ? 13.047 -27.484 -3.271 1 98.38 320 LEU A C 1
ATOM 2480 O O . LEU A 1 320 ? 12.508 -28.188 -4.129 1 98.38 320 LEU A O 1
ATOM 2484 N N . LYS A 1 321 ? 12.703 -27.531 -2.027 1 98.56 321 LYS A N 1
ATOM 2485 C CA . LYS A 1 321 ? 11.641 -28.422 -1.553 1 98.56 321 LYS A CA 1
ATOM 2486 C C . LYS A 1 321 ? 10.305 -28.062 -2.189 1 98.56 321 LYS A C 1
ATOM 2488 O O . LYS A 1 321 ? 9.516 -28.953 -2.521 1 98.56 321 LYS A O 1
ATOM 2493 N N . GLY A 1 322 ? 10.055 -26.734 -2.293 1 98.19 322 GLY A N 1
ATOM 2494 C CA . GLY A 1 322 ? 8.844 -26.312 -2.98 1 98.19 322 GLY A CA 1
ATOM 2495 C C . GLY A 1 322 ? 8.797 -26.766 -4.43 1 98.19 322 GLY A C 1
ATOM 2496 O O . GLY A 1 322 ? 7.734 -27.156 -4.926 1 98.19 322 GLY A O 1
ATOM 2497 N N . HIS A 1 323 ? 9.914 -26.672 -5.094 1 98.25 323 HIS A N 1
ATOM 2498 C CA . HIS A 1 323 ? 10.008 -27.141 -6.477 1 98.25 323 HIS A CA 1
ATOM 2499 C C . HIS A 1 323 ? 9.633 -28.609 -6.598 1 98.25 323 HIS A C 1
ATOM 2501 O O . HIS A 1 323 ? 8.836 -28.969 -7.461 1 98.25 323 HIS A O 1
ATOM 2507 N N . GLU A 1 324 ? 10.141 -29.391 -5.742 1 98.44 324 GLU A N 1
ATOM 2508 C CA . GLU A 1 324 ? 9.867 -30.828 -5.754 1 98.44 324 GLU A CA 1
ATOM 2509 C C . GLU A 1 324 ? 8.414 -31.125 -5.406 1 98.44 324 GLU A C 1
ATOM 2511 O O . GLU A 1 324 ? 7.77 -31.953 -6.043 1 98.44 324 GLU A O 1
ATOM 2516 N N . THR A 1 325 ? 7.926 -30.469 -4.379 1 98.62 325 THR A N 1
ATOM 2517 C CA . THR A 1 325 ? 6.539 -30.656 -3.967 1 98.62 325 THR A CA 1
ATOM 2518 C C . THR A 1 325 ? 5.586 -30.234 -5.082 1 98.62 325 THR A C 1
ATOM 2520 O O . THR A 1 325 ? 4.562 -30.891 -5.309 1 98.62 325 THR A O 1
ATOM 2523 N N . GLY A 1 326 ? 5.93 -29.094 -5.727 1 98.25 326 GLY A N 1
ATOM 2524 C CA . GLY A 1 326 ? 5.121 -28.656 -6.852 1 98.25 326 GLY A CA 1
ATOM 2525 C C . GLY A 1 326 ? 5.027 -29.672 -7.961 1 98.25 326 GLY A C 1
ATOM 2526 O O . GLY A 1 326 ? 3.947 -29.922 -8.508 1 98.25 326 GLY A O 1
ATOM 2527 N N . LYS A 1 327 ? 6.137 -30.297 -8.297 1 97.81 327 LYS A N 1
ATOM 2528 C CA . LYS A 1 327 ? 6.156 -31.359 -9.297 1 97.81 327 LYS A CA 1
ATOM 2529 C C . LYS A 1 327 ? 5.262 -32.531 -8.875 1 97.81 327 LYS A C 1
ATOM 2531 O O . LYS A 1 327 ? 4.539 -33.094 -9.695 1 97.81 327 LYS A O 1
ATOM 2536 N N . TYR A 1 328 ? 5.371 -32.844 -7.641 1 98.56 328 TYR A N 1
ATOM 2537 C CA . TYR A 1 328 ? 4.57 -33.938 -7.105 1 98.56 328 TYR A CA 1
ATOM 2538 C C . TYR A 1 328 ? 3.08 -33.625 -7.199 1 98.56 328 TYR A C 1
ATOM 2540 O O . TYR A 1 328 ? 2.287 -34.438 -7.633 1 98.56 328 TYR A O 1
ATOM 2548 N N . ILE A 1 329 ? 2.676 -32.438 -6.793 1 98.69 329 ILE A N 1
ATOM 2549 C CA . ILE A 1 329 ? 1.282 -32 -6.859 1 98.69 329 ILE A CA 1
ATOM 2550 C C . ILE A 1 329 ? 0.772 -32.125 -8.297 1 98.69 329 ILE A C 1
ATOM 2552 O O . ILE A 1 329 ? -0.292 -32.688 -8.531 1 98.69 329 ILE A O 1
ATOM 2556 N N . ARG A 1 330 ? 1.502 -31.594 -9.188 1 97.69 330 ARG A N 1
ATOM 2557 C CA . ARG A 1 330 ? 1.084 -31.594 -10.586 1 97.69 330 ARG A CA 1
ATOM 2558 C C . ARG A 1 330 ? 0.959 -33 -11.125 1 97.69 330 ARG A C 1
ATOM 2560 O O . ARG A 1 330 ? 0.045 -33.312 -11.898 1 97.69 330 ARG A O 1
ATOM 2567 N N . SER A 1 331 ? 1.904 -33.844 -10.766 1 98.12 331 SER A N 1
ATOM 2568 C CA . SER A 1 331 ? 1.836 -35.25 -11.188 1 98.12 331 SER A CA 1
ATOM 2569 C C . SER A 1 331 ? 0.554 -35.906 -10.695 1 98.12 331 SER A C 1
ATOM 2571 O O . SER A 1 331 ? -0.126 -36.594 -11.461 1 98.12 331 SER A O 1
ATOM 2573 N N . ARG A 1 332 ? 0.234 -35.688 -9.461 1 98.5 332 ARG A N 1
ATOM 2574 C CA . ARG A 1 332 ? -0.984 -36.25 -8.891 1 98.5 332 ARG A CA 1
ATOM 2575 C C . ARG A 1 332 ? -2.223 -35.688 -9.586 1 98.5 332 ARG A C 1
ATOM 2577 O O . ARG A 1 332 ? -3.168 -36.438 -9.867 1 98.5 332 ARG A O 1
ATOM 2584 N N . LEU A 1 333 ? -2.23 -34.438 -9.836 1 98.56 333 LEU A N 1
ATOM 2585 C CA . LEU A 1 333 ? -3.367 -33.781 -10.492 1 98.56 333 LEU A CA 1
ATOM 2586 C C . LEU A 1 333 ? -3.545 -34.312 -11.914 1 98.56 333 LEU A C 1
ATOM 2588 O O . LEU A 1 333 ? -4.676 -34.5 -12.375 1 98.56 333 LEU A O 1
ATOM 2592 N N . MET A 1 334 ? -2.465 -34.531 -12.602 1 98 334 MET A N 1
ATOM 2593 C CA . MET A 1 334 ? -2.518 -35.062 -13.961 1 98 334 MET A CA 1
ATOM 2594 C C . MET A 1 334 ? -3.109 -36.469 -13.977 1 98 334 MET A C 1
ATOM 2596 O O . MET A 1 334 ? -3.854 -36.844 -14.891 1 98 334 MET A O 1
ATOM 2600 N N . ASP A 1 335 ? -2.715 -37.25 -12.984 1 98 335 ASP A N 1
ATOM 2601 C CA . ASP A 1 335 ? -3.295 -38.562 -12.852 1 98 335 ASP A CA 1
ATOM 2602 C C . ASP A 1 335 ? -4.812 -38.5 -12.695 1 98 335 ASP A C 1
ATOM 2604 O O . ASP A 1 335 ? -5.543 -39.281 -13.297 1 98 335 ASP A O 1
ATOM 2608 N N . ILE A 1 336 ? -5.277 -37.594 -11.906 1 98 336 ILE A N 1
ATOM 2609 C CA . ILE A 1 336 ? -6.707 -37.438 -11.68 1 98 336 ILE A CA 1
ATOM 2610 C C . ILE A 1 336 ? -7.379 -36.938 -12.961 1 98 336 ILE A C 1
ATOM 2612 O O . ILE A 1 336 ? -8.461 -37.406 -13.32 1 98 336 ILE A O 1
ATOM 2616 N N . ALA A 1 337 ? -6.773 -36 -13.617 1 97.62 337 ALA A N 1
ATOM 2617 C CA . ALA A 1 337 ? -7.316 -35.438 -14.859 1 97.62 337 ALA A CA 1
ATOM 2618 C C . ALA A 1 337 ? -7.492 -36.531 -15.914 1 97.62 337 ALA A C 1
ATOM 2620 O O . ALA A 1 337 ? -8.453 -36.5 -16.688 1 97.62 337 ALA A O 1
ATOM 2621 N N . ALA A 1 338 ? -6.59 -37.5 -15.961 1 96.81 338 ALA A N 1
ATOM 2622 C CA . ALA A 1 338 ? -6.621 -38.562 -16.938 1 96.81 338 ALA A CA 1
ATOM 2623 C C . ALA A 1 338 ? -7.836 -39.469 -16.719 1 96.81 338 ALA A C 1
ATOM 2625 O O . ALA A 1 338 ? -8.328 -40.094 -17.672 1 96.81 338 ALA A O 1
ATOM 2626 N N . LYS A 1 339 ? -8.352 -39.438 -15.586 1 96.06 339 LYS A N 1
ATOM 2627 C CA . LYS A 1 339 ? -9.438 -40.344 -15.234 1 96.06 339 LYS A CA 1
ATOM 2628 C C . LYS A 1 339 ? -10.773 -39.594 -15.172 1 96.06 339 LYS A C 1
ATOM 2630 O O . LYS A 1 339 ? -11.828 -40.219 -15.008 1 96.06 339 LYS A O 1
ATOM 2635 N N . ASN A 1 340 ? -10.742 -38.344 -15.297 1 96.25 340 ASN A N 1
ATOM 2636 C CA . ASN A 1 340 ? -11.953 -37.531 -15.094 1 96.25 340 ASN A CA 1
ATOM 2637 C C . ASN A 1 340 ? -12.164 -36.562 -16.234 1 96.25 340 ASN A C 1
ATOM 2639 O O . ASN A 1 340 ? -11.445 -35.562 -16.344 1 96.25 340 ASN A O 1
ATOM 2643 N N . LYS A 1 341 ? -13.234 -36.656 -16.953 1 95.25 341 LYS A N 1
ATOM 2644 C CA . LYS A 1 341 ? -13.523 -35.812 -18.125 1 95.25 341 LYS A CA 1
ATOM 2645 C C . LYS A 1 341 ? -13.898 -34.406 -17.703 1 95.25 341 LYS A C 1
ATOM 2647 O O . LYS A 1 341 ? -13.898 -33.5 -18.531 1 95.25 341 LYS A O 1
ATOM 2652 N N . GLU A 1 342 ? -14.195 -34.188 -16.422 1 96.75 342 GLU A N 1
ATOM 2653 C CA . GLU A 1 342 ? -14.555 -32.844 -15.914 1 96.75 342 GLU A CA 1
ATOM 2654 C C . GLU A 1 342 ? -13.352 -31.922 -15.891 1 96.75 342 GLU A C 1
ATOM 2656 O O . GLU A 1 342 ? -13.508 -30.703 -15.852 1 96.75 342 GLU A O 1
ATOM 2661 N N . ILE A 1 343 ? -12.172 -32.5 -15.844 1 97.81 343 ILE A N 1
ATOM 2662 C CA . ILE A 1 343 ? -10.945 -31.719 -15.797 1 97.81 343 ILE A CA 1
ATOM 2663 C C . ILE A 1 343 ? -10.375 -31.578 -17.203 1 97.81 343 ILE A C 1
ATOM 2665 O O . ILE A 1 343 ? -10.07 -32.562 -17.859 1 97.81 343 ILE A O 1
ATOM 2669 N N . LYS A 1 344 ? -10.242 -30.391 -17.656 1 97.25 344 LYS A N 1
ATOM 2670 C CA . LYS A 1 344 ? -9.773 -30.078 -19.016 1 97.25 344 LYS A CA 1
ATOM 2671 C C . LYS A 1 344 ? -8.25 -30.203 -19.109 1 97.25 344 LYS A C 1
ATOM 2673 O O . LYS A 1 344 ? -7.73 -30.828 -20.031 1 97.25 344 LYS A O 1
ATOM 2678 N N . GLU A 1 345 ? -7.527 -29.562 -18.203 1 95.94 345 GLU A N 1
ATOM 2679 C CA . GLU A 1 345 ? -6.066 -29.578 -18.203 1 95.94 345 GLU A CA 1
ATOM 2680 C C . GLU A 1 345 ? -5.516 -29.062 -16.875 1 95.94 345 GLU A C 1
ATOM 2682 O O . GLU A 1 345 ? -6.258 -28.516 -16.062 1 95.94 345 GLU A O 1
ATOM 2687 N N . ILE A 1 346 ? -4.285 -29.375 -16.625 1 97.25 346 ILE A N 1
ATOM 2688 C CA . ILE A 1 346 ? -3.566 -28.922 -15.438 1 97.25 346 ILE A CA 1
ATOM 2689 C C . ILE A 1 346 ? -2.484 -27.922 -15.844 1 97.25 346 ILE A C 1
ATOM 2691 O O . ILE A 1 346 ? -1.663 -28.219 -16.719 1 97.25 346 ILE A O 1
ATOM 2695 N N . HIS A 1 347 ? -2.57 -26.672 -15.328 1 95.25 347 HIS A N 1
ATOM 2696 C CA . HIS A 1 347 ? -1.484 -25.703 -15.43 1 95.25 347 HIS A CA 1
ATOM 2697 C C . HIS A 1 347 ? -0.628 -25.688 -14.172 1 95.25 347 HIS A C 1
ATOM 2699 O O . HIS A 1 347 ? -1.113 -26.016 -13.086 1 95.25 347 HIS A O 1
ATOM 2705 N N . GLY A 1 348 ? 0.733 -25.375 -14.445 1 95.12 348 GLY A N 1
ATOM 2706 C CA . GLY A 1 348 ? 1.473 -25.203 -13.203 1 95.12 348 GLY A CA 1
ATOM 2707 C C . GLY A 1 348 ? 2.949 -24.922 -13.422 1 95.12 348 GLY A C 1
ATOM 2708 O O . GLY A 1 348 ? 3.492 -25.234 -14.484 1 95.12 348 GLY A O 1
ATOM 2709 N N . ARG A 1 349 ? 3.52 -24.359 -12.492 1 94.75 349 ARG A N 1
ATOM 2710 C CA . ARG A 1 349 ? 4.949 -24.125 -12.297 1 94.75 349 ARG A CA 1
ATOM 2711 C C . ARG A 1 349 ? 5.285 -24 -10.812 1 94.75 349 ARG A C 1
ATOM 2713 O O . ARG A 1 349 ? 4.719 -23.156 -10.109 1 94.75 349 ARG A O 1
ATOM 2720 N N . GLY A 1 350 ? 6.254 -24.828 -10.391 1 97.06 350 GLY A N 1
ATOM 2721 C CA . GLY A 1 350 ? 6.523 -24.828 -8.961 1 97.06 350 GLY A CA 1
ATOM 2722 C C . GLY A 1 350 ? 5.289 -25.062 -8.117 1 97.06 350 GLY A C 1
ATOM 2723 O O . GLY A 1 350 ? 4.539 -26.016 -8.352 1 97.06 350 GLY A O 1
ATOM 2724 N N . MET A 1 351 ? 5.055 -24.234 -7.16 1 98.31 351 MET A N 1
ATOM 2725 C CA . MET A 1 351 ? 3.947 -24.406 -6.223 1 98.31 351 MET A CA 1
ATOM 2726 C C . MET A 1 351 ? 2.697 -23.688 -6.727 1 98.31 351 MET A C 1
ATOM 2728 O O . MET A 1 351 ? 1.706 -23.578 -6 1 98.31 351 MET A O 1
ATOM 2732 N N . MET A 1 352 ? 2.771 -23.156 -7.949 1 97.94 352 MET A N 1
ATOM 2733 C CA . MET A 1 352 ? 1.604 -22.578 -8.609 1 97.94 352 MET A CA 1
ATOM 2734 C C . MET A 1 352 ? 0.909 -23.609 -9.492 1 97.94 352 MET A C 1
ATOM 2736 O O . MET A 1 352 ? 1.411 -23.953 -10.562 1 97.94 352 MET A O 1
ATOM 2740 N N . ASN A 1 353 ? -0.246 -24.078 -9.055 1 97.81 353 ASN A N 1
ATOM 2741 C CA . ASN A 1 353 ? -0.967 -25.094 -9.805 1 97.81 353 ASN A CA 1
ATOM 2742 C C . ASN A 1 353 ? -2.445 -24.75 -9.953 1 97.81 353 ASN A C 1
ATOM 2744 O O . ASN A 1 353 ? -3.037 -24.141 -9.062 1 97.81 353 ASN A O 1
ATOM 2748 N N . VAL A 1 354 ? -2.984 -25.109 -11.102 1 97.75 354 VAL A N 1
ATOM 2749 C CA . VAL A 1 354 ? -4.383 -24.828 -11.406 1 97.75 354 VAL A CA 1
ATOM 2750 C C . VAL A 1 354 ? -5.023 -26.016 -12.102 1 97.75 354 VAL A C 1
ATOM 2752 O O . VAL A 1 354 ? -4.418 -26.625 -12.984 1 97.75 354 VAL A O 1
ATOM 2755 N N . VAL A 1 355 ? -6.195 -26.391 -11.688 1 98.31 355 VAL A N 1
ATOM 2756 C CA . VAL A 1 355 ? -7.023 -27.391 -12.359 1 98.31 355 VAL A CA 1
ATOM 2757 C C . VAL A 1 355 ? -8.062 -26.703 -13.234 1 98.31 355 VAL A C 1
ATOM 2759 O O . VAL A 1 355 ? -9.039 -26.141 -12.734 1 98.31 355 VAL A O 1
ATOM 2762 N N . MET A 1 356 ? -7.836 -26.703 -14.492 1 97.75 356 MET A N 1
ATOM 2763 C CA . MET A 1 356 ? -8.812 -26.141 -15.43 1 97.75 356 MET A CA 1
ATOM 2764 C C . MET A 1 356 ? -9.961 -27.125 -15.656 1 97.75 356 MET A C 1
ATOM 2766 O O . MET A 1 356 ? -9.742 -28.297 -15.922 1 97.75 356 MET A O 1
ATOM 2770 N N . LEU A 1 357 ? -11.094 -26.578 -15.586 1 98 357 LEU A N 1
ATOM 2771 C CA . LEU A 1 357 ? -12.281 -27.422 -15.68 1 98 357 LEU A CA 1
ATOM 2772 C C . LEU A 1 357 ? -12.906 -27.328 -17.062 1 98 357 LEU A C 1
ATOM 2774 O O . LEU A 1 357 ? -12.75 -26.312 -17.75 1 98 357 LEU A O 1
ATOM 2778 N N . GLU A 1 358 ? -13.594 -28.391 -17.453 1 97 358 GLU A N 1
ATOM 2779 C CA . GLU A 1 358 ? -14.336 -28.375 -18.703 1 97 358 GLU A CA 1
ATOM 2780 C C . GLU A 1 358 ? -15.539 -27.438 -18.625 1 97 358 GLU A C 1
ATOM 2782 O O . GLU A 1 358 ? -16.047 -27.156 -17.547 1 97 358 GLU A O 1
ATOM 2787 N N . LYS A 1 359 ? -15.906 -27.016 -19.844 1 95.31 359 LYS A N 1
ATOM 2788 C CA . LYS A 1 359 ? -17.094 -26.172 -19.906 1 95.31 359 LYS A CA 1
ATOM 2789 C C . LYS A 1 359 ? -18.297 -26.859 -19.281 1 95.31 359 LYS A C 1
ATOM 2791 O O . LYS A 1 359 ? -18.531 -28.047 -19.5 1 95.31 359 LYS A O 1
ATOM 2796 N N . GLY A 1 360 ? -18.984 -26.125 -18.516 1 94.12 360 GLY A N 1
ATOM 2797 C CA . GLY A 1 360 ? -20.203 -26.641 -17.922 1 94.12 360 GLY A CA 1
ATOM 2798 C C . GLY A 1 360 ? -19.984 -27.219 -16.531 1 94.12 360 GLY A C 1
ATOM 2799 O O . GLY A 1 360 ? -20.953 -27.422 -15.781 1 94.12 360 GLY A O 1
ATOM 2800 N N . VAL A 1 361 ? -18.75 -27.547 -16.203 1 97.06 361 VAL A N 1
ATOM 2801 C CA . VAL A 1 361 ? -18.453 -28.047 -14.859 1 97.06 361 VAL A CA 1
ATOM 2802 C C . VAL A 1 361 ? -18.453 -26.891 -13.867 1 97.06 361 VAL A C 1
ATOM 2804 O O . VAL A 1 361 ? -17.797 -25.859 -14.086 1 97.06 361 VAL A O 1
ATOM 2807 N N . SER A 1 362 ? -19.156 -26.938 -12.758 1 97.19 362 SER A N 1
ATOM 2808 C CA . SER A 1 362 ? -19.266 -25.891 -11.758 1 97.19 362 SER A CA 1
ATOM 2809 C C . SER A 1 362 ? -18.047 -25.875 -10.836 1 97.19 362 SER A C 1
ATOM 2811 O O . SER A 1 362 ? -17.891 -26.766 -10 1 97.19 362 SER A O 1
ATOM 2813 N N . ALA A 1 363 ? -17.234 -24.891 -10.945 1 97.25 363 ALA A N 1
ATOM 2814 C CA . ALA A 1 363 ? -16.109 -24.719 -10.039 1 97.25 363 ALA A CA 1
ATOM 2815 C C . ALA A 1 363 ? -16.562 -24.516 -8.602 1 97.25 363 ALA A C 1
ATOM 2817 O O . ALA A 1 363 ? -15.93 -25 -7.664 1 97.25 363 ALA A O 1
ATOM 2818 N N . GLU A 1 364 ? -17.641 -23.812 -8.445 1 95.5 364 GLU A N 1
ATOM 2819 C CA . GLU A 1 364 ? -18.203 -23.547 -7.125 1 95.5 364 GLU A CA 1
ATOM 2820 C C . GLU A 1 364 ? -18.625 -24.844 -6.43 1 95.5 364 GLU A C 1
ATOM 2822 O O . GLU A 1 364 ? -18.391 -25 -5.227 1 95.5 364 GLU A O 1
ATOM 2827 N N . ALA A 1 365 ? -19.219 -25.703 -7.18 1 96.81 365 ALA A N 1
ATOM 2828 C CA . ALA A 1 365 ? -19.641 -26.984 -6.605 1 96.81 365 ALA A CA 1
ATOM 2829 C C . ALA A 1 365 ? -18.422 -27.781 -6.117 1 96.81 365 ALA A C 1
ATOM 2831 O O . ALA A 1 365 ? -18.469 -28.391 -5.047 1 96.81 365 ALA A O 1
ATOM 2832 N N . ILE A 1 366 ? -17.406 -27.75 -6.91 1 98.12 366 ILE A N 1
ATOM 2833 C CA . ILE A 1 366 ? -16.188 -28.453 -6.523 1 98.12 366 ILE A CA 1
ATOM 2834 C C . ILE A 1 366 ? -15.586 -27.797 -5.281 1 98.12 366 ILE A C 1
ATOM 2836 O O . ILE A 1 366 ? -15.203 -28.484 -4.336 1 98.12 366 ILE A O 1
ATOM 2840 N N . PHE A 1 367 ? -15.547 -26.516 -5.246 1 97.06 367 PHE A N 1
ATOM 2841 C CA . PHE A 1 367 ? -15.039 -25.766 -4.105 1 97.06 367 PHE A CA 1
ATOM 2842 C C . PHE A 1 367 ? -15.797 -26.125 -2.832 1 97.06 367 PHE A C 1
ATOM 2844 O O . PHE A 1 367 ? -15.18 -26.422 -1.804 1 97.06 367 PHE A O 1
ATOM 2851 N N . LYS A 1 368 ? -17.094 -26.109 -2.904 1 96.06 368 LYS A N 1
ATOM 2852 C CA . LYS A 1 368 ? -17.922 -26.422 -1.738 1 96.06 368 LYS A CA 1
ATOM 2853 C C . LYS A 1 368 ? -17.672 -27.844 -1.253 1 96.06 368 LYS A C 1
ATOM 2855 O O . LYS A 1 368 ? -17.641 -28.094 -0.047 1 96.06 368 LYS A O 1
ATOM 2860 N N . GLY A 1 369 ? -17.547 -28.766 -2.219 1 97.56 369 GLY A N 1
ATOM 2861 C CA . GLY A 1 369 ? -17.219 -30.125 -1.853 1 97.56 369 GLY A CA 1
ATOM 2862 C C . GLY A 1 369 ? -15.883 -30.25 -1.137 1 97.56 369 GLY A C 1
ATOM 2863 O O . GLY A 1 369 ? -15.773 -30.953 -0.137 1 97.56 369 GLY A O 1
ATOM 2864 N N . LEU A 1 370 ? -14.891 -29.562 -1.636 1 98.38 370 LEU A N 1
ATOM 2865 C CA . LEU A 1 370 ? -13.555 -29.594 -1.042 1 98.38 370 LEU A CA 1
ATOM 2866 C C . LEU A 1 370 ? -13.555 -28.922 0.331 1 98.38 370 LEU A C 1
ATOM 2868 O O . LEU A 1 370 ? -12.883 -29.391 1.251 1 98.38 370 LEU A O 1
ATOM 2872 N N . LEU A 1 371 ? -14.281 -27.844 0.4 1 97.44 371 LEU A N 1
ATOM 2873 C CA . LEU A 1 371 ? -14.43 -27.172 1.686 1 97.44 371 LEU A CA 1
ATOM 2874 C C . LEU A 1 371 ? -15.008 -28.109 2.73 1 97.44 371 LEU A C 1
ATOM 2876 O O . LEU A 1 371 ? -14.523 -28.172 3.863 1 97.44 371 LEU A O 1
ATOM 2880 N N . GLY A 1 372 ? -16.047 -28.812 2.359 1 97.19 372 GLY A N 1
ATOM 2881 C CA . GLY A 1 372 ? -16.656 -29.797 3.248 1 97.19 372 GLY A CA 1
ATOM 2882 C C . GLY A 1 372 ? -15.711 -30.922 3.615 1 97.19 372 GLY A C 1
ATOM 2883 O O . GLY A 1 372 ? -15.852 -31.531 4.676 1 97.19 372 GLY A O 1
ATOM 2884 N N . ALA A 1 373 ? -14.711 -31.109 2.748 1 98.31 373 ALA A N 1
ATOM 2885 C CA . ALA A 1 373 ? -13.758 -32.188 2.967 1 98.31 373 ALA A CA 1
ATOM 2886 C C . ALA A 1 373 ? -12.547 -31.719 3.76 1 98.31 373 ALA A C 1
ATOM 2888 O O . ALA A 1 373 ? -11.625 -32.5 4.023 1 98.31 373 ALA A O 1
ATOM 2889 N N . GLY A 1 374 ? -12.492 -30.438 4.07 1 98.44 374 GLY A N 1
ATOM 2890 C CA . GLY A 1 374 ? -11.438 -29.922 4.938 1 98.44 374 GLY A CA 1
ATOM 2891 C C . GLY A 1 374 ? -10.359 -29.172 4.184 1 98.44 374 GLY A C 1
ATOM 2892 O O . GLY A 1 374 ? -9.266 -28.953 4.707 1 98.44 374 GLY A O 1
ATOM 2893 N N . TYR A 1 375 ? -10.672 -28.766 2.992 1 98.75 375 TYR A N 1
ATOM 2894 C CA . TYR A 1 375 ? -9.672 -28.062 2.188 1 98.75 375 TYR A CA 1
ATOM 2895 C C . TYR A 1 375 ? -10.227 -26.75 1.647 1 98.75 375 TYR A C 1
ATOM 2897 O O . TYR A 1 375 ? -11.344 -26.703 1.123 1 98.75 375 TYR A O 1
ATOM 2905 N N . PHE A 1 376 ? -9.492 -25.703 1.816 1 98 376 PHE A N 1
ATOM 2906 C CA . PHE A 1 376 ? -9.812 -24.406 1.203 1 98 376 PHE A CA 1
ATOM 2907 C C . PHE A 1 376 ? -8.953 -24.172 -0.033 1 98 376 PHE A C 1
ATOM 2909 O O . PHE A 1 376 ? -7.727 -24.281 0.027 1 98 376 PHE A O 1
ATOM 2916 N N . CYS A 1 377 ? -9.562 -23.891 -1.146 1 97.5 377 CYS A N 1
ATOM 2917 C CA . CYS A 1 377 ? -8.883 -23.578 -2.402 1 97.5 377 CYS A CA 1
ATOM 2918 C C . CYS A 1 377 ? -9.492 -22.344 -3.059 1 97.5 377 CYS A C 1
ATOM 2920 O O . CYS A 1 377 ? -10.531 -21.844 -2.623 1 97.5 377 CYS A O 1
ATOM 2922 N N . GLY A 1 378 ? -8.75 -21.781 -4.039 1 95.12 378 GLY A N 1
ATOM 2923 C CA . GLY A 1 378 ? -9.344 -20.766 -4.898 1 95.12 378 GLY A CA 1
ATOM 2924 C C . GLY A 1 378 ? -10.156 -21.344 -6.035 1 95.12 378 GLY A C 1
ATOM 2925 O O . GLY A 1 378 ? -10 -22.516 -6.387 1 95.12 378 GLY A O 1
ATOM 2926 N N . PHE A 1 379 ? -11.055 -20.5 -6.523 1 94.75 379 PHE A N 1
ATOM 2927 C CA . PHE A 1 379 ? -11.789 -20.938 -7.699 1 94.75 379 PHE A CA 1
ATOM 2928 C C . PHE A 1 379 ? -12.32 -19.75 -8.492 1 94.75 379 PHE A C 1
ATOM 2930 O O . PHE A 1 379 ? -12.359 -18.625 -7.98 1 94.75 379 PHE A O 1
ATOM 2937 N N . SER A 1 380 ? -12.57 -19.953 -9.68 1 93.94 380 SER A N 1
ATOM 2938 C CA . SER A 1 380 ? -13.297 -19.016 -10.531 1 93.94 380 SER A CA 1
ATOM 2939 C C . SER A 1 380 ? -14.375 -19.734 -11.336 1 93.94 380 SER A C 1
ATOM 2941 O O . SER A 1 380 ? -14.078 -20.609 -12.148 1 93.94 380 SER A O 1
ATOM 2943 N N . GLU A 1 381 ? -15.578 -19.312 -11.062 1 93.44 381 GLU A N 1
ATOM 2944 C CA . GLU A 1 381 ? -16.672 -19.875 -11.844 1 93.44 381 GLU A CA 1
ATOM 2945 C C . GLU A 1 381 ? -16.625 -19.391 -13.289 1 93.44 381 GLU A C 1
ATOM 2947 O O . GLU A 1 381 ? -16.875 -20.172 -14.219 1 93.44 381 GLU A O 1
ATOM 2952 N N . GLN A 1 382 ? -16.297 -18.172 -13.43 1 90.19 382 GLN A N 1
ATOM 2953 C CA . GLN A 1 382 ? -16.281 -17.547 -14.742 1 90.19 382 GLN A CA 1
ATOM 2954 C C . GLN A 1 382 ? -15.211 -18.156 -15.633 1 90.19 382 GLN A C 1
ATOM 2956 O O . GLN A 1 382 ? -15.453 -18.406 -16.812 1 90.19 382 GLN A O 1
ATOM 2961 N N . LEU A 1 383 ? -14.039 -18.438 -15.039 1 92.56 383 LEU A N 1
ATOM 2962 C CA . LEU A 1 383 ? -12.922 -18.938 -15.844 1 92.56 383 LEU A CA 1
ATOM 2963 C C . LEU A 1 383 ? -12.836 -20.453 -15.766 1 92.56 383 LEU A C 1
ATOM 2965 O O . LEU A 1 383 ? -12.125 -21.078 -16.562 1 92.56 383 LEU A O 1
ATOM 2969 N N . GLY A 1 384 ? -13.516 -21.016 -14.883 1 95.12 384 GLY A N 1
ATOM 2970 C CA . GLY A 1 384 ? -13.625 -22.469 -14.805 1 95.12 384 GLY A CA 1
ATOM 2971 C C . GLY A 1 384 ? -12.359 -23.141 -14.312 1 95.12 384 GLY A C 1
ATOM 2972 O O . GLY A 1 384 ? -11.789 -23.984 -15.008 1 95.12 384 GLY A O 1
ATOM 2973 N N . PHE A 1 385 ? -11.953 -22.766 -13.047 1 96.88 385 PHE A N 1
ATOM 2974 C CA . PHE A 1 385 ? -10.742 -23.422 -12.555 1 96.88 385 PHE A CA 1
ATOM 2975 C C . PHE A 1 385 ? -10.766 -23.516 -11.031 1 96.88 385 PHE A C 1
ATOM 2977 O O . PHE A 1 385 ? -11.539 -22.828 -10.367 1 96.88 385 PHE A O 1
ATOM 2984 N N . ILE A 1 386 ? -9.984 -24.438 -10.469 1 97.88 386 ILE A N 1
ATOM 2985 C CA . ILE A 1 386 ? -9.594 -24.547 -9.07 1 97.88 386 ILE A CA 1
ATOM 2986 C C . ILE A 1 386 ? -8.117 -24.172 -8.922 1 97.88 386 ILE A C 1
ATOM 2988 O O . ILE A 1 386 ? -7.27 -24.672 -9.648 1 97.88 386 ILE A O 1
ATOM 2992 N N . HIS A 1 387 ? -7.91 -23.312 -8.023 1 96.38 387 HIS A N 1
ATOM 2993 C CA . HIS A 1 387 ? -6.59 -22.719 -7.879 1 96.38 387 HIS A CA 1
ATOM 2994 C C . HIS A 1 387 ? -5.887 -23.219 -6.629 1 96.38 387 HIS A C 1
ATOM 2996 O O . HIS A 1 387 ? -6.48 -23.25 -5.547 1 96.38 387 HIS A O 1
ATOM 3002 N N . LEU A 1 388 ? -4.574 -23.641 -6.789 1 98 388 LEU A N 1
ATOM 3003 C CA . LEU A 1 388 ? -3.801 -24.25 -5.711 1 98 388 LEU A CA 1
ATOM 3004 C C . LEU A 1 388 ? -2.418 -23.609 -5.609 1 98 388 LEU A C 1
ATOM 3006 O O . LEU A 1 388 ? -1.477 -24.047 -6.273 1 98 388 LEU A O 1
ATOM 3010 N N . TYR A 1 389 ? -2.238 -22.641 -4.738 1 97.75 389 TYR A N 1
ATOM 3011 C CA . TYR A 1 389 ? -0.961 -22.016 -4.398 1 97.75 389 TYR A CA 1
ATOM 3012 C C . TYR A 1 389 ? -0.591 -22.297 -2.947 1 97.75 389 TYR A C 1
ATOM 3014 O O . TYR A 1 389 ? -0.421 -21.359 -2.154 1 97.75 389 TYR A O 1
ATOM 3022 N N . ALA A 1 390 ? -0.44 -23.609 -2.588 1 98.12 390 ALA A N 1
ATOM 3023 C CA . ALA A 1 390 ? -0.194 -24.031 -1.216 1 98.12 390 ALA A CA 1
ATOM 3024 C C . ALA A 1 390 ? 1.142 -23.5 -0.703 1 98.12 390 ALA A C 1
ATOM 3026 O O . ALA A 1 390 ? 2.008 -23.125 -1.491 1 98.12 390 ALA A O 1
ATOM 3027 N N . PRO A 1 391 ? 1.277 -23.422 0.637 1 98.56 391 PRO A N 1
ATOM 3028 C CA . PRO A 1 391 ? 2.586 -23.062 1.182 1 98.56 391 PRO A CA 1
ATOM 3029 C C . PRO A 1 391 ? 3.68 -24.062 0.815 1 98.56 391 PRO A C 1
ATOM 3031 O O . PRO A 1 391 ? 3.4 -25.25 0.65 1 98.56 391 PRO A O 1
ATOM 3034 N N . LEU A 1 392 ? 4.879 -23.547 0.765 1 98.75 392 LEU A N 1
ATOM 3035 C CA . LEU A 1 392 ? 6.02 -24.391 0.417 1 98.75 392 LEU A CA 1
ATOM 3036 C C . LEU A 1 392 ? 6.188 -25.516 1.429 1 98.75 392 LEU A C 1
ATOM 3038 O O . LEU A 1 392 ? 6.793 -26.547 1.12 1 98.75 392 LEU A O 1
ATOM 3042 N N . ILE A 1 393 ? 5.605 -25.422 2.607 1 98.56 393 ILE A N 1
ATOM 3043 C CA . ILE A 1 393 ? 5.867 -26.344 3.709 1 98.56 393 ILE A CA 1
ATOM 3044 C C . ILE A 1 393 ? 4.809 -27.453 3.725 1 98.56 393 ILE A C 1
ATOM 3046 O O . ILE A 1 393 ? 4.793 -28.281 4.629 1 98.56 393 ILE A O 1
ATOM 3050 N N . ILE A 1 394 ? 3.895 -27.438 2.756 1 98.81 394 ILE A N 1
ATOM 3051 C CA . ILE A 1 394 ? 2.826 -28.438 2.762 1 98.81 394 ILE A CA 1
ATOM 3052 C C . ILE A 1 394 ? 3.426 -29.844 2.691 1 98.81 394 ILE A C 1
ATOM 3054 O O . ILE A 1 394 ? 4.402 -30.062 1.972 1 98.81 394 ILE A O 1
ATOM 3058 N N . SER A 1 395 ? 2.838 -30.781 3.385 1 98.44 395 SER A N 1
ATOM 3059 C CA . SER A 1 395 ? 3.361 -32.125 3.422 1 98.44 395 SER A CA 1
ATOM 3060 C C . SER A 1 395 ? 2.797 -32.969 2.283 1 98.44 395 SER A C 1
ATOM 3062 O O . SER A 1 395 ? 1.762 -32.625 1.705 1 98.44 395 SER A O 1
ATOM 3064 N N . LYS A 1 396 ? 3.504 -34.031 2.045 1 98.06 396 LYS A N 1
ATOM 3065 C CA . LYS A 1 396 ? 3.016 -34.969 1.052 1 98.06 396 LYS A CA 1
ATOM 3066 C C . LYS A 1 396 ? 1.671 -35.562 1.469 1 98.06 396 LYS A C 1
ATOM 3068 O O . LYS A 1 396 ? 0.812 -35.844 0.623 1 98.06 396 LYS A O 1
ATOM 3073 N N . GLU A 1 397 ? 1.559 -35.75 2.756 1 98.5 397 GLU A N 1
ATOM 3074 C CA . GLU A 1 397 ? 0.307 -36.281 3.283 1 98.5 397 GLU A CA 1
ATOM 3075 C C . GLU A 1 397 ? -0.855 -35.344 3.016 1 98.5 397 GLU A C 1
ATOM 3077 O O . GLU A 1 397 ? -1.936 -35.781 2.607 1 98.5 397 GLU A O 1
ATOM 3082 N N . GLU A 1 398 ? -0.677 -34.094 3.234 1 98.69 398 GLU A N 1
ATOM 3083 C CA . GLU A 1 398 ? -1.708 -33.094 2.965 1 98.69 398 GLU A CA 1
ATOM 3084 C C . GLU A 1 398 ? -2.027 -33 1.474 1 98.69 398 GLU A C 1
ATOM 3086 O O . GLU A 1 398 ? -3.191 -32.875 1.089 1 98.69 398 GLU A O 1
ATOM 3091 N N . VAL A 1 399 ? -0.989 -33.125 0.67 1 98.69 399 VAL A N 1
ATOM 3092 C CA . VAL A 1 399 ? -1.175 -33.094 -0.777 1 98.69 399 VAL A CA 1
ATOM 3093 C C . VAL A 1 399 ? -2.01 -34.312 -1.201 1 98.69 399 VAL A C 1
ATOM 3095 O O . VAL A 1 399 ? -2.967 -34.188 -1.966 1 98.69 399 VAL A O 1
ATOM 3098 N N . ASN A 1 400 ? -1.638 -35.469 -0.708 1 98.75 400 ASN A N 1
ATOM 3099 C CA . ASN A 1 400 ? -2.379 -36.688 -1.034 1 98.75 400 ASN A CA 1
ATOM 3100 C C . ASN A 1 400 ? -3.834 -36.594 -0.58 1 98.75 400 ASN A C 1
ATOM 3102 O O . ASN A 1 400 ? -4.742 -37 -1.305 1 98.75 400 ASN A O 1
ATOM 3106 N N . GLY A 1 401 ? -4.012 -36.125 0.645 1 98.81 401 GLY A N 1
ATOM 3107 C CA . GLY A 1 401 ? -5.367 -35.938 1.138 1 98.81 401 GLY A CA 1
ATOM 3108 C C . GLY A 1 401 ? -6.203 -35.031 0.249 1 98.81 401 GLY A C 1
ATOM 3109 O O . GLY A 1 401 ? -7.359 -35.344 -0.048 1 98.81 401 GLY A O 1
ATOM 3110 N N . PHE A 1 402 ? -5.672 -33.969 -0.151 1 98.81 402 PHE A N 1
ATOM 3111 C CA . PHE A 1 402 ? -6.371 -33.031 -1.033 1 98.81 402 PHE A CA 1
ATOM 3112 C C . PHE A 1 402 ? -6.73 -33.719 -2.352 1 98.81 402 PHE A C 1
ATOM 3114 O O . PHE A 1 402 ? -7.859 -33.594 -2.834 1 98.81 402 PHE A O 1
ATOM 3121 N N . CYS A 1 403 ? -5.715 -34.312 -2.975 1 98.69 403 CYS A N 1
ATOM 3122 C CA . CYS A 1 403 ? -5.922 -34.969 -4.266 1 98.69 403 CYS A CA 1
ATOM 3123 C C . CYS A 1 403 ? -7.016 -36.031 -4.176 1 98.69 403 CYS A C 1
ATOM 3125 O O . CYS A 1 403 ? -7.844 -36.156 -5.078 1 98.69 403 CYS A O 1
ATOM 3127 N N . ASN A 1 404 ? -6.988 -36.781 -3.117 1 98.62 404 ASN A N 1
ATOM 3128 C CA . ASN A 1 404 ? -8.047 -37.75 -2.906 1 98.62 404 ASN A CA 1
ATOM 3129 C C . ASN A 1 404 ? -9.414 -37.094 -2.797 1 98.62 404 ASN A C 1
ATOM 3131 O O . ASN A 1 404 ? -10.391 -37.562 -3.381 1 98.62 404 ASN A O 1
ATOM 3135 N N . ALA A 1 405 ? -9.461 -36.062 -2.033 1 98.69 405 ALA A N 1
ATOM 3136 C CA . ALA A 1 405 ? -10.711 -35.312 -1.88 1 98.69 405 ALA A CA 1
ATOM 3137 C C . ALA A 1 405 ? -11.18 -34.75 -3.217 1 98.69 405 ALA A C 1
ATOM 3139 O O . ALA A 1 405 ? -12.375 -34.812 -3.533 1 98.69 405 ALA A O 1
ATOM 3140 N N . LEU A 1 406 ? -10.297 -34.188 -3.959 1 98.69 406 LEU A N 1
ATOM 3141 C CA . LEU A 1 406 ? -10.625 -33.656 -5.266 1 98.69 406 LEU A CA 1
ATOM 3142 C C . LEU A 1 406 ? -11.219 -34.719 -6.176 1 98.69 406 LEU A C 1
ATOM 3144 O O . LEU A 1 406 ? -12.242 -34.5 -6.824 1 98.69 406 LEU A O 1
ATOM 3148 N N . GLU A 1 407 ? -10.539 -35.812 -6.211 1 98 407 GLU A N 1
ATOM 3149 C CA . GLU A 1 407 ? -11.008 -36.906 -7.047 1 98 407 GLU A CA 1
ATOM 3150 C C . GLU A 1 407 ? -12.414 -37.344 -6.641 1 98 407 GLU A C 1
ATOM 3152 O O . GLU A 1 407 ? -13.273 -37.562 -7.5 1 98 407 GLU A O 1
ATOM 3157 N N . GLN A 1 408 ? -12.633 -37.469 -5.391 1 97.94 408 GLN A N 1
ATOM 3158 C CA . GLN A 1 408 ? -13.938 -37.875 -4.891 1 97.94 408 GLN A CA 1
ATOM 3159 C C . GLN A 1 408 ? -15.016 -36.844 -5.262 1 97.94 408 GLN A C 1
ATOM 3161 O O . GLN A 1 408 ? -16.109 -37.219 -5.68 1 97.94 408 GLN A O 1
ATOM 3166 N N . VAL A 1 409 ? -14.734 -35.594 -5.078 1 98 409 VAL A N 1
ATOM 3167 C CA . VAL A 1 409 ? -15.703 -34.5 -5.336 1 98 409 VAL A CA 1
ATOM 3168 C C . VAL A 1 409 ? -16.031 -34.469 -6.828 1 98 409 VAL A C 1
ATOM 3170 O O . VAL A 1 409 ? -17.188 -34.312 -7.207 1 98 409 VAL A O 1
ATOM 3173 N N . VAL A 1 410 ? -15.039 -34.594 -7.66 1 97.12 410 VAL A N 1
ATOM 3174 C CA . VAL A 1 410 ? -15.234 -34.562 -9.109 1 97.12 410 VAL A CA 1
ATOM 3175 C C . VAL A 1 410 ? -16.062 -35.75 -9.555 1 97.12 410 VAL A C 1
ATOM 3177 O O . VAL A 1 410 ? -16.938 -35.625 -10.406 1 97.12 410 VAL A O 1
ATOM 3180 N N . ASN A 1 411 ? -15.828 -36.875 -8.977 1 94.69 411 ASN A N 1
ATOM 3181 C CA . ASN A 1 411 ? -16.547 -38.094 -9.32 1 94.69 411 ASN A CA 1
ATOM 3182 C C . ASN A 1 411 ? -18.016 -38 -8.945 1 94.69 411 ASN A C 1
ATOM 3184 O O . ASN A 1 411 ? -18.859 -38.656 -9.562 1 94.69 411 ASN A O 1
ATOM 3188 N N . ARG A 1 412 ? -18.344 -37.25 -7.977 1 92.12 412 ARG A N 1
ATOM 3189 C CA . ARG A 1 412 ? -19.703 -37.125 -7.496 1 92.12 412 ARG A CA 1
ATOM 3190 C C . ARG A 1 412 ? -20.5 -36.156 -8.359 1 92.12 412 ARG A C 1
ATOM 3192 O O . ARG A 1 412 ? -21.734 -36.094 -8.266 1 92.12 412 ARG A O 1
ATOM 3199 N N . LEU A 1 413 ? -19.875 -35.312 -9.047 1 86.12 413 LEU A N 1
ATOM 3200 C CA . LEU A 1 413 ? -20.578 -34.375 -9.922 1 86.12 413 LEU A CA 1
ATOM 3201 C C . LEU A 1 413 ? -21.297 -35.125 -11.039 1 86.12 413 LEU A C 1
ATOM 3203 O O . LEU A 1 413 ? -22.156 -34.562 -11.711 1 86.12 413 LEU A O 1
ATOM 3207 N N . HIS A 1 414 ? -21.062 -36.469 -11.164 1 67.75 414 HIS A N 1
ATOM 3208 C CA . HIS A 1 414 ? -21.781 -37.281 -12.125 1 67.75 414 HIS A CA 1
ATOM 3209 C C . HIS A 1 414 ? -23.109 -37.781 -11.555 1 67.75 414 HIS A C 1
ATOM 3211 O O . HIS A 1 414 ? -23.219 -38.031 -10.352 1 67.75 414 HIS A O 1
ATOM 3217 N N . MET B 1 1 ? 13.273 13.289 0.237 1 58.59 1 MET B N 1
ATOM 3218 C CA . MET B 1 1 ? 13.633 12 0.822 1 58.59 1 MET B CA 1
ATOM 3219 C C . MET B 1 1 ? 14.18 11.055 -0.239 1 58.59 1 MET B C 1
ATOM 3221 O O . MET B 1 1 ? 13.656 10.984 -1.35 1 58.59 1 MET B O 1
ATOM 3225 N N . ARG B 1 2 ? 15.359 10.492 0.11 1 64.25 2 ARG B N 1
ATOM 3226 C CA . ARG B 1 2 ? 16.047 9.625 -0.839 1 64.25 2 ARG B CA 1
ATOM 3227 C C . ARG B 1 2 ? 15.391 8.258 -0.908 1 64.25 2 ARG B C 1
ATOM 3229 O O . ARG B 1 2 ? 14.852 7.766 0.09 1 64.25 2 ARG B O 1
ATOM 3236 N N . LEU B 1 3 ? 15.242 7.75 -2.098 1 78.94 3 LEU B N 1
ATOM 3237 C CA . LEU B 1 3 ? 14.625 6.453 -2.35 1 78.94 3 LEU B CA 1
ATOM 3238 C C . LEU B 1 3 ? 15.602 5.32 -2.086 1 78.94 3 LEU B C 1
ATOM 3240 O O . LEU B 1 3 ? 15.25 4.312 -1.469 1 78.94 3 LEU B O 1
ATOM 3244 N N . PHE B 1 4 ? 16.891 5.566 -2.514 1 82.69 4 PHE B N 1
ATOM 3245 C CA . PHE B 1 4 ? 17.766 4.402 -2.547 1 82.69 4 PHE B CA 1
ATOM 3246 C C . PHE B 1 4 ? 19.094 4.699 -1.839 1 82.69 4 PHE B C 1
ATOM 3248 O O . PHE B 1 4 ? 19.859 3.781 -1.533 1 82.69 4 PHE B O 1
ATOM 3255 N N . VAL B 1 5 ? 19.391 5.988 -1.557 1 69 5 VAL B N 1
ATOM 3256 C CA . VAL B 1 5 ? 20.688 6.34 -1.001 1 69 5 VAL B CA 1
ATOM 3257 C C . VAL B 1 5 ? 20.516 6.914 0.402 1 69 5 VAL B C 1
ATOM 3259 O O . VAL B 1 5 ? 19.516 7.578 0.688 1 69 5 VAL B O 1
ATOM 3262 N N . ARG B 1 6 ? 21.422 6.609 1.168 1 70.19 6 ARG B N 1
ATOM 3263 C CA . ARG B 1 6 ? 21.406 7.094 2.543 1 70.19 6 ARG B CA 1
ATOM 3264 C C . ARG B 1 6 ? 21.922 8.531 2.625 1 70.19 6 ARG B C 1
ATOM 3266 O O . ARG B 1 6 ? 22.781 8.93 1.845 1 70.19 6 ARG B O 1
ATOM 3273 N N . PRO B 1 7 ? 21.312 9.203 3.574 1 69.75 7 PRO B N 1
ATOM 3274 C CA . PRO B 1 7 ? 21.781 10.586 3.744 1 69.75 7 PRO B CA 1
ATOM 3275 C C . PRO B 1 7 ? 23.203 10.664 4.301 1 69.75 7 PRO B C 1
ATOM 3277 O O . PRO B 1 7 ? 23.672 9.727 4.938 1 69.75 7 PRO B O 1
ATOM 3280 N N . GLU B 1 8 ? 23.812 11.82 4.027 1 75.06 8 GLU B N 1
ATOM 3281 C CA . GLU B 1 8 ? 25.156 12.102 4.523 1 75.06 8 GLU B CA 1
ATOM 3282 C C . GLU B 1 8 ? 25.156 12.273 6.039 1 75.06 8 GLU B C 1
ATOM 3284 O O . GLU B 1 8 ? 26.188 12.07 6.691 1 75.06 8 GLU B O 1
ATOM 3289 N N . TRP B 1 9 ? 24.047 12.664 6.652 1 82.69 9 TRP B N 1
ATOM 3290 C CA . TRP B 1 9 ? 23.891 12.844 8.094 1 82.69 9 TRP B CA 1
ATOM 3291 C C . TRP B 1 9 ? 22.859 11.875 8.664 1 82.69 9 TRP B C 1
ATOM 3293 O O . TRP B 1 9 ? 21.75 12.266 8.992 1 82.69 9 TRP B O 1
ATOM 3303 N N . PRO B 1 10 ? 23.391 10.695 8.984 1 88.75 10 PRO B N 1
ATOM 3304 C CA . PRO B 1 10 ? 22.453 9.641 9.383 1 88.75 10 PRO B CA 1
ATOM 3305 C C . PRO B 1 10 ? 21.906 9.836 10.789 1 88.75 10 PRO B C 1
ATOM 3307 O O . PRO B 1 10 ? 22.625 10.32 11.672 1 88.75 10 PRO B O 1
ATOM 3310 N N . ILE B 1 11 ? 20.703 9.594 11.023 1 95.12 11 ILE B N 1
ATOM 3311 C CA . ILE B 1 11 ? 20.047 9.461 12.32 1 95.12 11 ILE B CA 1
ATOM 3312 C C . ILE B 1 11 ? 19.562 8.016 12.508 1 95.12 11 ILE B C 1
ATOM 3314 O O . ILE B 1 11 ? 18.484 7.645 12.039 1 95.12 11 ILE B O 1
ATOM 3318 N N . THR B 1 12 ? 20.328 7.203 13.266 1 96.06 12 THR B N 1
ATOM 3319 C CA . THR B 1 12 ? 20.016 5.789 13.43 1 96.06 12 THR B CA 1
ATOM 3320 C C . THR B 1 12 ? 19.078 5.582 14.617 1 96.06 12 THR B C 1
ATOM 3322 O O . THR B 1 12 ? 19.438 5.863 15.758 1 96.06 12 THR B O 1
ATOM 3325 N N . ALA B 1 13 ? 17.938 5.086 14.367 1 97.12 13 ALA B N 1
ATOM 3326 C CA . ALA B 1 13 ? 16.969 4.832 15.422 1 97.12 13 ALA B CA 1
ATOM 3327 C C . ALA B 1 13 ? 17.266 3.523 16.141 1 97.12 13 ALA B C 1
ATOM 3329 O O . ALA B 1 13 ? 17.578 2.512 15.508 1 97.12 13 ALA B O 1
ATOM 3330 N N . LEU B 1 14 ? 17.172 3.555 17.438 1 97.44 14 LEU B N 1
ATOM 3331 C CA . LEU B 1 14 ? 17.406 2.373 18.266 1 97.44 14 LEU B CA 1
ATOM 3332 C C . LEU B 1 14 ? 16.094 1.86 18.859 1 97.44 14 LEU B C 1
ATOM 3334 O O . LEU B 1 14 ? 15.805 0.666 18.781 1 97.44 14 LEU B O 1
ATOM 3338 N N . T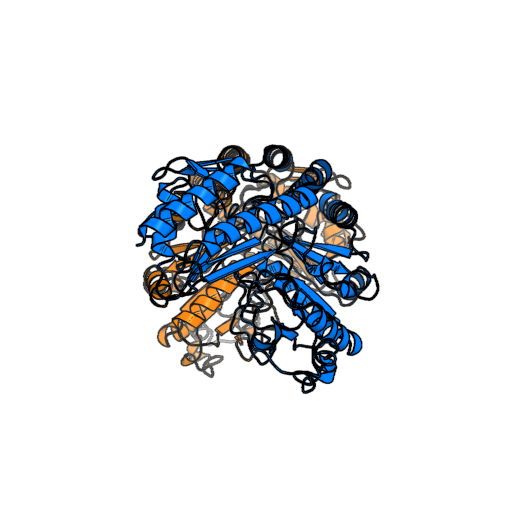RP B 1 15 ? 15.383 2.666 19.484 1 97.75 15 TRP B N 1
ATOM 3339 C CA . TRP B 1 15 ? 14.047 2.375 19.984 1 97.75 15 TRP B CA 1
ATOM 3340 C C . TRP B 1 15 ? 13.203 3.646 20.078 1 97.75 15 TRP B C 1
ATOM 3342 O O . TRP B 1 15 ? 13.727 4.754 19.906 1 97.75 15 TRP B O 1
ATOM 3352 N N . SER B 1 16 ? 11.883 3.498 20.172 1 98 16 SER B N 1
ATOM 3353 C CA . SER B 1 16 ? 11 4.648 20.312 1 98 16 SER B CA 1
ATOM 3354 C C . SER B 1 16 ? 9.875 4.371 21.297 1 98 16 SER B C 1
ATOM 3356 O O . SER B 1 16 ? 9.516 3.213 21.531 1 98 16 SER B O 1
ATOM 3358 N N . ARG B 1 17 ? 9.359 5.414 21.953 1 97.69 17 ARG B N 1
ATOM 3359 C CA . ARG B 1 17 ? 8.266 5.336 22.906 1 97.69 17 ARG B CA 1
ATOM 3360 C C . ARG B 1 17 ? 7.629 6.703 23.125 1 97.69 17 ARG B C 1
ATOM 3362 O O . ARG B 1 17 ? 8.328 7.691 23.344 1 97.69 17 ARG B O 1
ATOM 3369 N N . GLY B 1 18 ? 6.34 6.688 23.109 1 98.12 18 GLY B N 1
ATOM 3370 C CA . GLY B 1 18 ? 5.688 7.973 23.297 1 98.12 18 GLY B CA 1
ATOM 3371 C C . GLY B 1 18 ? 6.09 9.008 22.266 1 98.12 18 GLY B C 1
ATOM 3372 O O . GLY B 1 18 ? 6.008 8.75 21.062 1 98.12 18 GLY B O 1
ATOM 3373 N N . THR B 1 19 ? 6.57 10.133 22.797 1 98.56 19 THR B N 1
ATOM 3374 C CA . THR B 1 19 ? 6.953 11.203 21.891 1 98.56 19 THR B CA 1
ATOM 3375 C C . THR B 1 19 ? 8.445 11.133 21.562 1 98.56 19 THR B C 1
ATOM 3377 O O . THR B 1 19 ? 8.984 12.023 20.906 1 98.56 19 THR B O 1
ATOM 3380 N N . ARG B 1 20 ? 9.102 10.047 21.891 1 98.38 20 ARG B N 1
ATOM 3381 C CA . ARG B 1 20 ? 10.555 10.062 21.859 1 98.38 20 ARG B CA 1
ATOM 3382 C C . ARG B 1 20 ? 11.094 8.953 20.969 1 98.38 20 ARG B C 1
ATOM 3384 O O . ARG B 1 20 ? 10.492 7.883 20.875 1 98.38 20 ARG B O 1
ATOM 3391 N N . VAL B 1 21 ? 12.227 9.211 20.359 1 98.31 21 VAL B N 1
ATOM 3392 C CA . VAL B 1 21 ? 13.031 8.25 19.609 1 98.31 21 VAL B CA 1
ATOM 3393 C C . VAL B 1 21 ? 14.477 8.289 20.109 1 98.31 21 VAL B C 1
ATOM 3395 O O . VAL B 1 21 ? 15.094 9.352 20.125 1 98.31 21 VAL B O 1
ATOM 3398 N N . MET B 1 22 ? 14.953 7.184 20.531 1 98.5 22 MET B N 1
ATOM 3399 C CA . MET B 1 22 ? 16.359 7.059 20.891 1 98.5 22 MET B CA 1
ATOM 3400 C C . MET B 1 22 ? 17.219 6.781 19.672 1 98.5 22 MET B C 1
ATOM 3402 O O . MET B 1 22 ? 16.938 5.871 18.891 1 98.5 22 MET B O 1
ATOM 3406 N N . THR B 1 23 ? 18.281 7.602 19.5 1 98 23 THR B N 1
ATOM 3407 C CA . THR B 1 23 ? 19.125 7.453 18.328 1 98 23 THR B CA 1
ATOM 3408 C C . THR B 1 23 ? 20.578 7.207 18.75 1 98 23 THR B C 1
ATOM 3410 O O . THR B 1 23 ? 20.969 7.504 19.875 1 98 23 THR B O 1
ATOM 3413 N N . LYS B 1 24 ? 21.328 6.648 17.844 1 97.19 24 LYS B N 1
ATOM 3414 C CA . LYS B 1 24 ? 22.734 6.383 18.094 1 97.19 24 LYS B CA 1
ATOM 3415 C C . LYS B 1 24 ? 23.547 7.676 18.109 1 97.19 24 LYS B C 1
ATOM 3417 O O . LYS B 1 24 ? 24.438 7.848 18.938 1 97.19 24 LYS B O 1
ATOM 3422 N N . GLU B 1 25 ? 23.297 8.625 17.25 1 96.5 25 GLU B N 1
ATOM 3423 C CA . GLU B 1 25 ? 24.141 9.797 17 1 96.5 25 GLU B CA 1
ATOM 3424 C C . GLU B 1 25 ? 23.719 10.977 17.859 1 96.5 25 GLU B C 1
ATOM 3426 O O . GLU B 1 25 ? 24.562 11.781 18.266 1 96.5 25 GLU B O 1
ATOM 3431 N N . TYR B 1 26 ? 22.344 11.023 18.25 1 97.12 26 TYR B N 1
ATOM 3432 C CA . TYR B 1 26 ? 21.875 12.273 18.828 1 97.12 26 TYR B CA 1
ATOM 3433 C C . TYR B 1 26 ? 21.156 12.016 20.156 1 97.12 26 TYR B C 1
ATOM 3435 O O . TYR B 1 26 ? 20.5 12.906 20.703 1 97.12 26 TYR B O 1
ATOM 3443 N N . GLY B 1 27 ? 21.266 10.836 20.625 1 97.88 27 GLY B N 1
ATOM 3444 C CA . GLY B 1 27 ? 20.562 10.516 21.859 1 97.88 27 GLY B CA 1
ATOM 3445 C C . GLY B 1 27 ? 19.062 10.492 21.703 1 97.88 27 GLY B C 1
ATOM 3446 O O . GLY B 1 27 ? 18.547 10.109 20.641 1 97.88 27 GLY B O 1
ATOM 3447 N N . GLU B 1 28 ? 18.406 10.859 22.812 1 98.25 28 GLU B N 1
ATOM 3448 C CA . GLU B 1 28 ? 16.938 10.844 22.781 1 98.25 28 GLU B CA 1
ATOM 3449 C C . GLU B 1 28 ? 16.391 12.125 22.156 1 98.25 28 GLU B C 1
ATOM 3451 O O . GLU B 1 28 ? 16.75 13.227 22.578 1 98.25 28 GLU B O 1
ATOM 3456 N N . LEU B 1 29 ? 15.531 11.938 21.172 1 98.56 29 LEU B N 1
ATOM 3457 C CA . LEU B 1 29 ? 14.914 13.062 20.469 1 98.56 29 LEU B CA 1
ATOM 3458 C C . LEU B 1 29 ? 13.406 13.078 20.703 1 98.56 29 LEU B C 1
ATOM 3460 O O . LEU B 1 29 ? 12.758 12.031 20.703 1 98.56 29 LEU B O 1
ATOM 3464 N N . VAL B 1 30 ? 12.859 14.258 21.031 1 98.81 30 VAL B N 1
ATOM 3465 C CA . VAL B 1 30 ? 11.414 14.422 20.922 1 98.81 30 VAL B CA 1
ATOM 3466 C C . VAL B 1 30 ? 11.023 14.531 19.438 1 98.81 30 VAL B C 1
ATOM 3468 O O . VAL B 1 30 ? 11.5 15.414 18.734 1 98.81 30 VAL B O 1
ATOM 3471 N N . ASP B 1 31 ? 10.227 13.656 18.984 1 98.5 31 ASP B N 1
ATOM 3472 C CA . ASP B 1 31 ? 9.812 13.617 17.578 1 98.5 31 ASP B CA 1
ATOM 3473 C C . ASP B 1 31 ? 8.617 14.539 17.328 1 98.5 31 ASP B C 1
ATOM 3475 O O . ASP B 1 31 ? 7.48 14.172 17.625 1 98.5 31 ASP B O 1
ATOM 3479 N N . MET B 1 32 ? 8.867 15.609 16.688 1 98.56 32 MET B N 1
ATOM 3480 C CA . MET B 1 32 ? 7.809 16.578 16.391 1 98.56 32 MET B CA 1
ATOM 3481 C C . MET B 1 32 ? 7.117 16.25 15.078 1 98.56 32 MET B C 1
ATOM 3483 O O . MET B 1 32 ? 6.344 17.047 14.555 1 98.56 32 MET B O 1
ATOM 3487 N N . GLU B 1 33 ? 7.367 15.055 14.492 1 97.31 33 GLU B N 1
ATOM 3488 C CA . GLU B 1 33 ? 6.773 14.617 13.234 1 97.31 33 GLU B CA 1
ATOM 3489 C C . GLU B 1 33 ? 5.914 13.367 13.438 1 97.31 33 GLU B C 1
ATOM 3491 O O . GLU B 1 33 ? 5.18 12.961 12.539 1 97.31 33 GLU B O 1
ATOM 3496 N N . SER B 1 34 ? 6.016 12.781 14.57 1 97.5 34 SER B N 1
ATOM 3497 C CA . SER B 1 34 ? 5.207 11.625 14.953 1 97.5 34 SER B CA 1
ATOM 3498 C C . SER B 1 34 ? 5.352 10.492 13.938 1 97.5 34 SER B C 1
ATOM 3500 O O . SER B 1 34 ? 4.355 9.953 13.453 1 97.5 34 SER B O 1
ATOM 3502 N N . GLY B 1 35 ? 6.562 10.156 13.586 1 95.69 35 GLY B N 1
ATOM 3503 C CA . GLY B 1 35 ? 6.773 9.062 12.656 1 95.69 35 GLY B CA 1
ATOM 3504 C C . GLY B 1 35 ? 6.113 9.289 11.312 1 95.69 35 GLY B C 1
ATOM 3505 O O . GLY B 1 35 ? 5.34 8.453 10.844 1 95.69 35 GLY B O 1
ATOM 3506 N N . CYS B 1 36 ? 6.422 10.359 10.633 1 94.31 36 CYS B N 1
ATOM 3507 C CA . CYS B 1 36 ? 5.828 10.734 9.359 1 94.31 36 CYS B CA 1
ATOM 3508 C C . CYS B 1 36 ? 4.32 10.922 9.484 1 94.31 36 CYS B C 1
ATOM 3510 O O . CYS B 1 36 ? 3.557 10.438 8.656 1 94.31 36 CYS B O 1
ATOM 3512 N N . TRP B 1 37 ? 3.951 11.445 10.562 1 96.81 37 TRP B N 1
ATOM 3513 C CA . TRP B 1 37 ? 2.588 11.891 10.828 1 96.81 37 TRP B CA 1
ATOM 3514 C C . TRP B 1 37 ? 1.68 10.703 11.148 1 96.81 37 TRP B C 1
ATOM 3516 O O . TRP B 1 37 ? 0.466 10.867 11.289 1 96.81 37 TRP B O 1
ATOM 3526 N N . ALA B 1 38 ? 2.213 9.5 11.336 1 97.31 38 ALA B N 1
ATOM 3527 C CA . ALA B 1 38 ? 1.401 8.297 11.469 1 97.31 38 ALA B CA 1
ATOM 3528 C C . ALA B 1 38 ? 1.17 7.941 12.93 1 97.31 38 ALA B C 1
ATOM 3530 O O . ALA B 1 38 ? 0.128 7.387 13.289 1 97.31 38 ALA B O 1
ATOM 3531 N N . ALA B 1 39 ? 2.088 8.242 13.781 1 97.88 39 ALA B N 1
ATOM 3532 C CA . ALA B 1 39 ? 1.989 7.883 15.195 1 97.88 39 ALA B CA 1
ATOM 3533 C C . ALA B 1 39 ? 1.263 8.969 15.984 1 97.88 39 ALA B C 1
ATOM 3535 O O . ALA B 1 39 ? 1.841 9.578 16.891 1 97.88 39 ALA B O 1
ATOM 3536 N N . VAL B 1 40 ? -0.006 9.117 15.758 1 98 40 VAL B N 1
ATOM 3537 C CA . VAL B 1 40 ? -0.791 10.195 16.344 1 98 40 VAL B CA 1
ATOM 3538 C C . VAL B 1 40 ? -0.856 10.031 17.859 1 98 40 VAL B C 1
ATOM 3540 O O . VAL B 1 40 ? -0.94 11.023 18.594 1 98 40 VAL B O 1
ATOM 3543 N N . LEU B 1 41 ? -0.77 8.789 18.375 1 98.5 41 LEU B N 1
ATOM 3544 C CA . LEU B 1 41 ? -0.809 8.516 19.797 1 98.5 41 LEU B CA 1
ATOM 3545 C C . LEU B 1 41 ? 0.591 8.234 20.344 1 98.5 41 LEU B C 1
ATOM 3547 O O . LEU B 1 41 ? 0.744 7.707 21.453 1 98.5 41 LEU B O 1
ATOM 3551 N N . GLY B 1 42 ? 1.571 8.57 19.547 1 98.31 42 GLY B N 1
ATOM 3552 C CA . GLY B 1 42 ? 2.951 8.344 19.953 1 98.31 42 GLY B CA 1
ATOM 3553 C C . GLY B 1 42 ? 3.482 6.988 19.531 1 98.31 42 GLY B C 1
ATOM 3554 O O . GLY B 1 42 ? 2.711 6.105 19.156 1 98.31 42 GLY B O 1
ATOM 3555 N N . HIS B 1 43 ? 4.785 6.859 19.656 1 98.19 43 HIS B N 1
ATOM 3556 C CA . HIS B 1 43 ? 5.5 5.664 19.219 1 98.19 43 HIS B CA 1
ATOM 3557 C C . HIS B 1 43 ? 5.281 4.508 20.188 1 98.19 43 HIS B C 1
ATOM 3559 O O . HIS B 1 43 ? 5.23 4.715 21.406 1 98.19 43 HIS B O 1
ATOM 3565 N N . ASN B 1 44 ? 5.145 3.344 19.578 1 97.44 44 ASN B N 1
ATOM 3566 C CA . ASN B 1 44 ? 5.082 2.113 20.359 1 97.44 44 ASN B CA 1
ATOM 3567 C C . ASN B 1 44 ? 4.117 2.246 21.547 1 97.44 44 ASN B C 1
ATOM 3569 O O . ASN B 1 44 ? 4.469 1.918 22.672 1 97.44 44 ASN B O 1
ATOM 3573 N N . HIS B 1 45 ? 2.988 2.742 21.234 1 97.88 45 HIS B N 1
ATOM 3574 C CA . HIS B 1 45 ? 1.992 2.857 22.281 1 97.88 45 HIS B CA 1
ATOM 3575 C C . HIS B 1 45 ? 1.717 1.505 22.938 1 97.88 45 HIS B C 1
ATOM 3577 O O . HIS B 1 45 ? 1.463 0.519 22.234 1 97.88 45 HIS B O 1
ATOM 3583 N N . PRO B 1 46 ? 1.66 1.421 24.234 1 98.06 46 PRO B N 1
ATOM 3584 C CA . PRO B 1 46 ? 1.594 0.122 24.906 1 98.06 46 PRO B CA 1
ATOM 3585 C C . PRO B 1 46 ? 0.345 -0.673 24.531 1 98.06 46 PRO B C 1
ATOM 3587 O O . PRO B 1 46 ? 0.413 -1.895 24.375 1 98.06 46 PRO B O 1
ATOM 3590 N N . ASP B 1 47 ? -0.792 -0.04 24.406 1 98.19 47 ASP B N 1
ATOM 3591 C CA . ASP B 1 47 ? -2.025 -0.734 24.047 1 98.19 47 ASP B CA 1
ATOM 3592 C C . ASP B 1 47 ? -1.954 -1.286 22.625 1 98.19 47 ASP B C 1
ATOM 3594 O O . ASP B 1 47 ? -2.477 -2.367 22.344 1 98.19 47 ASP B O 1
ATOM 3598 N N . VAL B 1 48 ? -1.33 -0.552 21.734 1 97.31 48 VAL B N 1
ATOM 3599 C CA . VAL B 1 48 ? -1.158 -0.998 20.359 1 97.31 48 VAL B CA 1
ATOM 3600 C C . VAL B 1 48 ? -0.216 -2.197 20.312 1 97.31 48 VAL B C 1
ATOM 3602 O O . VAL B 1 48 ? -0.502 -3.197 19.656 1 97.31 48 VAL B O 1
ATOM 3605 N N . VAL B 1 49 ? 0.884 -2.098 21.047 1 98.19 49 VAL B N 1
ATOM 3606 C CA . VAL B 1 49 ? 1.866 -3.174 21.109 1 98.19 49 VAL B CA 1
ATOM 3607 C C . VAL B 1 49 ? 1.212 -4.441 21.656 1 98.19 49 VAL B C 1
ATOM 3609 O O . VAL B 1 49 ? 1.414 -5.531 21.109 1 98.19 49 VAL B O 1
ATOM 3612 N N . ARG B 1 50 ? 0.414 -4.305 22.672 1 98.56 50 ARG B N 1
ATOM 3613 C CA . ARG B 1 50 ? -0.294 -5.434 23.266 1 98.56 50 ARG B CA 1
ATOM 3614 C C . ARG B 1 50 ? -1.194 -6.117 22.234 1 98.56 50 ARG B C 1
ATOM 3616 O O . ARG B 1 50 ? -1.196 -7.344 22.125 1 98.56 50 ARG B O 1
ATOM 3623 N N . VAL B 1 51 ? -1.953 -5.348 21.516 1 98.25 51 VAL B N 1
ATOM 3624 C CA . VAL B 1 51 ? -2.881 -5.879 20.516 1 98.25 51 VAL B CA 1
ATOM 3625 C C . VAL B 1 51 ? -2.105 -6.617 19.422 1 98.25 51 VAL B C 1
ATOM 3627 O O . VAL B 1 51 ? -2.553 -7.656 18.938 1 98.25 51 VAL B O 1
ATOM 3630 N N . ILE B 1 52 ? -0.972 -6.062 19.016 1 98.38 52 ILE B N 1
ATOM 3631 C CA . ILE B 1 52 ? -0.152 -6.727 18 1 98.38 52 ILE B CA 1
ATOM 3632 C C . ILE B 1 52 ? 0.298 -8.094 18.516 1 98.38 52 ILE B C 1
ATOM 3634 O O . ILE B 1 52 ? 0.163 -9.102 17.812 1 98.38 52 ILE B O 1
ATOM 3638 N N . HIS B 1 53 ? 0.76 -8.141 19.797 1 98.31 53 HIS B N 1
ATOM 3639 C CA . HIS B 1 53 ? 1.182 -9.406 20.391 1 98.31 53 HIS B CA 1
ATOM 3640 C C . HIS B 1 53 ? 0.05 -10.43 20.375 1 98.31 53 HIS B C 1
ATOM 3642 O O . HIS B 1 53 ? 0.232 -11.555 19.906 1 98.31 53 HIS B O 1
ATOM 3648 N N . GLU B 1 54 ? -1.074 -10.008 20.812 1 98.19 54 GLU B N 1
ATOM 3649 C CA . GLU B 1 54 ? -2.219 -10.906 20.938 1 98.19 54 GLU B CA 1
ATOM 3650 C C . GLU B 1 54 ? -2.672 -11.422 19.578 1 98.19 54 GLU B C 1
ATOM 3652 O O . GLU B 1 54 ? -2.92 -12.617 19.422 1 98.19 54 GLU B O 1
ATOM 3657 N N . GLN B 1 55 ? -2.76 -10.547 18.641 1 97.81 55 GLN B N 1
ATOM 3658 C CA . GLN B 1 55 ? -3.314 -10.898 17.344 1 97.81 55 GLN B CA 1
ATOM 3659 C C . GLN B 1 55 ? -2.363 -11.805 16.562 1 97.81 55 GLN B C 1
ATOM 3661 O O . GLN B 1 55 ? -2.797 -12.758 15.914 1 97.81 55 GLN B O 1
ATOM 3666 N N . VAL B 1 56 ? -1.061 -11.523 16.594 1 97.31 56 VAL B N 1
ATOM 3667 C CA . VAL B 1 56 ? -0.107 -12.266 15.789 1 97.31 56 VAL B CA 1
ATOM 3668 C C . VAL B 1 56 ? 0.059 -13.68 16.344 1 97.31 56 VAL B C 1
ATOM 3670 O O . VAL B 1 56 ? 0.451 -14.602 15.617 1 97.31 56 VAL B O 1
ATOM 3673 N N . ASP B 1 57 ? -0.258 -13.852 17.609 1 97.31 57 ASP B N 1
ATOM 3674 C CA . ASP B 1 57 ? -0.193 -15.18 18.219 1 97.31 57 ASP B CA 1
ATOM 3675 C C . ASP B 1 57 ? -1.333 -16.062 17.719 1 97.31 57 ASP B C 1
ATOM 3677 O O . ASP B 1 57 ? -1.272 -17.297 17.844 1 97.31 57 ASP B O 1
ATOM 3681 N N . THR B 1 58 ? -2.348 -15.445 17.156 1 96.62 58 THR B N 1
ATOM 3682 C CA . THR B 1 58 ? -3.535 -16.219 16.797 1 96.62 58 THR B CA 1
ATOM 3683 C C . THR B 1 58 ? -3.77 -16.172 15.297 1 96.62 58 THR B C 1
ATOM 3685 O O . THR B 1 58 ? -3.955 -17.219 14.664 1 96.62 58 THR B O 1
ATOM 3688 N N . LEU B 1 59 ? -3.811 -15 14.734 1 97.62 59 LEU B N 1
ATOM 3689 C CA . LEU B 1 59 ? -4.164 -14.82 13.328 1 97.62 59 LEU B CA 1
ATOM 3690 C C . LEU B 1 59 ? -3.486 -13.578 12.75 1 97.62 59 LEU B C 1
ATOM 3692 O O . LEU B 1 59 ? -4.023 -12.477 12.844 1 97.62 59 LEU B O 1
ATOM 3696 N N . LEU B 1 60 ? -2.426 -13.828 12.055 1 96.88 60 LEU B N 1
ATOM 3697 C CA . LEU B 1 60 ? -1.663 -12.734 11.461 1 96.88 60 LEU B CA 1
ATOM 3698 C C . LEU B 1 60 ? -2.303 -12.281 10.148 1 96.88 60 LEU B C 1
ATOM 3700 O O . LEU B 1 60 ? -2.414 -11.078 9.898 1 96.88 60 LEU B O 1
ATOM 3704 N N . HIS B 1 61 ? -2.684 -13.141 9.336 1 96.56 61 HIS B N 1
ATOM 3705 C CA . HIS B 1 61 ? -3.119 -12.906 7.965 1 96.56 61 HIS B CA 1
ATOM 3706 C C . HIS B 1 61 ? -4.016 -14.039 7.473 1 96.56 61 HIS B C 1
ATOM 3708 O O . HIS B 1 61 ? -3.875 -15.188 7.91 1 96.56 61 HIS B O 1
ATOM 3714 N N . THR B 1 62 ? -4.988 -13.664 6.703 1 89.56 62 THR B N 1
ATOM 3715 C CA . THR B 1 62 ? -5.785 -14.695 6.051 1 89.56 62 THR B CA 1
ATOM 3716 C C . THR B 1 62 ? -6.141 -14.289 4.625 1 89.56 62 THR B C 1
ATOM 3718 O O . THR B 1 62 ? -5.832 -13.172 4.199 1 89.56 62 THR B O 1
ATOM 3721 N N . HIS B 1 63 ? -6.742 -15.172 3.941 1 89.88 63 HIS B N 1
ATOM 3722 C CA . HIS B 1 63 ? -7.312 -14.922 2.621 1 89.88 63 HIS B CA 1
ATOM 3723 C C . HIS B 1 63 ? -8.586 -14.094 2.717 1 89.88 63 HIS B C 1
ATOM 3725 O O . HIS B 1 63 ? -9.297 -14.148 3.723 1 89.88 63 HIS B O 1
ATOM 3731 N N . GLN B 1 64 ? -8.891 -13.406 1.676 1 87.12 64 GLN B N 1
ATOM 3732 C CA . GLN B 1 64 ? -10.016 -12.477 1.658 1 87.12 64 GLN B CA 1
ATOM 3733 C C . GLN B 1 64 ? -11.344 -13.227 1.788 1 87.12 64 GLN B C 1
ATOM 3735 O O . GLN B 1 64 ? -12.367 -12.633 2.139 1 87.12 64 GLN B O 1
ATOM 3740 N N . PHE B 1 65 ? -11.328 -14.508 1.487 1 89.38 65 PHE B N 1
ATOM 3741 C CA . PHE B 1 65 ? -12.539 -15.297 1.63 1 89.38 65 PHE B CA 1
ATOM 3742 C C . PHE B 1 65 ? -12.859 -15.547 3.1 1 89.38 65 PHE B C 1
ATOM 3744 O O . PHE B 1 65 ? -13.992 -15.883 3.449 1 89.38 65 PHE B O 1
ATOM 3751 N N . PHE B 1 66 ? -11.844 -15.469 3.902 1 92.56 66 PHE B N 1
ATOM 3752 C CA . PHE B 1 66 ? -12.055 -15.641 5.336 1 92.56 66 PHE B CA 1
ATOM 3753 C C . PHE B 1 66 ? -12.508 -14.328 5.977 1 92.56 66 PHE B C 1
ATOM 3755 O O . PHE B 1 66 ? -12.031 -13.258 5.605 1 92.56 66 PHE B O 1
ATOM 3762 N N . GLN B 1 67 ? -13.367 -14.469 6.914 1 92 67 GLN B N 1
ATOM 3763 C CA . GLN B 1 67 ? -13.906 -13.289 7.598 1 92 67 GLN B CA 1
ATOM 3764 C C . GLN B 1 67 ? -13.461 -13.258 9.055 1 92 67 GLN B C 1
ATOM 3766 O O . GLN B 1 67 ? -13.211 -14.297 9.664 1 92 67 GLN B O 1
ATOM 3771 N N . THR B 1 68 ? -13.312 -12.102 9.555 1 93.06 68 THR B N 1
ATOM 3772 C CA . THR B 1 68 ? -13.188 -11.812 10.977 1 93.06 68 THR B CA 1
ATOM 3773 C C . THR B 1 68 ? -14.172 -10.719 11.391 1 93.06 68 THR B C 1
ATOM 3775 O O . THR B 1 68 ? -14.82 -10.102 10.539 1 93.06 68 THR B O 1
ATOM 3778 N N . GLU B 1 69 ? -14.289 -10.438 12.641 1 93.19 69 GLU B N 1
ATOM 3779 C CA . GLU B 1 69 ? -15.25 -9.445 13.117 1 93.19 69 GLU B CA 1
ATOM 3780 C C . GLU B 1 69 ? -14.695 -8.031 12.961 1 93.19 69 GLU B C 1
ATOM 3782 O O . GLU B 1 69 ? -15.445 -7.055 13.023 1 93.19 69 GLU B O 1
ATOM 3787 N N . HIS B 1 70 ? -13.492 -7.906 12.68 1 95.94 70 HIS B N 1
ATOM 3788 C CA . HIS B 1 70 ? -12.789 -6.652 12.922 1 95.94 70 HIS B CA 1
ATOM 3789 C C . HIS B 1 70 ? -13.18 -5.594 11.891 1 95.94 70 HIS B C 1
ATOM 3791 O O . HIS B 1 70 ? -13.438 -4.445 12.25 1 95.94 70 HIS B O 1
ATOM 3797 N N . PRO B 1 71 ? -13.273 -5.938 10.586 1 95.19 71 PRO B N 1
ATOM 3798 C CA . PRO B 1 71 ? -13.57 -4.887 9.609 1 95.19 71 PRO B CA 1
ATOM 3799 C C . PRO B 1 71 ? -14.922 -4.215 9.859 1 95.19 71 PRO B C 1
ATOM 3801 O O . PRO B 1 71 ? -15.008 -2.984 9.883 1 95.19 71 PRO B O 1
ATOM 3804 N N . GLU B 1 72 ? -15.914 -4.941 10.078 1 94.31 72 GLU B N 1
ATOM 3805 C CA . GLU B 1 72 ? -17.25 -4.383 10.281 1 94.31 72 GLU B CA 1
ATOM 3806 C C . GLU B 1 72 ? -17.312 -3.592 11.586 1 94.31 72 GLU B C 1
ATOM 3808 O O . GLU B 1 72 ? -17.875 -2.492 11.617 1 94.31 72 GLU B O 1
ATOM 3813 N N . LYS B 1 73 ? -16.797 -4.152 12.625 1 97.69 73 LYS B N 1
ATOM 3814 C CA . LYS B 1 73 ? -16.781 -3.467 13.914 1 97.69 73 LYS B CA 1
ATOM 3815 C C . LYS B 1 73 ? -15.984 -2.17 13.844 1 97.69 73 LYS B C 1
ATOM 3817 O O . LYS B 1 73 ? -16.344 -1.179 14.484 1 97.69 73 LYS B O 1
ATOM 3822 N N . LEU B 1 74 ? -14.93 -2.238 13.109 1 98.31 74 LEU B N 1
ATOM 3823 C CA . LEU B 1 74 ? -14.102 -1.051 12.945 1 98.31 74 LEU B CA 1
ATOM 3824 C C . LEU B 1 74 ? -14.898 0.09 12.32 1 98.31 74 LEU B C 1
ATOM 3826 O O . LEU B 1 74 ? -14.82 1.231 12.781 1 98.31 74 LEU B O 1
ATOM 3830 N N . VAL B 1 75 ? -15.633 -0.183 11.258 1 97.94 75 VAL B N 1
ATOM 3831 C CA . VAL B 1 75 ? -16.438 0.844 10.609 1 97.94 75 VAL B CA 1
ATOM 3832 C C . VAL B 1 75 ? -17.469 1.4 11.594 1 97.94 75 VAL B C 1
ATOM 3834 O O . VAL B 1 75 ? -17.656 2.615 11.68 1 97.94 75 VAL B O 1
ATOM 3837 N N . GLU B 1 76 ? -18.094 0.547 12.312 1 98.19 76 GLU B N 1
ATOM 3838 C CA . GLU B 1 76 ? -19.109 0.946 13.281 1 98.19 76 GLU B CA 1
ATOM 3839 C C . GLU B 1 76 ? -18.516 1.836 14.367 1 98.19 76 GLU B C 1
ATOM 3841 O O . GLU B 1 76 ? -19.047 2.908 14.664 1 98.19 76 GLU B O 1
ATOM 3846 N N . GLU B 1 77 ? -17.438 1.396 14.969 1 98.81 77 GLU B N 1
ATOM 3847 C CA . GLU B 1 77 ? -16.797 2.111 16.062 1 98.81 77 GLU B CA 1
ATOM 3848 C C . GLU B 1 77 ? -16.266 3.463 15.594 1 98.81 77 GLU B C 1
ATOM 3850 O O . GLU B 1 77 ? -16.391 4.465 16.297 1 98.81 77 GLU B O 1
ATOM 3855 N N . LEU B 1 78 ? -15.688 3.496 14.43 1 98.81 78 LEU B N 1
ATOM 3856 C CA . LEU B 1 78 ? -15.164 4.742 13.891 1 98.81 78 LEU B CA 1
ATOM 3857 C C . LEU B 1 78 ? -16.281 5.715 13.562 1 98.81 78 LEU B C 1
ATOM 3859 O O . LEU B 1 78 ? -16.172 6.918 13.82 1 98.81 78 LEU B O 1
ATOM 3863 N N . SER B 1 79 ? -17.328 5.188 12.945 1 98.5 79 SER B N 1
ATOM 3864 C CA . SER B 1 79 ? -18.469 6.023 12.594 1 98.5 79 SER B CA 1
ATOM 3865 C C . SER B 1 79 ? -19.078 6.672 13.836 1 98.5 79 SER B C 1
ATOM 3867 O O . SER B 1 79 ? -19.438 7.852 13.82 1 98.5 79 SER B O 1
ATOM 3869 N N . GLU B 1 80 ? -19.188 5.898 14.836 1 98.56 80 GLU B N 1
ATOM 3870 C CA . GLU B 1 80 ? -19.734 6.406 16.078 1 98.56 80 GLU B CA 1
ATOM 3871 C C . GLU B 1 80 ? -18.812 7.438 16.719 1 98.56 80 GLU B C 1
ATOM 3873 O O . GLU B 1 80 ? -19.25 8.531 17.094 1 98.56 80 GLU B O 1
ATOM 3878 N N . ALA B 1 81 ? -17.547 7.141 16.828 1 98.69 81 ALA B N 1
ATOM 3879 C CA . ALA B 1 81 ? -16.578 8.008 17.484 1 98.69 81 ALA B CA 1
ATOM 3880 C C . ALA B 1 81 ? -16.469 9.352 16.75 1 98.69 81 ALA B C 1
ATOM 3882 O O . ALA B 1 81 ? -16.375 10.398 17.391 1 98.69 81 ALA B O 1
ATOM 3883 N N . ALA B 1 82 ? -16.516 9.281 15.438 1 98.62 82 ALA B N 1
ATOM 3884 C CA . ALA B 1 82 ? -16.281 10.469 14.617 1 98.62 82 ALA B CA 1
ATOM 3885 C C . ALA B 1 82 ? -17.609 11.172 14.297 1 98.62 82 ALA B C 1
ATOM 3887 O O . ALA B 1 82 ? -17.609 12.227 13.656 1 98.62 82 ALA B O 1
ATOM 3888 N N . LYS B 1 83 ? -18.719 10.555 14.711 1 97.69 83 LYS B N 1
ATOM 3889 C CA . LYS B 1 83 ? -20.047 11.094 14.414 1 97.69 83 LYS B CA 1
ATOM 3890 C C . LYS B 1 83 ? -20.203 11.359 12.922 1 97.69 83 LYS B C 1
ATOM 3892 O O . LYS B 1 83 ? -20.562 12.461 12.516 1 97.69 83 LYS B O 1
ATOM 3897 N N . LEU B 1 84 ? -19.938 10.32 12.148 1 98.12 84 LEU B N 1
ATOM 3898 C CA . LEU B 1 84 ? -20.062 10.461 10.703 1 98.12 84 LEU B CA 1
ATOM 3899 C C . LEU B 1 84 ? -21.516 10.734 10.32 1 98.12 84 LEU B C 1
ATOM 3901 O O . LEU B 1 84 ? -22.438 10.156 10.898 1 98.12 84 LEU B O 1
ATOM 3905 N N . PRO B 1 85 ? -21.719 11.625 9.375 1 96.81 85 PRO B N 1
ATOM 3906 C CA . PRO B 1 85 ? -23.078 12.117 9.086 1 96.81 85 PRO B CA 1
ATOM 3907 C C . PRO B 1 85 ? -23.906 11.117 8.281 1 96.81 85 PRO B C 1
ATOM 3909 O O . PRO B 1 85 ? -25.094 11.336 8.062 1 96.81 85 PRO B O 1
ATOM 3912 N N . SER B 1 86 ? -23.297 10.047 7.824 1 96.38 86 SER B N 1
ATOM 3913 C CA . SER B 1 86 ? -23.984 9.008 7.055 1 96.38 86 SER B CA 1
ATOM 3914 C C . SER B 1 86 ? -23.469 7.621 7.426 1 96.38 86 SER B C 1
ATOM 3916 O O . SER B 1 86 ? -22.516 7.488 8.203 1 96.38 86 SER B O 1
ATOM 3918 N N . LYS B 1 87 ? -24.234 6.633 6.91 1 97 87 LYS B N 1
ATOM 3919 C CA . LYS B 1 87 ? -23.766 5.262 7.062 1 97 87 LYS B CA 1
ATOM 3920 C C . LYS B 1 87 ? -22.719 4.922 6 1 97 87 LYS B C 1
ATOM 3922 O O . LYS B 1 87 ? -22.891 5.258 4.828 1 97 87 LYS B O 1
ATOM 3927 N N . TYR B 1 88 ? -21.656 4.324 6.492 1 97.69 88 TYR B N 1
ATOM 3928 C CA . TYR B 1 88 ? -20.578 3.996 5.582 1 97.69 88 TYR B CA 1
ATOM 3929 C C . TYR B 1 88 ? -20.25 2.506 5.625 1 97.69 88 TYR B C 1
ATOM 3931 O O . TYR B 1 88 ? -20.5 1.844 6.637 1 97.69 88 TYR B O 1
ATOM 3939 N N . SER B 1 89 ? -19.797 1.949 4.523 1 96.88 89 SER B N 1
ATOM 3940 C CA . SER B 1 89 ? -19.078 0.689 4.434 1 96.88 89 SER B CA 1
ATOM 3941 C C . SER B 1 89 ? -17.578 0.929 4.25 1 96.88 89 SER B C 1
ATOM 3943 O O . SER B 1 89 ? -17.156 2.006 3.816 1 96.88 89 SER B O 1
ATOM 3945 N N . GLY B 1 90 ? -16.812 -0.057 4.688 1 96.62 90 GLY B N 1
ATOM 3946 C CA . GLY B 1 90 ? -15.383 0.176 4.633 1 96.62 90 GLY B CA 1
ATOM 3947 C C . GLY B 1 90 ? -14.609 -0.983 4.031 1 96.62 90 GLY B C 1
ATOM 3948 O O . GLY B 1 90 ? -15.039 -2.137 4.129 1 96.62 90 GLY B O 1
ATOM 3949 N N . SER B 1 91 ? -13.531 -0.688 3.338 1 96.19 91 SER B N 1
ATOM 3950 C CA . SER B 1 91 ? -12.484 -1.615 2.926 1 96.19 91 SER B CA 1
ATOM 3951 C C . SER B 1 91 ? -11.117 -1.156 3.418 1 96.19 91 SER B C 1
ATOM 3953 O O . SER B 1 91 ? -10.789 0.033 3.355 1 96.19 91 SER B O 1
ATOM 3955 N N . PHE B 1 92 ? -10.383 -2.062 3.889 1 96.94 92 PHE B N 1
ATOM 3956 C CA . PHE B 1 92 ? -9.133 -1.718 4.551 1 96.94 92 PHE B CA 1
ATOM 3957 C C . PHE B 1 92 ? -7.938 -2.248 3.764 1 96.94 92 PHE B C 1
ATOM 3959 O O . PHE B 1 92 ? -7.953 -3.393 3.303 1 96.94 92 PHE B O 1
ATOM 3966 N N . LEU B 1 93 ? -6.973 -1.362 3.555 1 96.81 93 LEU B N 1
ATOM 3967 C CA . LEU B 1 93 ? -5.809 -1.618 2.711 1 96.81 93 LEU B CA 1
ATOM 3968 C C . LEU B 1 93 ? -4.516 -1.383 3.48 1 96.81 93 LEU B C 1
ATOM 3970 O O . LEU B 1 93 ? -4.484 -1.516 4.707 1 96.81 93 LEU B O 1
ATOM 3974 N N . SER B 1 94 ? -3.387 -0.964 2.701 1 96.56 94 SER B N 1
ATOM 3975 C CA . SER B 1 94 ? -2.107 -0.938 3.402 1 96.56 94 SER B CA 1
ATOM 3976 C C . SER B 1 94 ? -1.439 0.427 3.285 1 96.56 94 SER B C 1
ATOM 3978 O O . SER B 1 94 ? -0.496 0.729 4.02 1 96.56 94 SER B O 1
ATOM 3980 N N . SER B 1 95 ? -1.888 1.26 2.385 1 96.12 95 SER B N 1
ATOM 3981 C CA . SER B 1 95 ? -1.249 2.564 2.242 1 96.12 95 SER B CA 1
ATOM 3982 C C . SER B 1 95 ? -2.27 3.646 1.907 1 96.12 95 SER B C 1
ATOM 3984 O O . SER B 1 95 ? -3.262 3.381 1.226 1 96.12 95 SER B O 1
ATOM 3986 N N . GLY B 1 96 ? -1.972 4.809 2.34 1 96.69 96 GLY B N 1
ATOM 3987 C CA . GLY B 1 96 ? -2.842 5.938 2.039 1 96.69 96 GLY B CA 1
ATOM 3988 C C . GLY B 1 96 ? -2.967 6.211 0.552 1 96.69 96 GLY B C 1
ATOM 3989 O O . GLY B 1 96 ? -4.051 6.539 0.065 1 96.69 96 GLY B O 1
ATOM 3990 N N . SER B 1 97 ? -1.877 6.09 -0.142 1 95.38 97 SER B N 1
ATOM 3991 C CA . SER B 1 97 ? -1.895 6.301 -1.586 1 95.38 97 SER B CA 1
ATOM 3992 C C . SER B 1 97 ? -2.859 5.34 -2.273 1 95.38 97 SER B C 1
ATOM 3994 O O . SER B 1 97 ? -3.604 5.738 -3.172 1 95.38 97 SER B O 1
ATOM 3996 N N . GLU B 1 98 ? -2.889 4.113 -1.873 1 94.75 98 GLU B N 1
ATOM 3997 C CA . GLU B 1 98 ? -3.805 3.133 -2.443 1 94.75 98 GLU B CA 1
ATOM 3998 C C . GLU B 1 98 ? -5.254 3.467 -2.102 1 94.75 98 GLU B C 1
ATOM 4000 O O . GLU B 1 98 ? -6.152 3.285 -2.93 1 94.75 98 GLU B O 1
ATOM 4005 N N . ALA B 1 99 ? -5.414 3.898 -0.884 1 97.12 99 ALA B N 1
ATOM 4006 C CA . ALA B 1 99 ? -6.766 4.238 -0.449 1 97.12 99 ALA B CA 1
ATOM 4007 C C . ALA B 1 99 ? -7.344 5.375 -1.286 1 97.12 99 ALA B C 1
ATOM 4009 O O . ALA B 1 99 ? -8.484 5.305 -1.738 1 97.12 99 ALA B O 1
ATOM 4010 N N . VAL B 1 100 ? -6.535 6.406 -1.51 1 97.62 100 VAL B N 1
ATOM 4011 C CA . VAL B 1 100 ? -6.992 7.543 -2.307 1 97.62 100 VAL B CA 1
ATOM 4012 C C . VAL B 1 100 ? -7.207 7.105 -3.752 1 97.62 100 VAL B C 1
ATOM 4014 O O . VAL B 1 100 ? -8.211 7.473 -4.375 1 97.62 100 VAL B O 1
ATOM 4017 N N . SER B 1 101 ? -6.305 6.352 -4.258 1 96.62 101 SER B N 1
ATOM 4018 C CA . SER B 1 101 ? -6.426 5.859 -5.625 1 96.62 101 SER B CA 1
ATOM 4019 C C . SER B 1 101 ? -7.707 5.051 -5.809 1 96.62 101 SER B C 1
ATOM 4021 O O . SER B 1 101 ? -8.414 5.215 -6.805 1 96.62 101 SER B O 1
ATOM 4023 N N . LEU B 1 102 ? -7.969 4.188 -4.859 1 96.69 102 LEU B N 1
ATOM 4024 C CA . LEU B 1 102 ? -9.18 3.381 -4.934 1 96.69 102 LEU B CA 1
ATOM 4025 C C . LEU B 1 102 ? -10.422 4.258 -4.852 1 96.69 102 LEU B C 1
ATOM 4027 O O . LEU B 1 102 ? -11.391 4.043 -5.59 1 96.69 102 LEU B O 1
ATOM 4031 N N . ALA B 1 103 ? -10.406 5.223 -3.988 1 98.19 103 ALA B N 1
ATOM 4032 C CA . ALA B 1 103 ? -11.547 6.129 -3.859 1 98.19 103 ALA B CA 1
ATOM 4033 C C . ALA B 1 103 ? -11.812 6.867 -5.168 1 98.19 103 ALA B C 1
ATOM 4035 O O . ALA B 1 103 ? -12.961 6.973 -5.605 1 98.19 103 ALA B O 1
ATOM 4036 N N . VAL B 1 104 ? -10.789 7.367 -5.73 1 97.81 104 VAL B N 1
ATOM 4037 C CA . VAL B 1 104 ? -10.898 8.094 -6.992 1 97.81 104 VAL B CA 1
ATOM 4038 C C . VAL B 1 104 ? -11.398 7.16 -8.086 1 97.81 104 VAL B C 1
ATOM 4040 O O . VAL B 1 104 ? -12.305 7.516 -8.852 1 97.81 104 VAL B O 1
ATOM 4043 N N . MET B 1 105 ? -10.852 6 -8.156 1 96.19 105 MET B N 1
ATOM 4044 C CA . MET B 1 105 ? -11.266 5.023 -9.156 1 96.19 105 MET B CA 1
ATOM 4045 C C . MET B 1 105 ? -12.734 4.652 -8.984 1 96.19 105 MET B C 1
ATOM 4047 O O . MET B 1 105 ? -13.477 4.562 -9.961 1 96.19 105 MET B O 1
ATOM 4051 N N . LEU B 1 106 ? -13.133 4.402 -7.762 1 97.38 106 LEU B N 1
ATOM 4052 C CA . LEU B 1 106 ? -14.531 4.078 -7.492 1 97.38 106 LEU B CA 1
ATOM 4053 C C . LEU B 1 106 ? -15.445 5.203 -7.957 1 97.38 106 LEU B C 1
ATOM 4055 O O . LEU B 1 106 ? -16.516 4.945 -8.508 1 97.38 106 LEU B O 1
ATOM 4059 N N . SER B 1 107 ? -15.031 6.461 -7.707 1 98.31 107 SER B N 1
ATOM 4060 C CA . SER B 1 107 ? -15.859 7.582 -8.141 1 98.31 107 SER B CA 1
ATOM 4061 C C . SER B 1 107 ? -16.031 7.59 -9.656 1 98.31 107 SER B C 1
ATOM 4063 O O . SER B 1 107 ? -17.109 7.891 -10.164 1 98.31 107 SER B O 1
ATOM 4065 N N . GLU B 1 108 ? -14.984 7.293 -10.406 1 97.25 108 GLU B N 1
ATOM 4066 C CA . GLU B 1 108 ? -15.07 7.188 -11.859 1 97.25 108 GLU B CA 1
ATOM 4067 C C . GLU B 1 108 ? -16.031 6.082 -12.281 1 97.25 108 GLU B C 1
ATOM 4069 O O . GLU B 1 108 ? -16.891 6.289 -13.141 1 97.25 108 GLU B O 1
ATOM 4074 N N . LEU B 1 109 ? -15.836 4.906 -11.695 1 96.19 109 LEU B N 1
ATOM 4075 C CA . LEU B 1 109 ? -16.609 3.73 -12.086 1 96.19 109 LEU B CA 1
ATOM 4076 C C . LEU B 1 109 ? -18.078 3.912 -11.742 1 96.19 109 LEU B C 1
ATOM 4078 O O . LEU B 1 109 ? -18.953 3.49 -12.5 1 96.19 109 LEU B O 1
ATOM 4082 N N . LEU B 1 110 ? -18.359 4.531 -10.672 1 98 110 LEU B N 1
ATOM 4083 C CA . LEU B 1 110 ? -19.719 4.688 -10.195 1 98 110 LEU B CA 1
ATOM 4084 C C . LEU B 1 110 ? -20.453 5.758 -10.992 1 98 110 LEU B C 1
ATOM 4086 O O . LEU B 1 110 ? -21.672 5.68 -11.172 1 98 110 LEU B O 1
ATOM 4090 N N . THR B 1 111 ? -19.75 6.773 -11.5 1 98.25 111 THR B N 1
ATOM 4091 C CA . THR B 1 111 ? -20.375 7.883 -12.195 1 98.25 111 THR B CA 1
ATOM 4092 C C . THR B 1 111 ? -20.312 7.68 -13.711 1 98.25 111 THR B C 1
ATOM 4094 O O . THR B 1 111 ? -21.078 8.297 -14.453 1 98.25 111 THR B O 1
ATOM 4097 N N . GLY B 1 112 ? -19.312 6.875 -14.117 1 97.1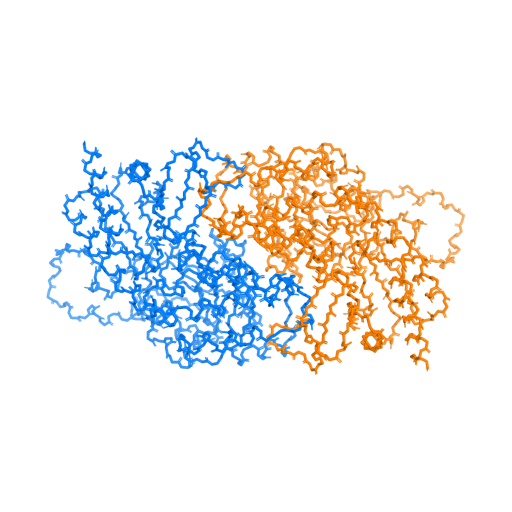9 112 GLY B N 1
ATOM 4098 C CA . GLY B 1 112 ? -19.094 6.699 -15.547 1 97.19 112 GLY B CA 1
ATOM 4099 C C . GLY B 1 112 ? -18.297 7.836 -16.172 1 97.19 112 GLY B C 1
ATOM 4100 O O . GLY B 1 112 ? -18.125 7.879 -17.391 1 97.19 112 GLY B O 1
ATOM 4101 N N . LYS B 1 113 ? -17.891 8.781 -15.367 1 97.25 113 LYS B N 1
ATOM 4102 C CA . LYS B 1 113 ? -17.078 9.922 -15.812 1 97.25 113 LYS B CA 1
ATOM 4103 C C . LYS B 1 113 ? -15.602 9.695 -15.5 1 97.25 113 LYS B C 1
ATOM 4105 O O . LYS B 1 113 ? -15.25 8.852 -14.672 1 97.25 113 LYS B O 1
ATOM 4110 N N . ARG B 1 114 ? -14.727 10.477 -16.141 1 93.75 114 ARG B N 1
ATOM 4111 C CA . ARG B 1 114 ? -13.305 10.188 -15.984 1 93.75 114 ARG B CA 1
ATOM 4112 C C . ARG B 1 114 ? -12.555 11.398 -15.43 1 93.75 114 ARG B C 1
ATOM 4114 O O . ARG B 1 114 ? -11.469 11.258 -14.859 1 93.75 114 ARG B O 1
ATOM 4121 N N . LYS B 1 115 ? -13.055 12.516 -15.609 1 97.44 115 LYS B N 1
ATOM 4122 C CA . LYS B 1 115 ? -12.367 13.719 -15.164 1 97.44 115 LYS B CA 1
ATOM 4123 C C . LYS B 1 115 ? -12.672 14.008 -13.695 1 97.44 115 LYS B C 1
ATOM 4125 O O . LYS B 1 115 ? -13.797 13.812 -13.234 1 97.44 115 LYS B O 1
ATOM 4130 N N . LYS B 1 116 ? -11.711 14.453 -12.977 1 98.44 116 LYS B N 1
ATOM 4131 C CA . LYS B 1 116 ? -11.859 14.836 -11.578 1 98.44 116 LYS B CA 1
ATOM 4132 C C . LYS B 1 116 ? -11.438 16.281 -11.352 1 98.44 116 LYS B C 1
ATOM 4134 O O . LYS B 1 116 ? -10.586 16.797 -12.078 1 98.44 116 LYS B O 1
ATOM 4139 N N . LEU B 1 117 ? -12.086 16.922 -10.453 1 98.38 117 LEU B N 1
ATOM 4140 C CA . LEU B 1 117 ? -11.742 18.266 -10.023 1 98.38 117 LEU B CA 1
ATOM 4141 C C . LEU B 1 117 ? -10.953 18.234 -8.711 1 98.38 117 LEU B C 1
ATOM 4143 O O . LEU B 1 117 ? -11.32 17.516 -7.781 1 98.38 117 LEU B O 1
ATOM 4147 N N . CYS B 1 118 ? -9.844 18.906 -8.68 1 97.56 118 CYS B N 1
ATOM 4148 C CA . CYS B 1 118 ? -9.016 19.047 -7.492 1 97.56 118 CYS B CA 1
ATOM 4149 C C . CYS B 1 118 ? -8.461 20.469 -7.391 1 97.56 118 CYS B C 1
ATOM 4151 O O . CYS B 1 118 ? -8.711 21.297 -8.258 1 97.56 118 CYS B O 1
ATOM 4153 N N . MET B 1 119 ? -7.902 20.812 -6.277 1 96.06 119 MET B N 1
ATOM 4154 C CA . MET B 1 119 ? -7.211 22.078 -6.098 1 96.06 119 MET B CA 1
ATOM 4155 C C . MET B 1 119 ? -5.699 21.891 -6.16 1 96.06 119 MET B C 1
ATOM 4157 O O . MET B 1 119 ? -5.176 20.891 -5.691 1 96.06 119 MET B O 1
ATOM 4161 N N . ASN B 1 120 ? -5 22.844 -6.66 1 93.75 120 ASN B N 1
ATOM 4162 C CA . ASN B 1 120 ? -3.559 22.734 -6.867 1 93.75 120 ASN B CA 1
ATOM 4163 C C . ASN B 1 120 ? -2.816 22.547 -5.547 1 93.75 120 ASN B C 1
ATOM 4165 O O . ASN B 1 120 ? -1.696 22.047 -5.523 1 93.75 120 ASN B O 1
ATOM 4169 N N . ILE B 1 121 ? -3.395 22.859 -4.445 1 93.44 121 ILE B N 1
ATOM 4170 C CA . ILE B 1 121 ? -2.734 22.781 -3.146 1 93.44 121 ILE B CA 1
ATOM 4171 C C . ILE B 1 121 ? -2.912 21.391 -2.549 1 93.44 121 ILE B C 1
ATOM 4173 O O . ILE B 1 121 ? -2.355 21.094 -1.49 1 93.44 121 ILE B O 1
ATOM 4177 N N . THR B 1 122 ? -3.604 20.547 -3.285 1 95.12 122 THR B N 1
ATOM 4178 C CA . THR B 1 122 ? -3.988 19.25 -2.725 1 95.12 122 THR B CA 1
ATOM 4179 C C . THR B 1 122 ? -2.945 18.188 -3.053 1 95.12 122 THR B C 1
ATOM 4181 O O . THR B 1 122 ? -2.566 18.016 -4.215 1 95.12 122 THR B O 1
ATOM 4184 N N . TYR B 1 123 ? -2.443 17.547 -2.016 1 94.31 123 TYR B N 1
ATOM 4185 C CA . TYR B 1 123 ? -1.621 16.344 -2.182 1 94.31 123 TYR B CA 1
ATOM 4186 C C . TYR B 1 123 ? -2.461 15.086 -2.037 1 94.31 123 TYR B C 1
ATOM 4188 O O . TYR B 1 123 ? -3.133 14.891 -1.022 1 94.31 123 TYR B O 1
ATOM 4196 N N . LEU B 1 124 ? -2.393 14.195 -3.027 1 95.5 124 LEU B N 1
ATOM 4197 C CA . LEU B 1 124 ? -3.307 13.055 -3.035 1 95.5 124 LEU B CA 1
ATOM 4198 C C . LEU B 1 124 ? -2.545 11.75 -2.855 1 95.5 124 LEU B C 1
ATOM 4200 O O . LEU B 1 124 ? -3.152 10.68 -2.762 1 95.5 124 LEU B O 1
ATOM 4204 N N . GLY B 1 125 ? -1.241 11.773 -2.768 1 92.88 125 GLY B N 1
ATOM 4205 C CA . GLY B 1 125 ? -0.482 10.547 -2.588 1 92.88 125 GLY B CA 1
ATOM 4206 C C . GLY B 1 125 ? 0.591 10.352 -3.641 1 92.88 125 GLY B C 1
ATOM 4207 O O . GLY B 1 125 ? 0.85 11.25 -4.449 1 92.88 125 GLY B O 1
ATOM 4208 N N . ALA B 1 126 ? 1.176 9.156 -3.617 1 90.38 126 ALA B N 1
ATOM 4209 C CA . ALA B 1 126 ? 2.395 8.945 -4.395 1 90.38 126 ALA B CA 1
ATOM 4210 C C . ALA B 1 126 ? 2.113 8.086 -5.625 1 90.38 126 ALA B C 1
ATOM 4212 O O . ALA B 1 126 ? 2.941 8.008 -6.535 1 90.38 126 ALA B O 1
ATOM 4213 N N . CYS B 1 127 ? 0.967 7.5 -5.711 1 89.5 127 CYS B N 1
ATOM 4214 C CA . CYS B 1 127 ? 0.65 6.688 -6.879 1 89.5 127 CYS B CA 1
ATOM 4215 C C . CYS B 1 127 ? 0.684 7.523 -8.156 1 89.5 127 CYS B C 1
ATOM 4217 O O . CYS B 1 127 ? 0.373 8.719 -8.125 1 89.5 127 CYS B O 1
ATOM 4219 N N . LYS B 1 128 ? 1.009 6.883 -9.156 1 86.94 128 LYS B N 1
ATOM 4220 C CA . LYS B 1 128 ? 1.213 7.562 -10.43 1 86.94 128 LYS B CA 1
ATOM 4221 C C . LYS B 1 128 ? -0.032 8.344 -10.844 1 86.94 128 LYS B C 1
ATOM 4223 O O . LYS B 1 128 ? 0.072 9.438 -11.398 1 86.94 128 LYS B O 1
ATOM 4228 N N . ASP B 1 129 ? -1.122 7.855 -10.562 1 89 129 ASP B N 1
ATOM 4229 C CA . ASP B 1 129 ? -2.361 8.484 -11.016 1 89 129 ASP B CA 1
ATOM 4230 C C . ASP B 1 129 ? -2.717 9.688 -10.141 1 89 129 ASP B C 1
ATOM 4232 O O . ASP B 1 129 ? -3.574 10.492 -10.508 1 89 129 ASP B O 1
ATOM 4236 N N . LEU B 1 130 ? -2.006 9.891 -9.07 1 92.75 130 LEU B N 1
ATOM 4237 C CA . LEU B 1 130 ? -2.369 10.914 -8.094 1 92.75 130 LEU B CA 1
ATOM 4238 C C . LEU B 1 130 ? -1.328 12.023 -8.062 1 92.75 130 LEU B C 1
ATOM 4240 O O . LEU B 1 130 ? -1.621 13.141 -7.629 1 92.75 130 LEU B O 1
ATOM 4244 N N . ARG B 1 131 ? -0.176 11.734 -8.492 1 89.25 131 ARG B N 1
ATOM 4245 C CA . ARG B 1 131 ? 0.982 12.586 -8.242 1 89.25 131 ARG B CA 1
ATOM 4246 C C . ARG B 1 131 ? 0.954 13.82 -9.133 1 89.25 131 ARG B C 1
ATOM 4248 O O . ARG B 1 131 ? 0.505 13.758 -10.281 1 89.25 131 ARG B O 1
ATOM 4255 N N . HIS B 1 132 ? 1.516 14.961 -8.531 1 87.56 132 HIS B N 1
ATOM 4256 C CA . HIS B 1 132 ? 1.719 16.172 -9.312 1 87.56 132 HIS B CA 1
ATOM 4257 C C . HIS B 1 132 ? 2.887 16.016 -10.281 1 87.56 132 HIS B C 1
ATOM 4259 O O . HIS B 1 132 ? 3.879 15.352 -9.961 1 87.56 132 HIS B O 1
ATOM 4265 N N . PRO B 1 133 ? 2.855 16.672 -11.406 1 89.5 133 PRO B N 1
ATOM 4266 C CA . PRO B 1 133 ? 1.657 17.266 -12.008 1 89.5 133 PRO B CA 1
ATOM 4267 C C . PRO B 1 133 ? 0.675 16.203 -12.516 1 89.5 133 PRO B C 1
ATOM 4269 O O . PRO B 1 133 ? 1.087 15.219 -13.133 1 89.5 133 PRO B O 1
ATOM 4272 N N . ARG B 1 134 ? -0.513 16.422 -12.211 1 92.25 134 ARG B N 1
ATOM 4273 C CA . ARG B 1 134 ? -1.527 15.453 -12.602 1 92.25 134 ARG B CA 1
ATOM 4274 C C . ARG B 1 134 ? -1.886 15.594 -14.078 1 92.25 134 ARG B C 1
ATOM 4276 O O . ARG B 1 134 ? -1.741 16.672 -14.656 1 92.25 134 ARG B O 1
ATOM 4283 N N . ASP B 1 135 ? -2.256 14.492 -14.695 1 91.06 135 ASP B N 1
ATOM 4284 C CA . ASP B 1 135 ? -2.604 14.438 -16.109 1 91.06 135 ASP B CA 1
ATOM 4285 C C . ASP B 1 135 ? -3.871 15.234 -16.406 1 91.06 135 ASP B C 1
ATOM 4287 O O . ASP B 1 135 ? -4.965 14.852 -15.984 1 91.06 135 ASP B O 1
ATOM 4291 N N . ASN B 1 136 ? -3.758 16.281 -17.234 1 92.88 136 ASN B N 1
ATOM 4292 C CA . ASN B 1 136 ? -4.859 17.203 -17.484 1 92.88 136 ASN B CA 1
ATOM 4293 C C . ASN B 1 136 ? -5.977 16.547 -18.281 1 92.88 136 ASN B C 1
ATOM 4295 O O . ASN B 1 136 ? -7.07 17.094 -18.406 1 92.88 136 ASN B O 1
ATOM 4299 N N . THR B 1 137 ? -5.688 15.352 -18.828 1 91.56 137 THR B N 1
ATOM 4300 C CA . THR B 1 137 ? -6.738 14.586 -19.484 1 91.56 137 THR B CA 1
ATOM 4301 C C . THR B 1 137 ? -7.785 14.125 -18.484 1 91.56 137 THR B C 1
ATOM 4303 O O . THR B 1 137 ? -8.977 14.039 -18.797 1 91.56 137 THR B O 1
ATOM 4306 N N . TYR B 1 138 ? -7.316 13.961 -17.234 1 94.81 138 TYR B N 1
ATOM 4307 C CA . TYR B 1 138 ? -8.211 13.312 -16.281 1 94.81 138 TYR B CA 1
ATOM 4308 C C . TYR B 1 138 ? -8.445 14.195 -15.07 1 94.81 138 TYR B C 1
ATOM 4310 O O . TYR B 1 138 ? -9.328 13.922 -14.25 1 94.81 138 TYR B O 1
ATOM 4318 N N . TRP B 1 139 ? -7.641 15.281 -14.969 1 97.06 139 TRP B N 1
ATOM 4319 C CA . TRP B 1 139 ? -7.734 16.141 -13.797 1 97.06 139 TRP B CA 1
ATOM 4320 C C . TRP B 1 139 ? -7.828 17.609 -14.195 1 97.06 139 TRP B C 1
ATOM 4322 O O . TRP B 1 139 ? -7.168 18.031 -15.141 1 97.06 139 TRP B O 1
ATOM 4332 N N . ASP B 1 140 ? -8.648 18.344 -13.586 1 96.62 140 ASP B N 1
ATOM 4333 C CA . ASP B 1 140 ? -8.555 19.797 -13.508 1 96.62 140 ASP B CA 1
ATOM 4334 C C . ASP B 1 140 ? -8.062 20.234 -12.125 1 96.62 140 ASP B C 1
ATOM 4336 O O . ASP B 1 140 ? -8.797 20.141 -11.141 1 96.62 140 ASP B O 1
ATOM 4340 N N . ASP B 1 141 ? -6.879 20.656 -12.055 1 95.19 141 ASP B N 1
ATOM 4341 C CA . ASP B 1 141 ? -6.293 21.219 -10.844 1 95.19 141 ASP B CA 1
ATOM 4342 C C . ASP B 1 141 ? -6.484 22.734 -10.789 1 95.19 141 ASP B C 1
ATOM 4344 O O . ASP B 1 141 ? -5.656 23.5 -11.297 1 95.19 141 ASP B O 1
ATOM 4348 N N . LEU B 1 142 ? -7.391 23.125 -10.023 1 94.12 142 LEU B N 1
ATOM 4349 C CA . LEU B 1 142 ? -7.723 24.547 -9.961 1 94.12 142 LEU B CA 1
ATOM 4350 C C . LEU B 1 142 ? -6.676 25.312 -9.164 1 94.12 142 LEU B C 1
ATOM 4352 O O . LEU B 1 142 ? -6.328 24.922 -8.047 1 94.12 142 LEU B O 1
ATOM 4356 N N . ASP B 1 143 ? -6.195 26.328 -9.789 1 93.12 143 ASP B N 1
ATOM 4357 C CA . ASP B 1 143 ? -5.324 27.219 -9.031 1 93.12 143 ASP B CA 1
ATOM 4358 C C . ASP B 1 143 ? -6.125 28.062 -8.047 1 93.12 143 ASP B C 1
ATOM 4360 O O . ASP B 1 143 ? -6.805 29.016 -8.445 1 93.12 143 ASP B O 1
ATOM 4364 N N . VAL B 1 144 ? -5.945 27.75 -6.773 1 91.38 144 VAL B N 1
ATOM 4365 C CA . VAL B 1 144 ? -6.75 28.438 -5.773 1 91.38 144 VAL B CA 1
ATOM 4366 C C . VAL B 1 144 ? -5.852 29.328 -4.914 1 91.38 144 VAL B C 1
ATOM 4368 O O . VAL B 1 144 ? -6.258 29.781 -3.844 1 91.38 144 VAL B O 1
ATOM 4371 N N . THR B 1 145 ? -4.688 29.547 -5.27 1 88.19 145 THR B N 1
ATOM 4372 C CA . THR B 1 145 ? -3.713 30.312 -4.5 1 88.19 145 THR B CA 1
ATOM 4373 C C . THR B 1 145 ? -4.246 31.703 -4.184 1 88.19 145 THR B C 1
ATOM 4375 O O . THR B 1 145 ? -4.078 32.188 -3.064 1 88.19 145 THR B O 1
ATOM 4378 N N . GLY B 1 146 ? -4.875 32.25 -5.109 1 83.5 146 GLY B N 1
ATOM 4379 C CA . GLY B 1 146 ? -5.414 33.594 -4.93 1 83.5 146 GLY B CA 1
ATOM 4380 C C . GLY B 1 146 ? -6.629 33.625 -4.023 1 83.5 146 GLY B C 1
ATOM 4381 O O . GLY B 1 146 ? -7.016 34.719 -3.547 1 83.5 146 GLY B O 1
ATOM 4382 N N . CYS B 1 147 ? -7.234 32.469 -3.754 1 85.62 147 CYS B N 1
ATOM 4383 C CA . CYS B 1 147 ? -8.461 32.406 -2.971 1 85.62 147 CYS B CA 1
ATOM 4384 C C . CYS B 1 147 ? -8.164 32.062 -1.515 1 85.62 147 CYS B C 1
ATOM 4386 O O . CYS B 1 147 ? -9.039 32.188 -0.655 1 85.62 147 CYS B O 1
ATOM 4388 N N . LEU B 1 148 ? -7.047 31.641 -1.173 1 84.44 148 LEU B N 1
ATOM 4389 C CA . LEU B 1 148 ? -6.711 31.141 0.156 1 84.44 148 LEU B CA 1
ATOM 4390 C C . LEU B 1 148 ? -6.914 32.219 1.21 1 84.44 148 LEU B C 1
ATOM 4392 O O . LEU B 1 148 ? -7.203 31.922 2.369 1 84.44 148 LEU B O 1
ATOM 4396 N N . GLY B 1 149 ? -6.82 33.438 0.786 1 76.25 149 GLY B N 1
ATOM 4397 C CA . GLY B 1 149 ? -6.996 34.531 1.728 1 76.25 149 GLY B CA 1
ATOM 4398 C C . GLY B 1 149 ? -8.414 35.094 1.763 1 76.25 149 GLY B C 1
ATOM 4399 O O . GLY B 1 149 ? -8.719 36 2.523 1 76.25 149 GLY B O 1
ATOM 4400 N N . CYS B 1 150 ? -9.32 34.406 0.793 1 66 150 CYS B N 1
ATOM 4401 C CA . CYS B 1 150 ? -10.688 34.906 0.661 1 66 150 CYS B CA 1
ATOM 4402 C C . CYS B 1 150 ? -11.555 34.406 1.82 1 66 150 CYS B C 1
ATOM 4404 O O . CYS B 1 150 ? -11.648 33.219 2.07 1 66 150 CYS B O 1
ATOM 4406 N N . GLY B 1 151 ? -12.062 35.25 2.648 1 53.72 151 GLY B N 1
ATOM 4407 C CA . GLY B 1 151 ? -12.953 34.938 3.76 1 53.72 151 GLY B CA 1
ATOM 4408 C C . GLY B 1 151 ? -12.352 35.281 5.113 1 53.72 151 GLY B C 1
ATOM 4409 O O . GLY B 1 151 ? -13.07 35.406 6.102 1 53.72 151 GLY B O 1
ATOM 4410 N N . GLU B 1 152 ? -11.125 34.594 5.367 1 44.88 152 GLU B N 1
ATOM 4411 C CA . GLU B 1 152 ? -10.656 34.75 6.738 1 44.88 152 GLU B CA 1
ATOM 4412 C C . GLU B 1 152 ? -10.258 36.188 7.023 1 44.88 152 GLU B C 1
ATOM 4414 O O . GLU B 1 152 ? -9.203 36.656 6.578 1 44.88 152 GLU B O 1
ATOM 4419 N N . LEU B 1 153 ? -10.914 37.281 7.043 1 36 153 LEU B N 1
ATOM 4420 C CA . LEU B 1 153 ? -10.461 38.125 8.148 1 36 153 LEU B CA 1
ATOM 4421 C C . LEU B 1 153 ? -9.969 37.281 9.312 1 36 153 LEU B C 1
ATOM 4423 O O . LEU B 1 153 ? -9.617 37.812 10.367 1 36 153 LEU B O 1
ATOM 4427 N N . GLY B 1 154 ? -10.484 36.094 9.625 1 32.22 154 GLY B N 1
ATOM 4428 C CA . GLY B 1 154 ? -10.016 35.594 10.914 1 32.22 154 GLY B CA 1
ATOM 4429 C C . GLY B 1 154 ? -8.508 35.469 10.992 1 32.22 154 GLY B C 1
ATOM 4430 O O . GLY B 1 154 ? -7.789 35.938 10.109 1 32.22 154 GLY B O 1
ATOM 4431 N N . THR B 1 155 ? -7.867 34.156 11.391 1 32.03 155 THR B N 1
ATOM 4432 C CA . THR B 1 155 ? -6.648 33.969 12.164 1 32.03 155 THR B CA 1
ATOM 4433 C C . THR B 1 155 ? -5.414 34.156 11.281 1 32.03 155 THR B C 1
ATOM 4435 O O . THR B 1 155 ? -4.285 33.938 11.734 1 32.03 155 THR B O 1
ATOM 4438 N N . MET B 1 156 ? -5.32 34.062 10.039 1 33.56 156 MET B N 1
ATOM 4439 C CA . MET B 1 156 ? -3.914 34.188 9.672 1 33.56 156 MET B CA 1
ATOM 4440 C C . MET B 1 156 ? -3.443 35.625 9.828 1 33.56 156 MET B C 1
ATOM 4442 O O . MET B 1 156 ? -4.203 36.562 9.578 1 33.56 156 MET B O 1
ATOM 4446 N N . GLY B 1 157 ? -2.316 36 10.547 1 31.36 157 GLY B N 1
ATOM 4447 C CA . GLY B 1 157 ? -1.622 37.219 11 1 31.36 157 GLY B CA 1
ATOM 4448 C C . GLY B 1 157 ? -1.44 38.25 9.914 1 31.36 157 GLY B C 1
ATOM 4449 O O . GLY B 1 157 ? -0.671 39.188 10.07 1 31.36 157 GLY B O 1
ATOM 4450 N N . CYS B 1 158 ? -1.66 38.094 8.633 1 30.55 158 CYS B N 1
ATOM 4451 C CA . CYS B 1 158 ? -1.074 39.25 7.961 1 30.55 158 CYS B CA 1
ATOM 4452 C C . CYS B 1 158 ? -1.829 40.531 8.305 1 30.55 158 CYS B C 1
ATOM 4454 O O . CYS B 1 158 ? -3.031 40.656 8.055 1 30.55 158 CYS B O 1
ATOM 4456 N N . ASN B 1 159 ? -1.415 41.344 9.375 1 29.69 159 ASN B N 1
ATOM 4457 C CA . ASN B 1 159 ? -1.636 42.719 9.781 1 29.69 159 ASN B CA 1
ATOM 4458 C C . ASN B 1 159 ? -1.61 43.656 8.578 1 29.69 159 ASN B C 1
ATOM 4460 O O . ASN B 1 159 ? -1.668 44.875 8.742 1 29.69 159 ASN B O 1
ATOM 4464 N N . LYS B 1 160 ? -0.807 43.531 7.488 1 32.38 160 LYS B N 1
ATOM 4465 C CA . LYS B 1 160 ? -0.626 44.781 6.789 1 32.38 160 LYS B CA 1
ATOM 4466 C C . LYS B 1 160 ? -1.959 45.344 6.285 1 32.38 160 LYS B C 1
ATOM 4468 O O . LYS B 1 160 ? -2.768 44.594 5.727 1 32.38 160 LYS B O 1
ATOM 4473 N N . ARG B 1 161 ? -2.455 46.562 6.742 1 31.7 161 ARG B N 1
ATOM 4474 C CA . ARG B 1 161 ? -3.402 47.656 6.578 1 31.7 161 ARG B CA 1
ATOM 4475 C C . ARG B 1 161 ? -3.492 48.094 5.121 1 31.7 161 ARG B C 1
ATOM 4477 O O . ARG B 1 161 ? -2.76 49 4.688 1 31.7 161 ARG B O 1
ATOM 4484 N N . SER B 1 162 ? -3.375 47.438 4.016 1 30.56 162 SER B N 1
ATOM 4485 C CA . SER B 1 162 ? -3.719 48.375 2.945 1 30.56 162 SER B CA 1
ATOM 4486 C C . SER B 1 162 ? -5.074 49 3.189 1 30.56 162 SER B C 1
ATOM 4488 O O . SER B 1 162 ? -6.016 48.344 3.633 1 30.56 162 SER B O 1
ATOM 4490 N N . GLU B 1 163 ? -5.195 50.281 3.461 1 28.52 163 GLU B N 1
ATOM 4491 C CA . GLU B 1 163 ? -6.203 51.344 3.471 1 28.52 163 GLU B CA 1
ATOM 4492 C C . GLU B 1 163 ? -7.191 51.188 2.322 1 28.52 163 GLU B C 1
ATOM 4494 O O . GLU B 1 163 ? -6.957 51.656 1.216 1 28.52 163 GLU B O 1
ATOM 4499 N N . ILE B 1 164 ? -7.621 50.031 1.814 1 29.47 164 ILE B N 1
ATOM 4500 C CA . ILE B 1 164 ? -8.711 50.25 0.878 1 29.47 164 ILE B CA 1
ATOM 4501 C C . ILE B 1 164 ? -9.75 51.188 1.527 1 29.47 164 ILE B C 1
ATOM 4503 O O . ILE B 1 164 ? -10.133 50.969 2.682 1 29.47 164 ILE B O 1
ATOM 4507 N N . ASN B 1 165 ? -10.039 52.344 1.046 1 28.91 165 ASN B N 1
ATOM 4508 C CA . ASN B 1 165 ? -11.086 53.312 1.316 1 28.91 165 ASN B CA 1
ATOM 4509 C C . ASN B 1 165 ? -12.391 52.656 1.721 1 28.91 165 ASN B C 1
ATOM 4511 O O . ASN B 1 165 ? -12.555 51.438 1.531 1 28.91 165 ASN B O 1
ATOM 4515 N N . GLY B 1 166 ? -13.602 53.312 1.641 1 29.8 166 GLY B N 1
ATOM 4516 C CA . GLY B 1 166 ? -14.93 53.344 2.238 1 29.8 166 GLY B CA 1
ATOM 4517 C C . GLY B 1 166 ? -15.656 52.031 2.141 1 29.8 166 GLY B C 1
ATOM 4518 O O . GLY B 1 166 ? -16.203 51.531 3.133 1 29.8 166 GLY B O 1
ATOM 4519 N N . ASN B 1 167 ? -16.359 51.781 0.884 1 30.53 167 ASN B N 1
ATOM 4520 C CA . ASN B 1 167 ? -17.516 50.906 0.809 1 30.53 167 ASN B CA 1
ATOM 4521 C C . ASN B 1 167 ? -17.125 49.438 1.074 1 30.53 167 ASN B C 1
ATOM 4523 O O . ASN B 1 167 ? -16.703 48.719 0.159 1 30.53 167 ASN B O 1
ATOM 4527 N N . THR B 1 168 ? -16.422 49.031 2.051 1 34.41 168 THR B N 1
ATOM 4528 C CA . THR B 1 168 ? -15.844 47.875 2.691 1 34.41 168 THR B CA 1
ATOM 4529 C C . THR B 1 168 ? -16.906 46.781 2.879 1 34.41 168 THR B C 1
ATOM 4531 O O . THR B 1 168 ? -16.609 45.719 3.424 1 34.41 168 THR B O 1
ATOM 4534 N N . LYS B 1 169 ? -18.156 47.125 2.992 1 36 169 LYS B N 1
ATOM 4535 C CA . LYS B 1 169 ? -19.266 46.219 3.334 1 36 169 LYS B CA 1
ATOM 4536 C C . LYS B 1 169 ? -19.406 45.094 2.314 1 36 169 LYS B C 1
ATOM 4538 O O . LYS B 1 169 ? -20 44.062 2.605 1 36 169 LYS B O 1
ATOM 4543 N N . ASP B 1 170 ? -19.375 45.375 1.038 1 33.75 170 ASP B N 1
ATOM 4544 C CA . ASP B 1 170 ? -19.781 44.469 -0.016 1 33.75 170 ASP B CA 1
ATOM 4545 C C . ASP B 1 170 ? -18.734 43.375 -0.227 1 33.75 170 ASP B C 1
ATOM 4547 O O . ASP B 1 170 ? -18.797 42.625 -1.207 1 33.75 170 ASP B O 1
ATOM 4551 N N . THR B 1 171 ? -17.594 43.406 0.298 1 38.16 171 THR B N 1
ATOM 4552 C CA . THR B 1 171 ? -16.516 42.438 0.112 1 38.16 171 THR B CA 1
ATOM 4553 C C . THR B 1 171 ? -16.859 41.125 0.792 1 38.16 171 THR B C 1
ATOM 4555 O O . THR B 1 171 ? -16.266 40.094 0.494 1 38.16 171 THR B O 1
ATOM 4558 N N . ASN B 1 172 ? -17.5 41.125 1.901 1 40.12 172 ASN B N 1
ATOM 4559 C CA . ASN B 1 172 ? -17.859 39.969 2.678 1 40.12 172 ASN B CA 1
ATOM 4560 C C . ASN B 1 172 ? -18.734 39 1.867 1 40.12 172 ASN B C 1
ATOM 4562 O O . ASN B 1 172 ? -18.781 37.812 2.15 1 40.12 172 ASN B O 1
ATOM 4566 N N . GLU B 1 173 ? -19.719 39.562 1.114 1 42 173 GLU B N 1
ATOM 4567 C CA . GLU B 1 173 ? -20.688 38.719 0.425 1 42 173 GLU B CA 1
ATOM 4568 C C . GLU B 1 173 ? -20.156 38.25 -0.916 1 42 173 GLU B C 1
ATOM 4570 O O . GLU B 1 173 ? -20.922 37.812 -1.787 1 42 173 GLU B O 1
ATOM 4575 N N . ARG B 1 174 ? -18.938 38.625 -1.258 1 48.59 174 ARG B N 1
ATOM 4576 C CA . ARG B 1 174 ? -18.531 38.094 -2.555 1 48.59 174 ARG B CA 1
ATOM 4577 C C . ARG B 1 174 ? -18.422 36.562 -2.52 1 48.59 174 ARG B C 1
ATOM 4579 O O . ARG B 1 174 ? -17.625 36.031 -1.761 1 48.59 174 ARG B O 1
ATOM 4586 N N . ASN B 1 175 ? -19.594 35.906 -2.824 1 62.53 175 ASN B N 1
ATOM 4587 C CA . ASN B 1 175 ? -19.688 34.438 -2.957 1 62.53 175 ASN B CA 1
ATOM 4588 C C . ASN B 1 175 ? -19.016 33.969 -4.23 1 62.53 175 ASN B C 1
ATOM 4590 O O . ASN B 1 175 ? -18.766 34.75 -5.152 1 62.53 175 ASN B O 1
ATOM 4594 N N . CYS B 1 176 ? -18.25 32.906 -4.094 1 69.75 176 CYS B N 1
ATOM 4595 C CA . CYS B 1 176 ? -17.5 32.281 -5.18 1 69.75 176 CYS B CA 1
ATOM 4596 C C . CYS B 1 176 ? -18.281 32.312 -6.484 1 69.75 176 CYS B C 1
ATOM 4598 O O . CYS B 1 176 ? -17.703 32.531 -7.555 1 69.75 176 CYS B O 1
ATOM 4600 N N . ALA B 1 177 ? -19.547 32.344 -6.301 1 66.44 177 ALA B N 1
ATOM 4601 C CA . ALA B 1 177 ? -20.375 32.375 -7.5 1 66.44 177 ALA B CA 1
ATOM 4602 C C . ALA B 1 177 ? -20.312 33.75 -8.1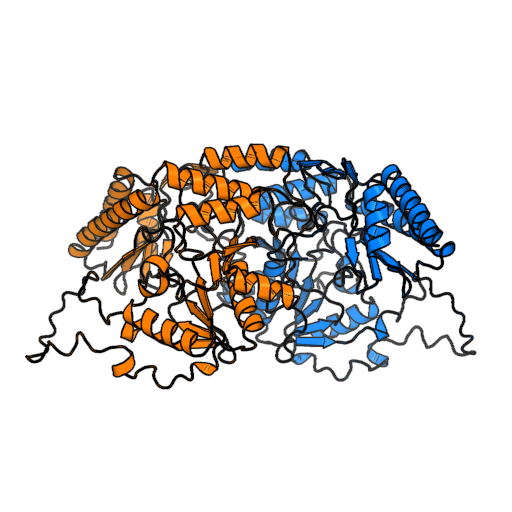72 1 66.44 177 ALA B C 1
ATOM 4604 O O . ALA B 1 177 ? -20.281 33.844 -9.398 1 66.44 177 ALA B O 1
ATOM 4605 N N . THR B 1 178 ? -20.266 34.656 -7.324 1 67.19 178 THR B N 1
ATOM 4606 C CA . THR B 1 178 ? -20.312 36.031 -7.848 1 67.19 178 THR B CA 1
ATOM 4607 C C . THR B 1 178 ? -18.938 36.469 -8.344 1 67.19 178 THR B C 1
ATOM 4609 O O . THR B 1 178 ? -18.828 37.219 -9.305 1 67.19 178 THR B O 1
ATOM 4612 N N . CYS B 1 179 ? -17.938 35.906 -7.664 1 73.44 179 CYS B N 1
ATOM 4613 C CA . CYS B 1 179 ? -16.578 36.25 -8.094 1 73.44 179 CYS B CA 1
ATOM 4614 C C . CYS B 1 179 ? -16.312 35.719 -9.492 1 73.44 179 CYS B C 1
ATOM 4616 O O . CYS B 1 179 ? -15.516 36.281 -10.242 1 73.44 179 CYS B O 1
ATOM 4618 N N . GLY B 1 180 ? -16.969 34.75 -9.93 1 72.19 180 GLY B N 1
ATOM 4619 C CA . GLY B 1 180 ? -16.984 34.219 -11.273 1 72.19 180 GLY B CA 1
ATOM 4620 C C . GLY B 1 180 ? -15.68 33.531 -11.664 1 72.19 180 GLY B C 1
ATOM 4621 O O . GLY B 1 180 ? -15.523 33.094 -12.797 1 72.19 180 GLY B O 1
ATOM 4622 N N . ARG B 1 181 ? -14.797 33.469 -10.797 1 80.31 181 ARG B N 1
ATOM 4623 C CA . ARG B 1 181 ? -13.461 32.969 -11.117 1 80.31 181 ARG B CA 1
ATOM 4624 C C . ARG B 1 181 ? -13.523 31.531 -11.664 1 80.31 181 ARG B C 1
ATOM 4626 O O . ARG B 1 181 ? -12.758 31.172 -12.562 1 80.31 181 ARG B O 1
ATOM 4633 N N . TYR B 1 182 ? -14.469 30.797 -11.172 1 85 182 TYR B N 1
ATOM 4634 C CA . TYR B 1 182 ? -14.492 29.391 -11.547 1 85 182 TYR B CA 1
ATOM 4635 C C . TYR B 1 182 ? -15.781 29.047 -12.289 1 85 182 TYR B C 1
ATOM 4637 O O . TYR B 1 182 ? -16.109 27.875 -12.453 1 85 182 TYR B O 1
ATOM 4645 N N . ASN B 1 183 ? -16.484 30.047 -12.805 1 82.38 183 ASN B N 1
ATOM 4646 C CA . ASN B 1 183 ? -17.734 29.844 -13.516 1 82.38 183 ASN B CA 1
ATOM 4647 C C . ASN B 1 183 ? -17.531 29.203 -14.875 1 82.38 183 ASN B C 1
ATOM 4649 O O . ASN B 1 183 ? -18.469 28.688 -15.477 1 82.38 183 ASN B O 1
ATOM 4653 N N . HIS B 1 184 ? -16.344 29.219 -15.344 1 86.62 184 HIS B N 1
ATOM 4654 C CA . HIS B 1 184 ? -16.047 28.656 -16.656 1 86.62 184 HIS B CA 1
ATOM 4655 C C . HIS B 1 184 ? -16 27.141 -16.609 1 86.62 184 HIS B C 1
ATOM 4657 O O . HIS B 1 184 ? -16.031 26.484 -17.656 1 86.62 184 HIS B O 1
ATOM 4663 N N . LEU B 1 185 ? -16.016 26.625 -15.484 1 91.69 185 LEU B N 1
ATOM 4664 C CA . LEU B 1 185 ? -15.875 25.188 -15.344 1 91.69 185 LEU B CA 1
ATOM 4665 C C . LEU B 1 185 ? -17.156 24.469 -15.75 1 91.69 185 LEU B C 1
ATOM 4667 O O . LEU B 1 185 ? -18.266 24.953 -15.445 1 91.69 185 LEU B O 1
ATOM 4671 N N . ASN B 1 186 ? -17.047 23.453 -16.5 1 95.75 186 ASN B N 1
ATOM 4672 C CA . ASN B 1 186 ? -18.156 22.547 -16.766 1 95.75 186 ASN B CA 1
ATOM 4673 C C . ASN B 1 186 ? -18.219 21.438 -15.734 1 95.75 186 ASN B C 1
ATOM 4675 O O . ASN B 1 186 ? -17.672 20.359 -15.938 1 95.75 186 ASN B O 1
ATOM 4679 N N . PHE B 1 187 ? -19.047 21.656 -14.836 1 96.81 187 PHE B N 1
ATOM 4680 C CA . PHE B 1 187 ? -19.078 20.766 -13.672 1 96.81 187 PHE B CA 1
ATOM 4681 C C . PHE B 1 187 ? -19.672 19.406 -14.047 1 96.81 187 PHE B C 1
ATOM 4683 O O . PHE B 1 187 ? -19.484 18.422 -13.32 1 96.81 187 PHE B O 1
ATOM 4690 N N . SER B 1 188 ? -20.375 19.281 -15.117 1 97.44 188 SER B N 1
ATOM 4691 C CA . SER B 1 188 ? -21.047 18.047 -15.508 1 97.44 188 SER B CA 1
ATOM 4692 C C . SER B 1 188 ? -20.031 16.984 -15.938 1 97.44 188 SER B C 1
ATOM 4694 O O . SER B 1 188 ? -20.359 15.797 -16.031 1 97.44 188 SER B O 1
ATOM 4696 N N . GLN B 1 189 ? -18.828 17.344 -16.141 1 97.88 189 GLN B N 1
ATOM 4697 C CA . GLN B 1 189 ? -17.828 16.406 -16.656 1 97.88 189 GLN B CA 1
ATOM 4698 C C . GLN B 1 189 ? -17.125 15.68 -15.516 1 97.88 189 GLN B C 1
ATOM 4700 O O . GLN B 1 189 ? -16.438 14.688 -15.742 1 97.88 189 GLN B O 1
ATOM 4705 N N . TYR B 1 190 ? -17.297 16.156 -14.32 1 98.56 190 TYR B N 1
ATOM 4706 C CA . TYR B 1 190 ? -16.469 15.656 -13.242 1 98.56 190 TYR B CA 1
ATOM 4707 C C . TYR B 1 190 ? -17.094 14.43 -12.586 1 98.56 190 TYR B C 1
ATOM 4709 O O . TYR B 1 190 ? -18.266 14.461 -12.203 1 98.56 190 TYR B O 1
ATOM 4717 N N . ALA B 1 191 ? -16.234 13.422 -12.438 1 98.69 191 ALA B N 1
ATOM 4718 C CA . ALA B 1 191 ? -16.609 12.258 -11.641 1 98.69 191 ALA B CA 1
ATOM 4719 C C . ALA B 1 191 ? -16.688 12.609 -10.156 1 98.69 191 ALA B C 1
ATOM 4721 O O . ALA B 1 191 ? -17.516 12.07 -9.422 1 98.69 191 ALA B O 1
ATOM 4722 N N . SER B 1 192 ? -15.758 13.523 -9.781 1 98.81 192 SER B N 1
ATOM 4723 C CA . SER B 1 192 ? -15.68 13.844 -8.359 1 98.81 192 SER B CA 1
ATOM 4724 C C . SER B 1 192 ? -14.906 15.133 -8.125 1 98.81 192 SER B C 1
ATOM 4726 O O . SER B 1 192 ? -14.156 15.578 -8.992 1 98.81 192 SER B O 1
ATOM 4728 N N . PHE B 1 193 ? -15.219 15.812 -7.062 1 98.62 193 PHE B N 1
ATOM 4729 C CA . PHE B 1 193 ? -14.344 16.781 -6.41 1 98.62 193 PHE B CA 1
ATOM 4730 C C . PHE B 1 193 ? -13.5 16.109 -5.336 1 98.62 193 PHE B C 1
ATOM 4732 O O . PHE B 1 193 ? -14.031 15.594 -4.352 1 98.62 193 PHE B O 1
ATOM 4739 N N . VAL B 1 194 ? -12.156 15.984 -5.547 1 98.5 194 VAL B N 1
ATOM 4740 C CA . VAL B 1 194 ? -11.219 15.312 -4.664 1 98.5 194 VAL B CA 1
ATOM 4741 C C . VAL B 1 194 ? -10.352 16.344 -3.945 1 98.5 194 VAL B C 1
ATOM 4743 O O . VAL B 1 194 ? -9.633 17.109 -4.586 1 98.5 194 VAL B O 1
ATOM 4746 N N . PHE B 1 195 ? -10.398 16.344 -2.604 1 93.56 195 PHE B N 1
ATOM 4747 C CA . PHE B 1 195 ? -9.531 17.344 -1.968 1 93.56 195 PHE B CA 1
ATOM 4748 C C . PHE B 1 195 ? -9.086 16.859 -0.592 1 93.56 195 PHE B C 1
ATOM 4750 O O . PHE B 1 195 ? -9.602 15.867 -0.074 1 93.56 195 PHE B O 1
ATOM 4757 N N . GLU B 1 196 ? -8.102 17.5 -0.053 1 95.44 196 GLU B N 1
ATOM 4758 C CA . GLU B 1 196 ? -7.578 17.359 1.302 1 95.44 196 GLU B CA 1
ATOM 4759 C C . GLU B 1 196 ? -8.016 18.531 2.18 1 95.44 196 GLU B C 1
ATOM 4761 O O . GLU B 1 196 ? -7.883 19.688 1.789 1 95.44 196 GLU B O 1
ATOM 4766 N N . PRO B 1 197 ? -8.477 18.266 3.348 1 94.44 197 PRO B N 1
ATOM 4767 C CA . PRO B 1 197 ? -8.93 19.344 4.223 1 94.44 197 PRO B CA 1
ATOM 4768 C C . PRO B 1 197 ? -7.785 20.047 4.953 1 94.44 197 PRO B C 1
ATOM 4770 O O . PRO B 1 197 ? -7.809 20.156 6.184 1 94.44 197 PRO B O 1
ATOM 4773 N N . GLY B 1 198 ? -6.727 20.531 4.223 1 89.62 198 GLY B N 1
ATOM 4774 C CA . GLY B 1 198 ? -5.859 21.5 4.871 1 89.62 198 GLY B CA 1
ATOM 4775 C C . GLY B 1 198 ? -4.422 21.031 5 1 89.62 198 GLY B C 1
ATOM 4776 O O . GLY B 1 198 ? -3.551 21.797 5.43 1 89.62 198 GLY B O 1
ATOM 4777 N N . ASN B 1 199 ? -3.939 19.812 4.676 1 88.06 199 ASN B N 1
ATOM 4778 C CA . ASN B 1 199 ? -2.547 19.391 4.785 1 88.06 199 ASN B CA 1
ATOM 4779 C C . ASN B 1 199 ? -1.68 20.062 3.715 1 88.06 199 ASN B C 1
ATOM 4781 O O . ASN B 1 199 ? -0.691 20.719 4.035 1 88.06 199 ASN B O 1
ATOM 4785 N N . SER B 1 200 ? -2.1 19.953 2.463 1 86.69 200 SER B N 1
ATOM 4786 C CA . SER B 1 200 ? -1.453 20.578 1.314 1 86.69 200 SER B CA 1
ATOM 4787 C C . SER B 1 200 ? 0.035 20.25 1.27 1 86.69 200 SER B C 1
ATOM 4789 O O . SER B 1 200 ? 0.874 21.141 1.194 1 86.69 200 SER B O 1
ATOM 4791 N N . GLY B 1 201 ? 0.331 18.984 1.412 1 83.06 201 GLY B N 1
ATOM 4792 C CA . GLY B 1 201 ? 1.707 18.516 1.296 1 83.06 201 GLY B CA 1
ATOM 4793 C C . GLY B 1 201 ? 2.59 19 2.434 1 83.06 201 GLY B C 1
ATOM 4794 O O . GLY B 1 201 ? 3.807 19.125 2.273 1 83.06 201 GLY B O 1
ATOM 4795 N N . GLY B 1 202 ? 2 19.406 3.521 1 89.19 202 GLY B N 1
ATOM 4796 C CA . GLY B 1 202 ? 2.775 19.828 4.68 1 89.19 202 GLY B CA 1
ATOM 4797 C C . GLY B 1 202 ? 2.811 21.328 4.859 1 89.19 202 GLY B C 1
ATOM 4798 O O . GLY B 1 202 ? 3.326 21.828 5.863 1 89.19 202 GLY B O 1
ATOM 4799 N N . LEU B 1 203 ? 2.166 22.062 3.998 1 92 203 LEU B N 1
ATOM 4800 C CA . LEU B 1 203 ? 2.18 23.516 4.078 1 92 203 LEU B CA 1
ATOM 4801 C C . LEU B 1 203 ? 1.01 24.031 4.914 1 92 203 LEU B C 1
ATOM 4803 O O . LEU B 1 203 ? 0.985 25.188 5.309 1 92 203 LEU B O 1
ATOM 4807 N N . VAL B 1 204 ? 0.12 23.203 5.148 1 94.75 204 VAL B N 1
ATOM 4808 C CA . VAL B 1 204 ? -1.072 23.5 5.938 1 94.75 204 VAL B CA 1
ATOM 4809 C C . VAL B 1 204 ? -1.813 24.688 5.336 1 94.75 204 VAL B C 1
ATOM 4811 O O . VAL B 1 204 ? -2.094 25.672 6.035 1 94.75 204 VAL B O 1
ATOM 4814 N N . LEU B 1 205 ? -2.045 24.578 4.062 1 92.12 205 LEU B N 1
ATOM 4815 C CA . LEU B 1 205 ? -2.922 25.516 3.387 1 92.12 205 LEU B CA 1
ATOM 4816 C C . LEU B 1 205 ? -4.371 25.047 3.426 1 92.12 205 LEU B C 1
ATOM 4818 O O . LEU B 1 205 ? -4.715 24.047 2.803 1 92.12 205 LEU B O 1
ATOM 4822 N N . THR B 1 206 ? -5.188 25.688 4.172 1 89.56 206 THR B N 1
ATOM 4823 C CA . THR B 1 206 ? -6.574 25.266 4.352 1 89.56 206 THR B CA 1
ATOM 4824 C C . THR B 1 206 ?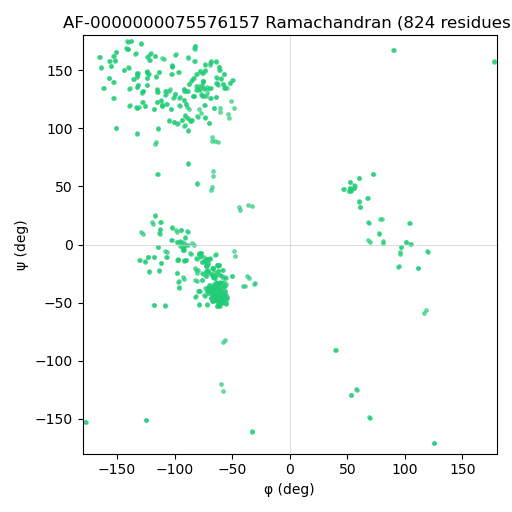 -7.473 25.922 3.305 1 89.56 206 THR B C 1
ATOM 4826 O O . THR B 1 206 ? -7.547 27.141 3.215 1 89.56 206 THR B O 1
ATOM 4829 N N . PRO B 1 207 ? -8.125 25.109 2.539 1 90.5 207 PRO B N 1
ATOM 4830 C CA . PRO B 1 207 ? -9.07 25.719 1.598 1 90.5 207 PRO B CA 1
ATOM 4831 C C . PRO B 1 207 ? -10.203 26.453 2.297 1 90.5 207 PRO B C 1
ATOM 4833 O O . PRO B 1 207 ? -10.789 25.938 3.254 1 90.5 207 PRO B O 1
ATOM 4836 N N . PRO B 1 208 ? -10.539 27.625 1.77 1 90.25 208 PRO B N 1
ATOM 4837 C CA . PRO B 1 208 ? -11.617 28.375 2.416 1 90.25 208 PRO B CA 1
ATOM 4838 C C . PRO B 1 208 ? -12.961 27.641 2.35 1 90.25 208 PRO B C 1
ATOM 4840 O O . PRO B 1 208 ? -13.281 27.031 1.33 1 90.25 208 PRO B O 1
ATOM 4843 N N . ALA B 1 209 ? -13.719 27.797 3.428 1 92.12 209 ALA B N 1
ATOM 4844 C CA . ALA B 1 209 ? -14.992 27.094 3.545 1 92.12 209 ALA B CA 1
ATOM 4845 C C . ALA B 1 209 ? -15.938 27.469 2.402 1 92.12 209 ALA B C 1
ATOM 4847 O O . ALA B 1 209 ? -16.625 26.609 1.846 1 92.12 209 ALA B O 1
ATOM 4848 N N . LYS B 1 210 ? -15.977 28.734 2.047 1 90.44 210 LYS B N 1
ATOM 4849 C CA . LYS B 1 210 ? -16.875 29.203 0.99 1 90.44 210 LYS B CA 1
ATOM 4850 C C . LYS B 1 210 ? -16.516 28.578 -0.354 1 90.44 210 LYS B C 1
ATOM 4852 O O . LYS B 1 210 ? -17.391 28.25 -1.145 1 90.44 210 LYS B O 1
ATOM 4857 N N . LEU B 1 211 ? -15.234 28.469 -0.573 1 92 211 LEU B N 1
ATOM 4858 C CA . LEU B 1 211 ? -14.773 27.891 -1.825 1 92 211 LEU B CA 1
ATOM 4859 C C . LEU B 1 211 ? -15.117 26.406 -1.891 1 92 211 LEU B C 1
ATOM 4861 O O . LEU B 1 211 ? -15.609 25.922 -2.912 1 92 211 LEU B O 1
ATOM 4865 N N . VAL B 1 212 ? -14.852 25.672 -0.82 1 94.75 212 VAL B N 1
ATOM 4866 C CA . VAL B 1 212 ? -15.141 24.25 -0.757 1 94.75 212 VAL B CA 1
ATOM 4867 C C . VAL B 1 212 ? -16.641 24.016 -0.93 1 94.75 212 VAL B C 1
ATOM 4869 O O . VAL B 1 212 ? -17.062 23.125 -1.668 1 94.75 212 VAL B O 1
ATOM 4872 N N . THR B 1 213 ? -17.422 24.891 -0.252 1 94 213 THR B N 1
ATOM 4873 C CA . THR B 1 213 ? -18.875 24.797 -0.369 1 94 213 THR B CA 1
ATOM 4874 C C . THR B 1 213 ? -19.312 24.984 -1.818 1 94 213 THR B C 1
ATOM 4876 O O . THR B 1 213 ? -20.141 24.219 -2.326 1 94 213 THR B O 1
ATOM 4879 N N . PHE B 1 214 ? -18.734 25.953 -2.445 1 93.06 214 PHE B N 1
ATOM 4880 C CA . PHE B 1 214 ? -19.078 26.266 -3.828 1 93.06 214 PHE B CA 1
ATOM 4881 C C . PHE B 1 214 ? -18.719 25.094 -4.746 1 93.06 214 PHE B C 1
ATOM 4883 O O . PHE B 1 214 ? -19.578 24.609 -5.492 1 93.06 214 PHE B O 1
ATOM 4890 N N . LEU B 1 215 ? -17.5 24.609 -4.711 1 95.88 215 LEU B N 1
ATOM 4891 C CA . LEU B 1 215 ? -17.031 23.562 -5.598 1 95.88 215 LEU B CA 1
ATOM 4892 C C . LEU B 1 215 ? -17.75 22.25 -5.324 1 95.88 215 LEU B C 1
ATOM 4894 O O . LEU B 1 215 ? -18.219 21.578 -6.254 1 95.88 215 LEU B O 1
ATOM 4898 N N . ALA B 1 216 ? -17.859 21.875 -4.062 1 97 216 ALA B N 1
ATOM 4899 C CA . ALA B 1 216 ? -18.531 20.641 -3.672 1 97 216 ALA B CA 1
ATOM 4900 C C . ALA B 1 216 ? -20 20.672 -4.082 1 97 216 ALA B C 1
ATOM 4902 O O . ALA B 1 216 ? -20.531 19.688 -4.605 1 97 216 ALA B O 1
ATOM 4903 N N . GLY B 1 217 ? -20.625 21.797 -3.785 1 96 217 GLY B N 1
ATOM 4904 C CA . GLY B 1 217 ? -22.031 21.938 -4.145 1 96 217 GLY B CA 1
ATOM 4905 C C . GLY B 1 217 ? -22.281 21.812 -5.637 1 96 217 GLY B C 1
ATOM 4906 O O . GLY B 1 217 ? -23.219 21.125 -6.059 1 96 217 GLY B O 1
ATOM 4907 N N . LYS B 1 218 ? -21.469 22.469 -6.438 1 96.31 218 LYS B N 1
ATOM 4908 C CA . LYS B 1 218 ? -21.625 22.453 -7.891 1 96.31 218 LYS B CA 1
ATOM 4909 C C . LYS B 1 218 ? -21.359 21.062 -8.453 1 96.31 218 LYS B C 1
ATOM 4911 O O . LYS B 1 218 ? -22.094 20.609 -9.336 1 96.31 218 LYS B O 1
ATOM 4916 N N . VAL B 1 219 ? -20.344 20.375 -7.977 1 97.75 219 VAL B N 1
ATOM 4917 C CA . VAL B 1 219 ? -20.016 19.047 -8.453 1 97.75 219 VAL B CA 1
ATOM 4918 C C . VAL B 1 219 ? -21.141 18.078 -8.109 1 97.75 219 VAL B C 1
ATOM 4920 O O . VAL B 1 219 ? -21.578 17.297 -8.961 1 97.75 219 VAL B O 1
ATOM 4923 N N . ARG B 1 220 ? -21.625 18.156 -6.914 1 97.06 220 ARG B N 1
ATOM 4924 C CA . ARG B 1 220 ? -22.703 17.266 -6.48 1 97.06 220 ARG B CA 1
ATOM 4925 C C . ARG B 1 220 ? -23.969 17.531 -7.289 1 97.06 220 ARG B C 1
ATOM 4927 O O . ARG B 1 220 ? -24.641 16.578 -7.734 1 97.06 220 ARG B O 1
ATOM 4934 N N . ALA B 1 221 ? -24.312 18.781 -7.445 1 96.31 221 ALA B N 1
ATOM 4935 C CA . ALA B 1 221 ? -25.516 19.141 -8.203 1 96.31 221 ALA B CA 1
ATOM 4936 C C . ALA B 1 221 ? -25.438 18.609 -9.633 1 96.31 221 ALA B C 1
ATOM 4938 O O . ALA B 1 221 ? -26.469 18.297 -10.234 1 96.31 221 ALA B O 1
ATOM 4939 N N . ALA B 1 222 ? -24.25 18.453 -10.133 1 97.56 222 ALA B N 1
ATOM 4940 C CA . ALA B 1 222 ? -24.062 18.016 -11.508 1 97.56 222 ALA B CA 1
ATOM 4941 C C . ALA B 1 222 ? -23.906 16.484 -11.586 1 97.56 222 ALA B C 1
ATOM 4943 O O . ALA B 1 222 ? -23.641 15.938 -12.656 1 97.56 222 ALA B O 1
ATOM 4944 N N . GLY B 1 223 ? -24 15.797 -10.477 1 97.75 223 GLY B N 1
ATOM 4945 C CA . GLY B 1 223 ? -24 14.344 -10.477 1 97.75 223 GLY B CA 1
ATOM 4946 C C . GLY B 1 223 ? -22.656 13.742 -10.094 1 97.75 223 GLY B C 1
ATOM 4947 O O . GLY B 1 223 ? -22.484 12.523 -10.125 1 97.75 223 GLY B O 1
ATOM 4948 N N . GLY B 1 224 ? -21.672 14.57 -9.773 1 98.56 224 GLY B N 1
ATOM 4949 C CA . GLY B 1 224 ? -20.391 14.086 -9.312 1 98.56 224 GLY B CA 1
ATOM 4950 C C . GLY B 1 224 ? -20.375 13.742 -7.832 1 98.56 224 GLY B C 1
ATOM 4951 O O . GLY B 1 224 ? -21.344 14 -7.121 1 98.56 224 GLY B O 1
ATOM 4952 N N . LEU B 1 225 ? -19.281 13.117 -7.41 1 98.81 225 LEU B N 1
ATOM 4953 C CA . LEU B 1 225 ? -19.172 12.656 -6.031 1 98.81 225 LEU B CA 1
ATOM 4954 C C . LEU B 1 225 ? -18.141 13.477 -5.27 1 98.81 225 LEU B C 1
ATOM 4956 O O . LEU B 1 225 ? -17.328 14.18 -5.879 1 98.81 225 LEU B O 1
ATOM 4960 N N . LEU B 1 226 ? -18.234 13.445 -3.961 1 98.81 226 LEU B N 1
ATOM 4961 C CA . LEU B 1 226 ? -17.266 14.102 -3.09 1 98.81 226 LEU B CA 1
ATOM 4962 C C . LEU B 1 226 ? -16.312 13.078 -2.484 1 98.81 226 LEU B C 1
ATOM 4964 O O . LEU B 1 226 ? -16.734 12.188 -1.743 1 98.81 226 LEU B O 1
ATOM 4968 N N . VAL B 1 227 ? -15.023 13.188 -2.803 1 98.81 227 VAL B N 1
ATOM 4969 C CA . VAL B 1 227 ? -13.961 12.344 -2.266 1 98.81 227 VAL B CA 1
ATOM 4970 C C . VAL B 1 227 ? -13.062 13.172 -1.346 1 98.81 227 VAL B C 1
ATOM 4972 O O . VAL B 1 227 ? -12.43 14.133 -1.786 1 98.81 227 VAL B O 1
ATOM 4975 N N . VAL B 1 228 ? -12.984 12.773 -0.11 1 98.69 228 VAL B N 1
ATOM 4976 C CA . VAL B 1 228 ? -12.164 13.516 0.841 1 98.69 228 VAL B CA 1
ATOM 4977 C C . VAL B 1 228 ? -10.953 12.68 1.249 1 98.69 228 VAL B C 1
ATOM 4979 O O . VAL B 1 228 ? -11.102 11.523 1.668 1 98.69 228 VAL B O 1
ATOM 4982 N N . ASN B 1 229 ? -9.805 13.227 1.046 1 98.38 229 ASN B N 1
ATOM 4983 C CA . ASN B 1 229 ? -8.562 12.617 1.504 1 98.38 229 ASN B CA 1
ATOM 4984 C C . ASN B 1 229 ? -8.242 13 2.947 1 98.38 229 ASN B C 1
ATOM 4986 O O . ASN B 1 229 ? -7.789 14.109 3.215 1 98.38 229 ASN B O 1
ATOM 4990 N N . GLU B 1 230 ? -8.43 12.031 3.852 1 98.69 230 GLU B N 1
ATOM 4991 C CA . GLU B 1 230 ? -8.211 12.25 5.277 1 98.69 230 GLU B CA 1
ATOM 4992 C C . GLU B 1 230 ? -7.016 11.453 5.781 1 98.69 230 GLU B C 1
ATOM 4994 O O . GLU B 1 230 ? -6.879 11.211 6.984 1 98.69 230 GLU B O 1
ATOM 4999 N N . VAL B 1 231 ? -6.145 11.039 4.871 1 98.38 231 VAL B N 1
ATOM 5000 C CA . VAL B 1 231 ? -4.996 10.211 5.227 1 98.38 231 VAL B CA 1
ATOM 5001 C C . VAL B 1 231 ? -4.16 10.922 6.293 1 98.38 231 VAL B C 1
ATOM 5003 O O . VAL B 1 231 ? -3.77 10.312 7.289 1 98.38 231 VAL B O 1
ATOM 5006 N N . THR B 1 232 ? -3.93 12.195 6.07 1 97.44 232 THR B N 1
ATOM 5007 C CA . THR B 1 232 ? -3.127 12.961 7.02 1 97.44 232 THR B CA 1
ATOM 5008 C C . THR B 1 232 ? -4.02 13.711 8 1 97.44 232 THR B C 1
ATOM 5010 O O . THR B 1 232 ? -3.709 13.789 9.195 1 97.44 232 THR B O 1
ATOM 5013 N N . THR B 1 233 ? -5.133 14.203 7.57 1 98.06 233 THR B N 1
ATOM 5014 C CA . THR B 1 233 ? -5.922 15.172 8.328 1 98.06 233 THR B CA 1
ATOM 5015 C C . THR B 1 233 ? -6.863 14.461 9.297 1 98.06 233 THR B C 1
ATOM 5017 O O . THR B 1 233 ? -7.453 15.094 10.172 1 98.06 233 THR B O 1
ATOM 5020 N N . GLY B 1 234 ? -6.961 13.141 9.227 1 98.31 234 GLY B N 1
ATOM 5021 C CA . GLY B 1 234 ? -7.852 12.398 10.102 1 98.31 234 GLY B CA 1
ATOM 5022 C C . GLY B 1 234 ? -7.246 12.117 11.461 1 98.31 234 GLY B C 1
ATOM 5023 O O . GLY B 1 234 ? -6.094 12.469 11.727 1 98.31 234 GLY B O 1
ATOM 5024 N N . PHE B 1 235 ? -8.094 11.656 12.328 1 98.62 235 PHE B N 1
ATOM 5025 C CA . PHE B 1 235 ? -7.73 11.125 13.633 1 98.62 235 PHE B CA 1
ATOM 5026 C C . PHE B 1 235 ? -7.176 12.227 14.531 1 98.62 235 PHE B C 1
ATOM 5028 O O . PHE B 1 235 ? -6.117 12.062 15.141 1 98.62 235 PHE B O 1
ATOM 5035 N N . GLY B 1 236 ? -7.754 13.383 14.477 1 98.44 236 GLY B N 1
ATOM 5036 C CA . GLY B 1 236 ? -7.504 14.422 15.461 1 98.44 236 GLY B CA 1
ATOM 5037 C C . GLY B 1 236 ? -6.461 15.43 15.008 1 98.44 236 GLY B C 1
ATOM 5038 O O . GLY B 1 236 ? -6.223 16.422 15.688 1 98.44 236 GLY B O 1
ATOM 5039 N N . ARG B 1 237 ? -5.895 15.234 13.867 1 98.06 237 ARG B N 1
ATOM 5040 C CA . ARG B 1 237 ? -4.789 16.062 13.406 1 98.06 237 ARG B CA 1
ATOM 5041 C C . ARG B 1 237 ? -5.227 17.516 13.234 1 98.06 237 ARG B C 1
ATOM 5043 O O . ARG B 1 237 ? -4.453 18.438 13.492 1 98.06 237 ARG B O 1
ATOM 5050 N N . THR B 1 238 ? -6.516 17.703 12.82 1 97.31 238 THR B N 1
ATOM 5051 C CA . THR B 1 238 ? -6.988 19.047 12.523 1 97.31 238 THR B CA 1
ATOM 5052 C C . THR B 1 238 ? -7.762 19.625 13.711 1 97.31 238 THR B C 1
ATOM 5054 O O . THR B 1 238 ? -8.273 20.734 13.648 1 97.31 238 THR B O 1
ATOM 5057 N N . GLY B 1 239 ? -7.832 18.875 14.75 1 97.56 239 GLY B N 1
ATOM 5058 C CA . GLY B 1 239 ? -8.625 19.281 15.891 1 97.56 239 GLY B CA 1
ATOM 5059 C C . GLY B 1 239 ? -10.023 18.703 15.898 1 97.56 239 GLY B C 1
ATOM 5060 O O . GLY B 1 239 ? -10.773 18.891 16.859 1 97.56 239 GLY B O 1
ATOM 5061 N N . GLU B 1 240 ? -10.383 18.031 14.836 1 98.19 240 GLU B N 1
ATOM 5062 C CA . GLU B 1 240 ? -11.57 17.188 14.695 1 98.19 240 GLU B CA 1
ATOM 5063 C C . GLU B 1 240 ? -11.188 15.758 14.336 1 98.19 240 GLU B C 1
ATOM 5065 O O . GLU B 1 240 ? -10.031 15.477 14.023 1 98.19 240 GLU B O 1
ATOM 5070 N N . TRP B 1 241 ? -12.141 14.836 14.5 1 98.75 241 TRP B N 1
ATOM 5071 C CA . TRP B 1 241 ? -11.836 13.469 14.078 1 98.75 241 TRP B CA 1
ATOM 5072 C C . TRP B 1 241 ? -11.383 13.438 12.625 1 98.75 241 TRP B C 1
ATOM 5074 O O . TRP B 1 241 ? -10.422 12.75 12.281 1 98.75 241 TRP B O 1
ATOM 5084 N N . PHE B 1 242 ? -12.141 14.188 11.812 1 98.62 242 PHE B N 1
ATOM 5085 C CA . PHE B 1 242 ? -11.797 14.336 10.406 1 98.62 242 PHE B CA 1
ATOM 5086 C C . PHE B 1 242 ? -11.828 15.797 9.984 1 98.62 242 PHE B C 1
ATOM 5088 O O . PHE B 1 242 ? -12.641 16.578 10.492 1 98.62 242 PHE B O 1
ATOM 5095 N N . GLY B 1 243 ? -10.922 16.141 9.023 1 98.06 243 GLY B N 1
ATOM 5096 C CA . GLY B 1 243 ? -10.781 17.516 8.57 1 98.06 243 GLY B CA 1
ATOM 5097 C C . GLY B 1 243 ? -12.023 18.047 7.887 1 98.06 243 GLY B C 1
ATOM 5098 O O . GLY B 1 243 ? -12.32 19.234 7.961 1 98.06 243 GLY B O 1
ATOM 5099 N N . PHE B 1 244 ? -12.758 17.172 7.195 1 98 244 PHE B N 1
ATOM 5100 C CA . PHE B 1 244 ? -13.922 17.641 6.449 1 98 244 PHE B CA 1
ATOM 5101 C C . PHE B 1 244 ? -14.977 18.219 7.395 1 98 244 PHE B C 1
ATOM 5103 O O . PHE B 1 244 ? -15.836 18.984 6.973 1 98 244 PHE B O 1
ATOM 5110 N N . GLN B 1 245 ? -14.875 17.891 8.672 1 98 245 GLN B N 1
ATOM 5111 C CA . GLN B 1 245 ? -15.867 18.328 9.648 1 98 245 GLN B CA 1
ATOM 5112 C C . GLN B 1 245 ? -15.75 19.812 9.922 1 98 245 GLN B C 1
ATOM 5114 O O . GLN B 1 245 ? -16.656 20.422 10.5 1 98 245 GLN B O 1
ATOM 5119 N N . HIS B 1 246 ? -14.688 20.438 9.484 1 96.75 246 HIS B N 1
ATOM 5120 C CA . HIS B 1 246 ? -14.539 21.875 9.57 1 96.75 246 HIS B CA 1
ATOM 5121 C C . HIS B 1 246 ? -15.367 22.578 8.508 1 96.75 246 HIS B C 1
ATOM 5123 O O . HIS B 1 246 ? -15.555 23.797 8.555 1 96.75 246 HIS B O 1
ATOM 5129 N N . TYR B 1 247 ? -15.82 21.859 7.539 1 96.44 247 TYR B N 1
ATOM 5130 C CA . TYR B 1 247 ? -16.672 22.391 6.48 1 96.44 247 TYR B CA 1
ATOM 5131 C C . TYR B 1 247 ? -18.141 22.047 6.727 1 96.44 247 TYR B C 1
ATOM 5133 O O . TYR B 1 247 ? -18.594 20.953 6.387 1 96.44 247 TYR B O 1
ATOM 5141 N N . GLU B 1 248 ? -18.891 23.031 7.145 1 95.56 248 GLU B N 1
ATOM 5142 C CA . GLU B 1 248 ? -20.281 22.844 7.566 1 95.56 248 GLU B CA 1
ATOM 5143 C C . GLU B 1 248 ? -21.094 22.172 6.461 1 95.56 248 GLU B C 1
ATOM 5145 O O . GLU B 1 248 ? -21.984 21.375 6.738 1 95.56 248 GLU B O 1
ATOM 5150 N N . PHE B 1 249 ? -20.781 22.469 5.27 1 94.5 249 PHE B N 1
ATOM 5151 C CA . PHE B 1 249 ? -21.484 21.922 4.105 1 94.5 249 PHE B CA 1
ATOM 5152 C C . PHE B 1 249 ? -21.469 20.406 4.125 1 94.5 249 PHE B C 1
ATOM 5154 O O . PHE B 1 249 ? -22.422 19.766 3.693 1 94.5 249 PHE B O 1
ATOM 5161 N N . MET B 1 250 ? -20.5 19.828 4.715 1 97.06 250 MET B N 1
ATOM 5162 C CA . MET B 1 250 ? -20.297 18.375 4.602 1 97.06 250 MET B CA 1
ATOM 5163 C C . MET B 1 250 ? -20.766 17.656 5.859 1 97.06 250 MET B C 1
ATOM 5165 O O . MET B 1 250 ? -20.625 16.438 5.977 1 97.06 250 MET B O 1
ATOM 5169 N N . ASN B 1 251 ? -21.344 18.359 6.812 1 96.81 251 ASN B N 1
ATOM 5170 C CA . ASN B 1 251 ? -21.656 17.766 8.109 1 96.81 251 ASN B CA 1
ATOM 5171 C C . ASN B 1 251 ? -23.125 17.344 8.195 1 96.81 251 ASN B C 1
ATOM 5173 O O . ASN B 1 251 ? -23.609 17 9.273 1 96.81 251 ASN B O 1
ATOM 5177 N N . ASP B 1 252 ? -23.766 17.328 7.082 1 94.81 252 ASP B N 1
ATOM 5178 C CA . ASP B 1 252 ? -25.109 16.766 7.035 1 94.81 252 ASP B CA 1
ATOM 5179 C C . ASP B 1 252 ? -25.172 15.547 6.113 1 94.81 252 ASP B C 1
ATOM 5181 O O . ASP B 1 252 ? -24.281 15.367 5.27 1 94.81 252 ASP B O 1
ATOM 5185 N N . GLU B 1 253 ? -26.172 14.766 6.258 1 93.75 253 GLU B N 1
ATOM 5186 C CA . GLU B 1 253 ? -26.281 13.484 5.559 1 93.75 253 GLU B CA 1
ATOM 5187 C C . GLU B 1 253 ? -26.297 13.68 4.047 1 93.75 253 GLU B C 1
ATOM 5189 O O . GLU B 1 253 ? -25.609 12.961 3.314 1 93.75 253 GLU B O 1
ATOM 5194 N N . SER B 1 254 ? -26.953 14.672 3.535 1 93.31 254 SER B N 1
ATOM 5195 C CA . SER B 1 254 ? -27.125 14.875 2.102 1 93.31 254 SER B CA 1
ATOM 5196 C C . SER B 1 254 ? -25.828 15.344 1.442 1 93.31 254 SER B C 1
ATOM 5198 O O . SER B 1 254 ? -25.609 15.078 0.26 1 93.31 254 SER B O 1
ATOM 5200 N N . ASN B 1 255 ? -25 16.016 2.293 1 95.06 255 ASN B N 1
ATOM 5201 C CA . ASN B 1 255 ? -23.781 16.578 1.72 1 95.06 255 ASN B CA 1
ATOM 5202 C C . ASN B 1 255 ? -22.531 15.891 2.254 1 95.06 255 ASN B C 1
ATOM 5204 O O . ASN B 1 255 ? -21.406 16.328 1.983 1 95.06 255 ASN B O 1
ATOM 5208 N N . ALA B 1 256 ? -22.781 14.805 2.961 1 97.38 256 ALA B N 1
ATOM 5209 C CA . ALA B 1 256 ? -21.672 14.039 3.516 1 97.38 256 ALA B CA 1
ATOM 5210 C C . ALA B 1 256 ? -20.719 13.594 2.414 1 97.38 256 ALA B C 1
ATOM 5212 O O . ALA B 1 256 ? -21.125 13.367 1.274 1 97.38 256 ALA B O 1
ATOM 5213 N N . PRO B 1 257 ? -19.422 13.531 2.754 1 98.62 257 PRO B N 1
ATOM 5214 C CA . PRO B 1 257 ? -18.516 12.938 1.767 1 98.62 257 PRO B CA 1
ATOM 5215 C C . PRO B 1 257 ? -18.984 11.57 1.271 1 98.62 257 PRO B C 1
ATOM 5217 O O . PRO B 1 257 ? -19.484 10.773 2.057 1 98.62 257 PRO B O 1
ATOM 5220 N N . ASP B 1 258 ? -18.844 11.336 -0.028 1 98.75 258 ASP B N 1
ATOM 5221 C CA . ASP B 1 258 ? -19.25 10.055 -0.604 1 98.75 258 ASP B CA 1
ATOM 5222 C C . ASP B 1 258 ? -18.203 8.977 -0.338 1 98.75 258 ASP B C 1
ATOM 5224 O O . ASP B 1 258 ? -18.547 7.812 -0.127 1 98.75 258 ASP B O 1
ATOM 5228 N N . LEU B 1 259 ? -16.984 9.344 -0.438 1 98.75 259 LEU B N 1
ATOM 5229 C CA . LEU B 1 259 ? -15.836 8.484 -0.165 1 98.75 259 LEU B CA 1
ATOM 5230 C C . LEU B 1 259 ? -14.812 9.195 0.715 1 98.75 259 LEU B C 1
ATOM 5232 O O . LEU B 1 259 ? -14.523 10.375 0.506 1 98.75 259 LEU B O 1
ATOM 5236 N N . ILE B 1 260 ? -14.297 8.5 1.714 1 98.88 260 ILE B N 1
ATOM 5237 C CA . ILE B 1 260 ? -13.289 9.031 2.627 1 98.88 260 ILE B CA 1
ATOM 5238 C C . ILE B 1 260 ? -12.086 8.094 2.654 1 98.88 260 ILE B C 1
ATOM 5240 O O . ILE B 1 260 ? -12.211 6.91 2.977 1 98.88 260 ILE B O 1
ATOM 5244 N N . ALA B 1 261 ? -10.938 8.594 2.273 1 98.75 261 ALA B N 1
ATOM 5245 C CA . ALA B 1 261 ? -9.695 7.824 2.365 1 98.75 261 ALA B CA 1
ATOM 5246 C C . ALA B 1 261 ? -8.992 8.078 3.693 1 98.75 261 ALA B C 1
ATOM 5248 O O . ALA B 1 261 ? -8.875 9.227 4.133 1 98.75 261 ALA B O 1
ATOM 5249 N N . LEU B 1 262 ? -8.57 7.027 4.32 1 98.75 262 LEU B N 1
ATOM 5250 C CA . LEU B 1 262 ? -7.926 7.102 5.625 1 98.75 262 LEU B CA 1
ATOM 5251 C C . LEU B 1 262 ? -6.543 6.461 5.582 1 98.75 262 LEU B C 1
ATOM 5253 O O . LEU B 1 262 ? -6.258 5.645 4.699 1 98.75 262 LEU B O 1
ATOM 5257 N N . GLY B 1 263 ? -5.711 6.742 6.531 1 98.25 263 GLY B N 1
ATOM 5258 C CA . GLY B 1 263 ? -4.387 6.172 6.738 1 98.25 263 GLY B CA 1
ATOM 5259 C C . GLY B 1 263 ? -3.705 6.688 7.988 1 98.25 263 GLY B C 1
ATOM 5260 O O . GLY B 1 263 ? -4.348 6.863 9.023 1 98.25 263 GLY B O 1
ATOM 5261 N N . LYS B 1 264 ? -2.418 6.695 7.984 1 97.31 264 LYS B N 1
ATOM 5262 C CA . LYS B 1 264 ? -1.54 7.25 9.008 1 97.31 264 LYS B CA 1
ATOM 5263 C C . LYS B 1 264 ? -2.09 6.98 10.406 1 97.31 264 LYS B C 1
ATOM 5265 O O . LYS B 1 264 ? -1.915 5.887 10.945 1 97.31 264 LYS B O 1
ATOM 5270 N N . GLY B 1 265 ? -2.871 7.875 10.93 1 98.19 265 GLY B N 1
ATOM 5271 C CA . GLY B 1 265 ? -3.395 7.758 12.281 1 98.19 265 GLY B CA 1
ATOM 5272 C C . GLY B 1 265 ? -4.203 6.496 12.5 1 98.19 265 GLY B C 1
ATOM 5273 O O . GLY B 1 265 ? -4.309 6.004 13.625 1 98.19 265 GLY B O 1
ATOM 5274 N N . LEU B 1 266 ? -4.707 5.902 11.461 1 98.69 266 LEU B N 1
ATOM 5275 C CA . LEU B 1 266 ? -5.516 4.688 11.523 1 98.69 266 LEU B CA 1
ATOM 5276 C C . LEU B 1 266 ? -4.723 3.537 12.133 1 98.69 266 LEU B C 1
ATOM 5278 O O . LEU B 1 266 ? -5.281 2.701 12.844 1 98.69 266 LEU B O 1
ATOM 5282 N N . GLY B 1 267 ? -3.471 3.523 11.898 1 98.31 267 GLY B N 1
ATOM 5283 C CA . GLY B 1 267 ? -2.645 2.41 12.336 1 98.31 267 GLY B CA 1
ATOM 5284 C C . GLY B 1 267 ? -1.664 2.791 13.43 1 98.31 267 GLY B C 1
ATOM 5285 O O . GLY B 1 267 ? -1.03 1.921 14.031 1 98.31 267 GLY B O 1
ATOM 5286 N N . ASN B 1 268 ? -1.455 4.109 13.609 1 98.44 268 ASN B N 1
ATOM 5287 C CA . ASN B 1 268 ? -0.494 4.613 14.586 1 98.44 268 ASN B CA 1
ATOM 5288 C C . ASN B 1 268 ? 0.87 3.949 14.422 1 98.44 268 ASN B C 1
ATOM 5290 O O . ASN B 1 268 ? 1.468 3.498 15.398 1 98.44 268 ASN B O 1
ATOM 5294 N N . GLY B 1 269 ? 1.314 3.867 13.242 1 97.38 269 GLY B N 1
ATOM 5295 C CA . GLY B 1 269 ? 2.617 3.289 12.953 1 97.38 269 GLY B CA 1
ATOM 5296 C C . GLY B 1 269 ? 2.535 1.965 12.219 1 97.38 269 GLY B C 1
ATOM 5297 O O . GLY B 1 269 ? 3.529 1.496 11.656 1 97.38 269 GLY B O 1
ATOM 5298 N N . TYR B 1 270 ? 1.454 1.263 12.25 1 98.06 270 TYR B N 1
ATOM 5299 C CA . TYR B 1 270 ? 1.234 0.057 11.453 1 98.06 270 TYR B CA 1
ATOM 5300 C C . TYR B 1 270 ? 0.665 0.401 10.086 1 98.06 270 TYR B C 1
ATOM 5302 O O . TYR B 1 270 ? -0.192 1.279 9.961 1 98.06 270 TYR B O 1
ATOM 5310 N N . PRO B 1 271 ? 1.163 -0.271 9.023 1 97.5 271 PRO B N 1
ATOM 5311 C CA . PRO B 1 271 ? 0.645 0.032 7.688 1 97.5 271 PRO B CA 1
ATOM 5312 C C . PRO B 1 271 ? -0.793 -0.442 7.492 1 97.5 271 PRO B C 1
ATOM 5314 O O . PRO B 1 271 ? -1.033 -1.639 7.309 1 97.5 271 PRO B O 1
ATOM 5317 N N . ILE B 1 272 ? -1.739 0.441 7.516 1 98.19 272 ILE B N 1
ATOM 5318 C CA . ILE B 1 272 ? -3.152 0.211 7.238 1 98.19 272 ILE B CA 1
ATOM 5319 C C . ILE B 1 272 ? -3.791 1.496 6.715 1 98.19 272 ILE B C 1
ATOM 5321 O O . ILE B 1 272 ? -3.408 2.596 7.117 1 98.19 272 ILE B O 1
ATOM 5325 N N . SER B 1 273 ? -4.605 1.345 5.797 1 98.31 273 SER B N 1
ATOM 5326 C CA . SER B 1 273 ? -5.422 2.418 5.238 1 98.31 273 SER B CA 1
ATOM 5327 C C . SER B 1 273 ? -6.852 1.954 4.996 1 98.31 273 SER B C 1
ATOM 5329 O O . SER B 1 273 ? -7.191 0.803 5.273 1 98.31 273 SER B O 1
ATOM 5331 N N . ALA B 1 274 ? -7.715 2.854 4.578 1 98.44 274 ALA B N 1
ATOM 5332 C CA . ALA B 1 274 ? -9.109 2.471 4.352 1 98.44 274 ALA B CA 1
ATOM 5333 C C . ALA B 1 274 ? -9.773 3.404 3.344 1 98.44 274 ALA B C 1
ATOM 5335 O O . ALA B 1 274 ? -9.344 4.547 3.164 1 98.44 274 ALA B O 1
ATOM 5336 N N . VAL B 1 275 ? -10.711 2.879 2.738 1 98.12 275 VAL B N 1
ATOM 5337 C CA . VAL B 1 275 ? -11.703 3.684 2.029 1 98.12 275 VAL B CA 1
ATOM 5338 C C . VAL B 1 275 ? -13.086 3.455 2.637 1 98.12 275 VAL B C 1
ATOM 5340 O O . VAL B 1 275 ? -13.562 2.318 2.703 1 98.12 275 VAL B O 1
ATOM 5343 N N . LEU B 1 276 ? -13.633 4.461 3.174 1 98.5 276 LEU B N 1
ATOM 5344 C CA . LEU B 1 276 ? -15.039 4.441 3.568 1 98.5 276 LEU B CA 1
ATOM 5345 C C . LEU B 1 276 ? -15.93 4.953 2.438 1 98.5 276 LEU B C 1
ATOM 5347 O O . LEU B 1 276 ? -15.625 5.969 1.812 1 98.5 276 LEU B O 1
ATOM 5351 N N . VAL B 1 277 ? -16.938 4.246 2.172 1 98.25 277 VAL B N 1
ATOM 5352 C CA . VAL B 1 277 ? -17.875 4.578 1.1 1 98.25 277 VAL B CA 1
ATOM 5353 C C . VAL B 1 277 ? -19.297 4.59 1.643 1 98.25 277 VAL B C 1
ATOM 5355 O O . VAL B 1 277 ? -19.688 3.695 2.391 1 98.25 277 VAL B O 1
ATOM 5358 N N . ARG B 1 278 ? -20.031 5.672 1.294 1 97.94 278 ARG B N 1
ATOM 5359 C CA . ARG B 1 278 ? -21.438 5.668 1.702 1 97.94 278 ARG B CA 1
ATOM 5360 C C . ARG B 1 278 ? -22.109 4.355 1.315 1 97.94 278 ARG B C 1
ATOM 5362 O O . ARG B 1 278 ? -21.891 3.832 0.223 1 97.94 278 ARG B O 1
ATOM 5369 N N . GLU B 1 279 ? -22.953 3.885 2.164 1 96.19 279 GLU B N 1
ATOM 5370 C CA . GLU B 1 279 ? -23.5 2.535 2.055 1 96.19 279 GLU B CA 1
ATOM 5371 C C . GLU B 1 279 ? -24.219 2.334 0.722 1 96.19 279 GLU B C 1
ATOM 5373 O O . GLU B 1 279 ? -24.094 1.277 0.1 1 96.19 279 GLU B O 1
ATOM 5378 N N . ASN B 1 280 ? -25.016 3.287 0.296 1 96.12 280 ASN B N 1
ATOM 5379 C CA . ASN B 1 280 ? -25.719 3.162 -0.971 1 96.12 280 ASN B CA 1
ATOM 5380 C C . ASN B 1 280 ? -24.766 3.029 -2.146 1 96.12 280 ASN B C 1
ATOM 5382 O O . ASN B 1 280 ? -25.016 2.271 -3.082 1 96.12 280 ASN B O 1
ATOM 5386 N N . LEU B 1 281 ? -23.688 3.775 -2.125 1 97.19 281 LEU B N 1
ATOM 5387 C CA . LEU B 1 281 ? -22.672 3.701 -3.182 1 97.19 281 LEU B CA 1
ATOM 5388 C C . LEU B 1 281 ? -21.906 2.383 -3.113 1 97.19 281 LEU B C 1
ATOM 5390 O O . LEU B 1 281 ? -21.531 1.825 -4.145 1 97.19 281 LEU B O 1
ATOM 5394 N N . ALA B 1 282 ? -21.641 1.937 -1.895 1 96.62 282 ALA B N 1
ATOM 5395 C CA . ALA B 1 282 ? -21 0.634 -1.723 1 96.62 282 ALA B CA 1
ATOM 5396 C C . ALA B 1 282 ? -21.844 -0.477 -2.344 1 96.62 282 ALA B C 1
ATOM 5398 O O . ALA B 1 282 ? -21.312 -1.354 -3.031 1 96.62 282 ALA B O 1
ATOM 5399 N N . MET B 1 283 ? -23.125 -0.458 -2.113 1 95 283 MET B N 1
ATOM 5400 C CA . MET B 1 283 ? -24.047 -1.433 -2.695 1 95 283 MET B CA 1
ATOM 5401 C C . MET B 1 283 ? -24.062 -1.325 -4.215 1 95 283 MET B C 1
ATOM 5403 O O . MET B 1 283 ? -24.062 -2.34 -4.914 1 95 283 MET B O 1
ATOM 5407 N N . ALA B 1 284 ? -24.047 -0.089 -4.672 1 96.44 284 ALA B N 1
ATOM 5408 C CA . ALA B 1 284 ? -24.016 0.124 -6.113 1 96.44 284 ALA B CA 1
ATOM 5409 C C . ALA B 1 284 ? -22.75 -0.473 -6.727 1 96.44 284 ALA B C 1
ATOM 5411 O O . ALA B 1 284 ? -22.797 -1.073 -7.805 1 96.44 284 ALA B O 1
ATOM 5412 N N . ALA B 1 285 ? -21.625 -0.237 -6.055 1 95.88 285 ALA B N 1
ATOM 5413 C CA . ALA B 1 285 ? -20.375 -0.796 -6.531 1 95.88 285 ALA B CA 1
ATOM 5414 C C . ALA B 1 285 ? -20.453 -2.316 -6.641 1 95.88 285 ALA B C 1
ATOM 5416 O O . ALA B 1 285 ? -19.984 -2.898 -7.625 1 95.88 285 ALA B O 1
ATOM 5417 N N . GLU B 1 286 ? -21 -2.967 -5.672 1 92.75 286 GLU B N 1
ATOM 5418 C CA . GLU B 1 286 ? -21.156 -4.418 -5.676 1 92.75 286 GLU B CA 1
ATOM 5419 C C . GLU B 1 286 ? -22.078 -4.875 -6.801 1 92.75 286 GLU B C 1
ATOM 5421 O O . GLU B 1 286 ? -21.797 -5.863 -7.48 1 92.75 286 GLU B O 1
ATOM 5426 N N . MET B 1 287 ? -23.172 -4.172 -6.969 1 93.06 287 MET B N 1
ATOM 5427 C CA . MET B 1 287 ? -24.156 -4.508 -8 1 93.06 287 MET B CA 1
ATOM 5428 C C . MET B 1 287 ? -23.547 -4.363 -9.391 1 93.06 287 MET B C 1
ATOM 5430 O O . MET B 1 287 ? -23.891 -5.113 -10.305 1 93.06 287 MET B O 1
ATOM 5434 N N . MET B 1 288 ? -22.656 -3.404 -9.5 1 94.19 288 MET B N 1
ATOM 5435 C CA . MET B 1 288 ? -22 -3.166 -10.781 1 94.19 288 MET B CA 1
ATOM 5436 C C . MET B 1 288 ? -20.891 -4.18 -11.023 1 94.19 288 MET B C 1
ATOM 5438 O O . MET B 1 288 ? -20.281 -4.203 -12.094 1 94.19 288 MET B O 1
ATOM 5442 N N . GLY B 1 289 ? -20.562 -4.996 -10.023 1 90.56 289 GLY B N 1
ATOM 5443 C CA . GLY B 1 289 ? -19.562 -6.031 -10.164 1 90.56 289 GLY B CA 1
ATOM 5444 C C . GLY B 1 289 ? -18.141 -5.5 -10.047 1 90.56 289 GLY B C 1
ATOM 5445 O O . GLY B 1 289 ? -17.203 -6.113 -10.555 1 90.56 289 GLY B O 1
ATOM 5446 N N . ILE B 1 290 ? -17.969 -4.344 -9.422 1 91 290 ILE B N 1
ATOM 5447 C CA . ILE B 1 290 ? -16.641 -3.777 -9.227 1 91 290 ILE B CA 1
ATOM 5448 C C . ILE B 1 290 ? -15.852 -4.629 -8.234 1 91 290 ILE B C 1
ATOM 5450 O O . ILE B 1 290 ? -16.344 -4.934 -7.145 1 91 290 ILE B O 1
ATOM 5454 N N . ARG B 1 291 ? -14.656 -5.039 -8.688 1 87.06 291 ARG B N 1
ATOM 5455 C CA . ARG B 1 291 ? -13.805 -5.871 -7.855 1 87.06 291 ARG B CA 1
ATOM 5456 C C . ARG B 1 291 ? -12.43 -5.227 -7.66 1 87.06 291 ARG B C 1
ATOM 5458 O O . ARG B 1 291 ? -11.938 -4.531 -8.547 1 87.06 291 ARG B O 1
ATOM 5465 N N . TYR B 1 292 ? -11.938 -5.391 -6.531 1 88.5 292 TYR B N 1
ATOM 5466 C CA . TYR B 1 292 ? -10.609 -4.922 -6.152 1 88.5 292 TYR B CA 1
ATOM 5467 C C . TYR B 1 292 ? -9.883 -5.957 -5.301 1 88.5 292 TYR B C 1
ATOM 5469 O O . TYR B 1 292 ? -10.375 -6.34 -4.234 1 88.5 292 TYR B O 1
ATOM 5477 N N . VAL B 1 293 ? -8.758 -6.406 -5.785 1 83.75 293 VAL B N 1
ATOM 5478 C CA . VAL B 1 293 ? -8.07 -7.477 -5.074 1 83.75 293 VAL B CA 1
ATOM 5479 C C . VAL B 1 293 ? -6.73 -6.969 -4.547 1 83.75 293 VAL B C 1
ATOM 5481 O O . VAL B 1 293 ? -5.922 -6.434 -5.309 1 83.75 293 VAL B O 1
ATOM 5484 N N . GLN B 1 294 ? -6.559 -7.074 -3.316 1 88.75 294 GLN B N 1
ATOM 5485 C CA . GLN B 1 294 ? -5.305 -6.844 -2.605 1 88.75 294 GLN B CA 1
ATOM 5486 C C . GLN B 1 294 ? -5.051 -7.934 -1.569 1 88.75 294 GLN B C 1
ATOM 5488 O O . GLN B 1 294 ? -5.984 -8.406 -0.913 1 88.75 294 GLN B O 1
ATOM 5493 N N . SER B 1 295 ? -3.822 -8.297 -1.434 1 91.62 295 SER B N 1
ATOM 5494 C CA . SER B 1 295 ? -3.498 -9.438 -0.578 1 91.62 295 SER B CA 1
ATOM 5495 C C . SER B 1 295 ? -3.855 -9.148 0.877 1 91.62 295 SER B C 1
ATOM 5497 O O . SER B 1 295 ? -4.199 -10.07 1.628 1 91.62 295 SER B O 1
ATOM 5499 N N . HIS B 1 296 ? -3.854 -7.941 1.218 1 94.62 296 HIS B N 1
ATOM 5500 C CA . HIS B 1 296 ? -4.031 -7.629 2.631 1 94.62 296 HIS B CA 1
ATOM 5501 C C . HIS B 1 296 ? -5.309 -6.836 2.865 1 94.62 296 HIS B C 1
ATOM 5503 O O . HIS B 1 296 ? -5.383 -6.023 3.793 1 94.62 296 HIS B O 1
ATOM 5509 N N . ILE B 1 297 ? -6.223 -7.004 1.978 1 94.19 297 ILE B N 1
ATOM 5510 C CA . ILE B 1 297 ? -7.512 -6.348 2.162 1 94.19 297 ILE B CA 1
ATOM 5511 C C . ILE B 1 297 ? -8.203 -6.902 3.406 1 94.19 297 ILE B C 1
ATOM 5513 O O . ILE B 1 297 ? -8.297 -8.117 3.58 1 94.19 297 ILE B O 1
ATOM 5517 N N . ASP B 1 298 ? -8.617 -6.07 4.324 1 94.38 298 ASP B N 1
ATOM 5518 C CA . ASP B 1 298 ? -9.383 -6.379 5.527 1 94.38 298 ASP B CA 1
ATOM 5519 C C . ASP B 1 298 ? -8.617 -7.34 6.434 1 94.38 298 ASP B C 1
ATOM 5521 O O . ASP B 1 298 ? -9.219 -8.172 7.113 1 94.38 298 ASP B O 1
ATOM 5525 N N . ASP B 1 299 ? -7.312 -7.215 6.406 1 95.38 299 ASP B N 1
ATOM 5526 C CA . ASP B 1 299 ? -6.465 -8.062 7.246 1 95.38 299 ASP B CA 1
ATOM 5527 C C . ASP B 1 299 ? -6.824 -7.902 8.719 1 95.38 299 ASP B C 1
ATOM 5529 O O . ASP B 1 299 ? -6.992 -6.785 9.211 1 95.38 299 ASP B O 1
ATOM 5533 N N . PRO B 1 300 ? -6.863 -8.992 9.438 1 96 300 PRO B N 1
ATOM 5534 C CA . PRO B 1 300 ? -7.324 -8.938 10.828 1 96 300 PRO B CA 1
ATOM 5535 C C . PRO B 1 300 ? -6.402 -8.125 11.727 1 96 300 PRO B C 1
ATOM 5537 O O . PRO B 1 300 ? -6.875 -7.391 12.602 1 96 300 PRO B O 1
ATOM 5540 N N . LEU B 1 301 ? -5.105 -8.203 11.586 1 97.5 301 LEU B N 1
ATOM 5541 C CA . LEU B 1 301 ? -4.168 -7.492 12.445 1 97.5 301 LEU B CA 1
ATOM 5542 C C . LEU B 1 301 ? -4.363 -5.984 12.336 1 97.5 301 LEU B C 1
ATOM 5544 O O . LEU B 1 301 ? -4.555 -5.305 13.352 1 97.5 301 LEU B O 1
ATOM 5548 N N . GLY B 1 302 ? -4.348 -5.477 11.094 1 97.94 302 GLY B N 1
ATOM 5549 C CA . GLY B 1 302 ? -4.512 -4.047 10.891 1 97.94 302 GLY B CA 1
ATOM 5550 C C . GLY B 1 302 ? -5.832 -3.516 11.422 1 97.94 302 GLY B C 1
ATOM 5551 O O . GLY B 1 302 ? -5.867 -2.477 12.086 1 97.94 302 GLY B O 1
ATOM 5552 N N . CYS B 1 303 ? -6.875 -4.242 11.188 1 98.12 303 CYS B N 1
ATOM 5553 C CA . CYS B 1 303 ? -8.203 -3.807 11.609 1 98.12 303 CYS B CA 1
ATOM 5554 C C . CYS B 1 303 ? -8.312 -3.812 13.125 1 98.12 303 CYS B C 1
ATOM 5556 O O . CYS B 1 303 ? -8.906 -2.906 13.711 1 98.12 303 CYS B O 1
ATOM 5558 N N . ARG B 1 304 ? -7.777 -4.812 13.758 1 98.56 304 ARG B N 1
ATOM 5559 C CA . ARG B 1 304 ? -7.836 -4.867 15.219 1 98.56 304 ARG B CA 1
ATOM 5560 C C . ARG B 1 304 ? -7.027 -3.734 15.844 1 98.56 304 ARG B C 1
ATOM 5562 O O . ARG B 1 304 ? -7.441 -3.146 16.844 1 98.56 304 ARG B O 1
ATOM 5569 N N . ILE B 1 305 ? -5.859 -3.48 15.289 1 98.75 305 ILE B N 1
ATOM 5570 C CA . ILE B 1 305 ? -5.039 -2.363 15.75 1 98.75 305 ILE B CA 1
ATOM 5571 C C . ILE B 1 305 ? -5.84 -1.065 15.656 1 98.75 305 ILE B C 1
ATOM 5573 O O . ILE B 1 305 ? -5.891 -0.288 16.609 1 98.75 305 ILE B O 1
ATOM 5577 N N . ALA B 1 306 ? -6.484 -0.876 14.523 1 98.88 306 ALA B N 1
ATOM 5578 C CA . ALA B 1 306 ? -7.258 0.34 14.297 1 98.88 306 ALA B CA 1
ATOM 5579 C C . ALA B 1 306 ? -8.375 0.481 15.328 1 98.88 306 ALA B C 1
ATOM 5581 O O . ALA B 1 306 ? -8.641 1.581 15.812 1 98.88 306 ALA B O 1
ATOM 5582 N N . ARG B 1 307 ? -9.008 -0.593 15.656 1 98.88 307 ARG B N 1
ATOM 5583 C CA . ARG B 1 307 ? -10.062 -0.566 16.672 1 98.88 307 ARG B CA 1
ATOM 5584 C C . ARG B 1 307 ? -9.508 -0.131 18.031 1 98.88 307 ARG B C 1
ATOM 5586 O O . ARG B 1 307 ? -10.141 0.65 18.734 1 98.88 307 ARG B O 1
ATOM 5593 N N . GLU B 1 308 ? -8.336 -0.663 18.359 1 98.88 308 GLU B N 1
ATOM 5594 C CA . GLU B 1 308 ? -7.703 -0.282 19.609 1 98.88 308 GLU B CA 1
ATOM 5595 C C . GLU B 1 308 ? -7.367 1.206 19.641 1 98.88 308 GLU B C 1
ATOM 5597 O O . GLU B 1 308 ? -7.504 1.864 20.672 1 98.88 308 GLU B O 1
ATOM 5602 N N . ILE B 1 309 ? -6.938 1.723 18.562 1 98.88 309 ILE B N 1
ATOM 5603 C CA . ILE B 1 309 ? -6.59 3.137 18.453 1 98.88 309 ILE B CA 1
ATOM 5604 C C . ILE B 1 309 ? -7.832 3.99 18.703 1 98.88 309 ILE B C 1
ATOM 5606 O O . ILE B 1 309 ? -7.781 4.961 19.453 1 98.88 309 ILE B O 1
ATOM 5610 N N . ILE B 1 310 ? -8.922 3.635 18.031 1 98.88 310 ILE B N 1
ATOM 5611 C CA . ILE B 1 310 ? -10.164 4.367 18.219 1 98.88 310 ILE B CA 1
ATOM 5612 C C . ILE B 1 310 ? -10.562 4.359 19.688 1 98.88 310 ILE B C 1
ATOM 5614 O O . ILE B 1 310 ? -10.922 5.398 20.25 1 98.88 310 ILE B O 1
ATOM 5618 N N . LYS B 1 311 ? -10.469 3.203 20.297 1 98.88 311 LYS B N 1
ATOM 5619 C CA . LYS B 1 311 ? -10.797 3.068 21.703 1 98.88 311 LYS B CA 1
ATOM 5620 C C . LYS B 1 311 ? -9.938 4 22.562 1 98.88 311 LYS B C 1
ATOM 5622 O O . LYS B 1 311 ? -10.461 4.727 23.406 1 98.88 311 LYS B O 1
ATOM 5627 N N . VAL B 1 312 ? -8.641 4.016 22.344 1 98.81 312 VAL B N 1
ATOM 5628 C CA . VAL B 1 312 ? -7.703 4.828 23.109 1 98.81 312 VAL B CA 1
ATOM 5629 C C . VAL B 1 312 ? -8.008 6.309 22.891 1 98.81 312 VAL B C 1
ATOM 5631 O O . VAL B 1 312 ? -7.984 7.098 23.844 1 98.81 312 VAL B O 1
ATOM 5634 N N . MET B 1 313 ? -8.312 6.672 21.688 1 98.81 313 MET B N 1
ATOM 5635 C CA . MET B 1 313 ? -8.586 8.07 21.359 1 98.81 313 MET B CA 1
ATOM 5636 C C . MET B 1 313 ? -9.852 8.562 22.047 1 98.81 313 MET B C 1
ATOM 5638 O O . MET B 1 313 ? -9.891 9.688 22.547 1 98.81 313 MET B O 1
ATOM 5642 N N . VAL B 1 314 ? -10.875 7.719 22.016 1 98.75 314 VAL B N 1
ATOM 5643 C CA . VAL B 1 314 ? -12.148 8.078 22.625 1 98.75 314 VAL B CA 1
ATOM 5644 C C . VAL B 1 314 ? -11.992 8.172 24.141 1 98.75 314 VAL B C 1
ATOM 5646 O O . VAL B 1 314 ? -12.383 9.172 24.75 1 98.75 314 VAL B O 1
ATOM 5649 N N . GLU B 1 315 ? -11.383 7.184 24.75 1 98.62 315 GLU B N 1
ATOM 5650 C CA . GLU B 1 315 ? -11.25 7.113 26.188 1 98.62 315 GLU B CA 1
ATOM 5651 C C . GLU B 1 315 ? -10.375 8.234 26.734 1 98.62 315 GLU B C 1
ATOM 5653 O O . GLU B 1 315 ? -10.633 8.781 27.797 1 98.62 315 GLU B O 1
ATOM 5658 N N . GLY B 1 316 ? -9.406 8.578 25.953 1 98.5 316 GLY B N 1
ATOM 5659 C CA . GLY B 1 316 ? -8.477 9.617 26.391 1 98.5 316 GLY B CA 1
ATOM 5660 C C . GLY B 1 316 ? -8.883 11 25.922 1 98.5 316 GLY B C 1
ATOM 5661 O O . GLY B 1 316 ? -8.211 11.984 26.25 1 98.5 316 GLY B O 1
ATOM 5662 N N . GLU B 1 317 ? -9.914 11.117 25.156 1 98.62 317 GLU B N 1
ATOM 5663 C CA . GLU B 1 317 ? -10.367 12.383 24.578 1 98.62 317 GLU B CA 1
ATOM 5664 C C . GLU B 1 317 ? -9.234 13.086 23.828 1 98.62 317 GLU B C 1
ATOM 5666 O O . GLU B 1 317 ? -9.031 14.289 24 1 98.62 317 GLU B O 1
ATOM 5671 N N . TRP B 1 318 ? -8.578 12.336 23.062 1 98.75 318 TRP B N 1
ATOM 5672 C CA . TRP B 1 318 ? -7.324 12.836 22.5 1 98.75 318 TRP B CA 1
ATOM 5673 C C . TRP B 1 318 ? -7.598 13.82 21.359 1 98.75 318 TRP B C 1
ATOM 5675 O O . TRP B 1 318 ? -6.766 14.688 21.078 1 98.75 318 TRP B O 1
ATOM 5685 N N . VAL B 1 319 ? -8.758 13.734 20.703 1 98.75 319 VAL B N 1
ATOM 5686 C CA . VAL B 1 319 ? -9.094 14.695 19.656 1 98.75 319 VAL B CA 1
ATOM 5687 C C . VAL B 1 319 ? -9.227 16.094 20.266 1 98.75 319 VAL B C 1
ATOM 5689 O O . VAL B 1 319 ? -8.633 17.047 19.766 1 98.75 319 VAL B O 1
ATOM 5692 N N . LEU B 1 320 ? -9.93 16.172 21.344 1 98.38 320 LEU B N 1
ATOM 5693 C CA . LEU B 1 320 ? -10.117 17.453 22.047 1 98.38 320 LEU B CA 1
ATOM 5694 C C . LEU B 1 320 ? -8.797 17.953 22.609 1 98.38 320 LEU B C 1
ATOM 5696 O O . LEU B 1 320 ? -8.461 19.141 22.469 1 98.38 320 LEU B O 1
ATOM 5700 N N . LYS B 1 321 ? -8.062 17.109 23.266 1 98.5 321 LYS B N 1
ATOM 5701 C CA . LYS B 1 321 ? -6.781 17.5 23.859 1 98.5 321 LYS B CA 1
ATOM 5702 C C . LYS B 1 321 ? -5.793 17.953 22.781 1 98.5 321 LYS B C 1
ATOM 5704 O O . LYS B 1 321 ? -5.027 18.891 23 1 98.5 321 LYS B O 1
ATOM 5709 N N . GLY B 1 322 ? -5.801 17.203 21.656 1 98.19 322 GLY B N 1
ATOM 5710 C CA . GLY B 1 322 ? -4.961 17.625 20.531 1 98.19 322 GLY B CA 1
ATOM 5711 C C . GLY B 1 322 ? -5.312 19 20.016 1 98.19 322 GLY B C 1
ATOM 5712 O O . GLY B 1 322 ? -4.426 19.781 19.672 1 98.19 322 GLY B O 1
ATOM 5713 N N . HIS B 1 323 ? -6.582 19.281 19.938 1 98.19 323 HIS B N 1
ATOM 5714 C CA . HIS B 1 323 ? -7.051 20.594 19.5 1 98.19 323 HIS B CA 1
ATOM 5715 C C . HIS B 1 323 ? -6.512 21.688 20.406 1 98.19 323 HIS B C 1
ATOM 5717 O O . HIS B 1 323 ? -5.988 22.703 19.922 1 98.19 323 HIS B O 1
ATOM 5723 N N . GLU B 1 324 ? -6.59 21.484 21.641 1 98.38 324 GLU B N 1
ATOM 5724 C CA . GLU B 1 324 ? -6.121 22.469 22.625 1 98.38 324 GLU B CA 1
ATOM 5725 C C . GLU B 1 324 ? -4.602 22.625 22.562 1 98.38 324 GLU B C 1
ATOM 5727 O O . GLU B 1 324 ? -4.082 23.734 22.609 1 98.38 324 GLU B O 1
ATOM 5732 N N . THR B 1 325 ? -3.916 21.5 22.516 1 98.56 325 THR B N 1
ATOM 5733 C CA . THR B 1 325 ? -2.461 21.516 22.438 1 98.56 325 THR B CA 1
ATOM 5734 C C . THR B 1 325 ? -1.997 22.234 21.172 1 98.56 325 THR B C 1
ATOM 5736 O O . THR B 1 325 ? -1.02 22.984 21.188 1 98.56 325 THR B O 1
ATOM 5739 N N . GLY B 1 326 ? -2.705 21.922 20.062 1 98.25 326 GLY B N 1
ATOM 5740 C CA . GLY B 1 326 ? -2.383 22.594 18.812 1 98.25 326 GLY B CA 1
ATOM 5741 C C . GLY B 1 326 ? -2.5 24.109 18.891 1 98.25 326 GLY B C 1
ATOM 5742 O O . GLY B 1 326 ? -1.634 24.828 18.406 1 98.25 326 GLY B O 1
ATOM 5743 N N . LYS B 1 327 ? -3.543 24.578 19.516 1 97.81 327 LYS B N 1
ATOM 5744 C CA . LYS B 1 327 ? -3.723 26.016 19.734 1 97.81 327 LYS B CA 1
ATOM 5745 C C . LYS B 1 327 ? -2.576 26.594 20.562 1 97.81 327 LYS B C 1
ATOM 5747 O O . LYS B 1 327 ? -2.082 27.688 20.25 1 97.81 327 LYS B O 1
ATOM 5752 N N . TYR B 1 328 ? -2.227 25.859 21.547 1 98.56 328 TYR B N 1
ATOM 5753 C CA . TYR B 1 328 ? -1.138 26.297 22.406 1 98.56 328 TYR B CA 1
ATOM 5754 C C . TYR B 1 328 ? 0.173 26.391 21.641 1 98.56 328 TYR B C 1
ATOM 5756 O O . TYR B 1 328 ? 0.901 27.375 21.75 1 98.56 328 TYR B O 1
ATOM 5764 N N . ILE B 1 329 ? 0.502 25.375 20.859 1 98.69 329 ILE B N 1
ATOM 5765 C CA . ILE B 1 329 ? 1.714 25.359 20.047 1 98.69 329 ILE B CA 1
ATOM 5766 C C . ILE B 1 329 ? 1.742 26.594 19.141 1 98.69 329 ILE B C 1
ATOM 5768 O O . ILE B 1 329 ? 2.746 27.297 19.078 1 98.69 329 ILE B O 1
ATOM 5772 N N . ARG B 1 330 ? 0.695 26.797 18.469 1 97.69 330 ARG B N 1
ATOM 5773 C CA . ARG B 1 330 ? 0.627 27.906 17.516 1 97.69 330 ARG B CA 1
ATOM 5774 C C . ARG B 1 330 ? 0.786 29.25 18.219 1 97.69 330 ARG B C 1
ATOM 5776 O O . ARG B 1 330 ? 1.435 30.156 17.688 1 97.69 330 ARG B O 1
ATOM 5783 N N . SER B 1 331 ? 0.142 29.375 19.359 1 98.06 331 SER B N 1
ATOM 5784 C CA . SER B 1 331 ? 0.282 30.609 20.125 1 98.06 331 SER B CA 1
ATOM 5785 C C . SER B 1 331 ? 1.74 30.875 20.484 1 98.06 331 SER B C 1
ATOM 5787 O O . SER B 1 331 ? 2.232 31.984 20.328 1 98.06 331 SER B O 1
ATOM 5789 N N . ARG B 1 332 ? 2.41 29.859 20.938 1 98.5 332 ARG B N 1
ATOM 5790 C CA . ARG B 1 332 ? 3.82 29.984 21.297 1 98.5 332 ARG B CA 1
ATOM 5791 C C . ARG B 1 332 ? 4.664 30.328 20.078 1 98.5 332 ARG B C 1
ATOM 5793 O O . ARG B 1 332 ? 5.57 31.156 20.156 1 98.5 332 ARG B O 1
ATOM 5800 N N . LEU B 1 333 ? 4.395 29.703 18.984 1 98.56 333 LEU B N 1
ATOM 5801 C CA . LEU B 1 333 ? 5.141 29.953 17.75 1 98.56 333 LEU B CA 1
ATOM 5802 C C . LEU B 1 333 ? 4.926 31.375 17.266 1 98.56 333 LEU B C 1
ATOM 5804 O O . LEU B 1 333 ? 5.859 32 16.766 1 98.56 333 LEU B O 1
ATOM 5808 N N . MET B 1 334 ? 3.73 31.859 17.375 1 97.94 334 MET B N 1
ATOM 5809 C CA . MET B 1 334 ? 3.418 33.219 16.969 1 97.94 334 MET B CA 1
ATOM 5810 C C . MET B 1 334 ? 4.184 34.25 17.812 1 97.94 334 MET B C 1
ATOM 5812 O O . MET B 1 334 ? 4.637 35.25 17.297 1 97.94 334 MET B O 1
ATOM 5816 N N . ASP B 1 335 ? 4.246 33.938 19.078 1 97.94 335 ASP B N 1
ATOM 5817 C CA . ASP B 1 335 ? 5.035 34.781 19.969 1 97.94 335 ASP B CA 1
ATOM 5818 C C . ASP B 1 335 ? 6.492 34.844 19.516 1 97.94 335 ASP B C 1
ATOM 5820 O O . ASP B 1 335 ? 7.098 35.938 19.516 1 97.94 335 ASP B O 1
ATOM 5824 N N . ILE B 1 336 ? 7.047 33.781 19.156 1 98 336 ILE B N 1
ATOM 5825 C CA . ILE B 1 336 ? 8.43 33.688 18.688 1 98 336 ILE B CA 1
ATOM 5826 C C . ILE B 1 336 ? 8.562 34.438 17.359 1 98 336 ILE B C 1
ATOM 5828 O O . ILE B 1 336 ? 9.523 35.188 17.141 1 98 336 ILE B O 1
ATOM 5832 N N . ALA B 1 337 ? 7.641 34.219 16.469 1 97.62 337 ALA B N 1
ATOM 5833 C CA . ALA B 1 337 ? 7.656 34.875 15.164 1 97.62 337 ALA B CA 1
ATOM 5834 C C . ALA B 1 337 ? 7.648 36.406 15.305 1 97.62 337 ALA B C 1
ATOM 5836 O O . ALA B 1 337 ? 8.289 37.094 14.523 1 97.62 337 ALA B O 1
ATOM 5837 N N . ALA B 1 338 ? 6.938 36.906 16.281 1 96.75 338 ALA B N 1
ATOM 5838 C CA . ALA B 1 338 ? 6.816 38.344 16.5 1 96.75 338 ALA B CA 1
ATOM 5839 C C . ALA B 1 338 ? 8.156 38.938 16.906 1 96.75 338 ALA B C 1
ATOM 5841 O O . ALA B 1 338 ? 8.406 40.125 16.656 1 96.75 338 ALA B O 1
ATOM 5842 N N . LYS B 1 339 ? 9 38.156 17.359 1 96.06 339 LYS B N 1
ATOM 5843 C CA . LYS B 1 339 ? 10.266 38.656 17.891 1 96.06 339 LYS B CA 1
ATOM 5844 C C . LYS B 1 339 ? 11.414 38.312 16.938 1 96.06 339 LYS B C 1
ATOM 5846 O O . LYS B 1 339 ? 12.547 38.75 17.156 1 96.06 339 LYS B O 1
ATOM 5851 N N . ASN B 1 340 ? 11.164 37.594 15.938 1 96.25 340 ASN B N 1
ATOM 5852 C CA . ASN B 1 340 ? 12.227 37.125 15.07 1 96.25 340 ASN B CA 1
ATOM 5853 C C . ASN B 1 340 ? 11.906 37.344 13.594 1 96.25 340 ASN B C 1
ATOM 5855 O O . ASN B 1 340 ? 11.047 36.656 13.031 1 96.25 340 ASN B O 1
ATOM 5859 N N . LYS B 1 341 ? 12.68 38.125 12.914 1 95.25 341 LYS B N 1
ATOM 5860 C CA . LYS B 1 341 ? 12.438 38.5 11.523 1 95.25 341 LYS B CA 1
ATOM 5861 C C . LYS B 1 341 ? 12.711 37.312 10.578 1 95.25 341 LYS B C 1
ATOM 5863 O O . LYS B 1 341 ? 12.297 37.344 9.414 1 95.25 341 LYS B O 1
ATOM 5868 N N . GLU B 1 342 ? 13.367 36.25 11.055 1 96.69 342 GLU B N 1
ATOM 5869 C CA . GLU B 1 342 ? 13.664 35.062 10.258 1 96.69 342 GLU B CA 1
ATOM 5870 C C . GLU B 1 342 ? 12.406 34.281 9.969 1 96.69 342 GLU B C 1
ATOM 5872 O O . GLU B 1 342 ? 12.375 33.469 9.031 1 96.69 342 GLU B O 1
ATOM 5877 N N . ILE B 1 343 ? 11.414 34.438 10.812 1 97.81 343 ILE B N 1
ATOM 5878 C CA . ILE B 1 343 ? 10.164 33.719 10.656 1 97.81 343 ILE B CA 1
ATOM 5879 C C . ILE B 1 343 ? 9.148 34.562 9.914 1 97.81 343 ILE B C 1
ATOM 5881 O O . ILE B 1 343 ? 8.805 35.656 10.367 1 97.81 343 ILE B O 1
ATOM 5885 N N . LYS B 1 344 ? 8.695 34.125 8.82 1 97.19 344 LYS B N 1
ATOM 5886 C CA . LYS B 1 344 ? 7.77 34.844 7.953 1 97.19 344 LYS B CA 1
ATOM 5887 C C . LYS B 1 344 ? 6.34 34.75 8.484 1 97.19 344 LYS B C 1
ATOM 5889 O O . LYS B 1 344 ? 5.648 35.781 8.586 1 97.19 344 LYS B O 1
ATOM 5894 N N . GLU B 1 345 ? 5.859 33.562 8.758 1 95.88 345 GLU B N 1
ATOM 5895 C CA . GLU B 1 345 ? 4.5 33.344 9.242 1 95.88 345 GLU B CA 1
ATOM 5896 C C . GLU B 1 345 ? 4.336 31.953 9.82 1 95.88 345 GLU B C 1
ATOM 5898 O O . GLU B 1 345 ? 5.211 31.094 9.648 1 95.88 345 GLU B O 1
ATOM 5903 N N . ILE B 1 346 ? 3.324 31.781 10.594 1 97.19 346 ILE B N 1
ATOM 5904 C CA . ILE B 1 346 ? 2.967 30.5 11.18 1 97.19 346 ILE B CA 1
ATOM 5905 C C . ILE B 1 346 ? 1.672 29.984 10.555 1 97.19 346 ILE B C 1
ATOM 5907 O O . ILE B 1 346 ? 0.664 30.688 10.531 1 97.19 346 ILE B O 1
ATOM 5911 N N . HIS B 1 347 ? 1.726 28.797 9.898 1 95.19 347 HIS B N 1
ATOM 5912 C CA . HIS B 1 347 ? 0.528 28.078 9.469 1 95.19 347 HIS B CA 1
ATOM 5913 C C . HIS B 1 347 ? 0.14 27 10.477 1 95.19 347 HIS B C 1
ATOM 5915 O O . HIS B 1 347 ? 0.998 26.469 11.18 1 95.19 347 HIS B O 1
ATOM 5921 N N . GLY B 1 348 ? -1.273 26.797 10.523 1 95.25 348 GLY B N 1
ATOM 5922 C CA . GLY B 1 348 ? -1.584 25.641 11.359 1 95.25 348 GLY B CA 1
ATOM 5923 C C . GLY B 1 348 ? -3.074 25.406 11.508 1 95.25 348 GLY B C 1
ATOM 5924 O O . GLY B 1 348 ? -3.879 26.312 11.305 1 95.25 348 GLY B O 1
ATOM 5925 N N . ARG B 1 349 ? -3.395 24.25 11.812 1 94.88 349 ARG B N 1
ATOM 5926 C CA . ARG B 1 349 ? -4.699 23.734 12.219 1 94.88 349 ARG B CA 1
ATOM 5927 C C . ARG B 1 349 ? -4.547 22.5 13.102 1 94.88 349 ARG B C 1
ATOM 5929 O O . ARG B 1 349 ? -3.918 21.516 12.695 1 94.88 349 ARG B O 1
ATOM 5936 N N . GLY B 1 350 ? -5.184 22.578 14.281 1 97.06 350 GLY B N 1
ATOM 5937 C CA . GLY B 1 350 ? -4.973 21.469 15.203 1 97.06 350 GLY B CA 1
ATOM 5938 C C . GLY B 1 350 ? -3.506 21.188 15.461 1 97.06 350 GLY B C 1
ATOM 5939 O O . GLY B 1 350 ? -2.74 22.094 15.789 1 97.06 350 GLY B O 1
ATOM 5940 N N . MET B 1 351 ? -3.104 19.969 15.32 1 98.25 351 MET B N 1
ATOM 5941 C CA . MET B 1 351 ? -1.738 19.547 15.625 1 98.25 351 MET B CA 1
ATOM 5942 C C . MET B 1 351 ? -0.848 19.656 14.398 1 98.25 351 MET B C 1
ATOM 5944 O O . MET B 1 351 ? 0.3 19.203 14.414 1 98.25 351 MET B O 1
ATOM 5948 N N . MET B 1 352 ? -1.403 20.219 13.312 1 97.94 352 MET B N 1
ATOM 5949 C CA . MET B 1 352 ? -0.62 20.5 12.117 1 97.94 352 MET B CA 1
ATOM 5950 C C . MET B 1 352 ? -0.096 21.938 12.148 1 97.94 352 MET B C 1
ATOM 5952 O O . MET B 1 352 ? -0.856 22.891 11.945 1 97.94 352 MET B O 1
ATOM 5956 N N . ASN B 1 353 ? 1.191 22.094 12.375 1 97.75 353 ASN B N 1
ATOM 5957 C CA . ASN B 1 353 ? 1.781 23.422 12.461 1 97.75 353 ASN B CA 1
ATOM 5958 C C . ASN B 1 353 ? 3.057 23.531 11.633 1 97.75 353 ASN B C 1
ATOM 5960 O O . ASN B 1 353 ? 3.805 22.562 11.508 1 97.75 353 ASN B O 1
ATOM 5964 N N . VAL B 1 354 ? 3.246 24.703 11.062 1 97.69 354 VAL B N 1
ATOM 5965 C CA . VAL B 1 354 ? 4.41 24.938 10.211 1 97.69 354 VAL B CA 1
ATOM 5966 C C . VAL B 1 354 ? 4.965 26.344 10.484 1 97.69 354 VAL B C 1
ATOM 5968 O O . VAL B 1 354 ? 4.203 27.297 10.625 1 97.69 354 VAL B O 1
ATOM 5971 N N . VAL B 1 355 ? 6.25 26.453 10.633 1 98.31 355 VAL B N 1
ATOM 5972 C CA . VAL B 1 355 ? 6.957 27.719 10.711 1 98.31 355 VAL B CA 1
ATOM 5973 C C . VAL B 1 355 ? 7.527 28.078 9.344 1 98.31 355 VAL B C 1
ATOM 5975 O O . VAL B 1 355 ? 8.516 27.484 8.898 1 98.31 355 VAL B O 1
ATOM 5978 N N . MET B 1 356 ? 6.922 28.984 8.688 1 97.75 356 MET B N 1
ATOM 5979 C CA . MET B 1 356 ? 7.441 29.469 7.418 1 97.75 356 MET B CA 1
ATOM 5980 C C . MET B 1 356 ? 8.594 30.453 7.637 1 97.75 356 MET B C 1
ATOM 5982 O O . MET B 1 356 ? 8.477 31.391 8.43 1 97.75 356 MET B O 1
ATOM 5986 N N . LEU B 1 357 ? 9.586 30.219 6.91 1 98 357 LEU B N 1
ATOM 5987 C CA . LEU B 1 357 ? 10.789 31.031 7.094 1 98 357 LEU B CA 1
ATOM 5988 C C . LEU B 1 357 ? 10.906 32.094 6.008 1 98 357 LEU B C 1
ATOM 5990 O O . LEU B 1 357 ? 10.375 31.922 4.91 1 98 357 LEU B O 1
ATOM 5994 N N . GLU B 1 358 ? 11.586 33.188 6.348 1 97 358 GLU B N 1
ATOM 5995 C CA . GLU B 1 358 ? 11.867 34.219 5.367 1 97 358 GLU B CA 1
ATOM 5996 C C . GLU B 1 358 ? 12.867 33.75 4.32 1 97 358 GLU B C 1
ATOM 5998 O O . GLU B 1 358 ? 13.656 32.812 4.578 1 97 358 GLU B O 1
ATOM 6003 N N . LYS B 1 359 ? 12.75 34.406 3.168 1 95.31 359 LYS B N 1
ATOM 6004 C CA . LYS B 1 359 ? 13.695 34.094 2.105 1 95.31 359 LYS B CA 1
ATOM 6005 C C . LYS B 1 359 ? 15.133 34.25 2.582 1 95.31 359 LYS B C 1
ATOM 6007 O O . LYS B 1 359 ? 15.461 35.219 3.264 1 95.31 359 LYS B O 1
ATOM 6012 N N . GLY B 1 360 ? 15.906 33.312 2.26 1 94.19 360 GLY B N 1
ATOM 6013 C CA . GLY B 1 360 ? 17.328 33.406 2.598 1 94.19 360 GLY B CA 1
ATOM 6014 C C . GLY B 1 360 ? 17.672 32.719 3.904 1 94.19 360 GLY B C 1
ATOM 6015 O O . GLY B 1 360 ? 18.828 32.438 4.176 1 94.19 360 GLY B O 1
ATOM 6016 N N . VAL B 1 361 ? 16.672 32.469 4.75 1 97.06 361 VAL B N 1
ATOM 6017 C CA . VAL B 1 361 ? 16.906 31.75 5.996 1 97.06 361 VAL B CA 1
ATOM 6018 C C . VAL B 1 361 ? 17.047 30.266 5.715 1 97.06 361 VAL B C 1
ATOM 6020 O O . VAL B 1 361 ? 16.203 29.656 5.043 1 97.06 361 VAL B O 1
ATOM 6023 N N . SER B 1 362 ? 18.062 29.594 6.18 1 97.19 362 SER B N 1
ATOM 6024 C CA . SER B 1 362 ? 18.328 28.172 5.941 1 97.19 362 SER B CA 1
ATOM 6025 C C . SER B 1 362 ? 17.5 27.297 6.871 1 97.19 362 SER B C 1
ATOM 6027 O O . SER B 1 362 ? 17.766 27.219 8.07 1 97.19 362 SER B O 1
ATOM 6029 N N . ALA B 1 363 ? 16.562 26.609 6.344 1 97.25 363 ALA B N 1
ATOM 6030 C CA . ALA B 1 363 ? 15.766 25.656 7.113 1 97.25 363 ALA B CA 1
ATOM 6031 C C . ALA B 1 363 ? 16.641 24.531 7.648 1 97.25 363 ALA B C 1
ATOM 6033 O O . ALA B 1 363 ? 16.422 24.047 8.766 1 97.25 363 ALA B O 1
ATOM 6034 N N . GLU B 1 364 ? 17.594 24.109 6.871 1 95.5 364 GLU B N 1
ATOM 6035 C CA . GLU B 1 364 ? 18.5 23.047 7.258 1 95.5 364 GLU B CA 1
ATOM 6036 C C . GLU B 1 364 ? 19.312 23.438 8.492 1 95.5 364 GLU B C 1
ATOM 6038 O O . GLU B 1 364 ? 19.531 22.609 9.383 1 95.5 364 GLU B O 1
ATOM 6043 N N . ALA B 1 365 ? 19.781 24.641 8.508 1 96.75 365 ALA B N 1
ATOM 6044 C CA . ALA B 1 365 ? 20.547 25.109 9.656 1 96.75 365 ALA B CA 1
ATOM 6045 C C . ALA B 1 365 ? 19.688 25.078 10.93 1 96.75 365 ALA B C 1
ATOM 6047 O O . ALA B 1 365 ? 20.172 24.688 11.992 1 96.75 365 ALA B O 1
ATOM 6048 N N . ILE B 1 366 ? 18.484 25.5 10.773 1 98.12 366 ILE B N 1
ATOM 6049 C CA . ILE B 1 366 ? 17.578 25.484 11.914 1 98.12 366 ILE B CA 1
ATOM 6050 C C . ILE B 1 366 ? 17.312 24.047 12.352 1 98.12 366 ILE B C 1
ATOM 6052 O O . ILE B 1 366 ? 17.359 23.734 13.547 1 98.12 366 ILE B O 1
ATOM 6056 N N . PHE B 1 367 ? 17.094 23.172 11.438 1 97 367 PHE B N 1
ATOM 6057 C CA . PHE B 1 367 ? 16.875 21.75 11.711 1 97 367 PHE B CA 1
ATOM 6058 C C . PHE B 1 367 ? 18.047 21.156 12.477 1 97 367 PHE B C 1
ATOM 6060 O O . PHE B 1 367 ? 17.859 20.5 13.5 1 97 367 PHE B O 1
ATOM 6067 N N . LYS B 1 368 ? 19.234 21.406 11.992 1 96.06 368 LYS B N 1
ATOM 6068 C CA . LYS B 1 368 ? 20.438 20.859 12.633 1 96.06 368 LYS B CA 1
ATOM 6069 C C . LYS B 1 368 ? 20.578 21.391 14.055 1 96.06 368 LYS B C 1
ATOM 6071 O O . LYS B 1 368 ? 20.984 20.656 14.953 1 96.06 368 LYS B O 1
ATOM 6076 N N . GLY B 1 369 ? 20.281 22.688 14.227 1 97.5 369 GLY B N 1
ATOM 6077 C CA . GLY B 1 369 ? 20.312 23.25 15.562 1 97.5 369 GLY B CA 1
ATOM 6078 C C . GLY B 1 369 ? 19.312 22.594 16.5 1 97.5 369 GLY B C 1
ATOM 6079 O O . GLY B 1 369 ? 19.641 22.297 17.656 1 97.5 369 GLY B O 1
ATOM 6080 N N . LEU B 1 370 ? 18.109 22.375 16.016 1 98.38 370 LEU B N 1
ATOM 6081 C CA . LEU B 1 370 ? 17.062 21.75 16.812 1 98.38 370 LEU B CA 1
ATOM 6082 C C . LEU B 1 370 ? 17.422 20.297 17.125 1 98.38 370 LEU B C 1
ATOM 6084 O O . LEU B 1 370 ? 17.156 19.812 18.234 1 98.38 370 LEU B O 1
ATOM 6088 N N . LEU B 1 371 ? 17.953 19.641 16.125 1 97.38 371 LEU B N 1
ATOM 6089 C CA . LEU B 1 371 ? 18.406 18.266 16.328 1 97.38 371 LEU B CA 1
ATOM 6090 C C . LEU B 1 371 ? 19.422 18.188 17.453 1 97.38 371 LEU B C 1
ATOM 6092 O O . LEU B 1 371 ? 19.344 17.312 18.312 1 97.38 371 LEU B O 1
ATOM 6096 N N . GLY B 1 372 ? 20.375 19.094 17.406 1 97.19 372 GLY B N 1
ATOM 6097 C CA . GLY B 1 372 ? 21.375 19.156 18.469 1 97.19 372 GLY B CA 1
ATOM 6098 C C . GLY B 1 372 ? 20.797 19.469 19.828 1 97.19 372 GLY B C 1
ATOM 6099 O O . GLY B 1 372 ? 21.375 19.109 20.859 1 97.19 372 GLY B O 1
ATOM 6100 N N . ALA B 1 373 ? 19.609 20.094 19.797 1 98.31 373 ALA B N 1
ATOM 6101 C CA . ALA B 1 373 ? 18.969 20.484 21.047 1 98.31 373 ALA B CA 1
ATOM 6102 C C . ALA B 1 373 ? 18.016 19.406 21.531 1 98.31 373 ALA B C 1
ATOM 6104 O O . ALA B 1 373 ? 17.359 19.562 22.562 1 98.31 373 ALA B O 1
ATOM 6105 N N . GLY B 1 374 ? 17.875 18.328 20.766 1 98.44 374 GLY B N 1
ATOM 6106 C CA . GLY B 1 374 ? 17.094 17.188 21.234 1 98.44 374 GLY B CA 1
ATOM 6107 C C . GLY B 1 374 ? 15.719 17.094 20.594 1 98.44 374 GLY B C 1
ATOM 6108 O O . GLY B 1 374 ? 14.836 16.391 21.094 1 98.44 374 GLY B O 1
ATOM 6109 N N . TYR B 1 375 ? 15.57 17.766 19.5 1 98.75 375 TYR B N 1
ATOM 6110 C CA . TYR B 1 375 ? 14.266 17.75 18.828 1 98.75 375 TYR B CA 1
ATOM 6111 C C . TYR B 1 375 ? 14.406 17.391 17.359 1 98.75 375 TYR B C 1
ATOM 6113 O O . TYR B 1 375 ? 15.266 17.922 16.656 1 98.75 375 TYR B O 1
ATOM 6121 N N . PHE B 1 376 ? 13.609 16.453 16.906 1 97.94 376 PHE B N 1
ATOM 6122 C CA . PHE B 1 376 ? 13.508 16.125 15.492 1 97.94 376 PHE B CA 1
ATOM 6123 C C . PHE B 1 376 ? 12.266 16.766 14.875 1 97.94 376 PHE B C 1
ATOM 6125 O O . PHE B 1 376 ? 11.164 16.609 15.391 1 97.94 376 PHE B O 1
ATOM 6132 N N . CYS B 1 377 ? 12.438 17.484 13.812 1 97.44 377 CYS B N 1
ATOM 6133 C CA . CYS B 1 377 ? 11.352 18.125 13.07 1 97.44 377 CYS B CA 1
ATOM 6134 C C . CYS B 1 377 ? 11.516 17.906 11.57 1 97.44 377 CYS B C 1
ATOM 6136 O O . CYS B 1 377 ? 12.562 17.422 11.117 1 97.44 377 CYS B O 1
ATOM 6138 N N . GLY B 1 378 ? 10.414 18.156 10.82 1 95.06 378 GLY B N 1
ATOM 6139 C CA . GLY B 1 378 ? 10.539 18.219 9.375 1 95.06 378 GLY B CA 1
ATOM 6140 C C . GLY B 1 378 ? 11.016 19.578 8.875 1 95.06 378 GLY B C 1
ATOM 6141 O O . GLY B 1 378 ? 10.938 20.562 9.602 1 95.06 378 GLY B O 1
ATOM 6142 N N . PHE B 1 379 ? 11.562 19.516 7.668 1 94.69 379 PHE B N 1
ATOM 6143 C CA . PHE B 1 379 ? 11.93 20.797 7.078 1 94.69 379 PHE B CA 1
ATOM 6144 C C . PHE B 1 379 ? 11.992 20.688 5.559 1 94.69 379 PHE B C 1
ATOM 6146 O O . PHE B 1 379 ? 12.031 19.594 5.008 1 94.69 379 PHE B O 1
ATOM 6153 N N . SER B 1 380 ? 11.867 21.75 4.934 1 93.94 380 SER B N 1
ATOM 6154 C CA . SER B 1 380 ? 12.125 21.891 3.502 1 93.94 380 SER B CA 1
ATOM 6155 C C . SER B 1 380 ? 12.977 23.109 3.211 1 93.94 380 SER B C 1
ATOM 6157 O O . SER B 1 380 ? 12.57 24.25 3.492 1 93.94 380 SER B O 1
ATOM 6159 N N . GLU B 1 381 ? 14.125 22.812 2.67 1 93.5 381 GLU B N 1
ATOM 6160 C CA . GLU B 1 381 ? 14.977 23.938 2.273 1 93.5 381 GLU B CA 1
ATOM 6161 C C . GLU B 1 381 ? 14.383 24.688 1.09 1 93.5 381 GLU B C 1
ATOM 6163 O O . GLU B 1 381 ? 14.43 25.922 1.05 1 93.5 381 GLU B O 1
ATOM 6168 N N . GLN B 1 382 ? 13.852 23.953 0.217 1 90.31 382 GLN B N 1
ATOM 6169 C CA . GLN B 1 382 ? 13.312 24.516 -1.016 1 90.31 382 GLN B CA 1
ATOM 6170 C C . GLN B 1 382 ? 12.109 25.422 -0.731 1 90.31 382 GLN B C 1
ATOM 6172 O O . GLN B 1 382 ? 11.992 26.5 -1.309 1 90.31 382 GLN B O 1
ATOM 6177 N N . LEU B 1 383 ? 11.266 24.969 0.209 1 92.56 383 LEU B N 1
ATOM 6178 C CA . LEU B 1 383 ? 10.039 25.719 0.476 1 92.56 383 LEU B CA 1
ATOM 6179 C C . LEU B 1 383 ? 10.211 26.641 1.679 1 92.56 383 LEU B C 1
ATOM 6181 O O . LEU B 1 383 ? 9.391 27.531 1.909 1 92.56 383 LEU B O 1
ATOM 6185 N N . GLY B 1 384 ? 11.219 26.453 2.391 1 95.12 384 GLY B N 1
ATOM 6186 C CA . GLY B 1 384 ? 11.57 27.359 3.48 1 95.12 384 GLY B CA 1
ATOM 6187 C C . GLY B 1 384 ? 10.648 27.234 4.676 1 95.12 384 GLY B C 1
ATOM 6188 O O . GLY B 1 384 ? 10.023 28.203 5.09 1 95.12 384 GLY B O 1
ATOM 6189 N N . PHE B 1 385 ? 10.617 25.984 5.27 1 96.88 385 PHE B N 1
ATOM 6190 C CA . PHE B 1 385 ? 9.758 25.859 6.438 1 96.88 385 PHE B CA 1
ATOM 6191 C C . PHE B 1 385 ? 10.281 24.781 7.387 1 96.88 385 PHE B C 1
ATOM 6193 O O . PHE B 1 385 ? 11.125 23.969 7.008 1 96.88 385 PHE B O 1
ATOM 6200 N N . ILE B 1 386 ? 9.883 24.859 8.656 1 97.81 386 ILE B N 1
ATOM 6201 C CA . ILE B 1 386 ? 9.984 23.812 9.672 1 97.81 386 ILE B CA 1
ATOM 6202 C C . ILE B 1 386 ? 8.602 23.234 9.961 1 97.81 386 ILE B C 1
ATOM 6204 O O . ILE B 1 386 ? 7.648 23.984 10.195 1 97.81 386 ILE B O 1
ATOM 6208 N N . HIS B 1 387 ? 8.562 21.984 9.906 1 96.38 387 HIS B N 1
ATOM 6209 C CA . HIS B 1 387 ? 7.289 21.281 9.977 1 96.38 387 HIS B CA 1
ATOM 6210 C C . HIS B 1 387 ? 7.121 20.578 11.32 1 96.38 387 HIS B C 1
ATOM 6212 O O . HIS B 1 387 ? 8.031 19.891 11.781 1 96.38 387 HIS B O 1
ATOM 6218 N N . LEU B 1 388 ? 5.91 20.766 11.961 1 98 388 LEU B N 1
ATOM 6219 C CA . LEU B 1 388 ? 5.637 20.25 13.297 1 98 388 LEU B CA 1
ATOM 6220 C C . LEU B 1 388 ? 4.281 19.547 13.336 1 98 388 LEU B C 1
ATOM 6222 O O . LEU B 1 388 ? 3.26 20.172 13.609 1 98 388 LEU B O 1
ATOM 6226 N N . TYR B 1 389 ? 4.246 18.234 13.164 1 97.69 389 TYR B N 1
ATOM 6227 C CA . TYR B 1 389 ? 3.072 17.391 13.32 1 97.69 389 TYR B CA 1
ATOM 6228 C C . TYR B 1 389 ? 3.246 16.438 14.492 1 97.69 389 TYR B C 1
ATOM 6230 O O . TYR B 1 389 ? 3.203 15.211 14.32 1 97.69 389 TYR B O 1
ATOM 6238 N N . ALA B 1 390 ? 3.418 16.984 15.719 1 98.12 390 ALA B N 1
ATOM 6239 C CA . ALA B 1 390 ? 3.701 16.219 16.922 1 98.12 390 ALA B CA 1
ATOM 6240 C C . ALA B 1 390 ? 2.539 15.281 17.266 1 98.12 390 ALA B C 1
ATOM 6242 O O . ALA B 1 390 ? 1.417 15.484 16.797 1 98.12 390 ALA B O 1
ATOM 6243 N N . PRO B 1 391 ? 2.832 14.211 18.031 1 98.5 391 PRO B N 1
ATOM 6244 C CA . PRO B 1 391 ? 1.731 13.367 18.5 1 98.5 391 PRO B CA 1
ATOM 6245 C C . PRO B 1 391 ? 0.746 14.117 19.391 1 98.5 391 PRO B C 1
ATOM 6247 O O . PRO B 1 391 ? 1.135 15.055 20.094 1 98.5 391 PRO B O 1
ATOM 6250 N N . LEU B 1 392 ? -0.47 13.633 19.375 1 98.69 392 LEU B N 1
ATOM 6251 C CA . LEU B 1 392 ? -1.518 14.266 20.172 1 98.69 392 LEU B CA 1
ATOM 6252 C C . LEU B 1 392 ? -1.175 14.219 21.656 1 98.69 392 LEU B C 1
ATOM 6254 O O . LEU B 1 392 ? -1.683 15.016 22.438 1 98.69 392 LEU B O 1
ATOM 6258 N N . ILE B 1 393 ? -0.262 13.367 22.078 1 98.56 393 ILE B N 1
ATOM 6259 C CA . ILE B 1 393 ? -0.008 13.102 23.484 1 98.56 393 ILE B CA 1
ATOM 6260 C C . ILE B 1 393 ? 1.154 13.969 23.969 1 98.56 393 ILE B C 1
ATOM 6262 O O . ILE B 1 393 ? 1.596 13.844 25.125 1 98.56 393 ILE B O 1
ATOM 6266 N N . ILE B 1 394 ? 1.689 14.828 23.109 1 98.81 394 ILE B N 1
ATOM 6267 C CA . ILE B 1 394 ? 2.84 15.633 23.5 1 98.81 394 ILE B CA 1
ATOM 6268 C C . ILE B 1 394 ? 2.473 16.5 24.703 1 98.81 394 ILE B C 1
ATOM 6270 O O . ILE B 1 394 ? 1.362 17.031 24.781 1 98.81 394 ILE B O 1
ATOM 6274 N N . SER B 1 395 ? 3.396 16.688 25.609 1 98.44 395 SER B N 1
ATOM 6275 C CA . SER B 1 395 ? 3.129 17.469 26.812 1 98.44 395 SER B CA 1
ATOM 6276 C C . SER B 1 395 ? 3.416 18.953 26.594 1 98.44 395 SER B C 1
ATOM 6278 O O . SER B 1 395 ? 4.141 19.312 25.672 1 98.44 395 SER B O 1
ATOM 6280 N N . LYS B 1 396 ? 2.836 19.703 27.469 1 98.06 396 LYS B N 1
ATOM 6281 C CA . LYS B 1 396 ? 3.115 21.125 27.438 1 98.06 396 LYS B CA 1
ATOM 6282 C C . LYS B 1 396 ? 4.598 21.406 27.688 1 98.06 396 LYS B C 1
ATOM 6284 O O . LYS B 1 396 ? 5.16 22.344 27.109 1 98.06 396 LYS B O 1
ATOM 6289 N N . GLU B 1 397 ? 5.145 20.609 28.547 1 98.5 397 GLU B N 1
ATOM 6290 C CA . GLU B 1 397 ? 6.566 20.75 28.844 1 98.5 397 GLU B CA 1
ATOM 6291 C C . GLU B 1 397 ? 7.418 20.5 27.594 1 98.5 397 GLU B C 1
ATOM 6293 O O . GLU B 1 397 ? 8.359 21.25 27.328 1 98.5 397 GLU B O 1
ATOM 6298 N N . GLU B 1 398 ? 7.129 19.5 26.844 1 98.62 398 GLU B N 1
ATOM 6299 C CA . GLU B 1 398 ? 7.852 19.203 25.609 1 98.62 398 GLU B CA 1
ATOM 6300 C C . GLU B 1 398 ? 7.656 20.312 24.578 1 98.62 398 GLU B C 1
ATOM 6302 O O . GLU B 1 398 ? 8.594 20.688 23.875 1 98.62 398 GLU B O 1
ATOM 6307 N N . VAL B 1 399 ? 6.445 20.812 24.531 1 98.69 399 VAL B N 1
ATOM 6308 C CA . VAL B 1 399 ? 6.145 21.922 23.609 1 98.69 399 VAL B CA 1
ATOM 6309 C C . VAL B 1 399 ? 6.969 23.141 23.984 1 98.69 399 VAL B C 1
ATOM 6311 O O . VAL B 1 399 ? 7.594 23.766 23.125 1 98.69 399 VAL B O 1
ATOM 6314 N N . ASN B 1 400 ? 6.953 23.484 25.25 1 98.75 400 ASN B N 1
ATOM 6315 C CA . ASN B 1 400 ? 7.727 24.625 25.719 1 98.75 400 ASN B CA 1
ATOM 6316 C C . ASN B 1 400 ? 9.219 24.453 25.438 1 98.75 400 ASN B C 1
ATOM 6318 O O . ASN B 1 400 ? 9.891 25.391 25.031 1 98.75 400 ASN B O 1
ATOM 6322 N N . GLY B 1 401 ? 9.711 23.266 25.766 1 98.75 401 GLY B N 1
ATOM 6323 C CA . GLY B 1 401 ? 11.102 22.969 25.469 1 98.75 401 GLY B CA 1
ATOM 6324 C C . GLY B 1 401 ? 11.461 23.172 24 1 98.75 401 GLY B C 1
ATOM 6325 O O . GLY B 1 401 ? 12.484 23.781 23.688 1 98.75 401 GLY B O 1
ATOM 6326 N N . PHE B 1 402 ? 10.672 22.703 23.156 1 98.75 402 PHE B N 1
ATOM 6327 C CA . PHE B 1 402 ? 10.898 22.859 21.734 1 98.75 402 PHE B CA 1
ATOM 6328 C C . PHE B 1 402 ? 10.906 24.344 21.344 1 98.75 402 PHE B C 1
ATOM 6330 O O . PHE B 1 402 ? 11.789 24.781 20.609 1 98.75 402 PHE B O 1
ATOM 6337 N N . CYS B 1 403 ? 9.844 25.047 21.766 1 98.62 403 CYS B N 1
ATOM 6338 C CA . CYS B 1 403 ? 9.719 26.453 21.422 1 98.62 403 CYS B CA 1
ATOM 6339 C C . CYS B 1 403 ? 10.93 27.25 21.906 1 98.62 403 CYS B C 1
ATOM 6341 O O . CYS B 1 403 ? 11.422 28.125 21.203 1 98.62 403 CYS B O 1
ATOM 6343 N N . ASN B 1 404 ? 11.359 26.938 23.094 1 98.62 404 ASN B N 1
ATOM 6344 C CA . ASN B 1 404 ? 12.562 27.578 23.609 1 98.62 404 ASN B CA 1
ATOM 6345 C C . ASN B 1 404 ? 13.781 27.281 22.719 1 98.62 404 ASN B C 1
ATOM 6347 O O . ASN B 1 404 ? 14.57 28.172 22.422 1 98.62 404 ASN B O 1
ATOM 6351 N N . ALA B 1 405 ? 13.914 26.047 22.375 1 98.69 405 ALA B N 1
ATOM 6352 C CA . ALA B 1 405 ? 15.016 25.641 21.516 1 98.69 405 ALA B CA 1
ATOM 6353 C C . ALA B 1 405 ? 14.945 26.344 20.172 1 98.69 405 ALA B C 1
ATOM 6355 O O . ALA B 1 405 ? 15.961 26.797 19.641 1 98.69 405 ALA B O 1
ATOM 6356 N N . LEU B 1 406 ? 13.789 26.406 19.609 1 98.62 406 LEU B N 1
ATOM 6357 C CA . LEU B 1 406 ? 13.586 27.078 18.328 1 98.62 406 LEU B CA 1
ATOM 6358 C C . LEU B 1 406 ? 14.008 28.531 18.406 1 98.62 406 LEU B C 1
ATOM 6360 O O . LEU B 1 406 ? 14.719 29.031 17.516 1 98.62 406 LEU B O 1
ATOM 6364 N N . GLU B 1 407 ? 13.523 29.172 19.406 1 98 407 GLU B N 1
ATOM 6365 C CA . GLU B 1 407 ? 13.867 30.578 19.594 1 98 407 GLU B CA 1
ATOM 6366 C C . GLU B 1 407 ? 15.375 30.781 19.703 1 98 407 GLU B C 1
ATOM 6368 O O . GLU B 1 407 ? 15.93 31.688 19.094 1 98 407 GLU B O 1
ATOM 6373 N N . GLN B 1 408 ? 16 29.953 20.438 1 97.94 408 GLN B N 1
ATOM 6374 C CA . GLN B 1 408 ? 17.453 30.047 20.609 1 97.94 408 GLN B CA 1
ATOM 6375 C C . GLN B 1 408 ? 18.172 29.828 19.297 1 97.94 408 GLN B C 1
ATOM 6377 O O . GLN B 1 408 ? 19.125 30.547 18.969 1 97.94 408 GLN B O 1
ATOM 6382 N N . VAL B 1 409 ? 17.781 28.797 18.547 1 98 409 VAL B N 1
ATOM 6383 C CA . VAL B 1 409 ? 18.438 28.453 17.281 1 98 409 VAL B CA 1
ATOM 6384 C C . VAL B 1 409 ? 18.25 29.578 16.281 1 98 409 VAL B C 1
ATOM 6386 O O . VAL B 1 409 ? 19.188 29.938 15.562 1 98 409 VAL B O 1
ATOM 6389 N N . VAL B 1 410 ? 17.078 30.141 16.219 1 97.06 410 VAL B N 1
ATOM 6390 C CA . VAL B 1 410 ? 16.781 31.219 15.281 1 97.06 410 VAL B CA 1
ATOM 6391 C C . VAL B 1 410 ? 17.594 32.469 15.641 1 97.06 410 VAL B C 1
ATOM 6393 O O . VAL B 1 410 ? 18.109 33.156 14.758 1 97.06 410 VAL B O 1
ATOM 6396 N N . ASN B 1 411 ? 17.719 32.719 16.891 1 94.69 411 ASN B N 1
ATOM 6397 C CA . ASN B 1 411 ? 18.469 33.875 17.359 1 94.69 411 ASN B CA 1
ATOM 6398 C C . ASN B 1 411 ? 19.953 33.781 17.031 1 94.69 411 ASN B C 1
ATOM 6400 O O . ASN B 1 411 ? 20.641 34.781 16.891 1 94.69 411 ASN B O 1
ATOM 6404 N N . ARG B 1 412 ? 20.453 32.594 16.922 1 92.12 412 ARG B N 1
ATOM 6405 C CA . ARG B 1 412 ? 21.875 32.375 16.672 1 92.12 412 ARG B CA 1
ATOM 6406 C C . ARG B 1 412 ? 22.188 32.5 15.188 1 92.12 412 ARG B C 1
ATOM 6408 O O . ARG B 1 412 ? 23.359 32.594 14.797 1 92.12 412 ARG B O 1
ATOM 6415 N N . LEU B 1 413 ? 21.234 32.375 14.367 1 86.12 413 LEU B N 1
ATOM 6416 C CA . LEU B 1 413 ? 21.469 32.531 12.938 1 86.12 413 LEU B CA 1
ATOM 6417 C C . LEU B 1 413 ? 21.906 33.969 12.594 1 86.12 413 LEU B C 1
ATOM 6419 O O . LEU B 1 413 ? 22.391 34.219 11.492 1 86.12 413 LEU B O 1
ATOM 6423 N N . HIS B 1 414 ? 21.828 34.875 13.586 1 67.88 414 HIS B N 1
ATOM 6424 C CA . HIS B 1 414 ? 22.312 36.25 13.414 1 67.88 414 HIS B CA 1
ATOM 6425 C C . HIS B 1 414 ? 23.812 36.344 13.695 1 67.88 414 HIS B C 1
ATOM 6427 O O . HIS B 1 414 ? 24.328 35.625 14.547 1 67.88 414 HIS B O 1
#

Sequence (828 aa):
MRLFVRPEWPITALWSRGTRVMTKEYGELVDMESGCWAAVLGHNHPDVVRVIHEQVDTLLHTHQFFQTEHPEKLVEELSEAAKLPSKYSGSFLSSGSEAVSLAVMLSELLTGKRKKLCMNITYLGACKDLRHPRDNTYWDDLDVTGCLGCGELGTMGCNKRSEINGNTKDTNERNCATCGRYNHLNFSQYASFVFEPGNSGGLVLTPPAKLVTFLAGKVRAAGGLLVVNEVTTGFGRTGEWFGFQHYEFMNDESNAPDLIALGKGLGNGYPISAVLVRENLAMAAEMMGIRYVQSHIDDPLGCRIAREIIKVMVEGEWVLKGHETGKYIRSRLMDIAAKNKEIKEIHGRGMMNVVMLEKGVSAEAIFKGLLGAGYFCGFSEQLGFIHLYAPLIISKEEVNGFCNALEQVVNRLHMRLFVRPEWPITALWSRGTRVMTKEYGELVDMESGCWAAVLGHNHPDVVRVIHEQVDTLLHTHQFFQTEHPEKLVEELSEAAKLPSKYSGSFLSSGSEAVSLAVMLSELLTGKRKKLCMNITYLGACKDLRHPRDNTYWDDLDVTGCLGCGELGTMGCNKRSEINGNTKDTNERNCATCGRYNHLNFSQYASFVFEPGNSGGLVLTPPAKLVTFLAGKVRAAGGLLVVNEVTTGFGRTGEWFGFQHYEFMNDESNAPDLIALGKGLGNGYPISAVLVRENLAMAAEMMGIRYVQSHIDDPLGCRIAREIIKVMVEGEWVLKGHETGKYIRSRLMDIAAKNKEIKEIHGRGMMNVVMLEKGVSAEAIFKGLLGAGYFCGFSEQLGFIHLYAPLIISKEEVNGFCNALEQVVNRLH

Foldseek 3Di:
DDDPDDDPDDWAFDDWWFQWTATDPQGIFRELCLQVLQQQRTPPYVLLVVLLVVCVVPAFADFPVDDDPQQVVLQVLLCVLQVAQFRWHKKKDFALLVLLVVLLVLLCVLQVAQAAEEAPLFQRDDDPCGDPPHDNVRYDHHDCVVVLPQQPPDDFPPPDPPCPDDPVVVSNPCQPVNVCPCVPDDLLRHSEYEGEQQCSVQPRRGGDLRVCLVNLVSNVVNPHFYEYEFANQACQLQLHNGSCVVRVQQRHHVSPHQKYKYHSNLQSPGRMIMIIGHPVSVVSCVVSVPDDDDRCMPTPSSSSSSSSSSVCCSVVVLSNLQQVVQVVLQVLLVVLVVVAVQFDTWHDGRLWIKTAGDPPRAFVQLQVQLSNLRYHWDDDRVRRMTTGNGHSPDDPVNSVSSSVSSSVSRVVVD/DDDPDDDPDDWAFDDWWFQWTATDPQGIFRELCLQVLQQQRTPPYVLLVVLLVVCVVPAFFDFPVDDDPQQVVLQVLLCVLQVAQFRKHKKKDFALLVLLVVLLVLLCVLQVFQAAEEAPLFQRDDDPCGDPPHDPVRYDHDHCVVVLPQQPPDPFPPPDDPCPDDPVPVSNPCQPVNVCPCVPDDLLRHSEHEGEQQCSVQPRRGGDLRVCLVNLVSNVVNPHFYEYEFANQACQLQLHNGSCVVRVQQRHHVSPHQKYKYHSNLQSPGGMIMIIGHPVSVVSCVVSVPDDDDRCMPTPSSSSSSSSSSVCCSVVVLSNLQQVVQVVLQVLLVVLCVVAVQFDTWHDGRLWIKTAGDPPRAFVQLQVQLSNLRYHWDDDRVRRMTTGNGHSPDDPVNSVSSSVSSSVSRVVVD